Protein AF-0000000080184236 (afdb_homodimer)

Nearest PDB structures (foldseek):
  4at2-assembly1_A-2  TM=9.924E-01  e=3.699E-86  Rhodococcus jostii RHA1
  1y0p-assembly1_A  TM=7.467E-01  e=6.776E-34  Shewanella frigidimarina
  1qo8-assembly1_D  TM=7.408E-01  e=2.282E-33  Shewanella frigidimarina
  1d4c-assembly3_C  TM=7.592E-01  e=6.029E-33  Shewanella oneidensis
  8am6-assembly1_AAA  TM=7.251E-01  e=6.871E-31  Alicycliphilus denitrificans K601

Structure (mmCIF, N/CA/C/O backbone):
data_AF-0000000080184236-model_v1
#
loop_
_entity.id
_entity.type
_entity.pdbx_description
1 polymer 'Putative fumarate reductase/succinate dehydrogenase'
#
loop_
_atom_site.group_PDB
_atom_site.id
_atom_site.type_symbol
_atom_site.label_atom_id
_atom_site.label_alt_id
_atom_site.label_comp_id
_atom_site.label_asym_id
_atom_site.label_entity_id
_atom_site.label_seq_id
_atom_site.pdbx_PDB_ins_code
_atom_site.Cartn_x
_atom_site.Cartn_y
_atom_site.Cartn_z
_atom_site.occupancy
_atom_site.B_iso_or_equiv
_atom_site.auth_seq_id
_atom_site.auth_comp_id
_atom_site.auth_asym_id
_atom_site.auth_atom_id
_atom_site.pdbx_PDB_model_num
ATOM 1 N N . MET A 1 1 ? 6.582 15.344 -16.594 1 33.5 1 MET A N 1
ATOM 2 C CA . MET A 1 1 ? 7.977 15.719 -16.812 1 33.5 1 MET A CA 1
ATOM 3 C C . MET A 1 1 ? 8.914 14.602 -16.375 1 33.5 1 MET A C 1
ATOM 5 O O . MET A 1 1 ? 8.672 13.945 -15.352 1 33.5 1 MET A O 1
ATOM 9 N N . THR A 1 2 ? 9.664 14.07 -17.219 1 42.62 2 THR A N 1
ATOM 10 C CA . THR A 1 2 ? 10.656 13.031 -16.938 1 42.62 2 THR A CA 1
ATOM 11 C C . THR A 1 2 ? 11.594 13.477 -15.82 1 42.62 2 THR A C 1
ATOM 13 O O . THR A 1 2 ? 12.242 14.516 -15.922 1 42.62 2 THR A O 1
ATOM 16 N N . PRO A 1 3 ? 11.359 12.977 -14.625 1 51.56 3 PRO A N 1
ATOM 17 C CA . PRO A 1 3 ? 12.266 13.406 -13.562 1 51.56 3 PRO A CA 1
ATOM 18 C C . PRO A 1 3 ? 13.719 13.492 -14.016 1 51.56 3 PRO A C 1
ATOM 20 O O . PRO A 1 3 ? 14.117 12.805 -14.961 1 51.56 3 PRO A O 1
ATOM 23 N N . ASP A 1 4 ? 14.336 14.594 -13.648 1 56.53 4 ASP A N 1
ATOM 24 C CA . ASP A 1 4 ? 15.766 14.805 -13.844 1 56.53 4 ASP A CA 1
ATOM 25 C C . ASP A 1 4 ? 16.562 13.555 -13.469 1 56.53 4 ASP A C 1
ATOM 27 O O . ASP A 1 4 ? 16.406 13.016 -12.375 1 56.53 4 ASP A O 1
ATOM 31 N N . THR A 1 5 ? 17.156 12.875 -14.453 1 63.91 5 THR A N 1
ATOM 32 C CA . THR A 1 5 ? 17.922 11.633 -14.359 1 63.91 5 THR A CA 1
ATOM 33 C C . THR A 1 5 ? 19.219 11.844 -13.594 1 63.91 5 THR A C 1
ATOM 35 O O . THR A 1 5 ? 19.891 10.883 -13.227 1 63.91 5 THR A O 1
ATOM 38 N N . ASP A 1 6 ? 19.422 13.078 -13.086 1 83.06 6 ASP A N 1
ATOM 39 C CA . ASP A 1 6 ? 20.703 13.328 -12.422 1 83.06 6 ASP A CA 1
ATOM 40 C C . ASP A 1 6 ? 20.547 13.305 -10.906 1 83.06 6 ASP A C 1
ATOM 42 O O . ASP A 1 6 ? 20.406 14.359 -10.281 1 83.06 6 ASP A O 1
ATOM 46 N N . VAL A 1 7 ? 20.531 12.172 -10.227 1 94.44 7 VAL A N 1
ATOM 47 C CA . VAL A 1 7 ? 20.328 12.086 -8.789 1 94.44 7 VAL A CA 1
ATOM 48 C C . VAL A 1 7 ? 21.562 11.484 -8.125 1 94.44 7 VAL A C 1
ATOM 50 O O . VAL A 1 7 ? 21.672 11.461 -6.898 1 94.44 7 VAL A O 1
ATOM 53 N N . ARG A 1 8 ? 22.578 11.055 -8.898 1 95.25 8 ARG A N 1
ATOM 54 C CA . ARG A 1 8 ? 23.766 10.414 -8.328 1 95.25 8 ARG A CA 1
ATOM 55 C C . ARG A 1 8 ? 24.578 11.406 -7.52 1 95.25 8 ARG A C 1
ATOM 57 O O . ARG A 1 8 ? 24.766 12.555 -7.938 1 95.25 8 ARG A O 1
ATOM 64 N N . PRO A 1 9 ? 25.062 10.984 -6.371 1 96.75 9 PRO A N 1
ATOM 65 C CA . PRO A 1 9 ? 25.859 11.898 -5.559 1 96.75 9 PRO A CA 1
ATOM 66 C C . PRO A 1 9 ? 27.156 12.328 -6.258 1 96.75 9 PRO A C 1
ATOM 68 O O . PRO A 1 9 ? 27.719 11.57 -7.043 1 96.75 9 PRO A O 1
ATOM 71 N N . VAL A 1 10 ? 27.578 13.5 -5.984 1 96.81 10 VAL A N 1
ATOM 72 C CA . VAL A 1 10 ? 28.812 14.07 -6.516 1 96.81 10 VAL A CA 1
ATOM 73 C C . VAL A 1 10 ? 29.891 14.055 -5.441 1 96.81 10 VAL A C 1
ATOM 75 O O . VAL A 1 10 ? 29.656 14.492 -4.309 1 96.81 10 VAL A O 1
ATOM 78 N N . PRO A 1 11 ? 31.109 13.562 -5.801 1 96.81 11 PRO A N 1
ATOM 79 C CA . PRO A 1 11 ? 32.188 13.602 -4.805 1 96.81 11 PRO A CA 1
ATOM 80 C C . PRO A 1 11 ? 32.625 15.023 -4.477 1 96.81 11 PRO A C 1
ATOM 82 O O . PRO A 1 11 ? 32.875 15.82 -5.387 1 96.81 11 PRO A O 1
ATOM 85 N N . ALA A 1 12 ? 32.75 15.297 -3.23 1 98 12 ALA A N 1
ATOM 86 C CA . ALA A 1 12 ? 33.188 16.609 -2.797 1 98 12 ALA A CA 1
ATOM 87 C C . ALA A 1 12 ? 34.531 16.969 -3.416 1 98 12 ALA A C 1
ATOM 89 O O . ALA A 1 12 ? 34.812 18.125 -3.725 1 98 12 ALA A O 1
ATOM 90 N N . SER A 1 13 ? 35.375 16.031 -3.633 1 96.94 13 SER A N 1
ATOM 91 C CA . SER A 1 13 ? 36.719 16.203 -4.164 1 96.94 13 SER A CA 1
ATOM 92 C C . SER A 1 13 ? 36.688 16.703 -5.609 1 96.94 13 SER A C 1
ATOM 94 O O . SER A 1 13 ? 37.688 17.25 -6.109 1 96.94 13 SER A O 1
ATOM 96 N N . SER A 1 14 ? 35.531 16.469 -6.242 1 96.38 14 SER A N 1
ATOM 97 C CA . SER A 1 14 ? 35.438 16.891 -7.641 1 96.38 14 SER A CA 1
ATOM 98 C C . SER A 1 14 ? 35.031 18.344 -7.754 1 96.38 14 SER A C 1
ATOM 100 O O . SER A 1 14 ? 35.031 18.922 -8.844 1 96.38 14 SER A O 1
ATOM 102 N N . ILE A 1 15 ? 34.656 18.938 -6.66 1 97.06 15 ILE A N 1
ATOM 103 C CA . ILE A 1 15 ? 34.219 20.328 -6.652 1 97.06 15 ILE A CA 1
ATOM 104 C C . ILE A 1 15 ? 35.406 21.266 -6.449 1 97.06 15 ILE A C 1
ATOM 106 O O . ILE A 1 15 ? 36.031 21.266 -5.379 1 97.06 15 ILE A O 1
ATOM 110 N N . THR A 1 16 ? 35.656 22.062 -7.469 1 95.38 16 THR A N 1
ATOM 111 C CA . THR A 1 16 ? 36.844 22.906 -7.438 1 95.38 16 THR A CA 1
ATOM 112 C C . THR A 1 16 ? 36.531 24.25 -6.789 1 95.38 16 THR A C 1
ATOM 114 O O . THR A 1 16 ? 37.406 24.906 -6.23 1 95.38 16 THR A O 1
ATOM 117 N N . SER A 1 17 ? 35.312 24.719 -7 1 96.5 17 SER A N 1
ATOM 118 C CA . SER A 1 17 ? 34.875 25.969 -6.406 1 96.5 17 SER A CA 1
ATOM 119 C C . SER A 1 17 ? 33.375 25.922 -6.059 1 96.5 17 SER A C 1
ATOM 121 O O . SER A 1 17 ? 32.562 25.438 -6.844 1 96.5 17 SER A O 1
ATOM 123 N N . TRP A 1 18 ? 33.125 26.484 -4.898 1 98 18 TRP A N 1
ATOM 124 C CA . TRP A 1 18 ? 31.75 26.547 -4.453 1 98 18 TRP A CA 1
ATOM 125 C C . TRP A 1 18 ? 31.109 27.875 -4.844 1 98 18 TRP A C 1
ATOM 127 O O . TRP A 1 18 ? 31.75 28.938 -4.711 1 98 18 TRP A O 1
ATOM 137 N N . ASP A 1 19 ? 29.922 27.828 -5.348 1 98.12 19 ASP A N 1
ATOM 138 C CA . ASP A 1 19 ? 29.219 29.047 -5.762 1 98.12 19 ASP A CA 1
ATOM 139 C C . ASP A 1 19 ? 28.625 29.766 -4.559 1 98.12 19 ASP A C 1
ATOM 141 O O . ASP A 1 19 ? 28.422 30.984 -4.598 1 98.12 19 ASP A O 1
ATOM 145 N N . ASP A 1 20 ? 28.219 29.047 -3.529 1 98.19 20 ASP A N 1
ATOM 146 C CA . ASP A 1 20 ? 27.719 29.578 -2.268 1 98.19 20 ASP A CA 1
ATOM 147 C C . ASP A 1 20 ? 28 28.609 -1.117 1 98.19 20 ASP A C 1
ATOM 149 O O . ASP A 1 20 ? 28.391 27.469 -1.343 1 98.19 20 ASP A O 1
ATOM 153 N N . GLU A 1 21 ? 27.891 29.109 0.098 1 98.38 21 GLU A N 1
ATOM 154 C CA . GLU A 1 21 ? 28.094 28.266 1.267 1 98.38 21 GLU A CA 1
ATOM 155 C C . GLU A 1 21 ? 27.281 28.75 2.459 1 98.38 21 GLU A C 1
ATOM 157 O O . GLU A 1 21 ? 26.938 29.938 2.537 1 98.38 21 GLU A O 1
ATOM 162 N N . ALA A 1 22 ? 26.938 27.875 3.314 1 98.88 22 ALA A N 1
ATOM 163 C CA . ALA A 1 22 ? 26.281 28.125 4.594 1 98.88 22 ALA A CA 1
ATOM 164 C C . ALA A 1 22 ? 26.547 26.984 5.578 1 98.88 22 ALA A C 1
ATOM 166 O O . ALA A 1 22 ? 27.141 25.969 5.207 1 98.88 22 ALA A O 1
ATOM 167 N N . ASP A 1 23 ? 26.297 27.234 6.887 1 98.88 23 ASP A N 1
ATOM 168 C CA . ASP A 1 23 ? 26.344 26.125 7.836 1 98.88 23 ASP A CA 1
ATOM 169 C C . ASP A 1 23 ? 25.281 25.078 7.523 1 98.88 23 ASP A C 1
ATOM 171 O O . ASP A 1 23 ? 25.578 23.891 7.375 1 98.88 23 ASP A O 1
ATOM 175 N N . VAL A 1 24 ? 24.062 25.531 7.391 1 98.94 24 VAL A N 1
ATOM 176 C CA . VAL A 1 24 ? 22.922 24.672 7.086 1 98.94 24 VAL A CA 1
ATOM 177 C C . VAL A 1 24 ? 22.297 25.094 5.75 1 98.94 24 VAL A C 1
ATOM 179 O O . VAL A 1 24 ? 21.953 26.25 5.559 1 98.94 24 VAL A O 1
ATOM 182 N N . VAL A 1 25 ? 22.188 24.219 4.812 1 98.94 25 VAL A N 1
ATOM 183 C CA . VAL A 1 25 ? 21.5 24.422 3.541 1 98.94 25 VAL A CA 1
ATOM 184 C C . VAL A 1 25 ? 20.188 23.656 3.525 1 98.94 25 VAL A C 1
ATOM 186 O O . VAL A 1 25 ? 20.156 22.453 3.779 1 98.94 25 VAL A O 1
ATOM 189 N N . ILE A 1 26 ? 19.094 24.312 3.291 1 98.94 26 ILE A N 1
ATOM 190 C CA . ILE A 1 26 ? 17.75 23.734 3.305 1 98.94 26 ILE A CA 1
ATOM 191 C C . ILE A 1 26 ? 17.172 23.75 1.895 1 98.94 26 ILE A C 1
ATOM 193 O O . ILE A 1 26 ? 17.109 24.797 1.252 1 98.94 26 ILE A O 1
ATOM 197 N N . ALA A 1 27 ? 16.797 22.609 1.37 1 98.69 27 ALA A N 1
ATOM 198 C CA . ALA A 1 27 ? 16.094 22.531 0.092 1 98.69 27 ALA A CA 1
ATOM 199 C C . ALA A 1 27 ? 14.586 22.562 0.297 1 98.69 27 ALA A C 1
ATOM 201 O O . ALA A 1 27 ? 14.016 21.625 0.852 1 98.69 27 ALA A O 1
ATOM 202 N N . GLY A 1 28 ? 13.922 23.594 -0.163 1 98.25 28 GLY A N 1
ATOM 203 C CA . GLY A 1 28 ? 12.484 23.766 -0.016 1 98.25 28 GLY A CA 1
ATOM 204 C C . GLY A 1 28 ? 12.109 24.781 1.05 1 98.25 28 GLY A C 1
ATOM 205 O O . GLY A 1 28 ? 12.648 24.75 2.158 1 98.25 28 GLY A O 1
ATOM 206 N N . TYR A 1 29 ? 11.266 25.625 0.667 1 98.44 29 TYR A N 1
ATOM 207 C CA . TYR A 1 29 ? 10.867 26.688 1.589 1 98.44 29 TYR A CA 1
ATOM 208 C C . TYR A 1 29 ? 9.375 26.609 1.897 1 98.44 29 TYR A C 1
ATOM 210 O O . TYR A 1 29 ? 8.695 27.641 1.929 1 98.44 29 TYR A O 1
ATOM 218 N N . GLY A 1 30 ? 8.812 25.328 1.989 1 97.44 30 GLY A N 1
ATOM 219 C CA . GLY A 1 30 ? 7.516 25.094 2.609 1 97.44 30 GLY A CA 1
ATOM 220 C C . GLY A 1 30 ? 7.562 25.141 4.125 1 97.44 30 GLY A C 1
ATOM 221 O O . GLY A 1 30 ? 8.484 25.719 4.703 1 97.44 30 GLY A O 1
ATOM 222 N N . VAL A 1 31 ? 6.578 24.547 4.727 1 98.31 31 VAL A N 1
ATOM 223 C CA . VAL A 1 31 ? 6.418 24.719 6.168 1 98.31 31 VAL A CA 1
ATOM 224 C C . VAL A 1 31 ? 7.578 24.031 6.895 1 98.31 31 VAL A C 1
ATOM 226 O O . VAL A 1 31 ? 8.07 24.547 7.898 1 98.31 31 VAL A O 1
ATOM 229 N N . ALA A 1 32 ? 7.992 22.844 6.453 1 98.75 32 ALA A N 1
ATOM 230 C CA . ALA A 1 32 ? 9.109 22.125 7.074 1 98.75 32 ALA A CA 1
ATOM 231 C C . ALA A 1 32 ? 10.406 22.922 6.926 1 98.75 32 ALA A C 1
ATOM 233 O O . ALA A 1 32 ? 11.172 23.047 7.883 1 98.75 32 ALA A O 1
ATOM 234 N N . GLY A 1 33 ? 10.68 23.422 5.723 1 98.88 33 GLY A N 1
ATOM 235 C CA . GLY A 1 33 ? 11.875 24.203 5.48 1 98.88 33 GLY A CA 1
ATOM 236 C C . GLY A 1 33 ? 11.906 25.5 6.277 1 98.88 33 GLY A C 1
ATOM 237 O O . GLY A 1 33 ? 12.953 25.891 6.801 1 98.88 33 GLY A O 1
ATOM 238 N N . ALA A 1 34 ? 10.781 26.172 6.34 1 98.88 34 ALA A N 1
ATOM 239 C CA . ALA A 1 34 ? 10.695 27.406 7.105 1 98.88 34 ALA A CA 1
ATOM 240 C C . ALA A 1 34 ? 10.961 27.156 8.586 1 98.88 34 ALA A C 1
ATOM 242 O O . ALA A 1 34 ? 11.695 27.906 9.227 1 98.88 34 ALA A O 1
ATOM 243 N N . ALA A 1 35 ? 10.352 26.141 9.117 1 98.94 35 ALA A N 1
ATOM 244 C CA . ALA A 1 35 ? 10.578 25.797 10.516 1 98.94 35 ALA A CA 1
ATOM 245 C C . ALA A 1 35 ? 12.039 25.438 10.773 1 98.94 35 ALA A C 1
ATOM 247 O O . ALA A 1 35 ? 12.617 25.828 11.789 1 98.94 35 ALA A O 1
ATOM 248 N N . ALA A 1 36 ? 12.625 24.672 9.875 1 98.94 36 ALA A N 1
ATOM 249 C CA . ALA A 1 36 ? 14.039 24.328 9.984 1 98.94 36 ALA A CA 1
ATOM 250 C C . ALA A 1 36 ? 14.906 25.578 9.953 1 98.94 36 ALA A C 1
ATOM 252 O O . ALA A 1 36 ? 15.859 25.703 10.734 1 98.94 36 ALA A O 1
ATOM 253 N N . ALA A 1 37 ? 14.586 26.5 9.055 1 98.94 37 ALA A N 1
ATOM 254 C CA . ALA A 1 37 ? 15.344 27.734 8.914 1 98.94 37 ALA A CA 1
ATOM 255 C C . ALA A 1 37 ? 15.281 28.562 10.195 1 98.94 37 ALA A C 1
ATOM 257 O O . ALA A 1 37 ? 16.297 29.078 10.656 1 98.94 37 ALA A O 1
ATOM 258 N N . VAL A 1 38 ? 14.102 28.703 10.766 1 98.94 38 VAL A N 1
ATOM 259 C CA . VAL A 1 38 ? 13.938 29.453 12.008 1 98.94 38 VAL A CA 1
ATOM 260 C C . VAL A 1 38 ? 14.859 28.875 13.086 1 98.94 38 VAL A C 1
ATOM 262 O O . VAL A 1 38 ? 15.656 29.594 13.68 1 98.94 38 VAL A O 1
ATOM 265 N N . GLU A 1 39 ? 14.758 27.547 13.32 1 98.88 39 GLU A N 1
ATOM 266 C CA . GLU A 1 39 ? 15.469 26.922 14.43 1 98.88 39 GLU A CA 1
ATOM 267 C C . GLU A 1 39 ? 16.969 26.922 14.203 1 98.88 39 GLU A C 1
ATOM 269 O O . GLU A 1 39 ? 17.75 27.141 15.133 1 98.88 39 GLU A O 1
ATOM 274 N N . ALA A 1 40 ? 17.406 26.641 13 1 98.88 40 ALA A N 1
ATOM 275 C CA . ALA A 1 40 ? 18.828 26.656 12.695 1 98.88 40 ALA A CA 1
ATOM 276 C C . ALA A 1 40 ? 19.406 28.047 12.867 1 98.88 40 ALA A C 1
ATOM 278 O O . ALA A 1 40 ? 20.484 28.219 13.461 1 98.88 40 ALA A O 1
ATOM 279 N N . ALA A 1 41 ? 18.719 29.062 12.336 1 98.81 41 ALA A N 1
ATOM 280 C CA . ALA A 1 41 ? 19.188 30.438 12.445 1 98.81 41 ALA A CA 1
ATOM 281 C C . ALA A 1 41 ? 19.219 30.891 13.898 1 98.81 41 ALA A C 1
ATOM 283 O O . ALA A 1 41 ? 20.188 31.547 14.328 1 98.81 41 ALA A O 1
ATOM 284 N N . ARG A 1 42 ? 18.203 30.609 14.648 1 98.31 42 ARG A N 1
ATOM 285 C CA . ARG A 1 42 ? 18.156 30.969 16.062 1 98.31 42 ARG A CA 1
ATOM 286 C C . ARG A 1 42 ? 19.281 30.297 16.844 1 98.31 42 ARG A C 1
ATOM 288 O O . ARG A 1 42 ? 19.719 30.828 17.859 1 98.31 42 ARG A O 1
ATOM 295 N N . ALA A 1 43 ? 19.688 29.203 16.359 1 98 43 ALA A N 1
ATOM 296 C CA . ALA A 1 43 ? 20.797 28.484 16.984 1 98 43 ALA A CA 1
ATOM 297 C C . ALA A 1 43 ? 22.141 29.109 16.594 1 98 43 ALA A C 1
ATOM 299 O O . ALA A 1 43 ? 23.203 28.672 17.047 1 98 43 ALA A O 1
ATOM 300 N N . GLY A 1 44 ? 22.141 30.109 15.75 1 98 44 GLY A N 1
ATOM 301 C CA . GLY A 1 44 ? 23.344 30.844 15.406 1 98 44 GLY A CA 1
ATOM 302 C C . GLY A 1 44 ? 23.984 30.375 14.109 1 98 44 GLY A C 1
ATOM 303 O O . GLY A 1 44 ? 25.062 30.859 13.734 1 98 44 GLY A O 1
ATOM 304 N N . ALA A 1 45 ? 23.344 29.469 13.422 1 98.81 45 ALA A N 1
ATOM 305 C CA . ALA A 1 45 ? 23.922 28.938 12.188 1 98.81 45 ALA A CA 1
ATOM 306 C C . ALA A 1 45 ? 23.688 29.906 11.023 1 98.81 45 ALA A C 1
ATOM 308 O O . ALA A 1 45 ? 22.656 30.594 10.977 1 98.81 45 ALA A O 1
ATOM 309 N N . ASP A 1 46 ? 24.641 30 10.133 1 98.81 46 ASP A N 1
ATOM 310 C CA . ASP A 1 46 ? 24.422 30.578 8.812 1 98.81 46 ASP A CA 1
ATOM 311 C C . ASP A 1 46 ? 23.516 29.688 7.957 1 98.81 46 ASP A C 1
ATOM 313 O O . ASP A 1 46 ? 23.906 28.578 7.605 1 98.81 46 ASP A O 1
ATOM 317 N N . VAL A 1 47 ? 22.312 30.219 7.629 1 98.94 47 VAL A N 1
ATOM 318 C CA . VAL A 1 47 ? 21.312 29.375 6.988 1 98.94 47 VAL A CA 1
ATOM 319 C C . VAL A 1 47 ? 21.031 29.875 5.578 1 98.94 47 VAL A C 1
ATOM 321 O O . VAL A 1 47 ? 20.812 31.078 5.371 1 98.94 47 VAL A O 1
ATOM 324 N N . LEU A 1 48 ? 21.031 28.984 4.586 1 98.94 48 LEU A N 1
ATOM 325 C CA . LEU A 1 48 ? 20.641 29.266 3.211 1 98.94 48 LEU A CA 1
ATOM 326 C C . LEU A 1 48 ? 19.516 28.328 2.756 1 98.94 48 LEU A C 1
ATOM 328 O O . LEU A 1 48 ? 19.688 27.109 2.773 1 98.94 48 LEU A O 1
ATOM 332 N N . VAL A 1 49 ? 18.391 28.891 2.381 1 98.88 49 VAL A N 1
ATOM 333 C CA . VAL A 1 49 ? 17.266 28.125 1.848 1 98.88 49 VAL A CA 1
ATOM 334 C C . VAL A 1 49 ? 17.266 28.203 0.323 1 98.88 49 VAL A C 1
ATOM 336 O O . VAL A 1 49 ? 17.391 29.281 -0.25 1 98.88 49 VAL A O 1
ATOM 339 N N . LEU A 1 50 ? 17.234 27.062 -0.297 1 98.5 50 LEU A N 1
ATOM 340 C CA . LEU A 1 50 ? 17.062 26.953 -1.741 1 98.5 50 LEU A CA 1
ATOM 341 C C . LEU A 1 50 ? 15.609 26.625 -2.09 1 98.5 50 LEU A C 1
ATOM 343 O O . LEU A 1 50 ? 15.062 25.625 -1.604 1 98.5 50 LEU A O 1
ATOM 347 N N . GLU A 1 51 ? 14.992 27.438 -2.873 1 98.06 51 GLU A N 1
ATOM 348 C CA . GLU A 1 51 ? 13.602 27.234 -3.264 1 98.06 51 GLU A CA 1
ATOM 349 C C . GLU A 1 51 ? 13.453 27.203 -4.781 1 98.06 51 GLU A C 1
ATOM 351 O O . GLU A 1 51 ? 13.969 28.078 -5.484 1 98.06 51 GLU A O 1
ATOM 356 N N . ARG A 1 52 ? 12.742 26.172 -5.215 1 95.06 52 ARG A N 1
ATOM 357 C CA . ARG A 1 52 ? 12.594 25.906 -6.641 1 95.06 52 ARG A CA 1
ATOM 358 C C . ARG A 1 52 ? 11.727 26.969 -7.309 1 95.06 52 ARG A C 1
ATOM 360 O O . ARG A 1 52 ? 11.945 27.312 -8.469 1 95.06 52 ARG A O 1
ATOM 367 N N . THR A 1 53 ? 10.781 27.469 -6.621 1 95.06 53 THR A N 1
ATOM 368 C CA . THR A 1 53 ? 9.852 28.438 -7.188 1 95.06 53 THR A CA 1
ATOM 369 C C . THR A 1 53 ? 10.328 29.859 -6.918 1 95.06 53 THR A C 1
ATOM 371 O O . THR A 1 53 ? 11.367 30.062 -6.293 1 95.06 53 THR A O 1
ATOM 374 N N . GLY A 1 54 ? 9.57 30.812 -7.387 1 95.5 54 GLY A N 1
ATOM 375 C CA . GLY A 1 54 ? 9.945 32.219 -7.309 1 95.5 54 GLY A CA 1
ATOM 376 C C . GLY A 1 54 ? 9.664 32.844 -5.953 1 95.5 54 GLY A C 1
ATOM 377 O O . GLY A 1 54 ? 10.062 33.969 -5.691 1 95.5 54 GLY A O 1
ATOM 378 N N . SER A 1 55 ? 9.023 32.188 -5.137 1 95.56 55 SER A N 1
ATOM 379 C CA . SER A 1 55 ? 8.688 32.656 -3.805 1 95.56 55 SER A CA 1
ATOM 380 C C . SER A 1 55 ? 8.531 31.516 -2.814 1 95.56 55 SER A C 1
ATOM 382 O O . SER A 1 55 ? 8.445 30.359 -3.213 1 95.56 55 SER A O 1
ATOM 384 N N . TRP A 1 56 ? 8.562 31.922 -1.535 1 94.81 56 TRP A N 1
ATOM 385 C CA . TRP A 1 56 ? 8.391 30.938 -0.475 1 94.81 56 TRP A CA 1
ATOM 386 C C . TRP A 1 56 ? 6.957 30.422 -0.444 1 94.81 56 TRP A C 1
ATOM 388 O O . TRP A 1 56 ? 6.074 30.984 -1.104 1 94.81 56 TRP A O 1
ATOM 398 N N . GLY A 1 57 ? 6.715 29.312 0.358 1 92.44 57 GLY A N 1
ATOM 399 C CA . GLY A 1 57 ? 5.375 28.906 0.752 1 92.44 57 GLY A CA 1
ATOM 400 C C . GLY A 1 57 ? 5.008 27.516 0.289 1 92.44 57 GLY A C 1
ATOM 401 O O . GLY A 1 57 ? 4.387 26.75 1.033 1 92.44 57 GLY A O 1
ATOM 402 N N . GLY A 1 58 ? 5.285 27.188 -1.047 1 90.12 58 GLY A N 1
ATOM 403 C CA . GLY A 1 58 ? 4.941 25.875 -1.581 1 90.12 58 GLY A CA 1
ATOM 404 C C . GLY A 1 58 ? 3.486 25.516 -1.366 1 90.12 58 GLY A C 1
ATOM 405 O O . GLY A 1 58 ? 2.611 26.375 -1.389 1 90.12 58 GLY A O 1
ATOM 406 N N . ALA A 1 59 ? 3.188 24.203 -1.224 1 90.25 59 ALA A N 1
ATOM 407 C CA . ALA A 1 59 ? 1.835 23.703 -1 1 90.25 59 ALA A CA 1
ATOM 408 C C . ALA A 1 59 ? 1.273 24.203 0.325 1 90.25 59 ALA A C 1
ATOM 410 O O . ALA A 1 59 ? 0.067 24.438 0.449 1 90.25 59 ALA A O 1
ATOM 411 N N . ALA A 1 60 ? 2.146 24.453 1.267 1 93.5 60 ALA A N 1
ATOM 412 C CA . ALA A 1 60 ? 1.728 24.875 2.6 1 93.5 60 ALA A CA 1
ATOM 413 C C . ALA A 1 60 ? 0.991 26.203 2.541 1 93.5 60 ALA A C 1
ATOM 415 O O . ALA A 1 60 ? -0.057 26.375 3.172 1 93.5 60 ALA A O 1
ATOM 416 N N . SER A 1 61 ? 1.49 27.156 1.76 1 92.19 61 SER A N 1
ATOM 417 C CA . SER A 1 61 ? 0.888 28.484 1.68 1 92.19 61 SER A CA 1
ATOM 418 C C . SER A 1 61 ? -0.465 28.438 0.978 1 92.19 61 SER A C 1
ATOM 420 O O . SER A 1 61 ? -1.289 29.344 1.142 1 92.19 61 SER A O 1
ATOM 422 N N . MET A 1 62 ? -0.673 27.359 0.229 1 88.19 62 MET A N 1
ATOM 423 C CA . MET A 1 62 ? -1.902 27.234 -0.549 1 88.19 62 MET A CA 1
ATOM 424 C C . MET A 1 62 ? -2.928 26.391 0.19 1 88.19 62 MET A C 1
ATOM 426 O O . MET A 1 62 ? -4.105 26.359 -0.179 1 88.19 62 MET A O 1
ATOM 430 N N . ALA A 1 63 ? -2.504 25.797 1.232 1 88.88 63 ALA A N 1
ATOM 431 C CA . ALA A 1 63 ? -3.373 24.875 1.966 1 88.88 63 ALA A CA 1
ATOM 432 C C . ALA A 1 63 ? -4.395 25.641 2.803 1 88.88 63 ALA A C 1
ATOM 434 O O . ALA A 1 63 ? -4.305 26.875 2.939 1 88.88 63 ALA A O 1
ATOM 435 N N . GLY A 1 64 ? -5.355 24.875 3.311 1 86.88 64 GLY A N 1
ATOM 436 C CA . GLY A 1 64 ? -6.371 25.453 4.18 1 86.88 64 GLY A CA 1
ATOM 437 C C . GLY A 1 64 ? -5.828 25.891 5.523 1 86.88 64 GLY A C 1
ATOM 438 O O . GLY A 1 64 ? -6.504 26.594 6.273 1 86.88 64 GLY A O 1
ATOM 439 N N . GLY A 1 65 ? -4.645 25.516 5.84 1 90.31 65 GLY A N 1
ATOM 440 C CA . GLY A 1 65 ? -3.939 26.062 6.988 1 90.31 65 GLY A CA 1
ATOM 441 C C . GLY A 1 65 ? -4.152 25.25 8.258 1 90.31 65 GLY A C 1
ATOM 442 O O . GLY A 1 65 ? -3.699 25.656 9.328 1 90.31 65 GLY A O 1
ATOM 443 N N . PHE A 1 66 ? -4.816 24.109 8.141 1 94.38 66 PHE A N 1
ATOM 444 C CA . PHE A 1 66 ? -4.965 23.266 9.312 1 94.38 66 PHE A CA 1
ATOM 445 C C . PHE A 1 66 ? -3.605 22.797 9.82 1 94.38 66 PHE A C 1
ATOM 447 O O . PHE A 1 66 ? -2.785 22.297 9.047 1 94.38 66 PHE A O 1
ATOM 454 N N . ILE A 1 67 ? -3.326 23.062 11.031 1 98 67 ILE A N 1
ATOM 455 C CA . ILE A 1 67 ? -2.186 22.469 11.719 1 98 67 ILE A CA 1
ATOM 456 C C . ILE A 1 67 ? -2.676 21.609 12.875 1 98 67 ILE A C 1
ATOM 458 O O . ILE A 1 67 ? -3.336 22.094 13.797 1 98 67 ILE A O 1
ATOM 462 N N . TYR A 1 68 ? -2.4 20.359 12.82 1 98.5 68 TYR A N 1
ATOM 463 C CA . TYR A 1 68 ? -2.928 19.438 13.82 1 98.5 68 TYR A CA 1
ATOM 464 C C . TYR A 1 68 ? -2.123 19.516 15.109 1 98.5 68 TYR A C 1
ATOM 466 O O . TYR A 1 68 ? -0.955 19.109 15.148 1 98.5 68 TYR A O 1
ATOM 474 N N . LEU A 1 69 ? -2.66 19.984 16.156 1 98.75 69 LEU A N 1
ATOM 475 C CA . LEU A 1 69 ? -2.08 20.125 17.5 1 98.75 69 LEU A CA 1
ATOM 476 C C . LEU A 1 69 ? -3.078 19.719 18.562 1 98.75 69 LEU A C 1
ATOM 478 O O . LEU A 1 69 ? -4.281 19.641 18.312 1 98.75 69 LEU A O 1
ATOM 482 N N . GLY A 1 70 ? -2.568 19.469 19.719 1 98.5 70 GLY A N 1
ATOM 483 C CA . GLY A 1 70 ? -3.424 19.062 20.828 1 98.5 70 GLY A CA 1
ATOM 484 C C . GLY A 1 70 ? -2.668 18.859 22.125 1 98.5 70 GLY A C 1
ATOM 485 O O . GLY A 1 70 ? -1.668 19.547 22.375 1 98.5 70 GLY A O 1
ATOM 486 N N . GLY A 1 71 ? -3.283 18.016 23 1 98.44 71 GLY A N 1
ATOM 487 C CA . GLY A 1 71 ? -2.672 17.766 24.297 1 98.44 71 GLY A CA 1
ATOM 488 C C . GLY A 1 71 ? -2.963 18.859 25.312 1 98.44 71 GLY A C 1
ATOM 489 O O . GLY A 1 71 ? -2.332 18.906 26.375 1 98.44 71 GLY A O 1
ATOM 490 N N . GLY A 1 72 ? -3.883 19.719 25 1 98.62 72 GLY A N 1
ATOM 491 C CA . GLY A 1 72 ? -4.262 20.781 25.906 1 98.62 72 GLY A CA 1
ATOM 492 C C . GLY A 1 72 ? -3.637 22.125 25.562 1 98.62 72 GLY A C 1
ATOM 493 O O . GLY A 1 72 ? -3.076 22.797 26.438 1 98.62 72 GLY A O 1
ATOM 494 N N . THR A 1 73 ? -3.674 22.531 24.328 1 98.75 73 THR A N 1
ATOM 495 C CA . THR A 1 73 ? -3.125 23.828 23.922 1 98.75 73 THR A CA 1
ATOM 496 C C . THR A 1 73 ? -3.93 24.969 24.516 1 98.75 73 THR A C 1
ATOM 498 O O . THR A 1 73 ? -5.094 24.797 24.891 1 98.75 73 THR A O 1
ATOM 501 N N . PRO A 1 74 ? -3.367 26.172 24.594 1 98.5 74 PRO A N 1
ATOM 502 C CA . PRO A 1 74 ? -4.109 27.344 25.062 1 98.5 74 PRO A CA 1
ATOM 503 C C . PRO A 1 74 ? -5.367 27.609 24.234 1 98.5 74 PRO A C 1
ATOM 505 O O . PRO A 1 74 ? -6.391 28.031 24.781 1 98.5 74 PRO A O 1
ATOM 508 N N . LEU A 1 75 ? -5.273 27.391 22.938 1 98.75 75 LEU A N 1
ATOM 509 C CA . LEU A 1 75 ? -6.434 27.609 22.078 1 98.75 75 LEU A CA 1
ATOM 510 C C . LEU A 1 75 ? -7.555 26.625 22.422 1 98.75 75 LEU A C 1
ATOM 512 O O . LEU A 1 75 ? -8.727 27.016 22.484 1 98.75 75 LEU A O 1
ATOM 516 N N . GLN A 1 76 ? -7.207 25.312 22.641 1 98.75 76 GLN A N 1
ATOM 517 C CA . GLN A 1 76 ? -8.211 24.328 23.062 1 98.75 76 GLN A CA 1
ATOM 518 C C . GLN A 1 76 ? -8.883 24.766 24.359 1 98.75 76 GLN A C 1
ATOM 520 O O . GLN A 1 76 ? -10.109 24.75 24.453 1 98.75 76 GLN A O 1
ATOM 525 N N . LYS A 1 77 ? -8.047 25.188 25.312 1 98.56 77 LYS A N 1
ATOM 526 C CA . LYS A 1 77 ? -8.562 25.625 26.609 1 98.56 77 LYS A CA 1
ATOM 527 C C . LYS A 1 77 ? -9.461 26.859 26.469 1 98.56 77 LYS A C 1
ATOM 529 O O . LYS A 1 77 ? -10.539 26.922 27.062 1 98.56 77 LYS A O 1
ATOM 534 N N . ALA A 1 78 ? -9.023 27.797 25.672 1 98.56 78 ALA A N 1
ATOM 535 C CA . ALA A 1 78 ? -9.781 29.031 25.453 1 98.56 78 ALA A CA 1
ATOM 536 C C . ALA A 1 78 ? -11.133 28.734 24.828 1 98.56 78 ALA A C 1
ATOM 538 O O . ALA A 1 78 ? -12.109 29.453 25.062 1 98.56 78 ALA A O 1
ATOM 539 N N . CYS A 1 79 ? -11.18 27.703 24 1 98.44 79 CYS A N 1
ATOM 540 C CA . CYS A 1 79 ? -12.414 27.328 23.328 1 98.44 79 CYS A CA 1
ATOM 541 C C . CYS A 1 79 ? -13.234 26.375 24.172 1 98.44 79 CYS A C 1
ATOM 543 O O . CYS A 1 79 ? -14.297 25.922 23.75 1 98.44 79 CYS A O 1
ATOM 545 N N . GLY A 1 80 ? -12.719 25.984 25.359 1 98.19 80 GLY A N 1
ATOM 546 C CA . GLY A 1 80 ? -13.484 25.219 26.312 1 98.19 80 GLY A CA 1
ATOM 547 C C . GLY A 1 80 ? -13.297 23.719 26.156 1 98.19 80 GLY A C 1
ATOM 548 O O . GLY A 1 80 ? -14.125 22.922 26.625 1 98.19 80 GLY A O 1
ATOM 549 N N . PHE A 1 81 ? -12.227 23.281 25.547 1 98.31 81 PHE A N 1
ATOM 550 C CA . PHE A 1 81 ? -12.023 21.844 25.312 1 98.31 81 PHE A CA 1
ATOM 551 C C . PHE A 1 81 ? -10.82 21.344 26.094 1 98.31 81 PHE A C 1
ATOM 553 O O . PHE A 1 81 ? -9.68 21.734 25.812 1 98.31 81 PHE A O 1
ATOM 560 N N . PRO A 1 82 ? -11.094 20.5 27.109 1 97.56 82 PRO A N 1
ATOM 561 C CA . PRO A 1 82 ? -9.953 19.828 27.719 1 97.56 82 PRO A CA 1
ATOM 562 C C . PRO A 1 82 ? -9.305 18.797 26.797 1 97.56 82 PRO A C 1
ATOM 564 O O . PRO A 1 82 ? -9.984 18.219 25.953 1 97.56 82 PRO A O 1
ATOM 567 N N . ASP A 1 83 ? -8.102 18.594 26.875 1 98.5 83 ASP A N 1
ATOM 568 C CA . ASP A 1 83 ? -7.328 17.578 26.156 1 98.5 83 ASP A CA 1
ATOM 569 C C . ASP A 1 83 ? -6.051 17.219 26.906 1 98.5 83 ASP A C 1
ATOM 571 O O . ASP A 1 83 ? -5.691 17.875 27.891 1 98.5 83 ASP A O 1
ATOM 575 N N . SER A 1 84 ? -5.496 16.062 26.656 1 98.75 84 SER A N 1
ATOM 576 C CA . SER A 1 84 ? -4.246 15.625 27.266 1 98.75 84 SER A CA 1
ATOM 577 C C . SER A 1 84 ? -3.365 14.898 26.25 1 98.75 84 SER A C 1
ATOM 579 O O . SER A 1 84 ? -3.842 14.484 25.188 1 98.75 84 SER A O 1
ATOM 581 N N . VAL A 1 85 ? -2.086 14.852 26.609 1 98.75 85 VAL A N 1
ATOM 582 C CA . VAL A 1 85 ? -1.128 14.148 25.766 1 98.75 85 VAL A CA 1
ATOM 583 C C . VAL A 1 85 ? -1.571 12.695 25.594 1 98.75 85 VAL A C 1
ATOM 585 O O . VAL A 1 85 ? -1.556 12.164 24.469 1 98.75 85 VAL A O 1
ATOM 588 N N . GLU A 1 86 ? -2.018 12.062 26.688 1 98.81 86 GLU A N 1
ATOM 589 C CA . GLU A 1 86 ? -2.441 10.664 26.641 1 98.81 86 GLU A CA 1
ATOM 590 C C . GLU A 1 86 ? -3.639 10.477 25.719 1 98.81 86 GLU A C 1
ATOM 592 O O . GLU A 1 86 ? -3.705 9.492 24.969 1 98.81 86 GLU A O 1
ATOM 597 N N . ASN A 1 87 ? -4.59 11.375 25.844 1 98.75 87 ASN A N 1
ATOM 598 C CA . ASN A 1 87 ? -5.777 11.328 25 1 98.75 87 ASN A CA 1
ATOM 599 C C . ASN A 1 87 ? -5.422 11.469 23.516 1 98.75 87 ASN A C 1
ATOM 601 O O . ASN A 1 87 ? -5.953 10.742 22.672 1 98.75 87 ASN A O 1
ATOM 605 N N . MET A 1 88 ? -4.551 12.422 23.203 1 98.75 88 MET A N 1
ATOM 606 C CA . MET A 1 88 ? -4.086 12.648 21.844 1 98.75 88 MET A CA 1
ATOM 607 C C . MET A 1 88 ? -3.352 11.422 21.312 1 98.75 88 MET A C 1
ATOM 609 O O . MET A 1 88 ? -3.559 11.016 20.156 1 98.75 88 MET A O 1
ATOM 613 N N . VAL A 1 89 ? -2.502 10.766 22.109 1 98.81 89 VAL A N 1
ATOM 614 C CA . VAL A 1 89 ? -1.766 9.562 21.734 1 98.81 89 VAL A CA 1
ATOM 615 C C . VAL A 1 89 ? -2.744 8.438 21.422 1 98.81 89 VAL A C 1
ATOM 617 O O . VAL A 1 89 ? -2.594 7.738 20.422 1 98.81 89 VAL A O 1
ATOM 620 N N . ALA A 1 90 ? -3.738 8.25 22.266 1 98.62 90 ALA A N 1
ATOM 621 C CA . ALA A 1 90 ? -4.727 7.195 22.062 1 98.62 90 ALA A CA 1
ATOM 622 C C . ALA A 1 90 ? -5.438 7.355 20.719 1 98.62 90 ALA A C 1
ATOM 624 O O . ALA A 1 90 ? -5.605 6.379 19.984 1 98.62 90 ALA A O 1
ATOM 625 N N . PHE A 1 91 ? -5.844 8.562 20.438 1 98.5 91 PHE A N 1
ATOM 626 C CA . PHE A 1 91 ? -6.531 8.836 19.172 1 98.5 91 PHE A CA 1
ATOM 627 C C . PHE A 1 91 ? -5.613 8.586 17.984 1 98.5 91 PHE A C 1
ATOM 629 O O . PHE A 1 91 ? -5.973 7.863 17.062 1 98.5 91 PHE A O 1
ATOM 636 N N . LEU A 1 92 ? -4.395 9.211 18 1 98.56 92 LEU A N 1
ATOM 637 C CA . LEU A 1 92 ? -3.518 9.203 16.828 1 98.56 92 LEU A CA 1
ATOM 638 C C . LEU A 1 92 ? -3.012 7.793 16.531 1 98.56 92 LEU A C 1
ATOM 640 O O . LEU A 1 92 ? -2.816 7.422 15.375 1 98.56 92 LEU A O 1
ATOM 644 N N . ASN A 1 93 ? -2.793 6.988 17.562 1 98 93 ASN A N 1
ATOM 645 C CA . ASN A 1 93 ? -2.305 5.633 17.344 1 98 93 ASN A CA 1
ATOM 646 C C . ASN A 1 93 ? -3.305 4.797 16.547 1 98 93 ASN A C 1
ATOM 648 O O . ASN A 1 93 ? -2.916 3.885 15.812 1 98 93 ASN A O 1
ATOM 652 N N . ILE A 1 94 ? -4.582 5.133 16.625 1 96.44 94 ILE A N 1
ATOM 653 C CA . ILE A 1 94 ? -5.578 4.391 15.859 1 96.44 94 ILE A CA 1
ATOM 654 C C . ILE A 1 94 ? -5.859 5.105 14.547 1 96.44 94 ILE A C 1
ATOM 656 O O . ILE A 1 94 ? -5.988 4.465 13.5 1 96.44 94 ILE A O 1
ATOM 660 N N . ALA A 1 95 ? -5.895 6.406 14.547 1 97.19 95 ALA A N 1
ATOM 661 C CA . ALA A 1 95 ? -6.309 7.207 13.398 1 97.19 95 ALA A CA 1
ATOM 662 C C . ALA A 1 95 ? -5.258 7.164 12.289 1 97.19 95 ALA A C 1
ATOM 664 O O . ALA A 1 95 ? -5.586 7.297 11.109 1 97.19 95 ALA A O 1
ATOM 665 N N . MET A 1 96 ? -3.951 6.945 12.633 1 97.69 96 MET A N 1
ATOM 666 C CA . MET A 1 96 ? -2.883 7.031 11.641 1 97.69 96 MET A CA 1
ATOM 667 C C . MET A 1 96 ? -2.723 5.711 10.891 1 97.69 96 MET A C 1
ATOM 669 O O . MET A 1 96 ? -2.086 5.66 9.844 1 97.69 96 MET A O 1
ATOM 673 N N . GLY A 1 97 ? -3.371 4.668 11.352 1 93.94 97 GLY A N 1
ATOM 674 C CA . GLY A 1 97 ? -3.479 3.428 10.602 1 93.94 97 GLY A CA 1
ATOM 675 C C . GLY A 1 97 ? -2.383 2.432 10.93 1 93.94 97 GLY A C 1
ATOM 676 O O . GLY A 1 97 ? -1.515 2.707 11.758 1 93.94 97 GLY A O 1
ATOM 677 N N . PRO A 1 98 ? -2.408 1.273 10.312 1 93.38 98 PRO A N 1
ATOM 678 C CA . PRO A 1 98 ? -1.438 0.207 10.57 1 93.38 98 PRO A CA 1
ATOM 679 C C . PRO A 1 98 ? -0.011 0.604 10.195 1 93.38 98 PRO A C 1
ATOM 681 O O . PRO A 1 98 ? 0.211 1.185 9.125 1 93.38 98 PRO A O 1
ATOM 684 N N . GLY A 1 99 ? 0.892 0.269 11.125 1 93.5 99 GLY A N 1
ATOM 685 C CA . GLY A 1 99 ? 2.297 0.54 10.859 1 93.5 99 GLY A CA 1
ATOM 686 C C . GLY A 1 99 ? 2.74 1.909 11.344 1 93.5 99 GLY A C 1
ATOM 687 O O . GLY A 1 99 ? 3.922 2.246 11.266 1 93.5 99 GLY A O 1
ATOM 688 N N . ALA A 1 100 ? 1.766 2.709 11.805 1 96.88 100 ALA A N 1
ATOM 689 C CA . ALA A 1 100 ? 2.152 4.016 12.336 1 96.88 100 ALA A CA 1
ATOM 690 C C . ALA A 1 100 ? 3.193 3.873 13.445 1 96.88 100 ALA A C 1
ATOM 692 O O . ALA A 1 100 ? 3.143 2.928 14.234 1 96.88 100 ALA A O 1
ATOM 693 N N . ASP A 1 101 ? 4.164 4.762 13.445 1 97.31 101 ASP A N 1
ATOM 694 C CA . ASP A 1 101 ? 5.266 4.746 14.406 1 97.31 101 ASP A CA 1
ATOM 695 C C . ASP A 1 101 ? 4.816 5.262 15.766 1 97.31 101 ASP A C 1
ATOM 697 O O . ASP A 1 101 ? 4.762 6.473 15.992 1 97.31 101 ASP A O 1
ATOM 701 N N . GLU A 1 102 ? 4.617 4.395 16.703 1 97.69 102 GLU A N 1
ATOM 702 C CA . GLU A 1 102 ? 4.102 4.762 18.016 1 97.69 102 GLU A CA 1
ATOM 703 C C . GLU A 1 102 ? 5.062 5.695 18.75 1 97.69 102 GLU A C 1
ATOM 705 O O . GLU A 1 102 ? 4.633 6.566 19.5 1 97.69 102 GLU A O 1
ATOM 710 N N . ASN A 1 103 ? 6.348 5.488 18.516 1 98.19 103 ASN A N 1
ATOM 711 C CA . ASN A 1 103 ? 7.328 6.363 19.156 1 98.19 103 ASN A CA 1
ATOM 712 C C . ASN A 1 103 ? 7.246 7.785 18.609 1 98.19 103 ASN A C 1
ATOM 714 O O . ASN A 1 103 ? 7.348 8.758 19.359 1 98.19 103 ASN A O 1
ATOM 718 N N . ARG A 1 104 ? 7.121 7.906 17.359 1 98.56 104 ARG A N 1
ATOM 719 C CA . ARG A 1 104 ? 6.988 9.219 16.734 1 98.56 104 ARG A CA 1
ATOM 720 C C . ARG A 1 104 ? 5.695 9.906 17.172 1 98.56 104 ARG A C 1
ATOM 722 O O . ARG A 1 104 ? 5.684 11.109 17.438 1 98.56 104 ARG A O 1
ATOM 729 N N . ILE A 1 105 ? 4.574 9.148 17.219 1 98.69 105 ILE A N 1
ATOM 730 C CA . ILE A 1 105 ? 3.293 9.688 17.656 1 98.69 105 ILE A CA 1
ATOM 731 C C . ILE A 1 105 ? 3.406 10.18 19.109 1 98.69 105 ILE A C 1
ATOM 733 O O . ILE A 1 105 ? 2.979 11.289 19.422 1 98.69 105 ILE A O 1
ATOM 737 N N . ALA A 1 106 ? 4.016 9.359 19.922 1 98.81 106 ALA A N 1
ATOM 738 C CA . ALA A 1 106 ? 4.191 9.75 21.328 1 98.81 106 ALA A CA 1
ATOM 739 C C . ALA A 1 106 ? 5.023 11.023 21.438 1 98.81 106 ALA A C 1
ATOM 741 O O . ALA A 1 106 ? 4.691 11.922 22.219 1 98.81 106 ALA A O 1
ATOM 742 N N . ASP A 1 107 ? 6.07 11.055 20.719 1 98.88 107 ASP A N 1
ATOM 743 C CA . ASP A 1 107 ? 6.965 12.203 20.734 1 98.88 107 ASP A CA 1
ATOM 744 C C . ASP A 1 107 ? 6.234 13.469 20.281 1 98.88 107 ASP A C 1
ATOM 746 O O . ASP A 1 107 ? 6.324 14.508 20.938 1 98.88 107 ASP A O 1
ATOM 750 N N . TYR A 1 108 ? 5.531 13.414 19.188 1 98.88 108 TYR A N 1
ATOM 751 C CA . TYR A 1 108 ? 4.777 14.531 18.641 1 98.88 108 TYR A CA 1
ATOM 752 C C . TYR A 1 108 ? 3.74 15.031 19.641 1 98.88 108 TYR A C 1
ATOM 754 O O . TYR A 1 108 ? 3.598 16.234 19.859 1 98.88 108 TYR A O 1
ATOM 762 N N . CYS A 1 109 ? 3.014 14.07 20.203 1 98.88 109 CYS A N 1
ATOM 763 C CA . CYS A 1 109 ? 1.962 14.414 21.141 1 98.88 109 CYS A CA 1
ATOM 764 C C . CYS A 1 109 ? 2.543 15.078 22.391 1 98.88 109 CYS A C 1
ATOM 766 O O . CYS A 1 109 ? 2.008 16.078 22.875 1 98.88 109 CYS A O 1
ATOM 768 N N . ALA A 1 110 ? 3.623 14.562 22.875 1 98.81 110 ALA A N 1
ATOM 769 C CA . ALA A 1 110 ? 4.266 15.109 24.062 1 98.81 110 ALA A CA 1
ATOM 770 C C . ALA A 1 110 ? 4.758 16.531 23.812 1 98.81 110 ALA A C 1
ATOM 772 O O . ALA A 1 110 ? 4.785 17.359 24.719 1 98.81 110 ALA A O 1
ATOM 773 N N . GLY A 1 111 ? 5.141 16.812 22.609 1 98.75 111 GLY A N 1
ATOM 774 C CA . GLY A 1 111 ? 5.707 18.109 22.266 1 98.75 111 GLY A CA 1
ATOM 775 C C . GLY A 1 111 ? 4.691 19.062 21.672 1 98.75 111 GLY A C 1
ATOM 776 O O . GLY A 1 111 ? 5.02 20.219 21.359 1 98.75 111 GLY A O 1
ATOM 777 N N . SER A 1 112 ? 3.475 18.703 21.531 1 98.75 112 SER A N 1
ATOM 778 C CA . SER A 1 112 ? 2.482 19.422 20.75 1 98.75 112 SER A CA 1
ATOM 779 C C . SER A 1 112 ? 2.166 20.781 21.359 1 98.75 112 SER A C 1
ATOM 781 O O . SER A 1 112 ? 2.098 21.781 20.656 1 98.75 112 SER A O 1
ATOM 783 N N . VAL A 1 113 ? 1.971 20.875 22.656 1 98.81 113 VAL A N 1
ATOM 784 C CA . VAL A 1 113 ? 1.639 22.141 23.312 1 98.81 113 VAL A CA 1
ATOM 785 C C . VAL A 1 113 ? 2.797 23.125 23.172 1 98.81 113 VAL A C 1
ATOM 787 O O . VAL A 1 113 ? 2.592 24.297 22.812 1 98.81 113 VAL A O 1
ATOM 790 N N . ALA A 1 114 ? 3.996 22.656 23.406 1 98.81 114 ALA A N 1
ATOM 791 C CA . ALA A 1 114 ? 5.172 23.516 23.25 1 98.81 114 ALA A CA 1
ATOM 792 C C . ALA A 1 114 ? 5.32 23.969 21.797 1 98.81 114 ALA A C 1
ATOM 794 O O . ALA A 1 114 ? 5.77 25.094 21.547 1 98.81 114 ALA A O 1
ATOM 795 N N . HIS A 1 115 ? 4.973 23.109 20.891 1 98.88 115 HIS A N 1
ATOM 796 C CA . HIS A 1 115 ? 5.035 23.484 19.484 1 98.88 115 HIS A CA 1
ATOM 797 C C . HIS A 1 115 ? 4.016 24.562 19.156 1 98.88 115 HIS A C 1
ATOM 799 O O . HIS A 1 115 ? 4.305 25.469 18.375 1 98.88 115 HIS A O 1
ATOM 805 N N . PHE A 1 116 ? 2.836 24.438 19.703 1 98.81 116 PHE A N 1
ATOM 806 C CA . PHE A 1 116 ? 1.846 25.5 19.578 1 98.81 116 PHE A CA 1
ATOM 807 C C . PHE A 1 116 ? 2.416 26.828 20.047 1 98.81 116 PHE A C 1
ATOM 809 O O . PHE A 1 116 ? 2.311 27.844 19.359 1 98.81 116 PHE A O 1
ATOM 816 N N . ASP A 1 117 ? 3.021 26.828 21.203 1 98.75 117 ASP A N 1
ATOM 817 C CA . ASP A 1 117 ? 3.604 28.047 21.766 1 98.75 117 ASP A CA 1
ATOM 818 C C . ASP A 1 117 ? 4.699 28.594 20.859 1 98.75 117 ASP A C 1
ATOM 820 O O . ASP A 1 117 ? 4.836 29.812 20.734 1 98.75 117 ASP A O 1
ATOM 824 N N . TRP A 1 118 ? 5.445 27.719 20.312 1 98.88 118 TRP A N 1
ATOM 825 C CA . TRP A 1 118 ? 6.504 28.109 19.391 1 98.88 118 TRP A CA 1
ATOM 826 C C . TRP A 1 118 ? 5.922 28.844 18.188 1 98.88 118 TRP A C 1
ATOM 828 O O . TRP A 1 118 ? 6.453 29.859 17.75 1 98.88 118 TRP A O 1
ATOM 838 N N . LEU A 1 119 ? 4.863 28.328 17.609 1 98.81 119 LEU A N 1
ATOM 839 C CA . LEU A 1 119 ? 4.199 28.969 16.469 1 98.81 119 LEU A CA 1
ATOM 840 C C . LEU A 1 119 ? 3.711 30.359 16.844 1 98.81 119 LEU A C 1
ATOM 842 O O . LEU A 1 119 ? 3.928 31.312 16.094 1 98.81 119 LEU A O 1
ATOM 846 N N . VAL A 1 120 ? 3.084 30.438 17.984 1 98.56 120 VAL A N 1
ATOM 847 C CA . VAL A 1 120 ? 2.611 31.719 18.469 1 98.56 120 VAL A CA 1
ATOM 848 C C . VAL A 1 120 ? 3.795 32.688 18.656 1 98.56 120 VAL A C 1
ATOM 850 O O . VAL A 1 120 ? 3.719 33.844 18.281 1 98.56 120 VAL A O 1
ATOM 853 N N . GLY A 1 121 ? 4.812 32.156 19.172 1 98.56 121 GLY A N 1
ATOM 854 C CA . GLY A 1 121 ? 6.027 32.938 19.359 1 98.56 121 GLY A CA 1
ATOM 855 C C . GLY A 1 121 ? 6.625 33.406 18.047 1 98.56 121 GLY A C 1
ATOM 856 O O . GLY A 1 121 ? 7.297 34.469 18.031 1 98.56 121 GLY A O 1
ATOM 857 N N . CYS A 1 122 ? 6.406 32.719 17 1 98.62 122 CYS A N 1
ATOM 858 C CA . CYS A 1 122 ? 6.871 33.125 15.68 1 98.62 122 CYS A CA 1
ATOM 859 C C . CYS A 1 122 ? 5.898 34.125 15.039 1 98.62 122 CYS A C 1
ATOM 861 O O . CYS A 1 122 ? 6.145 34.625 13.938 1 98.62 122 CYS A O 1
ATOM 863 N N . GLY A 1 123 ? 4.789 34.375 15.664 1 97.81 123 GLY A N 1
ATOM 864 C CA . GLY A 1 123 ? 3.859 35.375 15.188 1 97.81 123 GLY A CA 1
ATOM 865 C C . GLY A 1 123 ? 2.627 34.781 14.523 1 97.81 123 GLY A C 1
ATOM 866 O O . GLY A 1 123 ? 1.835 35.531 13.922 1 97.81 123 GLY A O 1
ATOM 867 N N . VAL A 1 124 ? 2.41 33.5 14.609 1 97 124 VAL A N 1
ATOM 868 C CA . VAL A 1 124 ? 1.234 32.906 13.992 1 97 124 VAL A CA 1
ATOM 869 C C . VAL A 1 124 ? -0.009 33.219 14.82 1 97 124 VAL A C 1
ATOM 871 O O . VAL A 1 124 ? -0.069 32.906 16.016 1 97 124 VAL A O 1
ATOM 874 N N . PRO A 1 125 ? -0.989 33.75 14.211 1 93.12 125 PRO A N 1
ATOM 875 C CA . PRO A 1 125 ? -2.182 34.156 14.953 1 93.12 125 PRO A CA 1
ATOM 876 C C . PRO A 1 125 ? -3.25 33.094 15.016 1 93.12 125 PRO A C 1
ATOM 878 O O . PRO A 1 125 ? -3.514 32.406 14.016 1 93.12 125 PRO A O 1
ATOM 881 N N . PHE A 1 126 ? -3.836 32.906 16.219 1 96.62 126 PHE A N 1
ATOM 882 C CA . PHE A 1 126 ? -4.977 32.031 16.359 1 96.62 126 PHE A CA 1
ATOM 883 C C . PHE A 1 126 ? -6.133 32.719 17.062 1 96.62 126 PHE A C 1
ATOM 885 O O . PHE A 1 126 ? -5.953 33.312 18.125 1 96.62 126 PHE A O 1
ATOM 892 N N . LYS A 1 127 ? -7.289 32.719 16.422 1 96.5 127 LYS A N 1
ATOM 893 C CA . LYS A 1 127 ? -8.492 33.25 17.047 1 96.5 127 LYS A CA 1
ATOM 894 C C . LYS A 1 127 ? -9.164 32.188 17.922 1 96.5 127 LYS A C 1
ATOM 896 O O . LYS A 1 127 ? -9.469 31.094 17.469 1 96.5 127 LYS A O 1
ATOM 901 N N . ALA A 1 128 ? -9.422 32.531 19.203 1 97.88 128 ALA A N 1
ATOM 902 C CA . ALA A 1 128 ? -10.008 31.578 20.156 1 97.88 128 ALA A CA 1
ATOM 903 C C . ALA A 1 128 ? -11.5 31.406 19.891 1 97.88 128 ALA A C 1
ATOM 905 O O . ALA A 1 128 ? -12.328 31.828 20.719 1 97.88 128 ALA A O 1
ATOM 906 N N . GLU A 1 129 ? -11.828 30.766 18.859 1 97.56 129 GLU A N 1
ATOM 907 C CA . GLU A 1 129 ? -13.203 30.484 18.469 1 97.56 129 GLU A CA 1
ATOM 908 C C . GLU A 1 129 ? -13.305 29.094 17.828 1 97.56 129 GLU A C 1
ATOM 910 O O . GLU A 1 129 ? -12.461 28.719 17.016 1 97.56 129 GLU A O 1
ATOM 915 N N . PHE A 1 130 ? -14.305 28.359 18.266 1 97.38 130 PHE A N 1
ATOM 916 C CA . PHE A 1 130 ? -14.523 27 17.781 1 97.38 130 PHE A CA 1
ATOM 917 C C . PHE A 1 130 ? -15.531 26.984 16.641 1 97.38 130 PHE A C 1
ATOM 919 O O . PHE A 1 130 ? -16.578 27.625 16.719 1 97.38 130 PHE A O 1
ATOM 926 N N . PHE A 1 131 ? -15.219 26.359 15.523 1 95.19 131 PHE A N 1
ATOM 927 C CA . PHE A 1 131 ? -16.141 26.094 14.438 1 95.19 131 PHE A CA 1
ATOM 928 C C . PHE A 1 131 ? -16.766 24.703 14.578 1 95.19 131 PHE A C 1
ATOM 930 O O . PHE A 1 131 ? -16.094 23.688 14.383 1 95.19 131 PHE A O 1
ATOM 937 N N . ALA A 1 132 ? -18.047 24.609 14.781 1 93.38 132 ALA A N 1
ATOM 938 C CA . ALA A 1 132 ? -18.672 23.375 15.211 1 93.38 132 ALA A CA 1
ATOM 939 C C . ALA A 1 132 ? -19.422 22.703 14.047 1 93.38 132 ALA A C 1
ATOM 941 O O . ALA A 1 132 ? -19.906 21.578 14.172 1 93.38 132 ALA A O 1
ATOM 942 N N . GLU A 1 133 ? -19.453 23.312 12.859 1 92.12 133 GLU A N 1
ATOM 943 C CA . GLU A 1 133 ? -20.25 22.797 11.742 1 92.12 133 GLU A CA 1
ATOM 944 C C . GLU A 1 133 ? -19.438 21.812 10.906 1 92.12 133 GLU A C 1
ATOM 946 O O . GLU A 1 133 ? -18.203 21.891 10.852 1 92.12 133 GLU A O 1
ATOM 951 N N . PRO A 1 134 ? -20.25 20.859 10.281 1 92.38 134 PRO A N 1
ATOM 952 C CA . PRO A 1 134 ? -19.547 20.016 9.305 1 92.38 134 PRO A CA 1
ATOM 953 C C . PRO A 1 134 ? -18.922 20.828 8.18 1 92.38 134 PRO A C 1
ATOM 955 O O . PRO A 1 134 ? -19.547 21.734 7.637 1 92.38 134 PRO A O 1
ATOM 958 N N . GLY A 1 135 ? -17.719 20.578 7.863 1 89.62 135 GLY A N 1
ATOM 959 C CA . GLY A 1 135 ? -17.031 21.281 6.785 1 89.62 135 GLY A CA 1
ATOM 960 C C . GLY A 1 135 ? -15.594 20.859 6.621 1 89.62 135 GLY A C 1
ATOM 961 O O . GLY A 1 135 ? -15.023 20.203 7.504 1 89.62 135 GLY A O 1
ATOM 962 N N . TRP A 1 136 ? -15.039 21.188 5.477 1 88.31 136 TRP A N 1
ATOM 963 C CA . TRP A 1 136 ? -13.625 20.922 5.219 1 88.31 136 TRP A CA 1
ATOM 964 C C . TRP A 1 136 ? -12.75 21.922 5.969 1 88.31 136 TRP A C 1
ATOM 966 O O . TRP A 1 136 ? -11.633 21.594 6.367 1 88.31 136 TRP A O 1
ATOM 976 N N . GLU A 1 137 ? -13.227 23.125 6.055 1 87.81 137 GLU A N 1
ATOM 977 C CA . GLU A 1 137 ? -12.547 24.219 6.73 1 87.81 137 GLU A CA 1
ATOM 978 C C . GLU A 1 137 ? -13.547 25.156 7.41 1 87.81 137 GLU A C 1
ATOM 980 O O . GLU A 1 137 ? -14.727 25.172 7.047 1 87.81 137 GLU A O 1
ATOM 985 N N . PRO A 1 138 ? -13.016 25.844 8.367 1 89.38 138 PRO A N 1
ATOM 986 C CA . PRO A 1 138 ? -13.906 26.844 8.953 1 89.38 138 PRO A CA 1
ATOM 987 C C . PRO A 1 138 ? -14.352 27.906 7.949 1 89.38 138 PRO A C 1
ATOM 989 O O . PRO A 1 138 ? -13.562 28.328 7.102 1 89.38 138 PRO A O 1
ATOM 992 N N . MET A 1 139 ? -15.539 28.422 8.039 1 85.06 139 MET A N 1
ATOM 993 C CA . MET A 1 139 ? -16.094 29.422 7.129 1 85.06 139 MET A CA 1
ATOM 994 C C . MET A 1 139 ? -15.516 30.797 7.418 1 85.06 139 MET A C 1
ATOM 996 O O . MET A 1 139 ? -15.375 31.625 6.512 1 85.06 139 MET A O 1
ATOM 1000 N N . GLY A 1 140 ? -15.344 30.984 8.641 1 86.56 140 GLY A N 1
ATOM 1001 C CA . GLY A 1 140 ? -14.734 32.25 9.039 1 86.56 140 GLY A CA 1
ATOM 1002 C C . GLY A 1 140 ? -13.297 32.094 9.477 1 86.56 140 GLY A C 1
ATOM 1003 O O . GLY A 1 140 ? -12.531 31.344 8.883 1 86.56 140 GLY A O 1
ATOM 1004 N N . ASP A 1 141 ? -12.852 32.875 10.383 1 90.44 141 ASP A N 1
ATOM 1005 C CA . ASP A 1 141 ? -11.469 32.875 10.852 1 90.44 141 ASP A CA 1
ATOM 1006 C C . ASP A 1 141 ? -11.352 32.156 12.188 1 90.44 141 ASP A C 1
ATOM 1008 O O . ASP A 1 141 ? -10.484 32.469 13 1 90.44 141 ASP A O 1
ATOM 1012 N N . GLN A 1 142 ? -12.391 31.266 12.43 1 93.94 142 GLN A N 1
ATOM 1013 C CA . GLN A 1 142 ? -12.328 30.453 13.641 1 93.94 142 GLN A CA 1
ATOM 1014 C C . GLN A 1 142 ? -11.016 29.688 13.719 1 93.94 142 GLN A C 1
ATOM 1016 O O . GLN A 1 142 ? -10.531 29.172 12.711 1 93.94 142 GLN A O 1
ATOM 1021 N N . GLY A 1 143 ? -10.523 29.578 14.93 1 96.94 143 GLY A N 1
ATOM 1022 C CA . GLY A 1 143 ? -9.172 29.062 15.078 1 96.94 143 GLY A CA 1
ATOM 1023 C C . GLY A 1 143 ? -9.125 27.578 15.391 1 96.94 143 GLY A C 1
ATOM 1024 O O . GLY A 1 143 ? -8.055 26.969 15.383 1 96.94 143 GLY A O 1
ATOM 1025 N N . LEU A 1 144 ? -10.305 26.969 15.688 1 97.94 144 LEU A N 1
ATOM 1026 C CA . LEU A 1 144 ? -10.305 25.578 16.125 1 97.94 144 LEU A CA 1
ATOM 1027 C C . LEU A 1 144 ? -11.469 24.812 15.492 1 97.94 144 LEU A C 1
ATOM 1029 O O . LEU A 1 144 ? -12.57 25.344 15.375 1 97.94 144 LEU A O 1
ATOM 1033 N N . MET A 1 145 ? -11.203 23.594 15.062 1 97.12 145 MET A N 1
ATOM 1034 C CA . MET A 1 145 ? -12.219 22.734 14.461 1 97.12 145 MET A CA 1
ATOM 1035 C C . MET A 1 145 ? -11.844 21.266 14.633 1 97.12 145 MET A C 1
ATOM 1037 O O . MET A 1 145 ? -10.664 20.938 14.797 1 97.12 145 MET A O 1
ATOM 1041 N N . TYR A 1 146 ? -12.836 20.375 14.672 1 97 146 TYR A N 1
ATOM 1042 C CA . TYR A 1 146 ? -12.539 18.953 14.492 1 97 146 TYR A CA 1
ATOM 1043 C C . TYR A 1 146 ? -11.992 18.688 13.102 1 97 146 TYR A C 1
ATOM 1045 O O . TYR A 1 146 ? -12.539 19.156 12.109 1 97 146 TYR A O 1
ATOM 1053 N N . SER A 1 147 ? -10.844 17.953 12.977 1 93.44 147 SER A N 1
ATOM 1054 C CA . SER A 1 147 ? -10.211 17.812 11.664 1 93.44 147 SER A CA 1
ATOM 1055 C C . SER A 1 147 ? -9.75 16.375 11.422 1 93.44 147 SER A C 1
ATOM 1057 O O . SER A 1 147 ? -9.094 16.094 10.422 1 93.44 147 SER A O 1
ATOM 1059 N N . GLY A 1 148 ? -10 15.375 12.18 1 92.81 148 GLY A N 1
ATOM 1060 C CA . GLY A 1 148 ? -9.57 13.992 12.031 1 92.81 148 GLY A CA 1
ATOM 1061 C C . GLY A 1 148 ? -10.656 12.992 12.367 1 92.81 148 GLY A C 1
ATOM 1062 O O . GLY A 1 148 ? -10.422 11.781 12.359 1 92.81 148 GLY A O 1
ATOM 1063 N N . GLY A 1 149 ? -11.781 13.516 12.648 1 95.44 149 GLY A N 1
ATOM 1064 C CA . GLY A 1 149 ? -12.883 12.648 13.016 1 95.44 149 GLY A CA 1
ATOM 1065 C C . GLY A 1 149 ? -12.844 12.211 14.469 1 95.44 149 GLY A C 1
ATOM 1066 O O . GLY A 1 149 ? -13.32 11.125 14.812 1 95.44 149 GLY A O 1
ATOM 1067 N N . GLU A 1 150 ? -12.273 13.062 15.367 1 97.38 150 GLU A N 1
ATOM 1068 C CA . GLU A 1 150 ? -12.117 12.742 16.781 1 97.38 150 GLU A CA 1
ATOM 1069 C C . GLU A 1 150 ? -13.469 12.477 17.438 1 97.38 150 GLU A C 1
ATOM 1071 O O . GLU A 1 150 ? -13.555 11.773 18.453 1 97.38 150 GLU A O 1
ATOM 1076 N N . ASN A 1 151 ? -14.523 13.039 16.906 1 97.12 151 ASN A N 1
ATOM 1077 C CA . ASN A 1 151 ? -15.836 12.969 17.531 1 97.12 151 ASN A CA 1
ATOM 1078 C C . ASN A 1 151 ? -16.734 11.93 16.875 1 97.12 151 ASN A C 1
ATOM 1080 O O . ASN A 1 151 ? -17.938 11.906 17.094 1 97.12 151 ASN A O 1
ATOM 1084 N N . SER A 1 152 ? -16.203 11.141 16.016 1 97.25 152 SER A N 1
ATOM 1085 C CA . SER A 1 152 ? -17 10.141 15.312 1 97.25 152 SER A CA 1
ATOM 1086 C C . SER A 1 152 ? -16.578 8.727 15.703 1 97.25 152 SER A C 1
ATOM 1088 O O . SER A 1 152 ? -15.461 8.523 16.188 1 97.25 152 SER A O 1
ATOM 1090 N N . TYR A 1 153 ? -17.453 7.801 15.453 1 96.69 153 TYR A N 1
ATOM 1091 C CA . TYR A 1 153 ? -17.141 6.391 15.688 1 96.69 153 TYR A CA 1
ATOM 1092 C C . TYR A 1 153 ? -16.078 5.895 14.719 1 96.69 153 TYR A C 1
ATOM 1094 O O . TYR A 1 153 ? -16.078 6.281 13.547 1 96.69 153 TYR A O 1
ATOM 1102 N N . PRO A 1 154 ? -15.227 4.996 15.18 1 96.06 154 PRO A N 1
ATOM 1103 C CA . PRO A 1 154 ? -15.148 4.473 16.547 1 96.06 154 PRO A CA 1
ATOM 1104 C C . PRO A 1 154 ? -14.242 5.309 17.438 1 96.06 154 PRO A C 1
ATOM 1106 O O . PRO A 1 154 ? -14.008 4.945 18.594 1 96.06 154 PRO A O 1
ATOM 1109 N N . PHE A 1 155 ? -13.68 6.375 16.953 1 97.5 155 PHE A N 1
ATOM 1110 C CA . PHE A 1 155 ? -12.633 7.125 17.625 1 97.5 155 PHE A CA 1
ATOM 1111 C C . PHE A 1 155 ? -13.148 7.734 18.922 1 97.5 155 PHE A C 1
ATOM 1113 O O . PHE A 1 155 ? -12.43 7.793 19.922 1 97.5 155 PHE A O 1
ATOM 1120 N N . ASN A 1 156 ? -14.398 8.148 18.906 1 97.56 156 ASN A N 1
ATOM 1121 C CA . ASN A 1 156 ? -15.016 8.773 20.062 1 97.56 156 ASN A CA 1
ATOM 1122 C C . ASN A 1 156 ? -15.234 7.773 21.203 1 97.56 156 ASN A C 1
ATOM 1124 O O . ASN A 1 156 ? -15.625 8.156 22.297 1 97.56 156 ASN A O 1
ATOM 1128 N N . THR A 1 157 ? -15 6.465 20.922 1 97.5 157 THR A N 1
ATOM 1129 C CA . THR A 1 157 ? -15.078 5.449 21.969 1 97.5 157 THR A CA 1
ATOM 1130 C C . THR A 1 157 ? -13.688 5.098 22.484 1 97.5 157 THR A C 1
ATOM 1132 O O . THR A 1 157 ? -13.547 4.445 23.516 1 97.5 157 THR A O 1
ATOM 1135 N N . ILE A 1 158 ? -12.688 5.57 21.844 1 97.56 158 ILE A N 1
ATOM 1136 C CA . ILE A 1 158 ? -11.305 5.227 22.156 1 97.56 158 ILE A CA 1
ATOM 1137 C C . ILE A 1 158 ? -10.648 6.379 22.906 1 97.56 158 ILE A C 1
ATOM 1139 O O . ILE A 1 158 ? -9.906 6.156 23.875 1 97.56 158 ILE A O 1
ATOM 1143 N N . ALA A 1 159 ? -10.828 7.57 22.469 1 98.19 159 ALA A N 1
ATOM 1144 C CA . ALA A 1 159 ? -10.344 8.805 23.078 1 98.19 159 ALA A CA 1
ATOM 1145 C C . ALA A 1 159 ? -11.484 9.805 23.266 1 98.19 159 ALA A C 1
ATOM 1147 O O . ALA A 1 159 ? -12.438 9.828 22.484 1 98.19 159 ALA A O 1
ATOM 1148 N N . THR A 1 160 ? -11.375 10.594 24.359 1 98.12 160 THR A N 1
ATOM 1149 C CA . THR A 1 160 ? -12.359 11.648 24.547 1 98.12 160 THR A CA 1
ATOM 1150 C C . THR A 1 160 ? -12.305 12.656 23.406 1 98.12 160 THR A C 1
ATOM 1152 O O . THR A 1 160 ? -11.234 13.18 23.078 1 98.12 160 THR A O 1
ATOM 1155 N N . PRO A 1 161 ? -13.453 12.875 22.766 1 98 161 PRO A N 1
ATOM 1156 C CA . PRO A 1 161 ? -13.438 13.805 21.641 1 98 161 PRO A CA 1
ATOM 1157 C C . PRO A 1 161 ? -12.852 15.164 22 1 98 161 PRO A C 1
ATOM 1159 O O . PRO A 1 161 ? -13.273 15.781 22.984 1 98 161 PRO A O 1
ATOM 1162 N N . ALA A 1 162 ? -11.922 15.625 21.281 1 98.44 162 ALA A N 1
ATOM 1163 C CA . ALA A 1 162 ? -11.289 16.938 21.359 1 98.44 162 ALA A CA 1
ATOM 1164 C C . ALA A 1 162 ? -10.891 17.438 19.969 1 98.44 162 ALA A C 1
ATOM 1166 O O . ALA A 1 162 ? -10.281 16.719 19.188 1 98.44 162 ALA A O 1
ATOM 1167 N N . PRO A 1 163 ? -11.414 18.703 19.641 1 98.38 163 PRO A N 1
ATOM 1168 C CA . PRO A 1 163 ? -10.945 19.25 18.359 1 98.38 163 PRO A CA 1
ATOM 1169 C C . PRO A 1 163 ? -9.453 19.562 18.359 1 98.38 163 PRO A C 1
ATOM 1171 O O . PRO A 1 163 ? -8.93 20.109 19.328 1 98.38 163 PRO A O 1
ATOM 1174 N N . ARG A 1 164 ? -8.805 19.234 17.266 1 98.69 164 ARG A N 1
ATOM 1175 C CA . ARG A 1 164 ? -7.348 19.359 17.25 1 98.69 164 ARG A CA 1
ATOM 1176 C C . ARG A 1 164 ? -6.871 20.031 15.961 1 98.69 164 ARG A C 1
ATOM 1178 O O . ARG A 1 164 ? -5.676 20.047 15.672 1 98.69 164 ARG A O 1
ATOM 1185 N N . GLY A 1 165 ? -7.824 20.469 15.086 1 98.19 165 GLY A N 1
ATOM 1186 C CA . GLY A 1 165 ? -7.484 21.266 13.922 1 98.19 165 GLY A CA 1
ATOM 1187 C C . GLY A 1 165 ? -7.312 22.75 14.234 1 98.19 165 GLY A C 1
ATOM 1188 O O . GLY A 1 165 ? -8.289 23.484 14.289 1 98.19 165 GLY A O 1
ATOM 1189 N N . HIS A 1 166 ? -6.086 23.219 14.422 1 98.44 166 HIS A N 1
ATOM 1190 C CA . HIS A 1 166 ? -5.785 24.625 14.648 1 98.44 166 HIS A CA 1
ATOM 1191 C C . HIS A 1 166 ? -5.617 25.359 13.32 1 98.44 166 HIS A C 1
ATOM 1193 O O . HIS A 1 166 ? -4.953 24.859 12.406 1 98.44 166 HIS A O 1
ATOM 1199 N N . VAL A 1 167 ? -6.266 26.453 13.188 1 96.56 167 VAL A N 1
ATOM 1200 C CA . VAL A 1 167 ? -6.23 27.219 11.945 1 96.56 167 VAL A CA 1
ATOM 1201 C C . VAL A 1 167 ? -5.797 28.641 12.234 1 96.56 167 VAL A C 1
ATOM 1203 O O . VAL A 1 167 ? -6.426 29.344 13.039 1 96.56 167 VAL A O 1
ATOM 1206 N N . PRO A 1 168 ? -4.707 29.094 11.602 1 95.88 168 PRO A N 1
ATOM 1207 C CA . PRO A 1 168 ? -4.316 30.484 11.773 1 95.88 168 PRO A CA 1
ATOM 1208 C C . PRO A 1 168 ? -5.43 31.469 11.398 1 95.88 168 PRO A C 1
ATOM 1210 O O . PRO A 1 168 ? -6.164 31.219 10.43 1 95.88 168 PRO A O 1
ATOM 1213 N N . GLN A 1 169 ? -5.48 32.5 12.188 1 93.12 169 GLN A N 1
ATOM 1214 C CA . GLN A 1 169 ? -6.496 33.531 11.945 1 93.12 169 GLN A CA 1
ATOM 1215 C C . GLN A 1 169 ? -6.281 34.188 10.594 1 93.12 169 GLN A C 1
ATOM 1217 O O . GLN A 1 169 ? -5.184 34.688 10.297 1 93.12 169 GLN A O 1
ATOM 1222 N N . MET A 1 170 ? -7.312 34.094 9.82 1 84.81 170 MET A N 1
ATOM 1223 C CA . MET A 1 170 ? -7.25 34.719 8.508 1 84.81 170 MET A CA 1
ATOM 1224 C C . MET A 1 170 ? -7.586 36.188 8.602 1 84.81 170 MET A C 1
ATOM 1226 O O . MET A 1 170 ? -8.375 36.625 9.453 1 84.81 170 MET A O 1
ATOM 1230 N N . SER A 1 171 ? -6.773 37.031 8.094 1 74.69 171 SER A N 1
ATOM 1231 C CA . SER A 1 171 ? -7.102 38.438 7.957 1 74.69 171 SER A CA 1
ATOM 1232 C C . SER A 1 171 ? -7.469 38.781 6.516 1 74.69 171 SER A C 1
ATOM 1234 O O . SER A 1 171 ? -6.793 38.375 5.578 1 74.69 171 SER A O 1
ATOM 1236 N N . ASN A 1 172 ? -8.508 39.406 6.375 1 67.56 172 ASN A N 1
ATOM 1237 C CA . ASN A 1 172 ? -8.961 39.781 5.043 1 67.56 172 ASN A CA 1
ATOM 1238 C C . ASN A 1 172 ? -8.945 38.594 4.082 1 67.56 172 ASN A C 1
ATOM 1240 O O . ASN A 1 172 ? -8.344 38.656 3.014 1 67.56 172 ASN A O 1
ATOM 1244 N N . LYS A 1 173 ? -9.539 37.406 4.461 1 60.91 173 LYS A N 1
ATOM 1245 C CA . LYS A 1 173 ? -9.547 36.094 3.779 1 60.91 173 LYS A CA 1
ATOM 1246 C C . LYS A 1 173 ? -9.906 36.25 2.305 1 60.91 173 LYS A C 1
ATOM 1248 O O . LYS A 1 173 ? -10.93 36.875 1.973 1 60.91 173 LYS A O 1
ATOM 1253 N N . LYS A 1 174 ? -9.047 36.25 1.399 1 56.09 174 LYS A N 1
ATOM 1254 C CA . LYS A 1 174 ? -9.312 36 -0.011 1 56.09 174 LYS A CA 1
ATOM 1255 C C . LYS A 1 174 ? -8.875 34.594 -0.404 1 56.09 174 LYS A C 1
ATOM 1257 O O . LYS A 1 174 ? -7.703 34.219 -0.245 1 56.09 174 LYS A O 1
ATOM 1262 N N . GLN A 1 175 ? -9.961 33.75 -0.535 1 47.22 175 GLN A N 1
ATOM 1263 C CA . GLN A 1 175 ? -9.648 32.375 -0.918 1 47.22 175 GLN A CA 1
ATOM 1264 C C . GLN A 1 175 ? -8.516 32.312 -1.933 1 47.22 175 GLN A C 1
ATOM 1266 O O . GLN A 1 175 ? -8.492 33.094 -2.887 1 47.22 175 GLN A O 1
ATOM 1271 N N . GLY A 1 176 ? -7.465 31.609 -1.815 1 49.34 176 GLY A N 1
ATOM 1272 C CA . GLY A 1 176 ? -6.332 31.422 -2.707 1 49.34 176 GLY A CA 1
ATOM 1273 C C . GLY A 1 176 ? -5.23 32.438 -2.49 1 49.34 176 GLY A C 1
ATOM 1274 O O . GLY A 1 176 ? -4.09 32.219 -2.906 1 49.34 176 GLY A O 1
ATOM 1275 N N . GLU A 1 177 ? -5.516 33.656 -2.033 1 55.16 177 GLU A N 1
ATOM 1276 C CA . GLU A 1 177 ? -4.531 34.719 -1.871 1 55.16 177 GLU A CA 1
ATOM 1277 C C . GLU A 1 177 ? -4.164 34.938 -0.403 1 55.16 177 GLU A C 1
ATOM 1279 O O . GLU A 1 177 ? -3.002 35.188 -0.078 1 55.16 177 GLU A O 1
ATOM 1284 N N . ALA A 1 178 ? -5.086 34.719 0.376 1 63.88 178 ALA A N 1
ATOM 1285 C CA . ALA 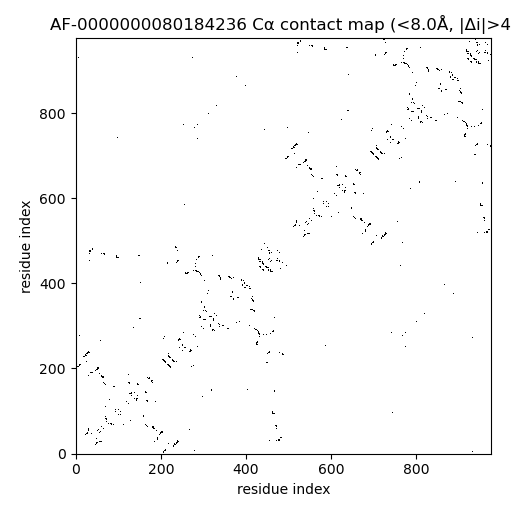A 1 178 ? -4.906 34.906 1.814 1 63.88 178 ALA A CA 1
ATOM 1286 C C . ALA A 1 178 ? -5.559 33.781 2.596 1 63.88 178 ALA A C 1
ATOM 1288 O O . ALA A 1 178 ? -6.465 34 3.398 1 63.88 178 ALA A O 1
ATOM 1289 N N . SER A 1 179 ? -4.965 32.625 2.227 1 79.88 179 SER A N 1
ATOM 1290 C CA . SER A 1 179 ? -5.48 31.438 2.895 1 79.88 179 SER A CA 1
ATOM 1291 C C . SER A 1 179 ? -4.836 31.25 4.266 1 79.88 179 SER A C 1
ATOM 1293 O O . SER A 1 179 ? -3.902 31.969 4.621 1 79.88 179 SER A O 1
ATOM 1295 N N . ALA A 1 180 ? -5.457 30.469 5.023 1 87.5 180 ALA A N 1
ATOM 1296 C CA . ALA A 1 180 ? -4.91 30.203 6.352 1 87.5 180 ALA A CA 1
ATOM 1297 C C . ALA A 1 180 ? -3.5 29.625 6.262 1 87.5 180 ALA A C 1
ATOM 1299 O O . ALA A 1 180 ? -2.66 29.875 7.129 1 87.5 180 ALA A O 1
ATOM 1300 N N . GLY A 1 181 ? -3.238 28.906 5.195 1 91.69 181 GLY A N 1
ATOM 1301 C CA . GLY A 1 181 ? -1.884 28.438 4.969 1 91.69 181 GLY A CA 1
ATOM 1302 C C . GLY A 1 181 ? -0.878 29.562 4.797 1 91.69 181 GLY A C 1
ATOM 1303 O O . GLY A 1 181 ? 0.244 29.469 5.301 1 91.69 181 GLY A O 1
ATOM 1304 N N . TYR A 1 182 ? -1.316 30.562 4.082 1 92.44 182 TYR A N 1
ATOM 1305 C CA . TYR A 1 182 ? -0.47 31.734 3.91 1 92.44 182 TYR A CA 1
ATOM 1306 C C . TYR A 1 182 ? -0.21 32.406 5.246 1 92.44 182 TYR A C 1
ATOM 1308 O O . TYR A 1 182 ? 0.907 32.875 5.516 1 92.44 182 TYR A O 1
ATOM 1316 N N . MET A 1 183 ? -1.215 32.469 6.078 1 93.31 183 MET A N 1
ATOM 1317 C CA . MET A 1 183 ? -1.106 33.125 7.375 1 93.31 183 MET A CA 1
ATOM 1318 C C . MET A 1 183 ? -0.223 32.344 8.32 1 93.31 183 MET A C 1
ATOM 1320 O O . MET A 1 183 ? 0.261 32.875 9.328 1 93.31 183 MET A O 1
ATOM 1324 N N . LEU A 1 184 ? -0.064 31.109 8.07 1 95.25 184 LEU A N 1
ATOM 1325 C CA . LEU A 1 184 ? 0.894 30.281 8.789 1 95.25 184 LEU A CA 1
ATOM 1326 C C . LEU A 1 184 ? 2.314 30.531 8.297 1 95.25 184 LEU A C 1
ATOM 1328 O O . LEU A 1 184 ? 3.225 30.75 9.102 1 95.25 184 LEU A O 1
ATOM 1332 N N . MET A 1 185 ? 2.482 30.609 6.996 1 96.44 185 MET A N 1
ATOM 1333 C CA . MET A 1 185 ? 3.801 30.641 6.371 1 96.44 185 MET A CA 1
ATOM 1334 C C . MET A 1 185 ? 4.441 32.031 6.527 1 96.44 185 MET A C 1
ATOM 1336 O O . MET A 1 185 ? 5.645 32.125 6.777 1 96.44 185 MET A O 1
ATOM 1340 N N . LYS A 1 186 ? 3.652 33.031 6.418 1 95.31 186 LYS A N 1
ATOM 1341 C CA . LYS A 1 186 ? 4.18 34.406 6.398 1 95.31 186 LYS A CA 1
ATOM 1342 C C . LYS A 1 186 ? 4.957 34.688 7.676 1 95.31 186 LYS A C 1
ATOM 1344 O O . LYS A 1 186 ? 6.121 35.094 7.617 1 95.31 186 LYS A O 1
ATOM 1349 N N . PRO A 1 187 ? 4.379 34.531 8.836 1 97.06 187 PRO A N 1
ATOM 1350 C CA . PRO A 1 187 ? 5.148 34.812 10.047 1 97.06 187 PRO A CA 1
ATOM 1351 C C . PRO A 1 187 ? 6.367 33.906 10.203 1 97.06 187 PRO A C 1
ATOM 1353 O O . PRO A 1 187 ? 7.387 34.344 10.758 1 97.06 187 PRO A O 1
ATOM 1356 N N . LEU A 1 188 ? 6.305 32.625 9.797 1 98.31 188 LEU A N 1
ATOM 1357 C CA . LEU A 1 188 ? 7.438 31.719 9.906 1 98.31 188 LEU A CA 1
ATOM 1358 C C . LEU A 1 188 ? 8.609 32.219 9.055 1 98.31 188 LEU A C 1
ATOM 1360 O O . LEU A 1 188 ? 9.75 32.219 9.516 1 98.31 188 LEU A O 1
ATOM 1364 N N . VAL A 1 189 ? 8.32 32.594 7.797 1 98.38 189 VAL A N 1
ATOM 1365 C CA . VAL A 1 189 ? 9.359 33.062 6.891 1 98.38 189 VAL A CA 1
ATOM 1366 C C . VAL A 1 189 ? 9.93 34.375 7.41 1 98.38 189 VAL A C 1
ATOM 1368 O O . VAL A 1 189 ? 11.141 34.594 7.371 1 98.38 189 VAL A O 1
ATOM 1371 N N . LYS A 1 190 ? 9.016 35.25 7.883 1 98.38 190 LYS A N 1
ATOM 1372 C CA . LYS A 1 190 ? 9.461 36.531 8.469 1 98.38 190 LYS A CA 1
ATOM 1373 C C . LYS A 1 190 ? 10.398 36.281 9.648 1 98.38 190 LYS A C 1
ATOM 1375 O O . LYS A 1 190 ? 11.414 36.969 9.797 1 98.38 190 LYS A O 1
ATOM 1380 N N . THR A 1 191 ? 10.062 35.375 10.477 1 98.81 191 THR A N 1
ATOM 1381 C CA . THR A 1 191 ? 10.875 35.031 11.641 1 98.81 191 THR A CA 1
ATOM 1382 C C . THR A 1 191 ? 12.234 34.5 11.211 1 98.81 191 THR A C 1
ATOM 1384 O O . THR A 1 191 ? 13.266 34.875 11.773 1 98.81 191 THR A O 1
ATOM 1387 N N . ALA A 1 192 ? 12.25 33.594 10.25 1 98.81 192 ALA A N 1
ATOM 1388 C CA . ALA A 1 192 ? 13.5 33.031 9.734 1 98.81 192 ALA A CA 1
ATOM 1389 C C . ALA A 1 192 ? 14.391 34.156 9.164 1 98.81 192 ALA A C 1
ATOM 1391 O O . ALA A 1 192 ? 15.594 34.188 9.445 1 98.81 192 ALA A O 1
ATOM 1392 N N . THR A 1 193 ? 13.758 35 8.391 1 98.5 193 THR A N 1
ATOM 1393 C CA . THR A 1 193 ? 14.477 36.125 7.773 1 98.5 193 THR A CA 1
ATOM 1394 C C . THR A 1 193 ? 15.055 37.031 8.836 1 98.5 193 THR A C 1
ATOM 1396 O O . THR A 1 193 ? 16.219 37.438 8.75 1 98.5 193 THR A O 1
ATOM 1399 N N . ALA A 1 194 ? 14.234 37.344 9.773 1 98.56 194 ALA A N 1
ATOM 1400 C CA . ALA A 1 194 ? 14.664 38.219 10.859 1 98.56 194 ALA A CA 1
ATOM 1401 C C . ALA A 1 194 ? 15.812 37.594 11.648 1 98.56 194 ALA A C 1
ATOM 1403 O O . ALA A 1 194 ? 16.672 38.312 12.164 1 98.56 194 ALA A O 1
ATOM 1404 N N . ALA A 1 195 ? 15.82 36.312 11.703 1 98.62 195 ALA A N 1
ATOM 1405 C CA . ALA A 1 195 ? 16.859 35.594 12.438 1 98.62 195 ALA A CA 1
ATOM 1406 C C . ALA A 1 195 ? 18.125 35.469 11.602 1 98.62 195 ALA A C 1
ATOM 1408 O O . ALA A 1 195 ? 19.156 35 12.094 1 98.62 195 ALA A O 1
ATOM 1409 N N . GLY A 1 196 ? 18.047 35.844 10.258 1 98.38 196 GLY A N 1
ATOM 1410 C CA . GLY A 1 196 ? 19.266 35.906 9.461 1 98.38 196 GLY A CA 1
ATOM 1411 C C . GLY A 1 196 ? 19.312 34.906 8.328 1 98.38 196 GLY A C 1
ATOM 1412 O O . GLY A 1 196 ? 20.281 34.844 7.574 1 98.38 196 GLY A O 1
ATOM 1413 N N . ALA A 1 197 ? 18.312 34.125 8.188 1 98.75 197 ALA A N 1
ATOM 1414 C CA . ALA A 1 197 ? 18.297 33.125 7.105 1 98.75 197 ALA A CA 1
ATOM 1415 C C . ALA A 1 197 ? 18.203 33.812 5.742 1 98.75 197 ALA A C 1
ATOM 1417 O O . ALA A 1 197 ? 17.469 34.781 5.574 1 98.75 197 ALA A O 1
ATOM 1418 N N . ARG A 1 198 ? 18.969 33.312 4.758 1 98.5 198 ARG A N 1
ATOM 1419 C CA . ARG A 1 198 ? 18.906 33.75 3.369 1 98.5 198 ARG A CA 1
ATOM 1420 C C . ARG A 1 198 ? 18.141 32.75 2.508 1 98.5 198 ARG A C 1
ATOM 1422 O O . ARG A 1 198 ? 18.016 31.578 2.869 1 98.5 198 ARG A O 1
ATOM 1429 N N . ALA A 1 199 ? 17.656 33.312 1.41 1 98.5 199 ALA A N 1
ATOM 1430 C CA . ALA A 1 199 ? 16.953 32.406 0.482 1 98.5 199 ALA A CA 1
ATOM 1431 C C . ALA A 1 199 ? 17.375 32.688 -0.958 1 98.5 199 ALA A C 1
ATOM 1433 O O . ALA A 1 199 ? 17.578 33.844 -1.346 1 98.5 199 ALA A O 1
ATOM 1434 N N . LEU A 1 200 ? 17.625 31.672 -1.662 1 98 200 LEU A N 1
ATOM 1435 C CA . LEU A 1 200 ? 17.781 31.719 -3.111 1 98 200 LEU A CA 1
ATOM 1436 C C . LEU A 1 200 ? 16.594 31.078 -3.811 1 98 200 LEU A C 1
ATOM 1438 O O . LEU A 1 200 ? 16.25 29.922 -3.537 1 98 200 LEU A O 1
ATOM 1442 N N . TYR A 1 201 ? 15.922 31.781 -4.641 1 97.69 201 TYR A N 1
ATOM 1443 C CA . TYR A 1 201 ? 14.734 31.312 -5.352 1 97.69 201 TYR A CA 1
ATOM 1444 C C . TYR A 1 201 ? 15.086 30.859 -6.762 1 97.69 201 TYR A C 1
ATOM 1446 O O . TYR A 1 201 ? 16.203 31.078 -7.23 1 97.69 201 TYR A O 1
ATOM 1454 N N . ASP A 1 202 ? 14.172 30.109 -7.398 1 97.19 202 ASP A N 1
ATOM 1455 C CA . ASP A 1 202 ? 14.328 29.562 -8.742 1 97.19 202 ASP A CA 1
ATOM 1456 C C . ASP A 1 202 ? 15.531 28.641 -8.828 1 97.19 202 ASP A C 1
ATOM 1458 O O . ASP A 1 202 ? 16.25 28.625 -9.828 1 97.19 202 ASP A O 1
ATOM 1462 N N . VAL A 1 203 ? 15.781 27.953 -7.75 1 96.5 203 VAL A N 1
ATOM 1463 C CA . VAL A 1 203 ? 16.906 27.016 -7.66 1 96.5 203 VAL A CA 1
ATOM 1464 C C . VAL A 1 203 ? 16.375 25.594 -7.473 1 96.5 203 VAL A C 1
ATOM 1466 O O . VAL A 1 203 ? 15.695 25.312 -6.488 1 96.5 203 VAL A O 1
ATOM 1469 N N . ARG A 1 204 ? 16.688 24.734 -8.344 1 94.88 204 ARG A N 1
ATOM 1470 C CA . ARG A 1 204 ? 16.234 23.359 -8.281 1 94.88 204 ARG A CA 1
ATOM 1471 C C . ARG A 1 204 ? 17.359 22.438 -7.801 1 94.88 204 ARG A C 1
ATOM 1473 O O . ARG A 1 204 ? 18.406 22.328 -8.453 1 94.88 204 ARG A O 1
ATOM 1480 N N . ALA A 1 205 ? 17.188 21.812 -6.625 1 95.94 205 ALA A N 1
ATOM 1481 C CA . ALA A 1 205 ? 18.156 20.812 -6.133 1 95.94 205 ALA A CA 1
ATOM 1482 C C . ALA A 1 205 ? 18.203 19.594 -7.043 1 95.94 205 ALA A C 1
ATOM 1484 O O . ALA A 1 205 ? 17.156 19.109 -7.488 1 95.94 205 ALA A O 1
ATOM 1485 N N . GLN A 1 206 ? 19.406 19.062 -7.297 1 95.62 206 GLN A N 1
ATOM 1486 C CA . GLN A 1 206 ? 19.547 17.984 -8.258 1 95.62 206 GLN A CA 1
ATOM 1487 C C . GLN A 1 206 ? 20.203 16.766 -7.625 1 95.62 206 GLN A C 1
ATOM 1489 O O . GLN A 1 206 ? 19.781 15.625 -7.852 1 95.62 206 GLN A O 1
ATOM 1494 N N . SER A 1 207 ? 21.328 16.953 -6.938 1 97.19 207 SER A N 1
ATOM 1495 C CA . SER A 1 207 ? 22.047 15.852 -6.316 1 97.19 207 SER A CA 1
ATOM 1496 C C . SER A 1 207 ? 22.766 16.312 -5.047 1 97.19 207 SER A C 1
ATOM 1498 O O . SER A 1 207 ? 22.859 17.5 -4.773 1 97.19 207 SER A O 1
ATOM 1500 N N . LEU A 1 208 ? 23.188 15.367 -4.305 1 98.75 208 LEU A N 1
ATOM 1501 C CA . LEU A 1 208 ? 23.906 15.656 -3.068 1 98.75 208 LEU A CA 1
ATOM 1502 C C . LEU A 1 208 ? 25.406 15.562 -3.281 1 98.75 208 LEU A C 1
ATOM 1504 O O . LEU A 1 208 ? 25.875 14.766 -4.102 1 98.75 208 LEU A O 1
ATOM 1508 N N . VAL A 1 209 ? 26.141 16.375 -2.645 1 98.62 209 VAL A N 1
ATOM 1509 C CA . VAL A 1 209 ? 27.594 16.328 -2.637 1 98.62 209 VAL A CA 1
ATOM 1510 C C . VAL A 1 209 ? 28.094 15.586 -1.395 1 98.62 209 VAL A C 1
ATOM 1512 O O . VAL A 1 209 ? 27.672 15.898 -0.275 1 98.62 209 VAL A O 1
ATOM 1515 N N . VAL A 1 210 ? 28.953 14.609 -1.578 1 98.44 210 VAL A N 1
ATOM 1516 C CA . VAL A 1 210 ? 29.312 13.734 -0.468 1 98.44 210 VAL A CA 1
ATOM 1517 C C . VAL A 1 210 ? 30.828 13.609 -0.362 1 98.44 210 VAL A C 1
ATOM 1519 O O . VAL A 1 210 ? 31.531 13.609 -1.376 1 98.44 210 VAL A O 1
ATOM 1522 N N . GLU A 1 211 ? 31.312 13.477 0.873 1 97.88 211 GLU A N 1
ATOM 1523 C CA . GLU A 1 211 ? 32.719 13.164 1.139 1 97.88 211 GLU A CA 1
ATOM 1524 C C . GLU A 1 211 ? 32.969 11.672 0.99 1 97.88 211 GLU A C 1
ATOM 1526 O O . GLU A 1 211 ? 32.031 10.883 0.844 1 97.88 211 GLU A O 1
ATOM 1531 N N . SER A 1 212 ? 34.25 11.32 1.043 1 93.38 212 SER A N 1
ATOM 1532 C CA . SER A 1 212 ? 34.656 9.93 0.834 1 93.38 212 SER A CA 1
ATOM 1533 C C . SER A 1 212 ? 34.125 9.031 1.946 1 93.38 212 SER A C 1
ATOM 1535 O O . SER A 1 212 ? 33.938 7.828 1.741 1 93.38 212 SER A O 1
ATOM 1537 N N . ASP A 1 213 ? 33.844 9.586 3.082 1 92.62 213 ASP A N 1
ATOM 1538 C CA . ASP A 1 213 ? 33.344 8.781 4.203 1 92.62 213 ASP A CA 1
ATOM 1539 C C . ASP A 1 213 ? 31.828 8.719 4.223 1 92.62 213 ASP A C 1
ATOM 1541 O O . ASP A 1 213 ? 31.234 8.156 5.145 1 92.62 213 ASP A O 1
ATOM 1545 N N . GLY A 1 214 ? 31.203 9.367 3.264 1 94.69 214 GLY A N 1
ATOM 1546 C CA . GLY A 1 214 ? 29.766 9.258 3.121 1 94.69 214 GLY A CA 1
ATOM 1547 C C . GLY A 1 214 ? 29.016 10.445 3.688 1 94.69 214 GLY A C 1
ATOM 1548 O O . GLY A 1 214 ? 27.797 10.547 3.551 1 94.69 214 GLY A O 1
ATOM 1549 N N . ARG A 1 215 ? 29.75 11.391 4.27 1 98.19 215 ARG A N 1
ATOM 1550 C CA . ARG A 1 215 ? 29.078 12.562 4.84 1 98.19 215 ARG A CA 1
ATOM 1551 C C . ARG A 1 215 ? 28.578 13.5 3.742 1 98.19 215 ARG A C 1
ATOM 1553 O O . ARG A 1 215 ? 29.312 13.805 2.801 1 98.19 215 ARG A O 1
ATOM 1560 N N . VAL A 1 216 ? 27.375 13.914 3.828 1 98.88 216 VAL A N 1
ATOM 1561 C CA . VAL A 1 216 ? 26.797 14.898 2.918 1 98.88 216 VAL A CA 1
ATOM 1562 C C . VAL A 1 216 ? 27.312 16.297 3.283 1 98.88 216 VAL A C 1
ATOM 1564 O O . VAL A 1 216 ? 27.188 16.719 4.43 1 98.88 216 VAL A O 1
ATOM 1567 N N . VAL A 1 217 ? 27.859 17.047 2.232 1 98.81 217 VAL A N 1
ATOM 1568 C CA . VAL A 1 217 ? 28.484 18.328 2.553 1 98.81 217 VAL A CA 1
ATOM 1569 C C . VAL A 1 217 ? 27.969 19.406 1.613 1 98.81 217 VAL A C 1
ATOM 1571 O O . VAL A 1 217 ? 28.516 20.516 1.571 1 98.81 217 VAL A O 1
ATOM 1574 N N . GLY A 1 218 ? 26.984 19.109 0.84 1 98.75 218 GLY A N 1
ATOM 1575 C CA . GLY A 1 218 ? 26.438 20.141 -0.019 1 98.75 218 GLY A CA 1
ATOM 1576 C C . GLY A 1 218 ? 25.422 19.609 -1.014 1 98.75 218 GLY A C 1
ATOM 1577 O O . GLY A 1 218 ? 25 18.453 -0.931 1 98.75 218 GLY A O 1
ATOM 1578 N N . ILE A 1 219 ? 24.953 20.531 -1.872 1 98.5 219 ILE A N 1
ATOM 1579 C CA . ILE A 1 219 ? 23.953 20.234 -2.898 1 98.5 219 ILE A CA 1
ATOM 1580 C C . ILE A 1 219 ? 24.438 20.781 -4.242 1 98.5 219 ILE A C 1
ATOM 1582 O O . ILE A 1 219 ? 24.984 21.891 -4.312 1 98.5 219 ILE A O 1
ATOM 1586 N N . ARG A 1 220 ? 24.328 19.984 -5.234 1 97.75 220 ARG A N 1
ATOM 1587 C CA . ARG A 1 220 ? 24.359 20.484 -6.602 1 97.75 220 ARG A CA 1
ATOM 1588 C C . ARG A 1 220 ? 22.969 20.891 -7.07 1 97.75 220 ARG A C 1
ATOM 1590 O O . ARG A 1 220 ? 22.016 20.109 -6.93 1 97.75 220 ARG A O 1
ATOM 1597 N N . ALA A 1 221 ? 22.812 22.062 -7.578 1 96.81 221 ALA A N 1
ATOM 1598 C CA . ALA A 1 221 ? 21.531 22.609 -8.008 1 96.81 221 ALA A CA 1
ATOM 1599 C C . ALA A 1 221 ? 21.641 23.281 -9.367 1 96.81 221 ALA A C 1
ATOM 1601 O O . ALA A 1 221 ? 22.734 23.359 -9.938 1 96.81 221 ALA A O 1
ATOM 1602 N N . ARG A 1 222 ? 20.5 23.578 -9.906 1 95.44 222 ARG A N 1
ATOM 1603 C CA . ARG A 1 222 ? 20.438 24.297 -11.172 1 95.44 222 ARG A CA 1
ATOM 1604 C C . ARG A 1 222 ? 19.562 25.547 -11.047 1 95.44 222 ARG A C 1
ATOM 1606 O O . ARG A 1 222 ? 18.484 25.5 -10.453 1 95.44 222 ARG A O 1
ATOM 1613 N N . ARG A 1 223 ? 20.016 26.625 -11.516 1 94.81 223 ARG A N 1
ATOM 1614 C CA . ARG A 1 223 ? 19.281 27.875 -11.594 1 94.81 223 ARG A CA 1
ATOM 1615 C C . ARG A 1 223 ? 19.359 28.484 -12.992 1 94.81 223 ARG A C 1
ATOM 1617 O O . ARG A 1 223 ? 20.453 28.844 -13.453 1 94.81 223 ARG A O 1
ATOM 1624 N N . TYR A 1 224 ? 18.328 28.688 -13.688 1 91.69 224 TYR A N 1
ATOM 1625 C CA . TYR A 1 224 ? 18.25 29.234 -15.031 1 91.69 224 TYR A CA 1
ATOM 1626 C C . TYR A 1 224 ? 19.25 28.562 -15.953 1 91.69 224 TYR A C 1
ATOM 1628 O O . TYR A 1 224 ? 20.016 29.234 -16.656 1 91.69 224 TYR A O 1
ATOM 1636 N N . GLY A 1 225 ? 19.406 27.266 -15.906 1 87.94 225 GLY A N 1
ATOM 1637 C CA . GLY A 1 225 ? 20.25 26.516 -16.812 1 87.94 225 GLY A CA 1
ATOM 1638 C C . GLY A 1 225 ? 21.688 26.406 -16.328 1 87.94 225 GLY A C 1
ATOM 1639 O O . GLY A 1 225 ? 22.484 25.656 -16.891 1 87.94 225 GLY A O 1
ATOM 1640 N N . THR A 1 226 ? 22.016 27.141 -15.32 1 94 226 THR A N 1
ATOM 1641 C CA . THR A 1 226 ? 23.375 27.125 -14.781 1 94 226 THR A CA 1
ATOM 1642 C C . THR A 1 226 ? 23.453 26.203 -13.57 1 94 226 THR A C 1
ATOM 1644 O O . THR A 1 226 ? 22.609 26.266 -12.68 1 94 226 THR A O 1
ATOM 1647 N N . GLU A 1 227 ? 24.484 25.406 -13.539 1 94.62 227 GLU A N 1
ATOM 1648 C CA . GLU A 1 227 ? 24.719 24.516 -12.406 1 94.62 227 GLU A CA 1
ATOM 1649 C C . GLU A 1 227 ? 25.375 25.266 -11.242 1 94.62 227 GLU A C 1
ATOM 1651 O O . GLU A 1 227 ? 26.281 26.078 -11.445 1 94.62 227 GLU A O 1
ATOM 1656 N N . LEU A 1 228 ? 24.828 25.031 -10.078 1 96.62 228 LEU A N 1
ATOM 1657 C CA . LEU A 1 228 ? 25.359 25.594 -8.844 1 96.62 228 LEU A CA 1
ATOM 1658 C C . LEU A 1 228 ? 25.797 24.5 -7.879 1 96.62 228 LEU A C 1
ATOM 1660 O O . LEU A 1 228 ? 25.125 23.469 -7.758 1 96.62 228 LEU A O 1
ATOM 1664 N N . THR A 1 229 ? 26.938 24.703 -7.285 1 98.19 229 THR A N 1
ATOM 1665 C CA . THR A 1 229 ? 27.359 23.875 -6.164 1 98.19 229 THR A CA 1
ATOM 1666 C C . THR A 1 229 ? 27.375 24.672 -4.867 1 98.19 229 THR A C 1
ATOM 1668 O O . THR A 1 229 ? 28.047 25.703 -4.773 1 98.19 229 THR A O 1
ATOM 1671 N N . ILE A 1 230 ? 26.562 24.25 -3.934 1 98.75 230 ILE A N 1
ATOM 1672 C CA . ILE A 1 230 ? 26.406 24.953 -2.668 1 98.75 230 ILE A CA 1
ATOM 1673 C C . ILE A 1 230 ? 26.922 24.094 -1.522 1 98.75 230 ILE A C 1
ATOM 1675 O O . ILE A 1 230 ? 26.469 22.969 -1.323 1 98.75 230 ILE A O 1
ATOM 1679 N N . ARG A 1 231 ? 27.859 24.641 -0.73 1 98.75 231 ARG A N 1
ATOM 1680 C CA . ARG A 1 231 ? 28.453 23.906 0.375 1 98.75 231 ARG A CA 1
ATOM 1681 C C . ARG A 1 231 ? 27.625 24.047 1.646 1 98.75 231 ARG A C 1
ATOM 1683 O O . ARG A 1 231 ? 27.125 25.125 1.95 1 98.75 231 ARG A O 1
ATOM 1690 N N . ALA A 1 232 ? 27.359 22.984 2.338 1 98.88 232 ALA A N 1
ATOM 1691 C CA . ALA A 1 232 ? 26.766 22.938 3.67 1 98.88 232 ALA A CA 1
ATOM 1692 C C . ALA A 1 232 ? 27.781 22.484 4.711 1 98.88 232 ALA A C 1
ATOM 1694 O O . ALA A 1 232 ? 28.109 21.297 4.781 1 98.88 232 ALA A O 1
ATOM 1695 N N . ARG A 1 233 ? 28.188 23.344 5.605 1 98.5 233 ARG A N 1
ATOM 1696 C CA . ARG A 1 233 ? 29.281 23.031 6.527 1 98.5 233 ARG A CA 1
ATOM 1697 C C . ARG A 1 233 ? 28.812 22.109 7.641 1 98.5 233 ARG A C 1
ATOM 1699 O O . ARG A 1 233 ? 29.547 21.234 8.086 1 98.5 233 ARG A O 1
ATOM 1706 N N . SER A 1 234 ? 27.547 22.312 8.062 1 98.5 234 SER A N 1
ATOM 1707 C CA . SER A 1 234 ? 27.031 21.516 9.18 1 98.5 234 SER A CA 1
ATOM 1708 C C . SER A 1 234 ? 26.047 20.453 8.703 1 98.5 234 SER A C 1
ATOM 1710 O O . SER A 1 234 ? 26.062 19.328 9.203 1 98.5 234 SER A O 1
ATOM 1712 N N . GLY A 1 235 ? 25.203 20.797 7.746 1 98.56 235 GLY A N 1
ATOM 1713 C CA . GLY A 1 235 ? 24.266 19.781 7.297 1 98.56 235 GLY A CA 1
ATOM 1714 C C . GLY A 1 235 ? 23.328 20.266 6.211 1 98.56 235 GLY A C 1
ATOM 1715 O O . GLY A 1 235 ? 23.234 21.469 5.961 1 98.56 235 GLY A O 1
ATOM 1716 N N . VAL A 1 236 ? 22.703 19.344 5.508 1 98.94 236 VAL A N 1
ATOM 1717 C CA . VAL A 1 236 ? 21.672 19.578 4.496 1 98.94 236 VAL A CA 1
ATOM 1718 C C . VAL A 1 236 ? 20.328 19.109 5.016 1 98.94 236 VAL A C 1
ATOM 1720 O O . VAL A 1 236 ? 20.219 18.031 5.602 1 98.94 236 VAL A O 1
ATOM 1723 N N . VAL A 1 237 ? 19.25 19.891 4.902 1 98.94 237 VAL A N 1
ATOM 1724 C CA . VAL A 1 237 ? 17.875 19.516 5.234 1 98.94 237 VAL A CA 1
ATOM 1725 C C . VAL A 1 237 ? 17.047 19.406 3.961 1 98.94 237 VAL A C 1
ATOM 1727 O O . VAL A 1 237 ? 16.906 20.391 3.219 1 98.94 237 VAL A O 1
ATOM 1730 N N . LEU A 1 238 ? 16.5 18.25 3.688 1 98.88 238 LEU A N 1
ATOM 1731 C CA . LEU A 1 238 ? 15.602 18.031 2.564 1 98.88 238 LEU A CA 1
ATOM 1732 C C . LEU A 1 238 ? 14.148 18.266 2.979 1 98.88 238 LEU A C 1
ATOM 1734 O O . LEU A 1 238 ? 13.617 17.547 3.82 1 98.88 238 LEU A O 1
ATOM 1738 N N . ALA A 1 239 ? 13.492 19.234 2.457 1 98.56 239 ALA A N 1
ATOM 1739 C CA . ALA A 1 239 ? 12.125 19.641 2.771 1 98.56 239 ALA A CA 1
ATOM 1740 C C . ALA A 1 239 ? 11.367 20.031 1.508 1 98.56 239 ALA A C 1
ATOM 1742 O O . ALA A 1 239 ? 10.734 21.094 1.467 1 98.56 239 ALA A O 1
ATOM 1743 N N . THR A 1 240 ? 11.367 19.203 0.462 1 96.88 240 THR A N 1
ATOM 1744 C CA . THR A 1 240 ? 10.938 19.594 -0.872 1 96.88 240 THR A CA 1
ATOM 1745 C C . THR A 1 240 ? 9.539 19.062 -1.171 1 96.88 240 THR A C 1
ATOM 1747 O O . THR A 1 240 ? 9.055 19.156 -2.301 1 96.88 240 THR A O 1
ATOM 1750 N N . GLY A 1 241 ? 8.883 18.484 -0.234 1 95.94 241 GLY A N 1
ATOM 1751 C CA . GLY A 1 241 ? 7.523 18.016 -0.458 1 95.94 241 GLY A CA 1
ATOM 1752 C C . GLY A 1 241 ? 7.465 16.562 -0.916 1 95.94 241 GLY A C 1
ATOM 1753 O O . GLY A 1 241 ? 8.477 15.859 -0.887 1 95.94 241 GLY A O 1
ATOM 1754 N N . SER A 1 242 ? 6.266 16.141 -1.337 1 96.31 242 SER A N 1
ATOM 1755 C CA . SER A 1 242 ? 5.984 14.734 -1.625 1 96.31 242 SER A CA 1
ATOM 1756 C C . SER A 1 242 ? 6.363 14.375 -3.059 1 96.31 242 SER A C 1
ATOM 1758 O O . SER A 1 242 ? 7.242 15.008 -3.648 1 96.31 242 SER A O 1
ATOM 1760 N N . PHE A 1 243 ? 5.801 13.219 -3.615 1 97.38 243 PHE A N 1
ATOM 1761 C CA . PHE A 1 243 ? 6.094 12.805 -4.98 1 97.38 243 PHE A CA 1
ATOM 1762 C C . PHE A 1 243 ? 4.812 12.664 -5.793 1 97.38 243 PHE A C 1
ATOM 1764 O O . PHE A 1 243 ? 4.781 11.945 -6.797 1 97.38 243 PHE A O 1
ATOM 1771 N N . ALA A 1 244 ? 3.76 13.344 -5.391 1 96.44 244 ALA A N 1
ATOM 1772 C CA . ALA A 1 244 ? 2.416 13.188 -5.945 1 96.44 244 ALA A CA 1
ATOM 1773 C C . ALA A 1 244 ? 2.395 13.531 -7.434 1 96.44 244 ALA A C 1
ATOM 1775 O O . ALA A 1 244 ? 1.519 13.07 -8.172 1 96.44 244 ALA A O 1
ATOM 1776 N N . TYR A 1 245 ? 3.361 14.367 -7.887 1 96.12 245 TYR A N 1
ATOM 1777 C CA . TYR A 1 245 ? 3.361 14.758 -9.289 1 96.12 245 TYR A CA 1
ATOM 1778 C C . TYR A 1 245 ? 4.48 14.062 -10.055 1 96.12 245 TYR A C 1
ATOM 1780 O O . TYR A 1 245 ? 4.852 14.492 -11.148 1 96.12 245 TYR A O 1
ATOM 1788 N N . ASN A 1 246 ? 5.117 13.117 -9.461 1 95.81 246 ASN A N 1
ATOM 1789 C CA . ASN A 1 246 ? 6.027 12.203 -10.148 1 95.81 246 ASN A CA 1
ATOM 1790 C C . ASN A 1 246 ? 5.305 10.938 -10.609 1 95.81 246 ASN A C 1
ATOM 1792 O O . ASN A 1 246 ? 5.211 9.961 -9.867 1 95.81 246 ASN A O 1
ATOM 1796 N N . ASP A 1 247 ? 4.875 10.898 -11.844 1 95.38 247 ASP A N 1
ATOM 1797 C CA . ASP A 1 247 ? 4.012 9.844 -12.359 1 95.38 247 ASP A CA 1
ATOM 1798 C C . ASP A 1 247 ? 4.656 8.477 -12.195 1 95.38 247 ASP A C 1
ATOM 1800 O O . ASP A 1 247 ? 3.986 7.504 -11.844 1 95.38 247 ASP A O 1
ATOM 1804 N N . SER A 1 248 ? 5.938 8.398 -12.461 1 95.31 248 SER A N 1
ATOM 1805 C CA . SER A 1 248 ? 6.633 7.117 -12.375 1 95.31 248 SER A CA 1
ATOM 1806 C C . SER A 1 248 ? 6.668 6.602 -10.938 1 95.31 248 SER A C 1
ATOM 1808 O O . SER A 1 248 ? 6.414 5.422 -10.688 1 95.31 248 SER A O 1
ATOM 1810 N N . MET A 1 249 ? 7.008 7.496 -9.961 1 96.88 249 MET A N 1
ATOM 1811 C CA . MET A 1 249 ? 7.008 7.098 -8.555 1 96.88 249 MET A CA 1
ATOM 1812 C C . MET A 1 249 ? 5.598 6.723 -8.094 1 96.88 249 MET A C 1
ATOM 1814 O O . MET A 1 249 ? 5.418 5.75 -7.367 1 96.88 249 MET A O 1
ATOM 1818 N N . VAL A 1 250 ? 4.582 7.523 -8.547 1 97.31 250 VAL A N 1
ATOM 1819 C CA . VAL A 1 250 ? 3.201 7.254 -8.164 1 97.31 250 VAL A CA 1
ATOM 1820 C C . VAL A 1 250 ? 2.773 5.883 -8.688 1 97.31 250 VAL A C 1
ATOM 1822 O O . VAL A 1 250 ? 2.152 5.102 -7.965 1 97.31 250 VAL A O 1
ATOM 1825 N N . ALA A 1 251 ? 3.115 5.535 -9.875 1 96.06 251 ALA A N 1
ATOM 1826 C CA . ALA A 1 251 ? 2.764 4.246 -10.461 1 96.06 251 ALA A CA 1
ATOM 1827 C C . ALA A 1 251 ? 3.365 3.096 -9.656 1 96.06 251 ALA A C 1
ATOM 1829 O O . ALA A 1 251 ? 2.738 2.045 -9.5 1 96.06 251 ALA A O 1
ATOM 1830 N N . ARG A 1 252 ? 4.535 3.271 -9.102 1 96.38 252 ARG A N 1
ATOM 1831 C CA . ARG A 1 252 ? 5.25 2.197 -8.422 1 96.38 252 ARG A CA 1
ATOM 1832 C C . ARG A 1 252 ? 4.824 2.096 -6.961 1 96.38 252 ARG A C 1
ATOM 1834 O O . ARG A 1 252 ? 4.789 1.002 -6.395 1 96.38 252 ARG A O 1
ATOM 1841 N N . PHE A 1 253 ? 4.52 3.248 -6.336 1 97.81 253 PHE A N 1
ATOM 1842 C CA . PHE A 1 253 ? 4.383 3.229 -4.883 1 97.81 253 PHE A CA 1
ATOM 1843 C C . PHE A 1 253 ? 2.939 3.502 -4.473 1 97.81 253 PHE A C 1
ATOM 1845 O O . PHE A 1 253 ? 2.496 3.055 -3.414 1 97.81 253 PHE A O 1
ATOM 1852 N N . ALA A 1 254 ? 2.184 4.266 -5.246 1 97.19 254 ALA A N 1
ATOM 1853 C CA . ALA A 1 254 ? 0.828 4.676 -4.887 1 97.19 254 ALA A CA 1
ATOM 1854 C C . ALA A 1 254 ? -0.066 4.754 -6.121 1 97.19 254 ALA A C 1
ATOM 1856 O O . ALA A 1 254 ? -0.723 5.773 -6.352 1 97.19 254 ALA A O 1
ATOM 1857 N N . PRO A 1 255 ? -0.219 3.697 -6.812 1 96.44 255 PRO A N 1
ATOM 1858 C CA . PRO A 1 255 ? -0.854 3.754 -8.133 1 96.44 255 PRO A CA 1
ATOM 1859 C C . PRO A 1 255 ? -2.334 4.117 -8.062 1 96.44 255 PRO A C 1
ATOM 1861 O O . PRO A 1 255 ? -2.92 4.543 -9.055 1 96.44 255 PRO A O 1
ATOM 1864 N N . ARG A 1 256 ? -3.029 4.012 -7.008 1 94.38 256 ARG A N 1
ATOM 1865 C CA . ARG A 1 256 ? -4.469 4.23 -6.914 1 94.38 256 ARG A CA 1
ATOM 1866 C C . ARG A 1 256 ? -4.801 5.715 -6.992 1 94.38 256 ARG A C 1
ATOM 1868 O O . ARG A 1 256 ? -5.957 6.09 -7.211 1 94.38 256 ARG A O 1
ATOM 1875 N N . ILE A 1 257 ? -3.822 6.566 -6.766 1 96.25 257 ILE A N 1
ATOM 1876 C CA . ILE A 1 257 ? -4.098 7.988 -6.922 1 96.25 257 ILE A CA 1
ATOM 1877 C C . ILE A 1 257 ? -3.488 8.492 -8.234 1 96.25 257 ILE A C 1
ATOM 1879 O O . ILE A 1 257 ? -3.408 9.695 -8.461 1 96.25 257 ILE A O 1
ATOM 1883 N N . ALA A 1 258 ? -2.992 7.57 -9.086 1 93.94 258 ALA A N 1
ATOM 1884 C CA . ALA A 1 258 ? -2.43 7.973 -10.375 1 93.94 258 ALA A CA 1
ATOM 1885 C C . ALA A 1 258 ? -3.43 8.797 -11.18 1 93.94 258 ALA A C 1
ATOM 1887 O O . ALA A 1 258 ? -4.586 8.406 -11.336 1 93.94 258 ALA A O 1
ATOM 1888 N N . GLY A 1 259 ? -3.012 9.945 -11.594 1 90.88 259 GLY A N 1
ATOM 1889 C CA . GLY A 1 259 ? -3.842 10.805 -12.422 1 90.88 259 GLY A CA 1
ATOM 1890 C C . GLY A 1 259 ? -4.824 11.633 -11.625 1 90.88 259 GLY A C 1
ATOM 1891 O O . GLY A 1 259 ? -5.672 12.328 -12.195 1 90.88 259 GLY A O 1
ATOM 1892 N N . ARG A 1 260 ? -4.73 11.562 -10.297 1 92.12 260 ARG A N 1
ATOM 1893 C CA . ARG A 1 260 ? -5.688 12.312 -9.484 1 92.12 260 ARG A CA 1
ATOM 1894 C C . ARG A 1 260 ? -4.992 12.992 -8.312 1 92.12 260 ARG A C 1
ATOM 1896 O O . ARG A 1 260 ? -5.383 12.805 -7.156 1 92.12 260 ARG A O 1
ATOM 1903 N N . PRO A 1 261 ? -3.938 13.75 -8.656 1 84.25 261 PRO A N 1
ATOM 1904 C CA . PRO A 1 261 ? -3.338 14.508 -7.551 1 84.25 261 PRO A CA 1
ATOM 1905 C C . PRO A 1 261 ? -4.273 15.57 -6.988 1 84.25 261 PRO A C 1
ATOM 1907 O O . PRO A 1 261 ? -5.02 16.203 -7.742 1 84.25 261 PRO A O 1
ATOM 1910 N N . ALA A 1 262 ? -4.324 15.656 -5.727 1 85.38 262 ALA A N 1
ATOM 1911 C CA . ALA A 1 262 ? -5.09 16.688 -5.027 1 85.38 262 ALA A CA 1
ATOM 1912 C C . ALA A 1 262 ? -4.289 17.281 -3.869 1 85.38 262 ALA A C 1
ATOM 1914 O O . ALA A 1 262 ? -3.426 16.609 -3.299 1 85.38 262 ALA A O 1
ATOM 1915 N N . ALA A 1 263 ? -4.52 18.562 -3.537 1 75.62 263 ALA A N 1
ATOM 1916 C CA . ALA A 1 263 ? -3.883 19.281 -2.434 1 75.62 263 ALA A CA 1
ATOM 1917 C C . ALA A 1 263 ? -2.363 19.172 -2.521 1 75.62 263 ALA A C 1
ATOM 1919 O O . ALA A 1 263 ? -1.687 19 -1.508 1 75.62 263 ALA A O 1
ATOM 1920 N N . SER A 1 264 ? -1.836 19.078 -3.674 1 78.88 264 SER A N 1
ATOM 1921 C CA . SER A 1 264 ? -0.415 19.062 -4.004 1 78.88 264 SER A CA 1
ATOM 1922 C C . SER A 1 264 ? -0.094 20.031 -5.137 1 78.88 264 SER A C 1
ATOM 1924 O O . SER A 1 264 ? -0.999 20.594 -5.746 1 78.88 264 SER A O 1
ATOM 1926 N N . ILE A 1 265 ? 1.118 20.344 -5.129 1 84.94 265 ILE A N 1
ATOM 1927 C CA . ILE A 1 265 ? 1.552 21.234 -6.199 1 84.94 265 ILE A CA 1
ATOM 1928 C C . ILE A 1 265 ? 2.523 20.5 -7.121 1 84.94 265 ILE A C 1
ATOM 1930 O O . ILE A 1 265 ? 3.062 19.453 -6.758 1 84.94 265 ILE A O 1
ATOM 1934 N N . GLU A 1 266 ? 2.762 21.047 -8.305 1 85.75 266 GLU A N 1
ATOM 1935 C CA . GLU A 1 266 ? 3.553 20.391 -9.344 1 85.75 266 GLU A CA 1
ATOM 1936 C C . GLU A 1 266 ? 4.996 20.188 -8.891 1 85.75 266 GLU A C 1
ATOM 1938 O O . GLU A 1 266 ? 5.695 19.312 -9.406 1 85.75 266 GLU A O 1
ATOM 1943 N N . GLN A 1 267 ? 5.395 20.922 -7.883 1 90.38 267 GLN A N 1
ATOM 1944 C CA . GLN A 1 267 ? 6.766 20.844 -7.387 1 90.38 267 GLN A CA 1
ATOM 1945 C C . GLN A 1 267 ? 6.973 19.625 -6.512 1 90.38 267 GLN A C 1
ATOM 1947 O O . GLN A 1 267 ? 8.109 19.281 -6.18 1 90.38 267 GLN A O 1
ATOM 1952 N N . HIS A 1 268 ? 5.914 18.938 -6.188 1 94.12 268 HIS A N 1
ATOM 1953 C CA . HIS A 1 268 ? 6.031 17.672 -5.473 1 94.12 268 HIS A CA 1
ATOM 1954 C C . HIS A 1 268 ? 6.48 16.547 -6.402 1 94.12 268 HIS A C 1
ATOM 1956 O O . HIS A 1 268 ? 5.703 15.648 -6.711 1 94.12 268 HIS A O 1
ATOM 1962 N N . ASP A 1 269 ? 7.746 16.531 -6.719 1 95.31 269 ASP A N 1
ATOM 1963 C CA . ASP A 1 269 ? 8.242 15.672 -7.789 1 95.31 269 ASP A CA 1
ATOM 1964 C C . ASP A 1 269 ? 9.07 14.516 -7.227 1 95.31 269 ASP A C 1
ATOM 1966 O O . ASP A 1 269 ? 9.609 13.703 -7.984 1 95.31 269 ASP A O 1
ATOM 1970 N N . GLY A 1 270 ? 9.266 14.422 -5.918 1 96.56 270 GLY A N 1
ATOM 1971 C CA . GLY A 1 270 ? 9.938 13.297 -5.285 1 96.56 270 GLY A CA 1
ATOM 1972 C C . GLY A 1 270 ? 11.445 13.367 -5.398 1 96.56 270 GLY A C 1
ATOM 1973 O O . GLY A 1 270 ? 12.148 12.422 -5.027 1 96.56 270 GLY A O 1
ATOM 1974 N N . GLN A 1 271 ? 12.039 14.5 -5.836 1 96.19 271 GLN A N 1
ATOM 1975 C CA . GLN A 1 271 ? 13.461 14.602 -6.125 1 96.19 271 GLN A CA 1
ATOM 1976 C C . GLN A 1 271 ? 14.297 14.406 -4.863 1 96.19 271 GLN A C 1
ATOM 1978 O O . GLN A 1 271 ? 15.32 13.719 -4.891 1 96.19 271 GLN A O 1
ATOM 1983 N N . ALA A 1 272 ? 13.867 15.008 -3.754 1 96.62 272 ALA A N 1
ATOM 1984 C CA . ALA A 1 272 ? 14.609 14.867 -2.5 1 96.62 272 ALA A CA 1
ATOM 1985 C C . ALA A 1 272 ? 14.695 13.414 -2.066 1 96.62 272 ALA A C 1
ATOM 1987 O O . ALA A 1 272 ? 15.727 12.969 -1.553 1 96.62 272 ALA A O 1
ATOM 1988 N N . ILE A 1 273 ? 13.617 12.695 -2.232 1 98.5 273 ILE A N 1
ATOM 1989 C CA . ILE A 1 273 ? 13.578 11.289 -1.861 1 98.5 273 ILE A CA 1
ATOM 1990 C C . ILE A 1 273 ? 14.562 10.5 -2.715 1 98.5 273 ILE A C 1
ATOM 1992 O O . ILE A 1 273 ? 15.375 9.734 -2.189 1 98.5 273 ILE A O 1
ATOM 1996 N N . ARG A 1 274 ? 14.547 10.734 -3.992 1 98.19 274 ARG A N 1
ATOM 1997 C CA . ARG A 1 274 ? 15.414 10.023 -4.922 1 98.19 274 ARG A CA 1
ATOM 1998 C C . ARG A 1 274 ? 16.875 10.344 -4.656 1 98.19 274 ARG A C 1
ATOM 2000 O O . ARG A 1 274 ? 17.734 9.453 -4.691 1 98.19 274 ARG A O 1
ATOM 2007 N N . MET A 1 275 ? 17.219 11.609 -4.391 1 98.12 275 MET A N 1
ATOM 2008 C CA . MET A 1 275 ? 18.578 12.008 -4.078 1 98.12 275 MET A CA 1
ATOM 2009 C C . MET A 1 275 ? 19.109 11.242 -2.869 1 98.12 275 MET A C 1
ATOM 2011 O O . MET A 1 275 ? 20.234 10.758 -2.881 1 98.12 275 MET A O 1
ATOM 2015 N N . ALA A 1 276 ? 18.266 11.148 -1.852 1 98.81 276 ALA A N 1
ATOM 2016 C CA . ALA A 1 276 ? 18.688 10.445 -0.639 1 98.81 276 ALA A CA 1
ATOM 2017 C C . ALA A 1 276 ? 18.781 8.945 -0.882 1 98.81 276 ALA A C 1
ATOM 2019 O O . ALA A 1 276 ? 19.688 8.281 -0.364 1 98.81 276 ALA A O 1
ATOM 2020 N N . GLN A 1 277 ? 17.891 8.367 -1.648 1 98.62 277 GLN A N 1
ATOM 2021 C CA . GLN A 1 277 ? 17.938 6.949 -1.997 1 98.62 277 GLN A CA 1
ATOM 2022 C C . GLN A 1 277 ? 19.25 6.605 -2.707 1 98.62 277 GLN A C 1
ATOM 2024 O O . GLN A 1 277 ? 19.781 5.508 -2.533 1 98.62 277 GLN A O 1
ATOM 2029 N N . ALA A 1 278 ? 19.688 7.527 -3.545 1 98.12 278 ALA A N 1
ATOM 2030 C CA . ALA A 1 278 ? 20.938 7.305 -4.258 1 98.12 278 ALA A CA 1
ATOM 2031 C C . ALA A 1 278 ? 22.094 7.074 -3.285 1 98.12 278 ALA A C 1
ATOM 2033 O O . ALA A 1 278 ? 23.125 6.5 -3.652 1 98.12 278 ALA A O 1
ATOM 2034 N N . LEU A 1 279 ? 21.938 7.5 -2.031 1 97.94 279 LEU A N 1
ATOM 2035 C CA . LEU A 1 279 ? 22.938 7.297 -0.988 1 97.94 279 LEU A CA 1
ATOM 2036 C C . LEU A 1 279 ? 22.578 6.105 -0.108 1 97.94 279 LEU A C 1
ATOM 2038 O O . LEU A 1 279 ? 23.203 5.871 0.923 1 97.94 279 LEU A O 1
ATOM 2042 N N . GLY A 1 280 ? 21.516 5.371 -0.457 1 98 280 GLY A N 1
ATOM 2043 C CA . GLY A 1 280 ? 21.094 4.195 0.29 1 98 280 GLY A CA 1
ATOM 2044 C C . GLY A 1 280 ? 20.078 4.508 1.368 1 98 280 GLY A C 1
ATOM 2045 O O . GLY A 1 280 ? 19.859 3.703 2.279 1 98 280 GLY A O 1
ATOM 2046 N N . ALA A 1 281 ? 19.453 5.668 1.304 1 98.69 281 ALA A N 1
ATOM 2047 C CA . ALA A 1 281 ? 18.453 6.027 2.299 1 98.69 281 ALA A CA 1
ATOM 2048 C C . ALA A 1 281 ? 17.281 5.051 2.268 1 98.69 281 ALA A C 1
ATOM 2050 O O . ALA A 1 281 ? 16.844 4.617 1.195 1 98.69 281 ALA A O 1
ATOM 2051 N N . ASP A 1 282 ? 16.734 4.754 3.445 1 98.38 282 ASP A N 1
ATOM 2052 C CA . ASP A 1 282 ? 15.57 3.891 3.584 1 98.38 282 ASP A CA 1
ATOM 2053 C C . ASP A 1 282 ? 14.281 4.691 3.463 1 98.38 282 ASP A C 1
ATOM 2055 O O . ASP A 1 282 ? 14.297 5.922 3.543 1 98.38 282 ASP A O 1
ATOM 2059 N N . LEU A 1 283 ? 13.195 4 3.158 1 98.69 283 LEU A N 1
ATOM 2060 C CA . LEU A 1 283 ? 11.875 4.574 2.947 1 98.69 283 LEU A CA 1
ATOM 2061 C C . LEU A 1 283 ? 10.852 3.955 3.896 1 98.69 283 LEU A C 1
ATOM 2063 O O . LEU A 1 283 ? 11.094 2.887 4.465 1 98.69 283 LEU A O 1
ATOM 2067 N N . ALA A 1 284 ? 9.742 4.602 4.094 1 98.44 284 ALA A N 1
ATOM 2068 C CA . ALA A 1 284 ? 8.617 4.039 4.84 1 98.44 284 ALA A CA 1
ATOM 2069 C C . ALA A 1 284 ? 7.285 4.535 4.285 1 98.44 284 ALA A C 1
ATOM 2071 O O . ALA A 1 284 ? 7.18 5.68 3.842 1 98.44 284 ALA A O 1
ATOM 2072 N N . HIS A 1 285 ? 6.27 3.625 4.238 1 98.12 285 HIS A N 1
ATOM 2073 C CA . HIS A 1 285 ? 4.859 3.885 3.982 1 98.12 285 HIS A CA 1
ATOM 2074 C C . HIS A 1 285 ? 4.66 4.594 2.645 1 98.12 285 HIS A C 1
ATOM 2076 O O . HIS A 1 285 ? 3.865 5.527 2.545 1 98.12 285 HIS A O 1
ATOM 2082 N N . MET A 1 286 ? 5.359 4.141 1.634 1 98.19 286 MET A N 1
ATOM 2083 C CA . MET A 1 286 ? 5.371 4.785 0.324 1 98.19 286 MET A CA 1
ATOM 2084 C C . MET A 1 286 ? 4.016 4.656 -0.36 1 98.19 286 MET A C 1
ATOM 2086 O O . MET A 1 286 ? 3.707 5.41 -1.285 1 98.19 286 MET A O 1
ATOM 2090 N N . ASP A 1 287 ? 3.16 3.789 0.149 1 97.12 287 ASP A N 1
ATOM 2091 C CA . ASP A 1 287 ? 1.841 3.574 -0.438 1 97.12 287 ASP A CA 1
ATOM 2092 C C . ASP A 1 287 ? 0.793 4.465 0.226 1 97.12 287 ASP A C 1
ATOM 2094 O O . ASP A 1 287 ? -0.325 4.598 -0.276 1 97.12 287 ASP A O 1
ATOM 2098 N N . ALA A 1 288 ? 1.085 5.055 1.317 1 97.25 288 ALA A N 1
ATOM 2099 C CA . ALA A 1 288 ? 0.121 5.824 2.098 1 97.25 288 ALA A CA 1
ATOM 2100 C C . ALA A 1 288 ? -0.245 7.125 1.388 1 97.25 288 ALA A C 1
ATOM 2102 O O . ALA A 1 288 ? 0.625 7.809 0.842 1 97.25 288 ALA A O 1
ATOM 2103 N N . THR A 1 289 ? -1.553 7.441 1.349 1 97.06 289 THR A N 1
ATOM 2104 C CA . THR A 1 289 ? -2.037 8.672 0.731 1 97.06 289 THR A CA 1
ATOM 2105 C C . THR A 1 289 ? -3.189 9.266 1.54 1 97.06 289 THR A C 1
ATOM 2107 O O . THR A 1 289 ? -3.92 8.539 2.215 1 97.06 289 THR A O 1
ATOM 2110 N N . GLU A 1 290 ? -3.26 10.547 1.609 1 96.5 290 GLU A N 1
ATOM 2111 C CA . GLU A 1 290 ? -4.496 11.242 1.952 1 96.5 290 GLU A CA 1
ATOM 2112 C C . GLU A 1 290 ? -5.398 11.398 0.73 1 96.5 290 GLU A C 1
ATOM 2114 O O . GLU A 1 290 ? -4.926 11.711 -0.363 1 96.5 290 GLU A O 1
ATOM 2119 N N . VAL A 1 291 ? -6.707 11.086 0.904 1 96.81 291 VAL A N 1
ATOM 2120 C CA . VAL A 1 291 ? -7.648 11.133 -0.21 1 96.81 291 VAL A CA 1
ATOM 2121 C C . VAL A 1 291 ? -8.844 12 0.166 1 96.81 291 VAL A C 1
ATOM 2123 O O . VAL A 1 291 ? -9.461 11.805 1.217 1 96.81 291 VAL A O 1
ATOM 2126 N N . ALA A 1 292 ? -9.102 12.953 -0.628 1 95.25 292 ALA A N 1
ATOM 2127 C CA . ALA A 1 292 ? -10.312 13.75 -0.494 1 95.25 292 ALA A CA 1
ATOM 2128 C C . ALA A 1 292 ? -11.445 13.18 -1.35 1 95.25 292 ALA A C 1
ATOM 2130 O O . ALA A 1 292 ? -11.195 12.594 -2.404 1 95.25 292 ALA A O 1
ATOM 2131 N N . ILE A 1 293 ? -12.633 13.266 -0.864 1 96.12 293 ILE A N 1
ATOM 2132 C CA . ILE A 1 293 ? -13.844 13.07 -1.662 1 96.12 293 ILE A CA 1
ATOM 2133 C C . ILE A 1 293 ? -14.492 14.43 -1.945 1 96.12 293 ILE A C 1
ATOM 2135 O O . ILE A 1 293 ? -14.656 15.242 -1.038 1 96.12 293 ILE A O 1
ATOM 2139 N N . PHE A 1 294 ? -14.836 14.742 -3.148 1 94.94 294 PHE A N 1
ATOM 2140 C CA . PHE A 1 294 ? -15.234 16.078 -3.561 1 94.94 294 PHE A CA 1
ATOM 2141 C C . PHE A 1 294 ? -16.734 16.266 -3.408 1 94.94 294 PHE A C 1
ATOM 2143 O O . PHE A 1 294 ? -17.469 16.234 -4.395 1 94.94 294 PHE A O 1
ATOM 2150 N N . ILE A 1 295 ? -17.109 16.594 -2.264 1 96.19 295 ILE A N 1
ATOM 2151 C CA . ILE A 1 295 ? -18.484 16.906 -1.883 1 96.19 295 ILE A CA 1
ATOM 2152 C C . ILE A 1 295 ? -18.484 17.656 -0.553 1 96.19 295 ILE A C 1
ATOM 2154 O O . ILE A 1 295 ? -17.578 17.516 0.255 1 96.19 295 ILE A O 1
ATOM 2158 N N . ASP A 1 296 ? -19.453 18.453 -0.386 1 95.94 296 ASP A N 1
ATOM 2159 C CA . ASP A 1 296 ? -19.547 19.25 0.84 1 95.94 296 ASP A CA 1
ATOM 2160 C C . ASP A 1 296 ? -19.984 18.375 2.018 1 95.94 296 ASP A C 1
ATOM 2162 O O . ASP A 1 296 ? -21 17.672 1.932 1 95.94 296 ASP A O 1
ATOM 2166 N N . PRO A 1 297 ? -19.281 18.453 3.168 1 95.69 297 PRO A N 1
ATOM 2167 C CA . PRO A 1 297 ? -19.656 17.672 4.344 1 95.69 297 PRO A CA 1
ATOM 2168 C C . PRO A 1 297 ? -21.078 17.938 4.809 1 95.69 297 PRO A C 1
ATOM 2170 O O . PRO A 1 297 ? -21.703 17.078 5.438 1 95.69 297 PRO A O 1
ATOM 2173 N N . GLN A 1 298 ? -21.656 19.125 4.504 1 96.5 298 GLN A N 1
ATOM 2174 C CA . GLN A 1 298 ? -23.031 19.438 4.863 1 96.5 298 GLN A CA 1
ATOM 2175 C C . GLN A 1 298 ? -24.016 18.5 4.16 1 96.5 298 GLN A C 1
ATOM 2177 O O . GLN A 1 298 ? -25.062 18.172 4.699 1 96.5 298 GLN A O 1
ATOM 2182 N N . GLN A 1 299 ? -23.641 18.078 2.986 1 97.62 299 GLN A N 1
ATOM 2183 C CA . GLN A 1 299 ? -24.469 17.094 2.301 1 97.62 299 GLN A CA 1
ATOM 2184 C C . GLN A 1 299 ? -24.203 15.695 2.828 1 97.62 299 GLN A C 1
ATOM 2186 O O . GLN A 1 299 ? -25.125 14.906 3.027 1 97.62 299 GLN A O 1
ATOM 2191 N N . LEU A 1 300 ? -22.969 15.367 3.08 1 97.81 300 LEU A N 1
ATOM 2192 C CA . LEU A 1 300 ? -22.578 14.031 3.533 1 97.81 300 LEU A CA 1
ATOM 2193 C C . LEU A 1 300 ? -23.328 13.656 4.809 1 97.81 300 LEU A C 1
ATOM 2195 O O . LEU A 1 300 ? -23.938 12.594 4.879 1 97.81 300 LEU A O 1
ATOM 2199 N N . VAL A 1 301 ? -23.312 14.539 5.809 1 97.81 301 VAL A N 1
ATOM 2200 C CA . VAL A 1 301 ? -23.828 14.188 7.133 1 97.81 301 VAL A CA 1
ATOM 2201 C C . VAL A 1 301 ? -25.344 14.039 7.074 1 97.81 301 VAL A C 1
ATOM 2203 O O . VAL A 1 301 ? -25.938 13.391 7.941 1 97.81 301 VAL A O 1
ATOM 2206 N N . ARG A 1 302 ? -26 14.578 6.023 1 98.12 302 ARG A N 1
ATOM 2207 C CA . ARG A 1 302 ? -27.453 14.625 5.984 1 98.12 302 ARG A CA 1
ATOM 2208 C C . ARG A 1 302 ? -28.016 13.492 5.133 1 98.12 302 ARG A C 1
ATOM 2210 O O . ARG A 1 302 ? -29.234 13.32 5.043 1 98.12 302 ARG A O 1
ATOM 2217 N N . GLY A 1 303 ? -27.141 12.766 4.453 1 98.62 303 GLY A N 1
ATOM 2218 C CA . GLY A 1 303 ? -27.5 11.594 3.676 1 98.62 303 GLY A CA 1
ATOM 2219 C C . GLY A 1 303 ? -26.797 10.328 4.125 1 98.62 303 GLY A C 1
ATOM 2220 O O . GLY A 1 303 ? -26.266 10.266 5.242 1 98.62 303 GLY A O 1
ATOM 2221 N N . ILE A 1 304 ? -26.922 9.273 3.297 1 98.88 304 ILE A N 1
ATOM 2222 C CA . ILE A 1 304 ? -26.125 8.062 3.516 1 98.88 304 ILE A CA 1
ATOM 2223 C C . ILE A 1 304 ? -25.344 7.723 2.25 1 98.88 304 ILE A C 1
ATOM 2225 O O . ILE A 1 304 ? -25.828 7.945 1.136 1 98.88 304 ILE A O 1
ATOM 2229 N N . LEU A 1 305 ? -24.109 7.254 2.408 1 98.88 305 LEU A N 1
ATOM 2230 C CA . LEU A 1 305 ? -23.266 6.824 1.303 1 98.88 305 LEU A CA 1
ATOM 2231 C C . LEU A 1 305 ? -23.438 5.336 1.028 1 98.88 305 LEU A C 1
ATOM 2233 O O . LEU A 1 305 ? -23.406 4.52 1.953 1 98.88 305 LEU A O 1
ATOM 2237 N N . VAL A 1 306 ? -23.641 4.992 -0.212 1 98.88 306 VAL A N 1
ATOM 2238 C CA . VAL A 1 306 ? -23.688 3.584 -0.6 1 98.88 306 VAL A CA 1
ATOM 2239 C C . VAL A 1 306 ? -22.688 3.318 -1.723 1 98.88 306 VAL A C 1
ATOM 2241 O O . VAL A 1 306 ? -22.344 4.227 -2.482 1 98.88 306 VAL A O 1
ATOM 2244 N N . ASN A 1 307 ? -22.172 2.096 -1.767 1 98.5 307 ASN A N 1
ATOM 2245 C CA . ASN A 1 307 ? -21.234 1.678 -2.807 1 98.5 307 ASN A CA 1
ATOM 2246 C C . ASN A 1 307 ? -21.969 1.155 -4.039 1 98.5 307 ASN A C 1
ATOM 2248 O O . ASN A 1 307 ? -23.188 1.306 -4.156 1 98.5 307 ASN A O 1
ATOM 2252 N N . GLY A 1 308 ? -21.219 0.612 -4.977 1 97.75 308 GLY A N 1
ATOM 2253 C CA . GLY A 1 308 ? -21.766 0.113 -6.227 1 97.75 308 GLY A CA 1
ATOM 2254 C C . GLY A 1 308 ? -22.75 -1.027 -6.035 1 97.75 308 GLY A C 1
ATOM 2255 O O . GLY A 1 308 ? -23.516 -1.359 -6.945 1 97.75 308 GLY A O 1
ATOM 2256 N N . SER A 1 309 ? -22.797 -1.591 -4.848 1 97.19 309 SER A N 1
ATOM 2257 C CA . SER A 1 309 ? -23.703 -2.689 -4.523 1 97.19 309 SER A CA 1
ATOM 2258 C C . SER A 1 309 ? -24.906 -2.197 -3.725 1 97.19 309 SER A C 1
ATOM 2260 O O . SER A 1 309 ? -25.688 -3 -3.215 1 97.19 309 SER A O 1
ATOM 2262 N N . GLY A 1 310 ? -24.969 -0.937 -3.557 1 98.25 310 GLY A N 1
ATOM 2263 C CA . GLY A 1 310 ? -26.078 -0.364 -2.809 1 98.25 310 GLY A CA 1
ATOM 2264 C C . GLY A 1 310 ? -25.953 -0.548 -1.309 1 98.25 310 GLY A C 1
ATOM 2265 O O . GLY A 1 310 ? -26.938 -0.48 -0.58 1 98.25 310 GLY A O 1
ATOM 2266 N N . GLN A 1 311 ? -24.781 -0.812 -0.836 1 98.44 311 GLN A N 1
ATOM 2267 C CA . GLN A 1 311 ? -24.516 -1.083 0.573 1 98.44 311 GLN A CA 1
ATOM 2268 C C . GLN A 1 311 ? -23.797 0.093 1.235 1 98.44 311 GLN A C 1
ATOM 2270 O O . GLN A 1 311 ? -22.922 0.714 0.631 1 98.44 311 GLN A O 1
ATOM 2275 N N . ARG A 1 312 ? -24.219 0.467 2.492 1 98.56 312 ARG A N 1
ATOM 2276 C CA . ARG A 1 312 ? -23.5 1.476 3.258 1 98.56 312 ARG A CA 1
ATOM 2277 C C . ARG A 1 312 ? -22.141 0.946 3.711 1 98.56 312 ARG A C 1
ATOM 2279 O O . ARG A 1 312 ? -22.016 -0.23 4.055 1 98.56 312 ARG A O 1
ATOM 2286 N N . TYR A 1 313 ? -21.125 1.757 3.75 1 98.06 313 TYR A N 1
ATOM 2287 C CA . TYR A 1 313 ? -19.781 1.245 4.027 1 98.06 313 TYR A CA 1
ATOM 2288 C C . TYR A 1 313 ? -19.031 2.158 4.992 1 98.06 313 TYR A C 1
ATOM 2290 O O . TYR A 1 313 ? -18 1.782 5.535 1 98.06 313 TYR A O 1
ATOM 2298 N N . VAL A 1 314 ? -19.5 3.354 5.27 1 98 314 VAL A N 1
ATOM 2299 C CA . VAL A 1 314 ? -18.844 4.309 6.152 1 98 314 VAL A CA 1
ATOM 2300 C C . VAL A 1 314 ? -19.875 5.266 6.742 1 98 314 VAL A C 1
ATOM 2302 O O . VAL A 1 314 ? -20.875 5.594 6.09 1 98 314 VAL A O 1
ATOM 2305 N N . ALA A 1 315 ? -19.641 5.605 7.969 1 97.88 315 ALA A N 1
ATOM 2306 C CA . ALA A 1 315 ? -20.484 6.637 8.562 1 97.88 315 ALA A CA 1
ATOM 2307 C C . ALA A 1 315 ? -20.219 8 7.934 1 97.88 315 ALA A C 1
ATOM 2309 O O . ALA A 1 315 ? -19.062 8.438 7.852 1 97.88 315 ALA A O 1
ATOM 2310 N N . GLU A 1 316 ? -21.234 8.695 7.609 1 98.31 316 GLU A N 1
ATOM 2311 C CA . GLU A 1 316 ? -21.125 9.906 6.801 1 98.31 316 GLU A CA 1
ATOM 2312 C C . GLU A 1 316 ? -20.688 11.102 7.648 1 98.31 316 GLU A C 1
ATOM 2314 O O . GLU A 1 316 ? -20.312 12.141 7.109 1 98.31 316 GLU A O 1
ATOM 2319 N N . ASP A 1 317 ? -20.734 10.938 8.945 1 97.62 317 ASP A N 1
ATOM 2320 C CA . ASP A 1 317 ? -20.344 12.031 9.828 1 97.62 317 ASP A CA 1
ATOM 2321 C C . ASP A 1 317 ? -18.875 11.883 10.258 1 97.62 317 ASP A C 1
ATOM 2323 O O . ASP A 1 317 ? -18.406 12.602 11.141 1 97.62 317 ASP A O 1
ATOM 2327 N N . THR A 1 318 ? -18.188 10.906 9.672 1 97.06 318 THR A N 1
ATOM 2328 C CA . THR A 1 318 ? -16.781 10.758 9.984 1 97.06 318 THR A CA 1
ATOM 2329 C C . THR A 1 318 ? -15.938 11.75 9.188 1 97.06 318 THR A C 1
ATOM 2331 O O . THR A 1 318 ? -16.484 12.594 8.461 1 97.06 318 THR A O 1
ATOM 2334 N N . TYR A 1 319 ? -14.578 11.742 9.453 1 96.06 319 TYR A N 1
ATOM 2335 C CA . TYR A 1 319 ? -13.625 12.602 8.758 1 96.06 319 TYR A CA 1
ATOM 2336 C C . TYR A 1 319 ? -13.703 12.398 7.25 1 96.06 319 TYR A C 1
ATOM 2338 O O . TYR A 1 319 ? -13.578 11.273 6.762 1 96.06 319 TYR A O 1
ATOM 2346 N N . PRO A 1 320 ? -13.922 13.484 6.453 1 95.06 320 PRO A N 1
ATOM 2347 C CA . PRO A 1 320 ? -14.117 13.312 5.012 1 95.06 320 PRO A CA 1
ATOM 2348 C C . PRO A 1 320 ? -12.922 12.648 4.328 1 95.06 320 PRO A C 1
ATOM 2350 O O . PRO A 1 320 ? -13.094 11.93 3.346 1 95.06 320 PRO A O 1
ATOM 2353 N N . GLY A 1 321 ? -11.703 12.977 4.816 1 95.44 321 GLY A N 1
ATOM 2354 C CA . GLY A 1 321 ? -10.547 12.281 4.273 1 95.44 321 GLY A CA 1
ATOM 2355 C C . GLY A 1 321 ? -10.648 10.773 4.387 1 95.44 321 GLY A C 1
ATOM 2356 O O . GLY A 1 321 ? -10.203 10.047 3.494 1 95.44 321 GLY A O 1
ATOM 2357 N N . ARG A 1 322 ? -11.211 10.258 5.492 1 96.81 322 ARG A N 1
ATOM 2358 C CA . ARG A 1 322 ? -11.422 8.82 5.684 1 96.81 322 ARG A CA 1
ATOM 2359 C C . ARG A 1 322 ? -12.453 8.289 4.691 1 96.81 322 ARG A C 1
ATOM 2361 O O . ARG A 1 322 ? -12.273 7.199 4.137 1 96.81 322 ARG A O 1
ATOM 2368 N N . ILE A 1 323 ? -13.539 9.07 4.473 1 97.94 323 ILE A N 1
ATOM 2369 C CA . ILE A 1 323 ? -14.531 8.688 3.479 1 97.94 323 ILE A CA 1
ATOM 2370 C C . ILE A 1 323 ? -13.875 8.555 2.107 1 97.94 323 ILE A C 1
ATOM 2372 O O . ILE A 1 323 ? -14.109 7.578 1.393 1 97.94 323 ILE A O 1
ATOM 2376 N N . GLY A 1 324 ? -13.062 9.586 1.8 1 97.5 324 GLY A N 1
ATOM 2377 C CA . GLY A 1 324 ? -12.352 9.539 0.528 1 97.5 324 GLY A CA 1
ATOM 2378 C C . GLY A 1 324 ? -11.469 8.32 0.385 1 97.5 324 GLY A C 1
ATOM 2379 O O . GLY A 1 324 ? -11.492 7.645 -0.647 1 97.5 324 GLY A O 1
ATOM 2380 N N . GLN A 1 325 ? -10.672 7.98 1.367 1 96.94 325 GLN A N 1
ATOM 2381 C CA . GLN A 1 325 ? -9.773 6.836 1.344 1 96.94 325 GLN A CA 1
ATOM 2382 C C . GLN A 1 325 ? -10.547 5.527 1.196 1 96.94 325 GLN A C 1
ATOM 2384 O O . GLN A 1 325 ? -10.203 4.684 0.366 1 96.94 325 GLN A O 1
ATOM 2389 N N . LEU A 1 326 ? -11.578 5.34 2 1 97.56 326 LEU A N 1
ATOM 2390 C CA . LEU A 1 326 ? -12.367 4.109 1.939 1 97.56 326 LEU A CA 1
ATOM 2391 C C . LEU A 1 326 ? -13.047 3.965 0.583 1 97.56 326 LEU A C 1
ATOM 2393 O O . LEU A 1 326 ? -13.141 2.859 0.046 1 97.56 326 LEU A O 1
ATOM 2397 N N . THR A 1 327 ? -13.539 5.094 0.05 1 98.31 327 THR A N 1
ATOM 2398 C CA . THR A 1 327 ? -14.18 5.062 -1.261 1 98.31 327 THR A CA 1
ATOM 2399 C C . THR A 1 327 ? -13.188 4.629 -2.336 1 98.31 327 THR A C 1
ATOM 2401 O O . THR A 1 327 ? -13.461 3.703 -3.104 1 98.31 327 THR A O 1
ATOM 2404 N N . LEU A 1 328 ? -12.055 5.262 -2.301 1 97.06 328 LEU A N 1
ATOM 2405 C CA . LEU A 1 328 ? -11.062 5.008 -3.342 1 97.06 328 LEU A CA 1
ATOM 2406 C C . LEU A 1 328 ? -10.477 3.609 -3.203 1 97.06 328 LEU A C 1
ATOM 2408 O O . LEU A 1 328 ? -10.336 2.887 -4.191 1 97.06 328 LEU A O 1
ATOM 2412 N N . TYR A 1 329 ? -10.211 3.184 -2.033 1 94.75 329 TYR A N 1
ATOM 2413 C CA . TYR A 1 329 ? -9.422 1.973 -1.833 1 94.75 329 TYR A CA 1
ATOM 2414 C C . TYR A 1 329 ? -10.328 0.754 -1.676 1 94.75 329 TYR A C 1
ATOM 2416 O O . TYR A 1 329 ? -9.938 -0.363 -2.025 1 94.75 329 TYR A O 1
ATOM 2424 N N . HIS A 1 330 ? -11.5 0.95 -1.16 1 96.19 330 HIS A N 1
ATOM 2425 C CA . HIS A 1 330 ? -12.258 -0.231 -0.767 1 96.19 330 HIS A CA 1
ATOM 2426 C C . HIS A 1 330 ? -13.555 -0.345 -1.566 1 96.19 330 HIS A C 1
ATOM 2428 O O . HIS A 1 330 ? -14.242 -1.365 -1.496 1 96.19 330 HIS A O 1
ATOM 2434 N N . GLN A 1 331 ? -13.891 0.724 -2.326 1 97.44 331 GLN A N 1
ATOM 2435 C CA . GLN A 1 331 ? -15.164 0.698 -3.039 1 97.44 331 GLN A CA 1
ATOM 2436 C C . GLN A 1 331 ? -14.969 0.957 -4.531 1 97.44 331 GLN A C 1
ATOM 2438 O O . GLN A 1 331 ? -15.844 1.532 -5.188 1 97.44 331 GLN A O 1
ATOM 2443 N N . ASP A 1 332 ? -13.742 0.708 -5.027 1 95.19 332 ASP A N 1
ATOM 2444 C CA . ASP A 1 332 ? -13.43 0.859 -6.445 1 95.19 332 ASP A CA 1
ATOM 2445 C C . ASP A 1 332 ? -13.727 2.275 -6.926 1 95.19 332 ASP A C 1
ATOM 2447 O O . ASP A 1 332 ? -14.18 2.471 -8.055 1 95.19 332 ASP A O 1
ATOM 2451 N N . ASN A 1 333 ? -13.648 3.25 -6.016 1 97.56 333 ASN A N 1
ATOM 2452 C CA . ASN A 1 333 ? -13.891 4.66 -6.297 1 97.56 333 ASN A CA 1
ATOM 2453 C C . ASN A 1 333 ? -15.336 4.906 -6.73 1 97.56 333 ASN A C 1
ATOM 2455 O O . ASN A 1 333 ? -15.594 5.77 -7.574 1 97.56 333 ASN A O 1
ATOM 2459 N N . VAL A 1 334 ? -16.266 4.074 -6.25 1 98.38 334 VAL A N 1
ATOM 2460 C CA . VAL A 1 334 ? -17.688 4.199 -6.512 1 98.38 334 VAL A CA 1
ATOM 2461 C C . VAL A 1 334 ? -18.422 4.535 -5.219 1 98.38 334 VAL A C 1
ATOM 2463 O O . VAL A 1 334 ? -18.359 3.779 -4.246 1 98.38 334 VAL A O 1
ATOM 2466 N N . ALA A 1 335 ? -19.062 5.641 -5.215 1 98.62 335 ALA A N 1
ATOM 2467 C CA . ALA A 1 335 ? -19.922 6.051 -4.109 1 98.62 335 ALA A CA 1
ATOM 2468 C C . ALA A 1 335 ? -21.109 6.883 -4.609 1 98.62 335 ALA A C 1
ATOM 2470 O O . ALA A 1 335 ? -20.984 7.598 -5.605 1 98.62 335 ALA A O 1
ATOM 2471 N N . TYR A 1 336 ? -22.203 6.777 -3.99 1 98.88 336 TYR A N 1
ATOM 2472 C CA . TYR A 1 336 ? -23.406 7.598 -4.18 1 98.88 336 TYR A CA 1
ATOM 2473 C C . TYR A 1 336 ? -23.906 8.141 -2.85 1 98.88 336 TYR A C 1
ATOM 2475 O O . TYR A 1 336 ? -23.953 7.418 -1.854 1 98.88 336 TYR A O 1
ATOM 2483 N N . LEU A 1 337 ? -24.188 9.359 -2.807 1 98.88 337 LEU A N 1
ATOM 2484 C CA . LEU A 1 337 ? -24.875 9.922 -1.646 1 98.88 337 LEU A CA 1
ATOM 2485 C C . LEU A 1 337 ? -26.375 9.922 -1.858 1 98.88 337 LEU A C 1
ATOM 2487 O O . LEU A 1 337 ? -26.875 10.586 -2.771 1 98.88 337 LEU A O 1
ATOM 2491 N N . ILE A 1 338 ? -27.078 9.156 -1.081 1 98.94 338 ILE A N 1
ATOM 2492 C CA . ILE A 1 338 ? -28.547 9.125 -1.086 1 98.94 338 ILE A CA 1
ATOM 2493 C C . ILE A 1 338 ? -29.078 10.172 -0.106 1 98.94 338 ILE A C 1
ATOM 2495 O O . ILE A 1 338 ? -28.75 10.133 1.084 1 98.94 338 ILE A O 1
ATOM 2499 N N . ILE A 1 339 ? -29.859 11.062 -0.564 1 98.81 339 ILE A N 1
ATOM 2500 C CA . ILE A 1 339 ? -30.328 12.188 0.248 1 98.81 339 ILE A CA 1
ATOM 2501 C C . ILE A 1 339 ? -31.703 12.641 -0.235 1 98.81 339 ILE A C 1
ATOM 2503 O O . ILE A 1 339 ? -31.953 12.68 -1.44 1 98.81 339 ILE A O 1
ATOM 2507 N N . ASP A 1 340 ? -32.625 12.906 0.661 1 98.62 340 ASP A N 1
ATOM 2508 C CA . ASP A 1 340 ? -33.938 13.375 0.24 1 98.62 340 ASP A CA 1
ATOM 2509 C C . ASP A 1 340 ? -33.969 14.883 0.034 1 98.62 340 ASP A C 1
ATOM 2511 O O . ASP A 1 340 ? -32.969 15.57 0.349 1 98.62 340 ASP A O 1
ATOM 2515 N N . SER A 1 341 ? -35.031 15.328 -0.488 1 97.81 341 SER A N 1
ATOM 2516 C CA . SER A 1 341 ? -35.156 16.719 -0.898 1 97.81 341 SER A CA 1
ATOM 2517 C C . SER A 1 341 ? -35.031 17.672 0.297 1 97.81 341 SER A C 1
ATOM 2519 O O . SER A 1 341 ? -34.344 18.688 0.215 1 97.81 341 SER A O 1
ATOM 2521 N N . ASP A 1 342 ? -35.625 17.375 1.409 1 97.75 342 ASP A N 1
ATOM 2522 C CA . ASP A 1 342 ? -35.594 18.25 2.586 1 97.75 342 ASP A CA 1
ATOM 2523 C C . ASP A 1 342 ? -34.156 18.359 3.121 1 97.75 342 ASP A C 1
ATOM 2525 O O . ASP A 1 342 ? -33.688 19.469 3.41 1 97.75 342 ASP A O 1
ATOM 2529 N N . ALA A 1 343 ? -33.531 17.234 3.289 1 97.75 343 ALA A N 1
ATOM 2530 C CA . ALA A 1 343 ? -32.156 17.219 3.785 1 97.75 343 ALA A CA 1
ATOM 2531 C C . ALA A 1 343 ? -31.234 17.969 2.84 1 97.75 343 ALA A C 1
ATOM 2533 O O . ALA A 1 343 ? -30.344 18.688 3.285 1 97.75 343 ALA A O 1
ATOM 2534 N N . ASN A 1 344 ? -31.391 17.734 1.579 1 97.31 344 ASN A N 1
ATOM 2535 C CA . ASN A 1 344 ? -30.578 18.453 0.598 1 97.31 344 ASN A CA 1
ATOM 2536 C C . ASN A 1 344 ? -30.797 19.953 0.669 1 97.31 344 ASN A C 1
ATOM 2538 O O . ASN A 1 344 ? -29.844 20.734 0.568 1 97.31 344 ASN A O 1
ATOM 2542 N N . ASP A 1 345 ? -32.031 20.375 0.796 1 96.19 345 ASP A N 1
ATOM 2543 C CA . ASP A 1 345 ? -32.344 21.781 0.925 1 96.19 345 ASP A CA 1
ATOM 2544 C C . ASP A 1 345 ? -31.672 22.391 2.162 1 96.19 345 ASP A C 1
ATOM 2546 O O . ASP A 1 345 ? -31.188 23.516 2.125 1 96.19 345 ASP A O 1
ATOM 2550 N N . GLU A 1 346 ? -31.688 21.609 3.225 1 96.19 346 GLU A N 1
ATOM 2551 C CA . GLU A 1 346 ? -31 22.062 4.438 1 96.19 346 GLU A CA 1
ATOM 2552 C C . GLU A 1 346 ? -29.516 22.234 4.199 1 96.19 346 GLU A C 1
ATOM 2554 O O . GLU A 1 346 ? -28.922 23.203 4.672 1 96.19 346 GLU A O 1
ATOM 2559 N N . ALA A 1 347 ? -28.938 21.281 3.527 1 95.56 347 ALA A N 1
ATOM 2560 C CA . ALA A 1 347 ? -27.516 21.391 3.203 1 95.56 347 ALA A CA 1
ATOM 2561 C C . ALA A 1 347 ? -27.234 22.625 2.34 1 95.56 347 ALA A C 1
ATOM 2563 O O . ALA A 1 347 ? -26.297 23.375 2.602 1 95.56 347 ALA A O 1
ATOM 2564 N N . MET A 1 348 ? -28.078 22.828 1.373 1 92.69 348 MET A N 1
ATOM 2565 C CA . MET A 1 348 ? -27.922 23.953 0.447 1 92.69 348 MET A CA 1
ATOM 2566 C C . MET A 1 348 ? -28.062 25.281 1.171 1 92.69 348 MET A C 1
ATOM 2568 O O . MET A 1 348 ? -27.469 26.281 0.766 1 92.69 348 MET A O 1
ATOM 2572 N N . ALA A 1 349 ? -28.766 25.25 2.225 1 92.5 349 ALA A N 1
ATOM 2573 C CA . ALA A 1 349 ? -29.031 26.484 2.98 1 92.5 349 ALA A CA 1
ATOM 2574 C C . ALA A 1 349 ? -27.984 26.688 4.062 1 92.5 349 ALA A C 1
ATOM 2576 O O . ALA A 1 349 ? -27.922 27.766 4.684 1 92.5 349 ALA A O 1
ATOM 2577 N N . SER A 1 350 ? -27.203 25.719 4.27 1 88.88 350 SER A N 1
ATOM 2578 C CA . SER A 1 350 ? -26.203 25.781 5.328 1 88.88 350 SER A CA 1
ATOM 2579 C C . SER A 1 350 ? -25.141 26.844 5.023 1 88.88 350 SER A C 1
ATOM 2581 O O . SER A 1 350 ? -25.078 27.359 3.906 1 88.88 350 SER A O 1
ATOM 2583 N N . TRP A 1 351 ? -24.328 27.172 6.117 1 83.44 351 TRP A N 1
ATOM 2584 C CA . TRP A 1 351 ? -23.203 28.078 5.965 1 83.44 351 TRP A CA 1
ATOM 2585 C C . TRP A 1 351 ? -21.984 27.344 5.43 1 83.44 351 TRP A C 1
ATOM 2587 O O . TRP A 1 351 ? -21.172 26.812 6.203 1 83.44 351 TRP A O 1
ATOM 2597 N N . SER A 1 352 ? -21.922 27.031 4.223 1 80.62 352 SER A N 1
ATOM 2598 C CA . SER A 1 352 ? -20.797 26.344 3.582 1 80.62 352 SER A CA 1
ATOM 2599 C C . SER A 1 352 ? -20.438 27 2.25 1 80.62 352 SER A C 1
ATOM 2601 O O . SER A 1 352 ? -21.266 27.688 1.647 1 80.62 352 SER A O 1
ATOM 2603 N N . PRO A 1 353 ? -19.062 26.797 1.942 1 73.62 353 PRO A N 1
ATOM 2604 C CA . PRO A 1 353 ? -18.75 27.25 0.581 1 73.62 353 PRO A CA 1
ATOM 2605 C C . PRO A 1 353 ? -19.547 26.484 -0.481 1 73.62 353 PRO A C 1
ATOM 2607 O O . PRO A 1 353 ? -19.578 25.25 -0.464 1 73.62 353 PRO A O 1
ATOM 2610 N N . LYS A 1 354 ? -20.281 27.125 -1.211 1 75.31 354 LYS A N 1
ATOM 2611 C CA . LYS A 1 354 ? -21.281 26.516 -2.094 1 75.31 354 LYS A CA 1
ATOM 2612 C C . LYS A 1 354 ? -20.609 25.75 -3.227 1 75.31 354 LYS A C 1
ATOM 2614 O O . LYS A 1 354 ? -21.234 24.875 -3.842 1 75.31 354 LYS A O 1
ATOM 2619 N N . PHE A 1 355 ? -19.312 25.859 -3.324 1 76.75 355 PHE A N 1
ATOM 2620 C CA . PHE A 1 355 ? -18.688 25.312 -4.531 1 76.75 355 PHE A CA 1
ATOM 2621 C C . PHE A 1 355 ? -18.547 23.797 -4.449 1 76.75 355 PHE A C 1
ATOM 2623 O O . PHE A 1 355 ? -18.375 23.141 -5.469 1 76.75 355 PHE A O 1
ATOM 2630 N N . MET A 1 356 ? -18.719 23.25 -3.342 1 84.94 356 MET A N 1
ATOM 2631 C CA . MET A 1 356 ? -18.547 21.812 -3.234 1 84.94 356 MET A CA 1
ATOM 2632 C C . MET A 1 356 ? -19.906 21.109 -3.139 1 84.94 356 MET A C 1
ATOM 2634 O O . MET A 1 356 ? -19.969 19.891 -3.047 1 84.94 356 MET A O 1
ATOM 2638 N N . LEU A 1 357 ? -20.938 21.906 -3.096 1 90.19 357 LEU A N 1
ATOM 2639 C CA . LEU A 1 357 ? -22.266 21.328 -3.102 1 90.19 357 LEU A CA 1
ATOM 2640 C C . LEU A 1 357 ? -22.625 20.812 -4.488 1 90.19 357 LEU A C 1
ATOM 2642 O O . LEU A 1 357 ? -22.281 21.422 -5.496 1 90.19 357 LEU A O 1
ATOM 2646 N N . ARG A 1 358 ? -23.312 19.703 -4.484 1 93.62 358 ARG A N 1
ATOM 2647 C CA . ARG A 1 358 ? -23.594 19.031 -5.746 1 93.62 358 ARG A CA 1
ATOM 2648 C C . ARG A 1 358 ? -25.078 18.75 -5.895 1 93.62 358 ARG A C 1
ATOM 2650 O O . ARG A 1 358 ? -25.781 18.531 -4.902 1 93.62 358 ARG A O 1
ATOM 2657 N N . GLU A 1 359 ? -25.422 18.75 -7.141 1 94.25 359 GLU A N 1
ATOM 2658 C CA . GLU A 1 359 ? -26.812 18.391 -7.441 1 94.25 359 GLU A CA 1
ATOM 2659 C C . GLU A 1 359 ? -26.969 16.875 -7.598 1 94.25 359 GLU A C 1
ATOM 2661 O O . GLU A 1 359 ? -26.031 16.188 -8 1 94.25 359 GLU A O 1
ATOM 2666 N N . ALA A 1 360 ? -28.156 16.453 -7.262 1 96.88 360 ALA A N 1
ATOM 2667 C CA . ALA A 1 360 ? -28.469 15.039 -7.453 1 96.88 360 ALA A CA 1
ATOM 2668 C C . ALA A 1 360 ? -28.453 14.672 -8.938 1 96.88 360 ALA A C 1
ATOM 2670 O O . ALA A 1 360 ? -28.984 15.414 -9.766 1 96.88 360 ALA A O 1
ATOM 2671 N N . SER A 1 361 ? -27.859 13.602 -9.297 1 98 361 SER A N 1
ATOM 2672 C CA . SER A 1 361 ? -27.828 13.094 -10.664 1 98 361 SER A CA 1
ATOM 2673 C C . SER A 1 361 ? -29.125 12.359 -11 1 98 361 SER A C 1
ATOM 2675 O O . SER A 1 361 ? -29.547 12.328 -12.164 1 98 361 SER A O 1
ATOM 2677 N N . TRP A 1 362 ? -29.734 11.688 -10.008 1 98.56 362 TRP A N 1
ATOM 2678 C CA . TRP A 1 362 ? -31.031 11 -10.117 1 98.56 362 TRP A CA 1
ATOM 2679 C C . TRP A 1 362 ? -31.984 11.469 -9.031 1 98.56 362 TRP A C 1
ATOM 2681 O O . TRP A 1 362 ? -31.578 11.734 -7.898 1 98.56 362 TRP A O 1
ATOM 2691 N N . VAL A 1 363 ? -33.188 11.609 -9.367 1 98.38 363 VAL A N 1
ATOM 2692 C CA . VAL A 1 363 ? -34.25 11.906 -8.422 1 98.38 363 VAL A CA 1
ATOM 2693 C C . VAL A 1 363 ? -35.469 11.008 -8.711 1 98.38 363 VAL A C 1
ATOM 2695 O O . VAL A 1 363 ? -35.812 10.773 -9.875 1 98.38 363 VAL A O 1
ATOM 2698 N N . ALA A 1 364 ? -36 10.508 -7.727 1 98.69 364 ALA A N 1
ATOM 2699 C CA . ALA A 1 364 ? -37.188 9.656 -7.863 1 98.69 364 ALA A CA 1
ATOM 2700 C C . ALA A 1 364 ? -38.156 9.867 -6.703 1 98.69 364 ALA A C 1
ATOM 2702 O O . ALA A 1 364 ? -37.812 10.477 -5.691 1 98.69 364 ALA A O 1
ATOM 2703 N N . ASP A 1 365 ? -39.406 9.352 -6.855 1 98.12 365 ASP A N 1
ATOM 2704 C CA . ASP A 1 365 ? -40.438 9.508 -5.832 1 98.12 365 ASP A CA 1
ATOM 2705 C C . ASP A 1 365 ? -40.344 8.422 -4.77 1 98.12 365 ASP A C 1
ATOM 2707 O O . ASP A 1 365 ? -40.906 8.539 -3.688 1 98.12 365 ASP A O 1
ATOM 2711 N N . ASN A 1 366 ? -39.625 7.375 -5.137 1 97.94 366 ASN A N 1
ATOM 2712 C CA . ASN A 1 366 ? -39.406 6.309 -4.168 1 97.94 366 ASN A CA 1
ATOM 2713 C C . ASN A 1 366 ? -38.062 5.605 -4.406 1 97.94 366 ASN A C 1
ATOM 2715 O O . ASN A 1 366 ? -37.469 5.766 -5.465 1 97.94 366 ASN A O 1
ATOM 2719 N N . ILE A 1 367 ? -37.656 4.812 -3.422 1 98.62 367 ILE A N 1
ATOM 2720 C CA . ILE A 1 367 ? -36.344 4.195 -3.41 1 98.62 367 ILE A CA 1
ATOM 2721 C C . ILE A 1 367 ? -36.25 3.162 -4.531 1 98.62 367 ILE A C 1
ATOM 2723 O O . ILE A 1 367 ? -35.188 3.014 -5.156 1 98.62 367 ILE A O 1
ATOM 2727 N N . ALA A 1 368 ? -37.312 2.416 -4.793 1 98.44 368 ALA A N 1
ATOM 2728 C CA . ALA A 1 368 ? -37.312 1.386 -5.828 1 98.44 368 ALA A CA 1
ATOM 2729 C C . ALA A 1 368 ? -37.031 1.986 -7.199 1 98.44 368 ALA A C 1
ATOM 2731 O O . ALA A 1 368 ? -36.219 1.432 -7.973 1 98.44 368 ALA A O 1
ATOM 2732 N N . ASP A 1 369 ? -37.688 3.104 -7.5 1 98.69 369 ASP A N 1
ATOM 2733 C CA . ASP A 1 369 ? -37.469 3.783 -8.773 1 98.69 369 ASP A CA 1
ATOM 2734 C C . ASP A 1 369 ? -36.062 4.34 -8.867 1 98.69 369 ASP A C 1
ATOM 2736 O O . ASP A 1 369 ? -35.438 4.293 -9.93 1 98.69 369 ASP A O 1
ATOM 2740 N N . LEU A 1 370 ? -35.531 4.914 -7.766 1 98.81 370 LEU A N 1
ATOM 2741 C CA . LEU A 1 370 ? -34.188 5.418 -7.738 1 98.81 370 LEU A CA 1
ATOM 2742 C C . LEU A 1 370 ? -33.188 4.289 -7.988 1 98.81 370 LEU A C 1
ATOM 2744 O O . LEU A 1 370 ? -32.25 4.445 -8.781 1 98.81 370 LEU A O 1
ATOM 2748 N N . GLU A 1 371 ? -33.375 3.191 -7.301 1 98.69 371 GLU A N 1
ATOM 2749 C CA . GLU A 1 371 ? -32.562 1.996 -7.445 1 98.69 371 GLU A CA 1
ATOM 2750 C C . GLU A 1 371 ? -32.469 1.556 -8.906 1 98.69 371 GLU A C 1
ATOM 2752 O O . GLU A 1 371 ? -31.375 1.28 -9.414 1 98.69 371 GLU A O 1
ATOM 2757 N N . ARG A 1 372 ? -33.594 1.479 -9.586 1 98.25 372 ARG A N 1
ATOM 2758 C CA . ARG A 1 372 ? -33.656 1.079 -10.984 1 98.25 372 ARG A CA 1
ATOM 2759 C C . ARG A 1 372 ? -32.938 2.082 -11.875 1 98.25 372 ARG A C 1
ATOM 2761 O O . ARG A 1 372 ? -32.188 1.692 -12.781 1 98.25 372 ARG A O 1
ATOM 2768 N N . ALA A 1 373 ? -33.219 3.352 -11.602 1 98.44 373 ALA A N 1
ATOM 2769 C CA . ALA A 1 373 ? -32.594 4.406 -12.406 1 98.44 373 ALA A CA 1
ATOM 2770 C C . ALA A 1 373 ? -31.078 4.367 -12.281 1 98.44 373 ALA A C 1
ATOM 2772 O O . ALA A 1 373 ? -30.359 4.656 -13.242 1 98.44 373 ALA A O 1
ATOM 2773 N N . MET A 1 374 ? -30.547 3.984 -11.141 1 98.38 374 MET A N 1
ATOM 2774 C CA . MET A 1 374 ? -29.125 3.969 -10.852 1 98.38 374 MET A CA 1
ATOM 2775 C C . MET A 1 374 ? -28.484 2.68 -11.352 1 98.38 374 MET A C 1
ATOM 2777 O O . MET A 1 374 ? -27.25 2.578 -11.43 1 98.38 374 MET A O 1
ATOM 2781 N N . GLY A 1 37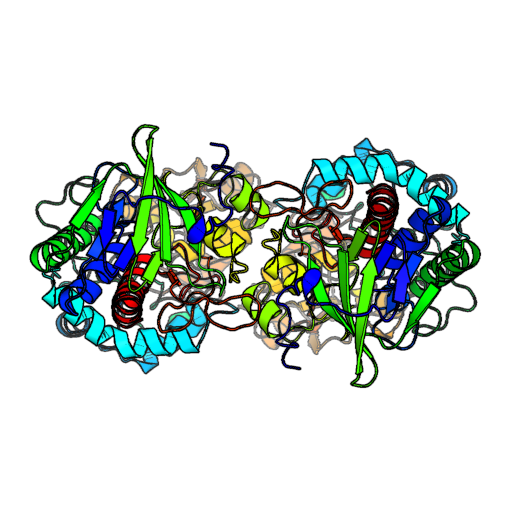5 ? -29.281 1.744 -11.633 1 97.75 375 GLY A N 1
ATOM 2782 C CA . GLY A 1 375 ? -28.781 0.469 -12.109 1 97.75 375 GLY A CA 1
ATOM 2783 C C . GLY A 1 375 ? -28.156 -0.368 -11.008 1 97.75 375 GLY A C 1
ATOM 2784 O O . GLY A 1 375 ? -27.203 -1.124 -11.25 1 97.75 375 GLY A O 1
ATOM 2785 N N . LEU A 1 376 ? -28.562 -0.235 -9.758 1 98.06 376 LEU A N 1
ATOM 2786 C CA . LEU A 1 376 ? -28.078 -1.028 -8.633 1 98.06 376 LEU A CA 1
ATOM 2787 C C . LEU A 1 376 ? -28.734 -2.4 -8.609 1 98.06 376 LEU A C 1
ATOM 2789 O O . LEU A 1 376 ? -29.797 -2.598 -9.211 1 98.06 376 LEU A O 1
ATOM 2793 N N . PRO A 1 377 ? -28.109 -3.359 -7.965 1 96.5 377 PRO A N 1
ATOM 2794 C CA . PRO A 1 377 ? -28.766 -4.664 -7.824 1 96.5 377 PRO A CA 1
ATOM 2795 C C . PRO A 1 377 ? -30.156 -4.562 -7.219 1 96.5 377 PRO A C 1
ATOM 2797 O O . PRO A 1 377 ? -30.375 -3.809 -6.266 1 96.5 377 PRO A O 1
ATOM 2800 N N . PRO A 1 378 ? -31.094 -5.312 -7.789 1 96.12 378 PRO A N 1
ATOM 2801 C CA . PRO A 1 378 ? -32.469 -5.195 -7.324 1 96.12 378 PRO A CA 1
ATOM 2802 C C . PRO A 1 378 ? -32.625 -5.473 -5.828 1 96.12 378 PRO A C 1
ATOM 2804 O O . PRO A 1 378 ? -32.156 -6.492 -5.336 1 96.12 378 PRO A O 1
ATOM 2807 N N . GLY A 1 379 ? -33.25 -4.516 -5.141 1 96.44 379 GLY A N 1
ATOM 2808 C CA . GLY A 1 379 ? -33.594 -4.664 -3.73 1 96.44 379 GLY A CA 1
ATOM 2809 C C . GLY A 1 379 ? -32.469 -4.199 -2.811 1 96.44 379 GLY A C 1
ATOM 2810 O O . GLY A 1 379 ? -32.688 -4.051 -1.604 1 96.44 379 GLY A O 1
ATOM 2811 N N . SER A 1 380 ? -31.281 -4.004 -3.34 1 97.12 380 SER A N 1
ATOM 2812 C CA . SER A 1 380 ? -30.141 -3.68 -2.502 1 97.12 380 SER A CA 1
ATOM 2813 C C . SER A 1 380 ? -30.312 -2.324 -1.824 1 97.12 380 SER A C 1
ATOM 2815 O O . SER A 1 380 ? -30.281 -2.229 -0.596 1 97.12 380 SER A O 1
ATOM 2817 N N . LEU A 1 381 ? -30.531 -1.308 -2.598 1 98.56 381 LEU A N 1
ATOM 2818 C CA . LEU A 1 381 ? -30.719 0.027 -2.037 1 98.56 381 LEU A CA 1
ATOM 2819 C C . LEU A 1 381 ? -31.953 0.085 -1.154 1 98.56 381 LEU A C 1
ATOM 2821 O O . LEU A 1 381 ? -31.953 0.753 -0.117 1 98.56 381 LEU A O 1
ATOM 2825 N N . GLN A 1 382 ? -33.062 -0.578 -1.598 1 98 382 GLN A N 1
ATOM 2826 C CA . GLN A 1 382 ? -34.312 -0.613 -0.82 1 98 382 GLN A CA 1
ATOM 2827 C C . GLN A 1 382 ? -34.062 -1.157 0.583 1 98 382 GLN A C 1
ATOM 2829 O O . GLN A 1 382 ? -34.5 -0.569 1.571 1 98 382 GLN A O 1
ATOM 2834 N N . SER A 1 383 ? -33.344 -2.244 0.646 1 96.94 383 SER A N 1
ATOM 2835 C CA . SER A 1 383 ? -33.031 -2.85 1.936 1 96.94 383 SER A CA 1
ATOM 2836 C C . SER A 1 383 ? -32.156 -1.928 2.785 1 96.94 383 SER A C 1
ATOM 2838 O O . SER A 1 383 ? -32.375 -1.801 3.992 1 96.94 383 SER A O 1
ATOM 2840 N N . THR A 1 384 ? -31.156 -1.344 2.184 1 98.31 384 THR A N 1
ATOM 2841 C CA . THR A 1 384 ? -30.234 -0.444 2.873 1 98.31 384 THR A CA 1
ATOM 2842 C C . THR A 1 384 ? -31 0.739 3.477 1 98.31 384 THR A C 1
ATOM 2844 O O . THR A 1 384 ? -30.844 1.045 4.66 1 98.31 384 THR A O 1
ATOM 2847 N N . VAL A 1 385 ? -31.828 1.394 2.701 1 98.62 385 VAL A N 1
ATOM 2848 C CA . VAL A 1 385 ? -32.531 2.586 3.152 1 98.62 385 VAL A CA 1
ATOM 2849 C C . VAL A 1 385 ? -33.562 2.205 4.207 1 98.62 385 VAL A C 1
ATOM 2851 O O . VAL A 1 385 ? -33.75 2.93 5.188 1 98.62 385 VAL A O 1
ATOM 2854 N N . THR A 1 386 ? -34.25 1.077 3.994 1 97.88 386 THR A N 1
ATOM 2855 C CA . THR A 1 386 ? -35.219 0.617 4.992 1 97.88 386 THR A CA 1
ATOM 2856 C C . THR A 1 386 ? -34.531 0.429 6.348 1 97.88 386 THR A C 1
ATOM 2858 O O . THR A 1 386 ? -35.031 0.919 7.363 1 97.88 386 THR A O 1
ATOM 2861 N N . ALA A 1 387 ? -33.438 -0.271 6.344 1 97.44 387 ALA A N 1
ATOM 2862 C CA . ALA A 1 387 ? -32.688 -0.519 7.586 1 97.44 387 ALA A CA 1
ATOM 2863 C C . ALA A 1 387 ? -32.25 0.79 8.234 1 97.44 387 ALA A C 1
ATOM 2865 O O . ALA A 1 387 ? -32.375 0.961 9.445 1 97.44 387 ALA A O 1
ATOM 2866 N N . PHE A 1 388 ? -31.734 1.693 7.414 1 98.44 388 PHE A N 1
ATOM 2867 C CA . PHE A 1 388 ? -31.297 2.982 7.934 1 98.44 388 PHE A CA 1
ATOM 2868 C C . PHE A 1 388 ? -32.469 3.748 8.547 1 98.44 388 PHE A C 1
ATOM 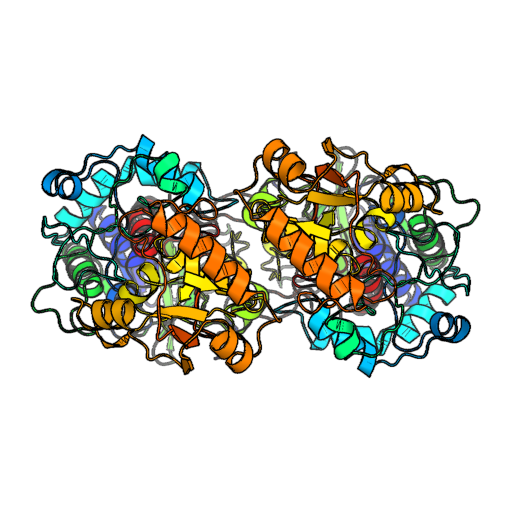2870 O O . PHE A 1 388 ? -32.344 4.281 9.648 1 98.44 388 PHE A O 1
ATOM 2877 N N . ASN A 1 389 ? -33.562 3.797 7.793 1 98.56 389 ASN A N 1
ATOM 2878 C CA . ASN A 1 389 ? -34.719 4.531 8.25 1 98.56 389 ASN A CA 1
ATOM 2879 C C . ASN A 1 389 ? -35.281 3.955 9.555 1 98.56 389 ASN A C 1
ATOM 2881 O O . ASN A 1 389 ? -35.688 4.703 10.445 1 98.56 389 ASN A O 1
ATOM 2885 N N . ASP A 1 390 ? -35.281 2.658 9.648 1 97.5 390 ASP A N 1
ATOM 2886 C CA . ASP A 1 390 ? -35.75 2.018 10.875 1 97.5 390 ASP A CA 1
ATOM 2887 C C . ASP A 1 390 ? -34.906 2.438 12.07 1 97.5 390 ASP A C 1
ATOM 2889 O O . ASP A 1 390 ? -35.438 2.756 13.141 1 97.5 390 ASP A O 1
ATOM 2893 N N . GLY A 1 391 ? -33.594 2.412 11.914 1 97.56 391 GLY A N 1
ATOM 2894 C CA . GLY A 1 391 ? -32.688 2.865 12.961 1 97.56 391 GLY A CA 1
ATOM 2895 C C . GLY A 1 391 ? -32.844 4.344 13.266 1 97.56 391 GLY A C 1
ATOM 2896 O O . GLY A 1 391 ? -32.938 4.738 14.43 1 97.56 391 GLY A O 1
ATOM 2897 N N . ALA A 1 392 ? -32.875 5.121 12.18 1 98.31 392 ALA A N 1
ATOM 2898 C CA . ALA A 1 392 ? -32.969 6.574 12.328 1 98.31 392 ALA A CA 1
ATOM 2899 C C . ALA A 1 392 ? -34.219 6.973 13.078 1 98.31 392 ALA A C 1
ATOM 2901 O O . ALA A 1 392 ? -34.219 7.914 13.875 1 98.31 392 ALA A O 1
ATOM 2902 N N . ALA A 1 393 ? -35.312 6.309 12.805 1 97.75 393 ALA A N 1
ATOM 2903 C CA . ALA A 1 393 ? -36.562 6.578 13.5 1 97.75 393 ALA A CA 1
ATOM 2904 C C . ALA A 1 393 ? -36.406 6.367 15.008 1 97.75 393 ALA A C 1
ATOM 2906 O O . ALA A 1 393 ? -37.094 7.016 15.797 1 97.75 393 ALA A O 1
ATOM 2907 N N . ARG A 1 394 ? -35.5 5.539 15.414 1 97.06 394 ARG A N 1
ATOM 2908 C CA . ARG A 1 394 ? -35.25 5.254 16.812 1 97.06 394 ARG A CA 1
ATOM 2909 C C . ARG A 1 394 ? -34.062 6.055 17.328 1 97.06 394 ARG A C 1
ATOM 2911 O O . ARG A 1 394 ? -33.594 5.852 18.469 1 97.06 394 ARG A O 1
ATOM 2918 N N . GLY A 1 395 ? -33.5 6.84 16.516 1 97.19 395 GLY A N 1
ATOM 2919 C CA . GLY A 1 395 ? -32.375 7.676 16.891 1 97.19 395 GLY A CA 1
ATOM 2920 C C . GLY A 1 395 ? -31.078 6.918 16.969 1 97.19 395 GLY A C 1
ATOM 2921 O O . GLY A 1 395 ? -30.156 7.32 17.688 1 97.19 395 GLY A O 1
ATOM 2922 N N . GLU A 1 396 ? -31.031 5.797 16.297 1 97.44 396 GLU A N 1
ATOM 2923 C CA . GLU A 1 396 ? -29.812 4.992 16.328 1 97.44 396 GLU A CA 1
ATOM 2924 C C . GLU A 1 396 ? -29.391 4.574 14.922 1 97.44 396 GLU A C 1
ATOM 2926 O O . GLU A 1 396 ? -30.188 4.605 13.992 1 97.44 396 GLU A O 1
ATOM 2931 N N . ASP A 1 397 ? -28.172 4.348 14.766 1 98.19 397 ASP A N 1
ATOM 2932 C CA . ASP A 1 397 ? -27.594 3.717 13.586 1 98.19 397 ASP A CA 1
ATOM 2933 C C . ASP A 1 397 ? -26.812 2.463 13.961 1 98.19 397 ASP A C 1
ATOM 2935 O O . ASP A 1 397 ? -25.578 2.508 14.094 1 98.19 397 ASP A O 1
ATOM 2939 N N . PRO A 1 398 ? -27.516 1.342 14.086 1 97.06 398 PRO A N 1
ATOM 2940 C CA . PRO A 1 398 ? -26.859 0.129 14.586 1 97.06 398 PRO A CA 1
ATOM 2941 C C . PRO A 1 398 ? -25.734 -0.366 13.672 1 97.06 398 PRO A C 1
ATOM 2943 O O . PRO A 1 398 ? -24.859 -1.109 14.117 1 97.06 398 PRO A O 1
ATOM 2946 N N . LEU A 1 399 ? -25.781 0.01 12.445 1 97.56 399 LEU A N 1
ATOM 2947 C CA . LEU A 1 399 ? -24.844 -0.522 11.469 1 97.56 399 LEU A CA 1
ATOM 2948 C C . LEU A 1 399 ? -23.5 0.207 11.562 1 97.56 399 LEU A C 1
ATOM 2950 O O . LEU A 1 399 ? -22.453 -0.428 11.625 1 97.56 399 LEU A O 1
ATOM 2954 N N . LEU A 1 400 ? -23.5 1.595 11.516 1 98.06 400 LEU A N 1
ATOM 2955 C CA . LEU A 1 400 ? -22.25 2.326 11.352 1 98.06 400 LEU A CA 1
ATOM 2956 C C . LEU A 1 400 ? -22.094 3.383 12.445 1 98.06 400 LEU A C 1
ATOM 2958 O O . LEU A 1 400 ? -21.094 4.102 12.477 1 98.06 400 LEU A O 1
ATOM 2962 N N . HIS A 1 401 ? -23.062 3.521 13.273 1 98 401 HIS A N 1
ATOM 2963 C CA . HIS A 1 401 ? -22.984 4.324 14.492 1 98 401 HIS A CA 1
ATOM 2964 C C . HIS A 1 401 ? -22.859 5.809 14.164 1 98 401 HIS A C 1
ATOM 2966 O O . HIS A 1 401 ? -22.109 6.531 14.828 1 98 401 HIS A O 1
ATOM 2972 N N . LYS A 1 402 ? -23.531 6.242 13.094 1 98.06 402 LYS A N 1
ATOM 2973 C CA . LYS A 1 402 ? -23.672 7.672 12.828 1 98.06 402 LYS A CA 1
ATOM 2974 C C . LYS A 1 402 ? -24.25 8.398 14.039 1 98.06 402 LYS A C 1
ATOM 2976 O O . LYS A 1 402 ? -25.125 7.871 14.727 1 98.06 402 LYS A O 1
ATOM 2981 N N . LYS A 1 403 ? -23.797 9.602 14.297 1 97.12 403 LYS A N 1
ATOM 2982 C CA . LYS A 1 403 ? -24.234 10.359 15.469 1 97.12 403 LYS A CA 1
ATOM 2983 C C . LYS A 1 403 ? -25.734 10.672 15.383 1 97.12 403 LYS A C 1
ATOM 2985 O O . LYS A 1 403 ? -26.25 10.992 14.312 1 97.12 403 LYS A O 1
ATOM 2990 N N . PRO A 1 404 ? -26.375 10.727 16.547 1 97.06 404 PRO A N 1
ATOM 2991 C CA . PRO A 1 404 ? -27.828 10.906 16.594 1 97.06 404 PRO A CA 1
ATOM 2992 C C . PRO A 1 404 ? -28.281 12.234 15.984 1 97.06 404 PRO A C 1
ATOM 2994 O O . PRO A 1 404 ? -29.344 12.305 15.359 1 97.06 404 PRO A O 1
ATOM 2997 N N . GLU A 1 405 ? -27.484 13.273 16.078 1 95.81 405 GLU A N 1
ATOM 2998 C CA . GLU A 1 405 ? -27.891 14.594 15.602 1 95.81 405 GLU A CA 1
ATOM 2999 C C . GLU A 1 405 ? -28.031 14.625 14.086 1 95.81 405 GLU A C 1
ATOM 3001 O O . GLU A 1 405 ? -28.672 15.523 13.539 1 95.81 405 GLU A O 1
ATOM 3006 N N . TRP A 1 406 ? -27.531 13.57 13.414 1 97.31 406 TRP A N 1
ATOM 3007 C CA . TRP A 1 406 ? -27.594 13.562 11.961 1 97.31 406 TRP A CA 1
ATOM 3008 C C . TRP A 1 406 ? -28.516 12.453 11.461 1 97.31 406 TRP A C 1
ATOM 3010 O O . TRP A 1 406 ? -28.547 12.164 10.258 1 97.31 406 TRP A O 1
ATOM 3020 N N . LEU A 1 407 ? -29.156 11.781 12.406 1 98.06 407 LEU A N 1
ATOM 3021 C CA . LEU A 1 407 ? -30.016 10.664 12.039 1 98.06 407 LEU A CA 1
ATOM 3022 C C . LEU A 1 407 ? -31.438 11.148 11.766 1 98.06 407 LEU A C 1
ATOM 3024 O O . LEU A 1 407 ? -32.125 11.586 12.688 1 98.06 407 LEU A O 1
ATOM 3028 N N . LYS A 1 408 ? -31.812 11.18 10.5 1 97.44 408 LYS A N 1
ATOM 3029 C CA . LYS A 1 408 ? -33.156 11.438 10.008 1 97.44 408 LYS A CA 1
ATOM 3030 C C . LYS A 1 408 ? -33.531 10.453 8.906 1 97.44 408 LYS A C 1
ATOM 3032 O O . LYS A 1 408 ? -32.781 10.203 7.984 1 97.44 408 LYS A O 1
ATOM 3037 N N . PRO A 1 409 ? -34.75 9.883 9.078 1 98.44 409 PRO A N 1
ATOM 3038 C CA . PRO A 1 409 ? -35.156 8.977 8 1 98.44 409 PRO A CA 1
ATOM 3039 C C . PRO A 1 409 ? -35.156 9.656 6.633 1 98.44 409 PRO A C 1
ATOM 3041 O O . PRO A 1 409 ? -35.531 10.82 6.512 1 98.44 409 PRO A O 1
ATOM 3044 N N . ILE A 1 410 ? -34.719 8.945 5.668 1 98.69 410 ILE A N 1
ATOM 3045 C CA . ILE A 1 410 ? -34.719 9.414 4.285 1 98.69 410 ILE A CA 1
ATOM 3046 C C . ILE A 1 410 ? -36.125 9.344 3.721 1 98.69 410 ILE A C 1
ATOM 3048 O O . ILE A 1 410 ? -36.75 8.273 3.682 1 98.69 410 ILE A O 1
ATOM 3052 N N . GLY A 1 411 ? -36.594 10.461 3.303 1 98 411 GLY A N 1
ATOM 3053 C CA . GLY A 1 411 ? -37.938 10.547 2.773 1 98 411 GLY A CA 1
ATOM 3054 C C . GLY A 1 411 ? -37.969 10.633 1.259 1 98 411 GLY A C 1
ATOM 3055 O O . GLY A 1 411 ? -37.094 10.117 0.577 1 98 411 GLY A O 1
ATOM 3056 N N . SER A 1 412 ? -39.094 11.219 0.742 1 97.19 412 SER A N 1
ATOM 3057 C CA . SER A 1 412 ? -39.312 11.414 -0.685 1 97.19 412 SER A CA 1
ATOM 3058 C C . SER A 1 412 ? -39.625 12.875 -1.001 1 97.19 412 SER A C 1
ATOM 3060 O O . SER A 1 412 ? -40.188 13.594 -0.17 1 97.19 412 SER A O 1
ATOM 3062 N N . PRO A 1 413 ? -39.406 13.391 -2.172 1 98.12 413 PRO A N 1
ATOM 3063 C CA . PRO A 1 413 ? -38.625 12.695 -3.184 1 98.12 413 PRO A CA 1
ATOM 3064 C C . PRO A 1 413 ? -37.188 12.43 -2.723 1 98.12 413 PRO A C 1
ATOM 3066 O O . PRO A 1 413 ? -36.688 13.125 -1.837 1 98.12 413 PRO A O 1
ATOM 3069 N N . VAL A 1 414 ? -36.594 11.391 -3.248 1 98.69 414 VAL A N 1
ATOM 3070 C CA . VAL A 1 414 ? -35.25 10.961 -2.883 1 98.69 414 VAL A CA 1
ATOM 3071 C C . VAL A 1 414 ? -34.312 11.102 -4.086 1 98.69 414 VAL A C 1
ATOM 3073 O O . VAL A 1 414 ? -34.719 10.844 -5.223 1 98.69 414 VAL A O 1
ATOM 3076 N N . GLY A 1 415 ? -33.125 11.617 -3.84 1 98.62 415 GLY A N 1
ATOM 3077 C CA . GLY A 1 415 ? -32.094 11.773 -4.875 1 98.62 415 GLY A CA 1
ATOM 3078 C C . GLY A 1 415 ? -30.812 11.031 -4.562 1 98.62 415 GLY A C 1
ATOM 3079 O O . GLY A 1 415 ? -30.609 10.578 -3.436 1 98.62 415 GLY A O 1
ATOM 3080 N N . ALA A 1 416 ? -30.031 10.812 -5.629 1 98.81 416 ALA A N 1
ATOM 3081 C CA . ALA A 1 416 ? -28.688 10.281 -5.516 1 98.81 416 ALA A CA 1
ATOM 3082 C C . ALA A 1 416 ? -27.672 11.227 -6.156 1 98.81 416 ALA A C 1
ATOM 3084 O O . ALA A 1 416 ? -27.859 11.664 -7.293 1 98.81 416 ALA A O 1
ATOM 3085 N N . ILE A 1 417 ? -26.688 11.641 -5.395 1 98.62 417 ILE A N 1
ATOM 3086 C CA . ILE A 1 417 ? -25.547 12.391 -5.922 1 98.62 417 ILE A CA 1
ATOM 3087 C C . ILE A 1 417 ? -24.453 11.422 -6.367 1 98.62 417 ILE A C 1
ATOM 3089 O O . ILE A 1 417 ? -24 10.594 -5.578 1 98.62 417 ILE A O 1
ATOM 3093 N N . ASP A 1 418 ? -24.109 11.5 -7.68 1 98.62 418 ASP A N 1
ATOM 3094 C CA . ASP A 1 418 ? -23.094 10.633 -8.281 1 98.62 418 ASP A CA 1
ATOM 3095 C C . ASP A 1 418 ? -21.688 11.062 -7.855 1 98.62 418 ASP A C 1
ATOM 3097 O O . ASP A 1 418 ? -21.234 12.148 -8.219 1 98.62 418 ASP A O 1
ATOM 3101 N N . LEU A 1 419 ? -21.031 10.266 -7.055 1 98.31 419 LEU A N 1
ATOM 3102 C CA . LEU A 1 419 ? -19.688 10.578 -6.586 1 98.31 419 LEU A CA 1
ATOM 3103 C C . LEU A 1 419 ? -18.672 9.617 -7.184 1 98.31 419 LEU A C 1
ATOM 3105 O O . LEU A 1 419 ? -17.547 9.492 -6.672 1 98.31 419 LEU A O 1
ATOM 3109 N N . ARG A 1 420 ? -19.094 8.828 -8.289 1 98.12 420 ARG A N 1
ATOM 3110 C CA . ARG A 1 420 ? -18.141 7.969 -8.977 1 98.12 420 ARG A CA 1
ATOM 3111 C C . ARG A 1 420 ? -16.953 8.781 -9.508 1 98.12 420 ARG A C 1
ATOM 3113 O O . ARG A 1 420 ? -17.141 9.859 -10.078 1 98.12 420 ARG A O 1
ATOM 3120 N N . GLU A 1 421 ? -15.711 8.328 -9.188 1 96.75 421 GLU A N 1
ATOM 3121 C CA . GLU A 1 421 ? -14.461 8.906 -9.68 1 96.75 421 GLU A CA 1
ATOM 3122 C C . GLU A 1 421 ? -14.25 10.312 -9.141 1 96.75 421 GLU A C 1
ATOM 3124 O O . GLU A 1 421 ? -13.586 11.133 -9.781 1 96.75 421 GLU A O 1
ATOM 3129 N N . ASN A 1 422 ? -14.805 10.641 -7.988 1 96.81 422 ASN A N 1
ATOM 3130 C CA . ASN A 1 422 ? -14.703 11.984 -7.426 1 96.81 422 ASN A CA 1
ATOM 3131 C C . ASN A 1 422 ? -13.805 12.016 -6.195 1 96.81 422 ASN A C 1
ATOM 3133 O O . ASN A 1 422 ? -14.164 12.578 -5.164 1 96.81 422 ASN A O 1
ATOM 3137 N N . THR A 1 423 ? -12.68 11.305 -6.285 1 96.94 423 THR A N 1
ATOM 3138 C CA . THR A 1 423 ? -11.664 11.32 -5.242 1 96.94 423 THR A CA 1
ATOM 3139 C C . THR A 1 423 ? -10.312 11.766 -5.812 1 96.94 423 THR A C 1
ATOM 3141 O O . THR A 1 423 ? -10.102 11.711 -7.023 1 96.94 423 THR A O 1
ATOM 3144 N N . GLY A 1 424 ? -9.469 12.32 -5.055 1 95.44 424 GLY A N 1
ATOM 3145 C CA . GLY A 1 424 ? -8.094 12.688 -5.348 1 95.44 424 GLY A CA 1
ATOM 3146 C C . GLY A 1 424 ? -7.227 12.781 -4.105 1 95.44 424 GLY A C 1
ATOM 3147 O O . GLY A 1 424 ? -7.738 12.9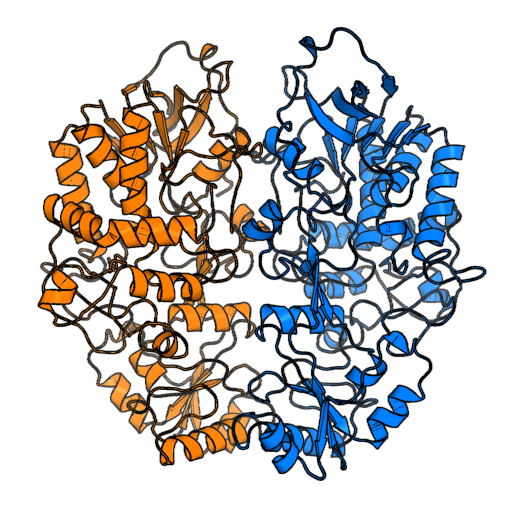14 -2.994 1 95.44 424 GLY A O 1
ATOM 3148 N N . GLY A 1 425 ? -5.941 12.641 -4.34 1 95.25 425 GLY A N 1
ATOM 3149 C CA . GLY A 1 425 ? -5.152 12.586 -3.117 1 95.25 425 GLY A CA 1
ATOM 3150 C C . GLY A 1 425 ? -3.699 12.969 -3.33 1 95.25 425 GLY A C 1
ATOM 3151 O O . GLY A 1 425 ? -3.316 13.398 -4.418 1 95.25 425 GLY A O 1
ATOM 3152 N N . PHE A 1 426 ? -2.889 12.953 -2.23 1 96.25 426 PHE A N 1
ATOM 3153 C CA . PHE A 1 426 ? -1.447 13.172 -2.242 1 96.25 426 PHE A CA 1
ATOM 3154 C C . PHE A 1 426 ? -0.736 12.117 -1.396 1 96.25 426 PHE A C 1
ATOM 3156 O O . PHE A 1 426 ? -1.36 11.461 -0.559 1 96.25 426 PHE A O 1
ATOM 3163 N N . THR A 1 427 ? 0.536 11.945 -1.617 1 97.44 427 THR A N 1
ATOM 3164 C CA . THR A 1 427 ? 1.29 10.867 -0.982 1 97.44 427 THR A CA 1
ATOM 3165 C C . THR A 1 427 ? 1.79 11.297 0.394 1 97.44 427 THR A C 1
ATOM 3167 O O . THR A 1 427 ? 2.082 12.477 0.614 1 97.44 427 THR A O 1
ATOM 3170 N N . LEU A 1 428 ? 1.907 10.359 1.307 1 97.44 428 LEU A N 1
ATOM 3171 C CA . LEU A 1 428 ? 2.258 10.633 2.697 1 97.44 428 LEU A CA 1
ATOM 3172 C C . LEU A 1 428 ? 3.598 9.992 3.051 1 97.44 428 LEU A C 1
ATOM 3174 O O . LEU A 1 428 ? 4.211 10.352 4.062 1 97.44 428 LEU A O 1
ATOM 3178 N N . GLY A 1 429 ? 4.035 8.992 2.299 1 97.62 429 GLY A N 1
ATOM 3179 C CA . GLY A 1 429 ? 5.273 8.281 2.58 1 97.62 429 GLY A CA 1
ATOM 3180 C C . GLY A 1 429 ? 6.508 9.008 2.076 1 97.62 429 GLY A C 1
ATOM 3181 O O . GLY A 1 429 ? 6.398 9.984 1.335 1 97.62 429 GLY A O 1
ATOM 3182 N N . GLY A 1 430 ? 7.68 8.539 2.439 1 98.5 430 GLY A N 1
ATOM 3183 C CA . GLY A 1 430 ? 8.953 9.125 2.057 1 98.5 430 GLY A CA 1
ATOM 3184 C C . GLY A 1 430 ? 10.125 8.555 2.83 1 98.5 430 GLY A C 1
ATOM 3185 O O . GLY A 1 430 ? 10.141 7.371 3.168 1 98.5 430 GLY A O 1
ATOM 3186 N N . LEU A 1 431 ? 11.141 9.414 3.057 1 98.94 431 LEU A N 1
ATOM 3187 C CA . LEU A 1 431 ? 12.375 9.023 3.73 1 98.94 431 LEU A CA 1
ATOM 3188 C C . LEU A 1 431 ? 12.102 8.609 5.172 1 98.94 431 LEU A C 1
ATOM 3190 O O . LEU A 1 431 ? 11.305 9.25 5.863 1 98.94 431 LEU A O 1
ATOM 3194 N N . ASN A 1 432 ? 12.656 7.484 5.57 1 98.75 432 ASN A N 1
ATOM 3195 C CA . ASN A 1 432 ? 12.68 7.078 6.973 1 98.75 432 ASN A CA 1
ATOM 3196 C C . ASN A 1 432 ? 13.672 7.906 7.781 1 98.75 432 ASN A C 1
ATOM 3198 O O . ASN A 1 432 ? 14.836 8.016 7.41 1 98.75 432 ASN A O 1
ATOM 3202 N N . THR A 1 433 ? 13.227 8.547 8.883 1 98.81 433 THR A N 1
ATOM 3203 C CA . THR A 1 433 ? 14.086 9.43 9.664 1 98.81 433 THR A CA 1
ATOM 3204 C C . THR A 1 433 ? 13.984 9.094 11.156 1 98.81 433 THR A C 1
ATOM 3206 O O . THR A 1 433 ? 12.992 8.508 11.594 1 98.81 433 THR A O 1
ATOM 3209 N N . THR A 1 434 ? 15 9.398 11.922 1 98.69 434 THR A N 1
ATOM 3210 C CA . THR A 1 434 ? 14.898 9.375 13.375 1 98.69 434 THR A CA 1
ATOM 3211 C C . THR A 1 434 ? 14 10.508 13.875 1 98.69 434 THR A C 1
ATOM 3213 O O . THR A 1 434 ? 13.57 11.352 13.094 1 98.69 434 THR A O 1
ATOM 3216 N N . LEU A 1 435 ? 13.758 10.539 15.203 1 98.69 435 LEU A N 1
ATOM 3217 C CA . LEU A 1 435 ? 12.969 11.609 15.812 1 98.69 435 LEU A CA 1
ATOM 3218 C C . LEU A 1 435 ? 13.719 12.938 15.75 1 98.69 435 LEU A C 1
ATOM 3220 O O . LEU A 1 435 ? 13.125 14 15.93 1 98.69 435 LEU A O 1
ATOM 3224 N N . ASP A 1 436 ? 15.008 12.93 15.523 1 98.69 436 ASP A N 1
ATOM 3225 C CA . ASP A 1 436 ? 15.82 14.133 15.375 1 98.69 436 ASP A CA 1
ATOM 3226 C C . ASP A 1 436 ? 15.992 14.5 13.898 1 98.69 436 ASP A C 1
ATOM 3228 O O . ASP A 1 436 ? 16.906 15.258 13.547 1 98.69 436 ASP A O 1
ATOM 3232 N N . ALA A 1 437 ? 15.242 13.828 13.023 1 98.81 437 ALA A N 1
ATOM 3233 C CA . ALA A 1 437 ? 15.078 14.164 11.609 1 98.81 437 ALA A CA 1
ATOM 3234 C C . ALA A 1 437 ? 16.297 13.727 10.805 1 98.81 437 ALA A C 1
ATOM 3236 O O . ALA A 1 437 ? 16.547 14.242 9.711 1 98.81 437 ALA A O 1
ATOM 3237 N N . GLU A 1 438 ? 17.156 12.852 11.391 1 98.88 438 GLU A N 1
ATOM 3238 C CA . GLU A 1 438 ? 18.266 12.273 10.625 1 98.88 438 GLU A CA 1
ATOM 3239 C C . GLU A 1 438 ? 17.75 11.242 9.617 1 98.88 438 GLU A C 1
ATOM 3241 O O . GLU A 1 438 ? 16.969 10.359 9.969 1 98.88 438 GLU A O 1
ATOM 3246 N N . VAL A 1 439 ? 18.172 11.398 8.352 1 98.94 439 VAL A N 1
ATOM 3247 C CA . VAL A 1 439 ? 17.781 10.422 7.34 1 98.94 439 VAL A CA 1
ATOM 3248 C C . VAL A 1 439 ? 18.5 9.102 7.602 1 98.94 439 VAL A C 1
ATOM 3250 O O . VAL A 1 439 ? 19.719 9.07 7.762 1 98.94 439 VAL A O 1
ATOM 3253 N N . LEU A 1 440 ? 17.766 8.023 7.617 1 98.62 440 LEU A N 1
ATOM 3254 C CA . LEU A 1 440 ? 18.328 6.715 7.926 1 98.62 440 LEU A CA 1
ATOM 3255 C C . LEU A 1 440 ? 18.734 5.98 6.648 1 98.62 440 LEU A C 1
ATOM 3257 O O . LEU A 1 440 ? 17.969 5.961 5.676 1 98.62 440 LEU A O 1
ATOM 3261 N N . HIS A 1 441 ? 19.953 5.434 6.672 1 98.12 441 HIS A N 1
ATOM 3262 C CA . HIS A 1 441 ? 20.406 4.465 5.68 1 98.12 441 HIS A CA 1
ATOM 3263 C C . HIS A 1 441 ? 19.719 3.115 5.879 1 98.12 441 HIS A C 1
ATOM 3265 O O . HIS A 1 441 ? 19.234 2.816 6.973 1 98.12 441 HIS A O 1
ATOM 3271 N N . VAL A 1 442 ? 19.672 2.25 4.883 1 97.44 442 VAL A N 1
ATOM 3272 C CA . VAL A 1 442 ? 19.047 0.934 4.949 1 97.44 442 VAL A CA 1
ATOM 3273 C C . VAL A 1 442 ? 19.766 0.068 5.977 1 97.44 442 VAL A C 1
ATOM 3275 O O . VAL A 1 442 ? 19.219 -0.936 6.445 1 97.44 442 VAL A O 1
ATOM 3278 N N . SER A 1 443 ? 20.984 0.36 6.359 1 95.88 443 SER A N 1
ATOM 3279 C CA . SER A 1 443 ? 21.703 -0.339 7.414 1 95.88 443 SER A CA 1
ATOM 3280 C C . SER A 1 443 ? 21.094 -0.064 8.781 1 95.88 443 SER A C 1
ATOM 3282 O O . SER A 1 443 ? 21.391 -0.764 9.758 1 95.88 443 SER A O 1
ATOM 3284 N N . GLY A 1 444 ? 20.281 1.015 8.891 1 95.69 444 GLY A N 1
ATOM 3285 C CA . GLY A 1 444 ? 19.703 1.429 10.156 1 95.69 444 GLY A CA 1
ATOM 3286 C C . GLY A 1 444 ? 20.438 2.6 10.789 1 95.69 444 GLY A C 1
ATOM 3287 O O . GLY A 1 444 ? 19.953 3.188 11.758 1 95.69 444 GLY A O 1
ATOM 3288 N N . GLU A 1 445 ? 21.547 3.006 10.227 1 96.88 445 GLU A N 1
ATOM 3289 C CA . GLU A 1 445 ? 22.328 4.125 10.75 1 96.88 445 GLU A CA 1
ATOM 3290 C C . GLU A 1 445 ? 21.984 5.422 10.023 1 96.88 445 GLU A C 1
ATOM 3292 O O . GLU A 1 445 ? 21.656 5.406 8.836 1 96.88 445 GLU A O 1
ATOM 3297 N N . PRO A 1 446 ? 22.109 6.559 10.703 1 98.12 446 PRO A N 1
ATOM 3298 C CA . PRO A 1 446 ? 21.906 7.84 10.016 1 98.12 446 PRO A CA 1
ATOM 3299 C C . PRO A 1 446 ? 22.938 8.094 8.922 1 98.12 446 PRO A C 1
ATOM 3301 O O . PRO A 1 446 ? 24.094 7.691 9.055 1 98.12 446 PRO A O 1
ATOM 3304 N N . ILE A 1 447 ? 22.547 8.695 7.828 1 98.56 447 ILE A N 1
ATOM 3305 C CA . ILE A 1 447 ? 23.484 9.242 6.852 1 98.56 447 ILE A CA 1
ATOM 3306 C C . ILE A 1 447 ? 24.062 10.562 7.371 1 98.56 447 ILE A C 1
ATOM 3308 O O . ILE A 1 447 ? 23.328 11.539 7.543 1 98.56 447 ILE A O 1
ATOM 3312 N N . PRO A 1 448 ? 25.359 10.633 7.648 1 98.5 448 PRO A N 1
ATOM 3313 C CA . PRO A 1 448 ? 25.922 11.82 8.297 1 98.5 448 PRO A CA 1
ATOM 3314 C C . PRO A 1 448 ? 25.719 13.094 7.473 1 98.5 448 PRO A C 1
ATOM 3316 O O . PRO A 1 448 ? 25.969 13.102 6.266 1 98.5 448 PRO A O 1
ATOM 3319 N N . GLY A 1 449 ? 25.203 14.141 8.125 1 98.81 449 GLY A N 1
ATOM 3320 C CA . GLY A 1 449 ? 25.047 15.445 7.504 1 98.81 449 GLY A CA 1
ATOM 3321 C C . GLY A 1 449 ? 23.75 15.594 6.738 1 98.81 449 GLY A C 1
ATOM 3322 O O . GLY A 1 449 ? 23.5 16.625 6.113 1 98.81 449 GLY A O 1
ATOM 3323 N N . LEU A 1 450 ? 22.906 14.562 6.746 1 98.94 450 LEU A N 1
ATOM 3324 C CA . LEU A 1 450 ? 21.688 14.609 5.957 1 98.94 450 LEU A CA 1
ATOM 3325 C C . LEU A 1 450 ? 20.453 14.531 6.863 1 98.94 450 LEU A C 1
ATOM 3327 O O . LEU A 1 450 ? 20.297 13.57 7.625 1 98.94 450 LEU A O 1
ATOM 3331 N N . PHE A 1 451 ? 19.594 15.492 6.77 1 98.94 451 PHE A N 1
ATOM 3332 C CA . PHE A 1 451 ? 18.359 15.609 7.527 1 98.94 451 PHE A CA 1
ATOM 3333 C C . PHE A 1 451 ? 17.172 15.836 6.594 1 98.94 451 PHE A C 1
ATOM 3335 O O . PHE A 1 451 ? 17.359 16.203 5.434 1 98.94 451 PHE A O 1
ATOM 3342 N N . ALA A 1 452 ? 15.984 15.531 7.078 1 98.94 452 ALA A N 1
ATOM 3343 C CA . ALA A 1 452 ? 14.797 15.742 6.25 1 98.94 452 ALA A CA 1
ATOM 3344 C C . ALA A 1 452 ? 13.547 15.922 7.117 1 98.94 452 ALA A C 1
ATOM 3346 O O . ALA A 1 452 ? 13.508 15.461 8.258 1 98.94 452 ALA A O 1
ATOM 3347 N N . ALA A 1 453 ? 12.547 16.562 6.562 1 98.81 453 ALA A N 1
ATOM 3348 C CA . ALA A 1 453 ? 11.266 16.781 7.223 1 98.81 453 ALA A CA 1
ATOM 3349 C C . ALA A 1 453 ? 10.172 17.094 6.207 1 98.81 453 ALA A C 1
ATOM 3351 O O . ALA A 1 453 ? 10.453 17.344 5.035 1 98.81 453 ALA A O 1
ATOM 3352 N N . GLY A 1 454 ? 8.93 17.062 6.66 1 98.06 454 GLY A N 1
ATOM 3353 C CA . GLY A 1 454 ? 7.785 17.312 5.797 1 98.06 454 GLY A CA 1
ATOM 3354 C C . GLY A 1 454 ? 7.441 16.141 4.898 1 98.06 454 GLY A C 1
ATOM 3355 O O . GLY A 1 454 ? 7.75 15 5.227 1 98.06 454 GLY A O 1
ATOM 3356 N N . ARG A 1 455 ? 6.816 16.422 3.773 1 97.19 455 ARG A N 1
ATOM 3357 C CA . ARG A 1 455 ? 6.242 15.375 2.934 1 97.19 455 ARG A CA 1
ATOM 3358 C C . ARG A 1 455 ? 7.32 14.672 2.115 1 97.19 455 ARG A C 1
ATOM 3360 O O . ARG A 1 455 ? 7.039 13.695 1.417 1 97.19 455 ARG A O 1
ATOM 3367 N N . SER A 1 456 ? 8.586 15.078 2.322 1 97.81 456 SER A N 1
ATOM 3368 C CA . SER A 1 456 ? 9.68 14.273 1.792 1 97.81 456 SER A CA 1
ATOM 3369 C C . SER A 1 456 ? 9.945 13.047 2.66 1 97.81 456 SER A C 1
ATOM 3371 O O . SER A 1 456 ? 10.68 12.141 2.26 1 97.81 456 SER A O 1
ATOM 3373 N N . THR A 1 457 ? 9.359 13.07 3.822 1 98.62 457 THR A N 1
ATOM 3374 C CA . THR A 1 457 ? 9.586 12.008 4.801 1 98.62 457 THR A CA 1
ATOM 3375 C C . THR A 1 457 ? 8.281 11.297 5.141 1 98.62 457 THR A C 1
ATOM 3377 O O . THR A 1 457 ? 7.199 11.812 4.859 1 98.62 457 THR A O 1
ATOM 3380 N N . ALA A 1 458 ? 8.461 10.086 5.652 1 98.19 458 ALA A N 1
ATOM 3381 C CA . ALA A 1 458 ? 7.34 9.438 6.328 1 98.19 458 ALA A CA 1
ATOM 3382 C C . ALA A 1 458 ? 7.109 10.047 7.711 1 98.19 458 ALA A C 1
ATOM 3384 O O . ALA A 1 458 ? 8.047 10.156 8.508 1 98.19 458 ALA A O 1
ATOM 3385 N N . GLY A 1 459 ? 5.969 10.531 7.988 1 97.5 459 GLY A N 1
ATOM 3386 C CA . GLY A 1 459 ? 5.641 11.18 9.242 1 97.5 459 GLY A CA 1
ATOM 3387 C C . GLY A 1 459 ? 4.715 10.359 10.117 1 97.5 459 GLY A C 1
ATOM 3388 O O . GLY A 1 459 ? 4.914 9.156 10.281 1 97.5 459 GLY A O 1
ATOM 3389 N N . LEU A 1 460 ? 3.768 11.047 10.719 1 98.19 460 LEU A N 1
ATOM 3390 C CA . LEU A 1 460 ? 2.848 10.414 11.656 1 98.19 460 LEU A CA 1
ATOM 3391 C C . LEU A 1 460 ? 1.907 9.453 10.938 1 98.19 460 LEU A C 1
ATOM 3393 O O . LEU A 1 460 ? 1.531 8.414 11.484 1 98.19 460 LEU A O 1
ATOM 3397 N N . ALA A 1 461 ? 1.474 9.867 9.758 1 97.44 461 ALA A N 1
ATOM 3398 C CA . ALA A 1 461 ? 0.441 9.125 9.031 1 97.44 461 ALA A CA 1
ATOM 3399 C C . ALA A 1 461 ? 1.039 7.934 8.289 1 97.44 461 ALA A C 1
ATOM 3401 O O . ALA A 1 461 ? 1.982 8.094 7.512 1 97.44 461 ALA A O 1
ATOM 3402 N N . ALA A 1 462 ? 0.525 6.746 8.516 1 96.38 462 ALA A N 1
ATOM 3403 C CA . ALA A 1 462 ? 0.989 5.535 7.848 1 96.38 462 ALA A CA 1
ATOM 3404 C C . ALA A 1 462 ? -0.076 4.992 6.898 1 96.38 462 ALA A C 1
ATOM 3406 O O . ALA A 1 462 ? 0.213 4.145 6.051 1 96.38 462 ALA A O 1
ATOM 3407 N N . TRP A 1 463 ? -1.265 5.328 7 1 93.19 463 TRP A N 1
ATOM 3408 C CA . TRP A 1 463 ? -2.422 5.047 6.156 1 93.19 463 TRP A CA 1
ATOM 3409 C C . TRP A 1 463 ? -3.518 6.086 6.371 1 93.19 463 TRP A C 1
ATOM 3411 O O . TRP A 1 463 ? -3.752 6.938 5.512 1 93.19 463 TRP A O 1
ATOM 3421 N N . GLY A 1 464 ? -4.008 6.137 7.648 1 93.81 464 GLY A N 1
ATOM 3422 C CA . GLY A 1 464 ? -4.973 7.164 8.008 1 93.81 464 GLY A CA 1
ATOM 3423 C C . GLY A 1 464 ? -4.375 8.555 8.039 1 93.81 464 GLY A C 1
ATOM 3424 O O . GLY A 1 464 ? -3.156 8.719 7.965 1 93.81 464 GLY A O 1
ATOM 3425 N N . TYR A 1 465 ? -5.227 9.5 8.156 1 95.5 465 TYR A N 1
ATOM 3426 C CA . TYR A 1 465 ? -4.801 10.891 8.102 1 95.5 465 TYR A CA 1
ATOM 3427 C C . TYR A 1 465 ? -5.797 11.797 8.82 1 95.5 465 TYR A C 1
ATOM 3429 O O . TYR A 1 465 ? -6.992 11.484 8.875 1 95.5 465 TYR A O 1
ATOM 3437 N N . ALA A 1 466 ? -5.348 12.82 9.43 1 96.44 466 ALA A N 1
ATOM 3438 C CA . ALA A 1 466 ? -6.125 13.945 9.945 1 96.44 466 ALA A CA 1
ATOM 3439 C C . ALA A 1 466 ? -5.668 15.258 9.312 1 96.44 466 ALA A C 1
ATOM 3441 O O . ALA A 1 466 ? -4.469 15.484 9.148 1 96.44 466 ALA A O 1
ATOM 3442 N N . SER A 1 467 ? -6.656 16.047 8.922 1 95.69 467 SER A N 1
ATOM 3443 C CA . SER A 1 467 ? -6.277 17.328 8.336 1 95.69 467 SER A CA 1
ATOM 3444 C C . SER A 1 467 ? -5.359 18.109 9.266 1 95.69 467 SER A C 1
ATOM 3446 O O . SER A 1 467 ? -5.617 18.203 10.469 1 95.69 467 SER A O 1
ATOM 3448 N N . GLY A 1 468 ? -4.254 18.609 8.672 1 96.69 468 GLY A N 1
ATOM 3449 C CA . GLY A 1 468 ? -3.314 19.406 9.438 1 96.69 468 GLY A CA 1
ATOM 3450 C C . GLY A 1 468 ? -2.082 18.641 9.867 1 96.69 468 GLY A C 1
ATOM 3451 O O . GLY A 1 468 ? -1.09 19.234 10.297 1 96.69 468 GLY A O 1
ATOM 3452 N N . VAL A 1 469 ? -2.16 17.328 9.742 1 97 469 VAL A N 1
ATOM 3453 C CA . VAL A 1 469 ? -1.029 16.5 10.164 1 97 469 VAL A CA 1
ATOM 3454 C C . VAL A 1 469 ? 0.198 16.844 9.32 1 97 469 VAL A C 1
ATOM 3456 O O . VAL A 1 469 ? 1.317 16.906 9.836 1 97 469 VAL A O 1
ATOM 3459 N N . SER A 1 470 ? 0.042 17.094 8.031 1 96.38 470 SER A N 1
ATOM 3460 C CA . SER A 1 470 ? 1.181 17.422 7.184 1 96.38 470 SER A CA 1
ATOM 3461 C C . SER A 1 470 ? 1.858 18.719 7.652 1 96.38 470 SER A C 1
ATOM 3463 O O . SER A 1 470 ? 3.084 18.766 7.77 1 96.38 470 SER A O 1
ATOM 3465 N N . LEU A 1 471 ? 1.047 19.75 7.891 1 97.75 471 LEU A N 1
ATOM 3466 C CA . LEU A 1 471 ? 1.619 20.984 8.391 1 97.75 471 LEU A CA 1
ATOM 3467 C C . LEU A 1 471 ? 2.162 20.812 9.797 1 97.75 471 LEU A C 1
ATOM 3469 O O . LEU A 1 471 ? 3.213 21.359 10.141 1 97.75 471 LEU A O 1
ATOM 3473 N N . GLY A 1 472 ? 1.388 20.031 10.617 1 98.31 472 GLY A N 1
ATOM 3474 C CA . GLY A 1 472 ? 1.814 19.797 11.992 1 98.31 472 GLY A CA 1
ATOM 3475 C C . GLY A 1 472 ? 3.127 19.047 12.086 1 98.31 472 GLY A C 1
ATOM 3476 O O . GLY A 1 472 ? 4.117 19.578 12.602 1 98.31 472 GLY A O 1
ATOM 3477 N N . ASP A 1 473 ? 3.135 17.859 11.57 1 97.06 473 ASP A N 1
ATOM 3478 C CA . ASP A 1 473 ? 4.344 17.047 11.664 1 97.06 473 ASP A CA 1
ATOM 3479 C C . ASP A 1 473 ? 5.484 17.656 10.859 1 97.06 473 ASP A C 1
ATOM 3481 O O . ASP A 1 473 ? 6.645 17.594 11.266 1 97.06 473 ASP A O 1
ATOM 3485 N N . GLY A 1 474 ? 5.184 18.328 9.719 1 98.19 474 GLY A N 1
ATOM 3486 C CA . GLY A 1 474 ? 6.203 19 8.922 1 98.19 474 GLY A CA 1
ATOM 3487 C C . GLY A 1 474 ? 6.914 20.109 9.664 1 98.19 474 GLY A C 1
ATOM 3488 O O . GLY A 1 474 ? 8.141 20.188 9.656 1 98.19 474 GLY A O 1
ATOM 3489 N N . SER A 1 475 ? 6.172 21 10.305 1 98.75 475 SER A N 1
ATOM 3490 C CA . SER A 1 475 ? 6.781 22.094 11.062 1 98.75 475 SER A CA 1
ATOM 3491 C C . SER A 1 475 ? 7.473 21.578 12.312 1 98.75 475 SER A C 1
ATOM 3493 O O . SER A 1 475 ? 8.578 22.016 12.648 1 98.75 475 SER A O 1
ATOM 3495 N N . PHE A 1 476 ? 6.859 20.625 13.008 1 98.94 476 PHE A N 1
ATOM 3496 C CA . PHE A 1 476 ? 7.395 20.062 14.242 1 98.94 476 PHE A CA 1
ATOM 3497 C C . PHE A 1 476 ? 8.758 19.422 14 1 98.94 476 PHE A C 1
ATOM 3499 O O . PHE A 1 476 ? 9.734 19.75 14.68 1 98.94 476 PHE A O 1
ATOM 3506 N N . TYR A 1 477 ? 8.852 18.578 13.07 1 98.88 477 TYR A N 1
ATOM 3507 C CA . TYR A 1 477 ? 10.109 17.891 12.805 1 98.88 477 TYR A CA 1
ATOM 3508 C C . TYR A 1 477 ? 11.023 18.766 11.945 1 98.88 477 TYR A C 1
ATOM 3510 O O . TYR A 1 477 ? 12.234 18.547 11.898 1 98.88 477 TYR A O 1
ATOM 3518 N N . GLY A 1 478 ? 10.422 19.719 11.18 1 98.94 478 GLY A N 1
ATOM 3519 C CA . GLY A 1 478 ? 11.266 20.75 10.586 1 98.94 478 GLY A CA 1
ATOM 3520 C C . GLY A 1 478 ? 12.133 21.469 11.602 1 98.94 478 GLY A C 1
ATOM 3521 O O . GLY A 1 478 ? 13.32 21.672 11.375 1 98.94 478 GLY A O 1
ATOM 3522 N N . ARG A 1 479 ? 11.547 21.844 12.742 1 98.94 479 ARG A N 1
ATOM 3523 C CA . ARG A 1 479 ? 12.305 22.438 13.836 1 98.94 479 ARG A CA 1
ATOM 3524 C C . ARG A 1 479 ? 13.469 21.547 14.25 1 98.94 479 ARG A C 1
ATOM 3526 O O . ARG A 1 479 ? 14.594 22.031 14.414 1 98.94 479 ARG A O 1
ATOM 3533 N N . ARG A 1 480 ? 13.188 20.281 14.398 1 98.69 480 ARG A N 1
ATOM 3534 C CA . ARG A 1 480 ? 14.211 19.328 14.828 1 98.69 480 ARG A CA 1
ATOM 3535 C C . ARG A 1 480 ? 15.305 19.203 13.781 1 98.69 480 ARG A C 1
ATOM 3537 O O . ARG A 1 480 ? 16.484 19.094 14.117 1 98.69 480 ARG A O 1
ATOM 3544 N N . ALA A 1 481 ? 14.883 19.109 12.547 1 98.94 481 ALA A N 1
ATOM 3545 C CA . ALA A 1 481 ? 15.852 19.031 11.461 1 98.94 481 ALA A CA 1
ATOM 3546 C C . ALA A 1 481 ? 16.812 20.219 11.5 1 98.94 481 ALA A C 1
ATOM 3548 O O . ALA A 1 481 ? 18.031 20.047 11.367 1 98.94 481 ALA A O 1
ATOM 3549 N N . GLY A 1 482 ? 16.234 21.422 11.68 1 98.88 482 GLY A N 1
ATOM 3550 C CA . GLY A 1 482 ? 17.078 22.609 11.773 1 98.88 482 GLY A CA 1
ATOM 3551 C C . GLY A 1 482 ? 18.047 22.578 12.93 1 98.88 482 GLY A C 1
ATOM 3552 O O . GLY A 1 482 ? 19.234 22.859 12.758 1 98.88 482 GLY A O 1
ATOM 3553 N N . ARG A 1 483 ? 17.562 22.188 14.086 1 98.69 483 ARG A N 1
ATOM 3554 C CA . ARG A 1 483 ? 18.406 22.109 15.273 1 98.69 483 ARG A CA 1
ATOM 3555 C C . ARG A 1 483 ? 19.516 21.078 15.109 1 98.69 483 ARG A C 1
ATOM 3557 O O . ARG A 1 483 ? 20.672 21.328 15.43 1 98.69 483 ARG A O 1
ATOM 3564 N N . SER A 1 484 ? 19.094 19.922 14.641 1 98.81 484 SER A N 1
ATOM 3565 C CA . SER A 1 484 ? 20.047 18.844 14.477 1 98.81 484 SER A CA 1
ATOM 3566 C C . SER A 1 484 ? 21.125 19.188 13.445 1 98.81 484 SER A C 1
ATOM 3568 O O . SER A 1 484 ? 22.297 18.922 13.648 1 98.81 484 SER A O 1
ATOM 3570 N N . ALA A 1 485 ? 20.688 19.75 12.336 1 98.81 485 ALA A N 1
ATOM 3571 C CA . ALA A 1 485 ? 21.625 20.125 11.289 1 98.81 485 ALA A CA 1
ATOM 3572 C C . ALA A 1 485 ? 22.609 21.188 11.789 1 98.81 485 ALA A C 1
ATOM 3574 O O . ALA A 1 485 ? 23.797 21.125 11.461 1 98.81 485 ALA A O 1
ATOM 3575 N N . ALA A 1 486 ? 22.141 22.109 12.578 1 98.5 486 ALA A N 1
ATOM 3576 C CA . ALA A 1 486 ? 22.984 23.188 13.094 1 98.5 486 ALA A CA 1
ATOM 3577 C C . ALA A 1 486 ? 24.047 22.641 14.039 1 98.5 486 ALA A C 1
ATOM 3579 O O . ALA A 1 486 ? 25.125 23.234 14.18 1 98.5 486 ALA A O 1
ATOM 3580 N N . LYS A 1 487 ? 23.844 21.5 14.688 1 96.31 487 LYS A N 1
ATOM 3581 C CA . LYS A 1 487 ? 24.75 20.938 15.672 1 96.31 487 LYS A CA 1
ATOM 3582 C C . LYS A 1 487 ? 25.641 19.875 15.047 1 96.31 487 LYS A C 1
ATOM 3584 O O . LYS A 1 487 ? 26.531 19.344 15.711 1 96.31 487 LYS A O 1
ATOM 3589 N N . SER A 1 488 ? 25.422 19.594 13.891 1 92.69 488 SER A N 1
ATOM 3590 C CA . SER A 1 488 ? 26.078 18.453 13.242 1 92.69 488 SER A CA 1
ATOM 3591 C C . SER A 1 488 ? 27.5 18.812 12.789 1 92.69 488 SER A C 1
ATOM 3593 O O . SER A 1 488 ? 27.75 19.953 12.414 1 92.69 488 SER A O 1
ATOM 3595 N N . MET B 1 1 ? 14.766 -11.742 14.398 1 33.66 1 MET B N 1
ATOM 3596 C CA . MET B 1 1 ? 16.219 -11.57 14.344 1 33.66 1 MET B CA 1
ATOM 3597 C C . MET B 1 1 ? 16.578 -10.219 13.742 1 33.66 1 MET B C 1
ATOM 3599 O O . MET B 1 1 ? 15.945 -9.758 12.797 1 33.66 1 MET B O 1
ATOM 3603 N N . THR B 1 2 ? 17.219 -9.414 14.445 1 42.91 2 THR B N 1
ATOM 3604 C CA . THR B 1 2 ? 17.703 -8.117 13.992 1 42.91 2 THR B CA 1
ATOM 3605 C C . THR B 1 2 ? 18.5 -8.258 12.703 1 42.91 2 THR B C 1
ATOM 3607 O O . THR B 1 2 ? 19.5 -8.992 12.656 1 42.91 2 THR B O 1
ATOM 3610 N N . PRO B 1 3 ? 17.891 -7.949 11.602 1 52 3 PRO B N 1
ATOM 3611 C CA . PRO B 1 3 ? 18.656 -8.086 10.359 1 52 3 PRO B CA 1
ATOM 3612 C C . PRO B 1 3 ? 20.109 -7.633 10.508 1 52 3 PRO B C 1
ATOM 3614 O O . PRO B 1 3 ? 20.406 -6.801 11.367 1 52 3 PRO B O 1
ATOM 3617 N N . ASP B 1 4 ? 20.969 -8.469 10.008 1 56.72 4 ASP B N 1
ATOM 3618 C CA . ASP B 1 4 ? 22.391 -8.148 9.898 1 56.72 4 ASP B CA 1
ATOM 3619 C C . ASP B 1 4 ? 22.609 -6.723 9.391 1 56.72 4 ASP B C 1
ATOM 3621 O O . ASP B 1 4 ? 22.016 -6.324 8.383 1 56.72 4 ASP B O 1
ATOM 3625 N N . THR B 1 5 ? 23.125 -5.855 10.234 1 64 5 THR B N 1
ATOM 3626 C CA . THR B 1 5 ? 23.344 -4.43 10.023 1 64 5 THR B CA 1
ATOM 3627 C C . THR B 1 5 ? 24.438 -4.207 8.984 1 64 5 THR B C 1
ATOM 3629 O O . THR B 1 5 ? 24.641 -3.084 8.508 1 64 5 THR B O 1
ATOM 3632 N N . ASP B 1 6 ? 24.984 -5.305 8.422 1 83.31 6 ASP B N 1
ATOM 3633 C CA . ASP B 1 6 ? 26.078 -5.066 7.5 1 83.31 6 ASP B CA 1
ATOM 3634 C C . ASP B 1 6 ? 25.625 -5.176 6.047 1 83.31 6 ASP B C 1
ATOM 3636 O O . ASP B 1 6 ? 25.703 -6.25 5.449 1 83.31 6 ASP B O 1
ATOM 3640 N N . VAL B 1 7 ? 25.109 -4.156 5.395 1 94.5 7 VAL B N 1
ATOM 3641 C CA . VAL B 1 7 ? 24.594 -4.195 4.027 1 94.5 7 VAL B CA 1
ATOM 3642 C C . VAL B 1 7 ? 25.391 -3.227 3.152 1 94.5 7 VAL B C 1
ATOM 3644 O O . VAL B 1 7 ? 25.219 -3.199 1.932 1 94.5 7 VAL B O 1
ATOM 3647 N N . ARG B 1 8 ? 26.328 -2.451 3.732 1 95.25 8 ARG B N 1
ATOM 3648 C CA . ARG B 1 8 ? 27.062 -1.466 2.949 1 95.25 8 ARG B CA 1
ATOM 3649 C C . ARG B 1 8 ? 28 -2.146 1.955 1 95.25 8 ARG B C 1
ATOM 3651 O O . ARG B 1 8 ? 28.641 -3.146 2.283 1 95.25 8 ARG B O 1
ATOM 3658 N N . PRO B 1 9 ? 28.062 -1.624 0.752 1 96.75 9 PRO B N 1
ATOM 3659 C CA . PRO B 1 9 ? 28.938 -2.234 -0.243 1 96.75 9 PRO B CA 1
ATOM 3660 C C . PRO B 1 9 ? 30.406 -2.18 0.164 1 96.75 9 PRO B C 1
ATOM 3662 O O . PRO B 1 9 ? 30.828 -1.24 0.843 1 96.75 9 PRO B O 1
ATOM 3665 N N . VAL B 1 10 ? 31.156 -3.139 -0.237 1 96.81 10 VAL B N 1
ATOM 3666 C CA . VAL B 1 10 ? 32.594 -3.24 0.014 1 96.81 10 VAL B CA 1
ATOM 3667 C C . VAL B 1 10 ? 33.344 -2.896 -1.257 1 96.81 10 VAL B C 1
ATOM 3669 O O . VAL B 1 10 ? 33.062 -3.424 -2.332 1 96.81 10 VAL B O 1
ATOM 3672 N N . PRO B 1 11 ? 34.375 -2.008 -1.132 1 96.81 11 PRO B N 1
ATOM 3673 C CA . PRO B 1 11 ? 35.188 -1.716 -2.324 1 96.81 11 PRO B CA 1
ATOM 3674 C C . PRO B 1 11 ? 36 -2.91 -2.787 1 96.81 11 PRO B C 1
ATOM 3676 O O . PRO B 1 11 ? 36.688 -3.543 -1.976 1 96.81 11 PRO B O 1
ATOM 3679 N N . ALA B 1 12 ? 35.938 -3.186 -4.039 1 98.06 12 ALA B N 1
ATOM 3680 C CA . ALA B 1 12 ? 36.719 -4.285 -4.602 1 98.06 12 ALA B CA 1
ATOM 3681 C C . ALA B 1 12 ? 38.219 -4.129 -4.281 1 98.06 12 ALA B C 1
ATOM 3683 O O . ALA B 1 12 ? 38.906 -5.117 -4.074 1 98.06 12 ALA B O 1
ATOM 3684 N N . SER B 1 13 ? 38.719 -2.949 -4.203 1 96.94 13 SER B N 1
ATOM 3685 C CA . SER B 1 13 ? 40.125 -2.645 -3.959 1 96.94 13 SER B CA 1
ATOM 3686 C C . SER B 1 13 ? 40.531 -3.07 -2.557 1 96.94 13 SER B C 1
ATOM 3688 O O . SER B 1 13 ? 41.719 -3.225 -2.283 1 96.94 13 SER B O 1
ATOM 3690 N N . SER B 1 14 ? 39.531 -3.227 -1.693 1 96.38 14 SER B N 1
ATOM 3691 C CA . SER B 1 14 ? 39.844 -3.6 -0.318 1 96.38 14 SER B CA 1
ATOM 3692 C C . SER B 1 14 ? 40 -5.113 -0.177 1 96.38 14 SER B C 1
ATOM 3694 O O . SER B 1 14 ? 40.406 -5.605 0.867 1 96.38 14 SER B O 1
ATOM 3696 N N . ILE B 1 15 ? 39.656 -5.828 -1.2 1 97.12 15 ILE B N 1
ATOM 3697 C CA . ILE B 1 15 ? 39.719 -7.285 -1.164 1 97.12 15 ILE B CA 1
ATOM 3698 C C . ILE B 1 15 ? 41.094 -7.758 -1.64 1 97.12 15 ILE B C 1
ATOM 3700 O O . ILE B 1 15 ? 41.438 -7.598 -2.812 1 97.12 15 ILE B O 1
ATOM 3704 N N . THR B 1 16 ? 41.781 -8.383 -0.72 1 95.44 16 THR B N 1
ATOM 3705 C CA . THR B 1 16 ? 43.156 -8.781 -1.021 1 95.44 16 THR B CA 1
ATOM 3706 C C . THR B 1 16 ? 43.188 -10.18 -1.638 1 95.44 16 THR B C 1
ATOM 3708 O O . THR B 1 16 ? 44.125 -10.508 -2.387 1 95.44 16 THR B O 1
ATOM 3711 N N . SER B 1 17 ? 42.281 -11.016 -1.211 1 96.5 17 SER B N 1
ATOM 3712 C CA . SER B 1 17 ? 42.188 -12.367 -1.746 1 96.5 17 SER B CA 1
ATOM 3713 C C . SER B 1 17 ? 40.75 -12.844 -1.785 1 96.5 17 SER B C 1
ATOM 3715 O O . SER B 1 17 ? 40 -12.633 -0.832 1 96.5 17 SER B O 1
ATOM 3717 N N . TRP B 1 18 ? 40.469 -13.492 -2.889 1 98 18 TRP B N 1
ATOM 3718 C CA . TRP B 1 18 ? 39.125 -14.039 -3.047 1 98 18 TRP B CA 1
ATOM 3719 C C . TRP B 1 18 ? 39.062 -15.492 -2.586 1 98 18 TRP B C 1
ATOM 3721 O O . TRP B 1 18 ? 40 -16.281 -2.873 1 98 18 TRP B O 1
ATOM 3731 N N . ASP B 1 19 ? 38.062 -15.844 -1.849 1 98.12 19 ASP B N 1
ATOM 3732 C CA . ASP B 1 19 ? 37.906 -17.203 -1.342 1 98.12 19 ASP B CA 1
ATOM 3733 C C . ASP B 1 19 ? 37.344 -18.125 -2.424 1 98.12 19 ASP B C 1
ATOM 3735 O O . ASP B 1 19 ? 37.594 -19.344 -2.391 1 98.12 19 ASP B O 1
ATOM 3739 N N . ASP B 1 20 ? 36.531 -17.625 -3.326 1 98.19 20 ASP B N 1
ATOM 3740 C CA . ASP B 1 20 ? 36 -18.328 -4.477 1 98.19 20 ASP B CA 1
ATOM 3741 C C . ASP B 1 20 ? 35.688 -17.375 -5.625 1 98.19 20 ASP B C 1
ATOM 3743 O O . ASP B 1 20 ? 35.719 -16.156 -5.445 1 98.19 20 ASP B O 1
ATOM 3747 N N . GLU B 1 21 ? 35.531 -17.938 -6.812 1 98.38 21 GLU B N 1
ATOM 3748 C CA . GLU B 1 21 ? 35.188 -17.109 -7.969 1 98.38 21 GLU B CA 1
ATOM 3749 C C . GLU B 1 21 ? 34.375 -17.891 -8.984 1 98.38 21 GLU B C 1
ATOM 3751 O O . GLU B 1 21 ? 34.438 -19.109 -9.031 1 98.38 21 GLU B O 1
ATOM 3756 N N . ALA B 1 22 ? 33.594 -17.219 -9.719 1 98.88 22 ALA B N 1
ATOM 3757 C CA . ALA B 1 22 ? 32.812 -17.719 -10.844 1 98.88 22 ALA B CA 1
ATOM 3758 C C . ALA B 1 22 ? 32.469 -16.594 -11.82 1 98.88 22 ALA B C 1
ATOM 3760 O O . ALA B 1 22 ? 32.719 -15.414 -11.539 1 98.88 22 ALA B O 1
ATOM 3761 N N . ASP B 1 23 ? 32.031 -16.953 -13.062 1 98.88 23 ASP B N 1
ATOM 3762 C CA . ASP B 1 23 ? 31.516 -15.922 -13.961 1 98.88 23 ASP B CA 1
ATOM 3763 C C . ASP B 1 23 ? 30.234 -15.297 -13.398 1 98.88 23 ASP B C 1
ATOM 3765 O O . ASP B 1 23 ? 30.141 -14.078 -13.273 1 98.88 23 ASP B O 1
ATOM 3769 N N . VAL B 1 24 ? 29.312 -16.141 -13.039 1 98.94 24 VAL B N 1
ATOM 3770 C CA . VAL B 1 24 ? 28.031 -15.711 -12.477 1 98.94 24 VAL B CA 1
ATOM 3771 C C . VAL B 1 24 ? 27.875 -16.266 -11.062 1 98.94 24 VAL B C 1
ATOM 3773 O O . VAL B 1 24 ? 28 -17.469 -10.844 1 98.94 24 VAL B O 1
ATOM 3776 N N . VAL B 1 25 ? 27.672 -15.438 -10.086 1 98.94 25 VAL B N 1
ATOM 3777 C CA . VAL B 1 25 ? 27.375 -15.82 -8.711 1 98.94 25 VAL B CA 1
ATOM 3778 C C . VAL B 1 25 ? 25.891 -15.547 -8.398 1 98.94 25 VAL B C 1
ATOM 3780 O O . VAL B 1 25 ? 25.406 -14.43 -8.602 1 98.94 25 VAL B O 1
ATOM 3783 N N . ILE B 1 26 ? 25.172 -16.531 -7.973 1 98.94 26 ILE B N 1
ATOM 3784 C CA . ILE B 1 26 ? 23.734 -16.453 -7.695 1 98.94 26 ILE B CA 1
ATOM 3785 C C . ILE B 1 26 ? 23.5 -16.609 -6.195 1 98.94 26 ILE B C 1
ATOM 3787 O O . ILE B 1 26 ? 23.938 -17.594 -5.598 1 98.94 26 ILE B O 1
ATOM 3791 N N . ALA B 1 27 ? 22.875 -15.656 -5.57 1 98.69 27 ALA B N 1
ATOM 3792 C CA . ALA B 1 27 ? 22.469 -15.773 -4.172 1 98.69 27 ALA B CA 1
ATOM 3793 C C . ALA B 1 27 ? 21.047 -16.328 -4.062 1 98.69 27 ALA B C 1
ATOM 3795 O O . ALA B 1 27 ? 20.094 -15.648 -4.449 1 98.69 27 ALA B O 1
ATOM 3796 N N . GLY B 1 28 ? 20.875 -17.5 -3.508 1 98.25 28 GLY B N 1
ATOM 3797 C CA . GLY B 1 28 ? 19.594 -18.156 -3.365 1 98.25 28 GLY B CA 1
ATOM 3798 C C . GLY B 1 28 ? 19.375 -19.281 -4.367 1 98.25 28 GLY B C 1
ATOM 3799 O O . GLY B 1 28 ? 19.641 -19.109 -5.562 1 98.25 28 GLY B O 1
ATOM 3800 N N . TYR B 1 29 ? 18.953 -20.344 -3.859 1 98.44 29 TYR B N 1
ATOM 3801 C CA . TYR B 1 29 ? 18.766 -21.516 -4.719 1 98.44 29 TYR B CA 1
ATOM 3802 C C . TYR B 1 29 ? 17.312 -21.969 -4.719 1 98.44 29 TYR B C 1
ATOM 3804 O O . TYR B 1 29 ? 17.031 -23.156 -4.652 1 98.44 29 TYR B O 1
ATOM 3812 N N . GLY B 1 30 ? 16.344 -20.953 -4.637 1 97.44 30 GLY B N 1
ATOM 3813 C CA . GLY B 1 30 ? 14.945 -21.203 -4.973 1 97.44 30 GLY B CA 1
ATOM 3814 C C . GLY B 1 30 ? 14.695 -21.281 -6.469 1 97.44 30 GLY B C 1
ATOM 3815 O O . GLY B 1 30 ? 15.625 -21.531 -7.242 1 97.44 30 GLY B O 1
ATOM 3816 N N . VAL B 1 31 ? 13.477 -21.094 -6.84 1 98.31 31 VAL B N 1
ATOM 3817 C CA . VAL B 1 31 ? 13.094 -21.344 -8.219 1 98.31 31 VAL B CA 1
ATOM 3818 C C . VAL B 1 31 ? 13.781 -20.344 -9.141 1 98.31 31 VAL B C 1
ATOM 3820 O O . VAL B 1 31 ? 14.211 -20.688 -10.242 1 98.31 31 VAL B O 1
ATOM 3823 N N . ALA B 1 32 ? 13.836 -19.062 -8.75 1 98.75 32 ALA B N 1
ATOM 3824 C CA . ALA B 1 32 ? 14.492 -18.031 -9.562 1 98.75 32 ALA B CA 1
ATOM 3825 C C . ALA B 1 32 ? 15.984 -18.312 -9.711 1 98.75 32 ALA B C 1
ATOM 3827 O O . ALA B 1 32 ? 16.531 -18.219 -10.805 1 98.75 32 ALA B O 1
ATOM 3828 N N . GLY B 1 33 ? 16.641 -18.656 -8.602 1 98.88 33 GLY B N 1
ATOM 3829 C CA . GLY B 1 33 ? 18.062 -18.984 -8.641 1 98.88 33 GLY B CA 1
ATOM 3830 C C . GLY B 1 33 ? 18.375 -20.203 -9.469 1 98.88 33 GLY B C 1
ATOM 3831 O O . GLY B 1 33 ? 19.359 -20.234 -10.211 1 98.88 33 GLY B O 1
ATOM 3832 N N . ALA B 1 34 ? 17.547 -21.219 -9.32 1 98.88 34 ALA B N 1
ATOM 3833 C CA . ALA B 1 34 ? 17.75 -22.453 -10.102 1 98.88 34 ALA B CA 1
ATOM 3834 C C . ALA B 1 34 ? 17.609 -22.172 -11.594 1 98.88 34 ALA B C 1
ATOM 3836 O O . ALA B 1 34 ? 18.406 -22.656 -12.398 1 98.88 34 ALA B O 1
ATOM 3837 N N . ALA B 1 35 ? 16.594 -21.438 -11.953 1 98.94 35 ALA B N 1
ATOM 3838 C CA . ALA B 1 35 ? 16.391 -21.094 -13.359 1 98.94 35 ALA B CA 1
ATOM 3839 C C . ALA B 1 35 ? 17.562 -20.266 -13.891 1 98.94 35 ALA B C 1
ATOM 3841 O O . ALA B 1 35 ? 18.016 -20.484 -15.016 1 98.94 35 ALA B O 1
ATOM 3842 N N . ALA B 1 36 ? 18.016 -19.312 -13.109 1 98.94 36 ALA B N 1
ATOM 3843 C CA . ALA B 1 36 ? 19.172 -18.516 -13.492 1 98.94 36 ALA B CA 1
ATOM 3844 C C . ALA B 1 36 ? 20.406 -19.391 -13.688 1 98.94 36 ALA B C 1
ATOM 3846 O O . ALA B 1 36 ? 21.156 -19.203 -14.648 1 98.94 36 ALA B O 1
ATOM 3847 N N . ALA B 1 37 ? 20.609 -20.328 -12.773 1 98.94 37 ALA B N 1
ATOM 3848 C CA . ALA B 1 37 ? 21.75 -21.219 -12.836 1 98.94 37 ALA B CA 1
ATOM 3849 C C . ALA B 1 37 ? 21.719 -22.062 -14.109 1 98.94 37 ALA B C 1
ATOM 3851 O O . ALA B 1 37 ? 22.734 -22.219 -14.789 1 98.94 37 ALA B O 1
ATOM 3852 N N . VAL B 1 38 ? 20.578 -22.625 -14.422 1 98.94 38 VAL B N 1
ATOM 3853 C CA . VAL B 1 38 ? 20.422 -23.422 -15.633 1 98.94 38 VAL B CA 1
ATOM 3854 C C . VAL B 1 38 ? 20.844 -22.609 -16.844 1 98.94 38 VAL B C 1
ATOM 3856 O O . VAL B 1 38 ? 21.703 -23.047 -17.625 1 98.94 38 VAL B O 1
ATOM 3859 N N . GLU B 1 39 ? 20.25 -21.422 -17.016 1 98.88 39 GLU B N 1
ATOM 3860 C CA . GLU B 1 39 ? 20.469 -20.625 -18.219 1 98.88 39 GLU B CA 1
ATOM 3861 C C . GLU B 1 39 ? 21.891 -20.109 -18.312 1 98.88 39 GLU B C 1
ATOM 3863 O O . GLU B 1 39 ? 22.484 -20.078 -19.391 1 98.88 39 GLU B O 1
ATOM 3868 N N . ALA B 1 40 ? 22.438 -19.641 -17.203 1 98.88 40 ALA B N 1
ATOM 3869 C CA . ALA B 1 40 ? 23.812 -19.156 -17.203 1 98.88 40 ALA B CA 1
ATOM 3870 C C . ALA B 1 40 ? 24.797 -20.281 -17.531 1 98.88 40 ALA B C 1
ATOM 3872 O O . ALA B 1 40 ? 25.703 -20.094 -18.344 1 98.88 40 ALA B O 1
ATOM 3873 N N . ALA B 1 41 ? 24.609 -21.453 -16.906 1 98.81 41 ALA B N 1
ATOM 3874 C CA . ALA B 1 41 ? 25.484 -22.594 -17.156 1 98.81 41 ALA B CA 1
ATOM 3875 C C . ALA B 1 41 ? 25.391 -23.062 -18.609 1 98.81 41 ALA B C 1
ATOM 3877 O O . ALA B 1 41 ? 26.406 -23.344 -19.25 1 98.81 41 ALA B O 1
ATOM 3878 N N . ARG B 1 42 ? 24.188 -23.156 -19.125 1 98.31 42 ARG B N 1
ATOM 3879 C CA . ARG B 1 42 ? 23.984 -23.578 -20.5 1 98.31 42 ARG B CA 1
ATOM 3880 C C . ARG B 1 42 ? 24.625 -22.594 -21.484 1 98.31 42 ARG B C 1
ATOM 3882 O O . ARG B 1 42 ? 25 -22.969 -22.594 1 98.31 42 ARG B O 1
ATOM 3889 N N . ALA B 1 43 ? 24.734 -21.391 -21.047 1 98 43 ALA B N 1
ATOM 3890 C CA . ALA B 1 43 ? 25.375 -20.375 -21.875 1 98 43 ALA B CA 1
ATOM 3891 C C . ALA B 1 43 ? 26.891 -20.484 -21.781 1 98 43 ALA B C 1
ATOM 3893 O O . ALA B 1 43 ? 27.625 -19.719 -22.422 1 98 43 ALA B O 1
ATOM 3894 N N . GLY B 1 44 ? 27.406 -21.375 -20.984 1 98 44 GLY B N 1
ATOM 3895 C CA . GLY B 1 44 ? 28.844 -21.656 -20.922 1 98 44 GLY B CA 1
ATOM 3896 C C . GLY B 1 44 ? 29.531 -20.953 -19.766 1 98 44 GLY B C 1
ATOM 3897 O O . GLY B 1 44 ? 30.75 -21.031 -19.641 1 98 44 GLY B O 1
ATOM 3898 N N . ALA B 1 45 ? 28.766 -20.281 -18.938 1 98.81 45 ALA B N 1
ATOM 3899 C CA . ALA B 1 45 ? 29.359 -19.547 -17.828 1 98.81 45 ALA B CA 1
ATOM 3900 C C . ALA B 1 45 ? 29.719 -20.5 -16.672 1 98.81 45 ALA B C 1
ATOM 3902 O O . ALA B 1 45 ? 29.016 -21.484 -16.453 1 98.81 45 ALA B O 1
ATOM 3903 N N . ASP B 1 46 ? 30.797 -20.219 -16 1 98.81 46 ASP B N 1
ATOM 3904 C CA . ASP B 1 46 ? 31.062 -20.812 -14.688 1 98.81 46 ASP B CA 1
ATOM 3905 C C . ASP B 1 46 ? 30.125 -20.25 -13.633 1 98.81 46 ASP B C 1
ATOM 3907 O O . ASP B 1 46 ? 30.156 -19.047 -13.32 1 98.81 46 ASP B O 1
ATOM 3911 N N . VAL B 1 47 ? 29.25 -21.141 -13.094 1 98.94 47 VAL B N 1
ATOM 3912 C CA . VAL B 1 47 ? 28.188 -20.656 -12.227 1 98.94 47 VAL B CA 1
ATOM 3913 C C . VAL B 1 47 ? 28.391 -21.188 -10.812 1 98.94 47 VAL B C 1
ATOM 3915 O O . VAL B 1 47 ? 28.641 -22.375 -10.609 1 98.94 47 VAL B O 1
ATOM 3918 N N . LEU B 1 48 ? 28.281 -20.297 -9.797 1 98.94 48 LEU B N 1
ATOM 3919 C CA . LEU B 1 48 ? 28.297 -20.656 -8.383 1 98.94 48 LEU B CA 1
ATOM 3920 C C . LEU B 1 48 ? 27.047 -20.141 -7.68 1 98.94 48 LEU B C 1
ATOM 3922 O O . LEU B 1 48 ? 26.781 -18.938 -7.691 1 98.94 48 LEU B O 1
ATOM 3926 N N . VAL B 1 49 ? 26.281 -21.047 -7.105 1 98.88 49 VAL B N 1
ATOM 3927 C CA . VAL B 1 49 ? 25.094 -20.672 -6.332 1 98.88 49 VAL B CA 1
ATOM 3928 C C . VAL B 1 49 ? 25.422 -20.703 -4.84 1 98.88 49 VAL B C 1
ATOM 3930 O O . VAL B 1 49 ? 26.016 -21.656 -4.344 1 98.88 49 VAL B O 1
ATOM 3933 N N . LEU B 1 50 ? 25.125 -19.625 -4.184 1 98.5 50 LEU B N 1
ATOM 3934 C CA . LEU B 1 50 ? 25.219 -19.531 -2.73 1 98.5 50 LEU B CA 1
ATOM 3935 C C . LEU B 1 50 ? 23.844 -19.703 -2.082 1 98.5 50 LEU B C 1
ATOM 3937 O O . LEU B 1 50 ? 22.906 -18.984 -2.418 1 98.5 50 LEU B O 1
ATOM 3941 N N . GLU B 1 51 ? 23.719 -20.641 -1.212 1 98.06 51 GLU B N 1
ATOM 3942 C CA . GLU B 1 51 ? 22.453 -20.906 -0.538 1 98.06 51 GLU B CA 1
ATOM 3943 C C . GLU B 1 51 ? 22.609 -20.875 0.979 1 98.06 51 GLU B C 1
ATOM 3945 O O . GLU B 1 51 ? 23.531 -21.484 1.526 1 98.06 51 GLU B O 1
ATOM 3950 N N . ARG B 1 52 ? 21.703 -20.141 1.585 1 95.12 52 ARG B N 1
ATOM 3951 C CA . ARG B 1 52 ? 21.766 -19.891 3.021 1 95.12 52 ARG B CA 1
ATOM 3952 C C . ARG B 1 52 ? 21.469 -21.172 3.809 1 95.12 52 ARG B C 1
ATOM 3954 O O . ARG B 1 52 ? 22.031 -21.375 4.887 1 95.12 52 ARG B O 1
ATOM 3961 N N . THR B 1 53 ? 20.625 -21.984 3.314 1 95.06 53 THR B N 1
ATOM 3962 C CA . THR B 1 53 ? 20.234 -23.188 4.023 1 95.06 53 THR B CA 1
ATOM 3963 C C . THR B 1 53 ? 21.094 -24.375 3.609 1 95.06 53 THR B C 1
ATOM 3965 O O . THR B 1 53 ? 22 -24.219 2.781 1 95.06 53 THR B O 1
ATOM 3968 N N . GLY B 1 54 ? 20.828 -25.516 4.184 1 95.44 54 GLY B N 1
ATOM 3969 C CA . GLY B 1 54 ? 21.641 -26.703 3.975 1 95.44 54 GLY B CA 1
ATOM 3970 C C . GLY B 1 54 ? 21.312 -27.422 2.686 1 95.44 54 GLY B C 1
ATOM 3971 O O . GLY B 1 54 ? 22 -28.375 2.311 1 95.44 54 GLY B O 1
ATOM 3972 N N . SER B 1 55 ? 20.328 -27.047 2.037 1 95.5 55 SER B N 1
ATOM 3973 C CA . SER B 1 55 ? 19.922 -27.672 0.786 1 95.5 55 SER B CA 1
ATOM 3974 C C . SER B 1 55 ? 19.188 -26.672 -0.112 1 95.5 55 SER B C 1
ATOM 3976 O O . SER B 1 55 ? 18.797 -25.594 0.336 1 95.5 55 SER B O 1
ATOM 3978 N N . TRP B 1 56 ? 19.094 -27.109 -1.384 1 94.69 56 TRP B N 1
ATOM 3979 C CA . TRP B 1 56 ? 18.375 -26.281 -2.35 1 94.69 56 TRP B CA 1
ATOM 3980 C C . TRP B 1 56 ? 16.891 -26.281 -2.068 1 94.69 56 TRP B C 1
ATOM 3982 O O . TRP B 1 56 ? 16.406 -27.078 -1.259 1 94.69 56 TRP B O 1
ATOM 3992 N N . GLY B 1 57 ? 16.125 -25.344 -2.768 1 92.44 57 GLY B N 1
ATOM 3993 C CA . GLY B 1 57 ? 14.68 -25.438 -2.865 1 92.44 57 GLY B CA 1
ATOM 3994 C C . GLY B 1 57 ? 13.961 -24.234 -2.287 1 92.44 57 GLY B C 1
ATOM 3995 O O . GLY B 1 57 ? 12.969 -23.766 -2.854 1 92.44 57 GLY B O 1
ATOM 3996 N N . GLY B 1 58 ? 14.375 -23.781 -1.03 1 90 58 GLY B N 1
ATOM 3997 C CA . GLY B 1 58 ? 13.727 -22.641 -0.393 1 90 58 GLY B CA 1
ATOM 3998 C C . GLY B 1 58 ? 12.219 -22.797 -0.284 1 90 58 GLY B C 1
ATOM 3999 O O . GLY B 1 58 ? 11.719 -23.922 -0.104 1 90 58 GLY B O 1
ATOM 4000 N N . ALA B 1 59 ? 11.469 -21.703 -0.311 1 90.25 59 ALA B N 1
ATOM 4001 C CA . ALA B 1 59 ? 10.016 -21.688 -0.231 1 90.25 59 ALA B CA 1
ATOM 4002 C C . ALA B 1 59 ? 9.398 -22.406 -1.43 1 90.25 59 ALA B C 1
ATOM 4004 O O . ALA B 1 59 ? 8.344 -23.031 -1.312 1 90.25 59 ALA B O 1
ATOM 4005 N N . ALA B 1 60 ? 10.078 -22.359 -2.543 1 93.38 60 ALA B N 1
ATOM 4006 C CA . ALA B 1 60 ? 9.57 -22.953 -3.777 1 93.38 60 ALA B CA 1
ATOM 4007 C C . ALA B 1 60 ? 9.359 -24.469 -3.617 1 93.38 60 ALA B C 1
ATOM 4009 O O . ALA B 1 60 ? 8.328 -25 -4.023 1 93.38 60 ALA B O 1
ATOM 4010 N N . SER B 1 61 ? 10.305 -25.141 -2.986 1 92.12 61 SER B N 1
ATOM 4011 C CA . SER B 1 61 ? 10.219 -26.594 -2.836 1 92.12 61 SER B CA 1
ATOM 4012 C C . SER B 1 61 ? 9.109 -26.984 -1.87 1 92.12 61 SER B C 1
ATOM 4014 O O . SER B 1 61 ? 8.625 -28.125 -1.897 1 92.12 61 SER B O 1
ATOM 4016 N N . MET B 1 62 ? 8.703 -26.031 -1.058 1 88.06 62 MET B N 1
ATOM 4017 C CA . MET B 1 62 ? 7.695 -26.312 -0.039 1 88.06 62 MET B CA 1
ATOM 4018 C C . MET B 1 62 ? 6.309 -25.891 -0.521 1 88.06 62 MET B C 1
ATOM 4020 O O . MET B 1 62 ? 5.301 -26.25 0.088 1 88.06 62 MET B O 1
ATOM 4024 N N . ALA B 1 63 ? 6.281 -25.234 -1.607 1 88.81 63 ALA B N 1
ATOM 4025 C CA . ALA B 1 63 ? 5.02 -24.688 -2.109 1 88.81 63 ALA B CA 1
ATOM 4026 C C . ALA B 1 63 ? 4.18 -25.797 -2.76 1 88.81 63 ALA B C 1
ATOM 4028 O O . ALA B 1 63 ? 4.66 -26.906 -2.975 1 88.81 63 ALA B O 1
ATOM 4029 N N . GLY B 1 64 ? 2.924 -25.422 -3.025 1 86.69 64 GLY B N 1
ATOM 4030 C CA . GLY B 1 64 ? 2.014 -26.344 -3.691 1 86.69 64 GLY B CA 1
ATOM 4031 C C . GLY B 1 64 ? 2.396 -26.609 -5.133 1 86.69 64 GLY B C 1
ATOM 4032 O O . GLY B 1 64 ? 1.857 -27.531 -5.758 1 86.69 64 GLY B O 1
ATOM 4033 N N . GLY B 1 65 ? 3.293 -25.859 -5.668 1 90.19 65 GLY B N 1
ATOM 4034 C CA . GLY B 1 65 ? 3.896 -26.172 -6.953 1 90.19 65 GLY B CA 1
ATOM 4035 C C . GLY B 1 65 ? 3.17 -25.531 -8.125 1 90.19 65 GLY B C 1
ATOM 4036 O O . GLY B 1 65 ? 3.502 -25.797 -9.281 1 90.19 65 GLY B O 1
ATOM 4037 N N . PHE B 1 66 ? 2.188 -24.688 -7.832 1 94.19 66 PHE B N 1
ATOM 4038 C CA . PHE B 1 66 ? 1.524 -23.984 -8.922 1 94.19 66 PHE B CA 1
ATOM 4039 C C . PHE B 1 66 ? 2.51 -23.094 -9.68 1 94.19 66 PHE B C 1
ATOM 4041 O O . PHE B 1 66 ? 3.25 -22.328 -9.07 1 94.19 66 PHE B O 1
ATOM 4048 N N . ILE B 1 67 ? 2.605 -23.297 -10.93 1 97.94 67 ILE B N 1
ATOM 4049 C CA . ILE B 1 67 ? 3.307 -22.375 -11.82 1 97.94 67 ILE B CA 1
ATOM 4050 C C . ILE B 1 67 ? 2.324 -21.766 -12.812 1 97.94 67 ILE B C 1
ATOM 4052 O O . ILE B 1 67 ? 1.695 -22.484 -13.594 1 97.94 67 ILE B O 1
ATOM 4056 N N . TYR B 1 68 ? 2.162 -20.516 -12.773 1 98.44 68 TYR B N 1
ATOM 4057 C CA . TYR B 1 68 ? 1.16 -19.859 -13.609 1 98.44 68 TYR B CA 1
ATOM 4058 C C . TYR B 1 68 ? 1.662 -19.703 -15.039 1 98.44 68 TYR B C 1
ATOM 4060 O O . TYR B 1 68 ? 2.592 -18.922 -15.297 1 98.44 68 TYR B O 1
ATOM 4068 N N . LEU B 1 69 ? 1.111 -20.359 -15.969 1 98.75 69 LEU B N 1
ATOM 4069 C CA . LEU B 1 69 ? 1.422 -20.344 -17.391 1 98.75 69 LEU B CA 1
ATOM 4070 C C . LEU B 1 69 ? 0.145 -20.344 -18.234 1 98.75 69 LEU B C 1
ATOM 4072 O O . LEU B 1 69 ? -0.933 -20.672 -17.719 1 98.75 69 LEU B O 1
ATOM 4076 N N . GLY B 1 70 ? 0.29 -19.969 -19.453 1 98.5 70 GLY B N 1
ATOM 4077 C CA . GLY B 1 70 ? -0.86 -19.922 -20.344 1 98.5 70 GLY B CA 1
ATOM 4078 C C . GLY B 1 70 ? -0.5 -19.516 -21.766 1 98.5 70 GLY B C 1
ATOM 4079 O O . GLY B 1 70 ? 0.598 -19.812 -22.234 1 98.5 70 GLY B O 1
ATOM 4080 N N . GLY B 1 71 ? -1.529 -18.969 -22.453 1 98.44 71 GLY B N 1
ATOM 4081 C CA . GLY B 1 71 ? -1.323 -18.562 -23.844 1 98.44 71 GLY B CA 1
ATOM 4082 C C . GLY B 1 71 ? -1.424 -19.719 -24.828 1 98.44 71 GLY B C 1
ATOM 4083 O O . GLY B 1 71 ? -1.043 -19.594 -25.984 1 98.44 71 GLY B O 1
ATOM 4084 N N . GLY B 1 72 ? -1.899 -20.844 -24.344 1 98.62 72 GLY B N 1
ATOM 4085 C CA . GLY B 1 72 ? -2.072 -22 -25.219 1 98.62 72 GLY B CA 1
ATOM 4086 C C . GLY B 1 72 ? -0.971 -23.031 -25.047 1 98.62 72 GLY B C 1
ATOM 4087 O O . GLY B 1 72 ? -0.4 -23.5 -26.047 1 98.62 72 GLY B O 1
ATOM 4088 N N . THR B 1 73 ? -0.615 -23.406 -23.859 1 98.75 73 THR B N 1
ATOM 4089 C CA . THR B 1 73 ? 0.411 -24.406 -23.609 1 98.75 73 THR B CA 1
ATOM 4090 C C . THR B 1 73 ? -0.06 -25.781 -24.094 1 98.75 73 THR B C 1
ATOM 4092 O O . THR B 1 73 ? -1.263 -26.031 -24.188 1 98.75 73 THR B O 1
ATOM 4095 N N . PRO B 1 74 ? 0.853 -26.719 -24.312 1 98.5 74 PRO B N 1
ATOM 4096 C CA . PRO B 1 74 ? 0.475 -28.078 -24.672 1 98.5 74 PRO B CA 1
ATOM 4097 C C . PRO B 1 74 ? -0.411 -28.734 -23.625 1 98.5 74 PRO B C 1
ATOM 4099 O O . PRO B 1 74 ? -1.318 -29.5 -23.953 1 98.5 74 PRO B O 1
ATOM 4102 N N . LEU B 1 75 ? -0.146 -28.453 -22.359 1 98.69 75 LEU B N 1
ATOM 4103 C CA . LEU B 1 75 ? -0.957 -29.016 -21.281 1 98.69 75 LEU B CA 1
ATOM 4104 C C . LEU B 1 75 ? -2.391 -28.5 -21.359 1 98.69 75 LEU B C 1
ATOM 4106 O O . LEU B 1 75 ? -3.34 -29.266 -21.188 1 98.69 75 LEU B O 1
ATOM 4110 N N . GLN B 1 76 ? -2.57 -27.156 -21.578 1 98.75 76 GLN B N 1
ATOM 4111 C CA . GLN B 1 76 ? -3.908 -26.594 -21.75 1 98.75 76 GLN B CA 1
ATOM 4112 C C . GLN B 1 76 ? -4.645 -27.281 -22.906 1 98.75 76 GLN B C 1
ATOM 4114 O O . GLN B 1 76 ? -5.797 -27.688 -22.75 1 98.75 76 GLN B O 1
ATOM 4119 N N . LYS B 1 77 ? -3.93 -27.422 -24.031 1 98.56 77 LYS B N 1
ATOM 4120 C CA . LYS B 1 77 ? -4.516 -28.062 -25.203 1 98.56 77 LYS B CA 1
ATOM 4121 C C . LYS B 1 77 ? -4.887 -29.516 -24.922 1 98.56 77 LYS B C 1
ATOM 4123 O O . LYS B 1 77 ? -5.973 -29.969 -25.297 1 98.56 77 LYS B O 1
ATOM 4128 N N . ALA B 1 78 ? -3.998 -30.219 -24.281 1 98.56 78 ALA B N 1
ATOM 4129 C CA . ALA B 1 78 ? -4.223 -31.625 -23.953 1 98.56 78 ALA B CA 1
ATOM 4130 C C . ALA B 1 78 ? -5.438 -31.781 -23.047 1 98.56 78 ALA B C 1
ATOM 4132 O O . ALA B 1 78 ? -6.137 -32.812 -23.109 1 98.56 78 ALA B O 1
ATOM 4133 N N . CYS B 1 79 ? -5.672 -30.812 -22.203 1 98.44 79 CYS B N 1
ATOM 4134 C CA . CYS B 1 79 ? -6.793 -30.859 -21.281 1 98.44 79 CYS B CA 1
ATOM 4135 C C . CYS B 1 79 ? -8.047 -30.266 -21.906 1 98.44 79 CYS B C 1
ATOM 4137 O O . CYS B 1 79 ? -9.094 -30.188 -21.266 1 98.44 79 CYS B O 1
ATOM 4139 N N . GLY B 1 80 ? -7.941 -29.766 -23.156 1 98.19 80 GLY B N 1
ATOM 4140 C CA . GLY B 1 80 ? -9.109 -29.328 -23.906 1 98.19 80 GLY B CA 1
ATOM 4141 C C . GLY B 1 80 ? -9.414 -27.859 -23.734 1 98.19 80 GLY B C 1
ATOM 4142 O O . GLY B 1 80 ? -10.547 -27.422 -23.984 1 98.19 80 GLY B O 1
ATOM 4143 N N . PHE B 1 81 ? -8.469 -27.062 -23.328 1 98.31 81 PHE B N 1
ATOM 4144 C CA . PHE B 1 81 ? -8.719 -25.641 -23.078 1 98.31 81 PHE B CA 1
ATOM 4145 C C . PHE B 1 81 ? -7.949 -24.781 -24.078 1 98.31 81 PHE B C 1
ATOM 4147 O O . PHE B 1 81 ? -6.715 -24.75 -24.047 1 98.31 81 PHE B O 1
ATOM 4154 N N . PRO B 1 82 ? -8.695 -24.125 -24.984 1 97.56 82 PRO B N 1
ATOM 4155 C CA . PRO B 1 82 ? -8 -23.109 -25.797 1 97.56 82 PRO B CA 1
ATOM 4156 C C . PRO B 1 82 ? -7.57 -21.891 -24.969 1 97.56 82 PRO B C 1
ATOM 4158 O O . PRO B 1 82 ? -8.219 -21.547 -23.984 1 97.56 82 PRO B O 1
ATOM 4161 N N . ASP B 1 83 ? -6.547 -21.297 -25.297 1 98.5 83 ASP B N 1
ATOM 4162 C CA . ASP B 1 83 ? -6.031 -20.062 -24.703 1 98.5 83 ASP B CA 1
ATOM 4163 C C . ASP B 1 83 ? -5.141 -19.312 -25.688 1 98.5 83 ASP B C 1
ATOM 4165 O O . ASP B 1 83 ? -4.781 -19.844 -26.734 1 98.5 83 ASP B O 1
ATOM 4169 N N . SER B 1 84 ? -4.984 -18.031 -25.516 1 98.75 84 SER B N 1
ATOM 4170 C CA . SER B 1 84 ? -4.113 -17.203 -26.344 1 98.75 84 SER B CA 1
ATOM 4171 C C . SER B 1 84 ? -3.342 -16.203 -25.5 1 98.75 84 SER B C 1
ATOM 4173 O O . SER B 1 84 ? -3.705 -15.93 -24.344 1 98.75 84 SER B O 1
ATOM 4175 N N . VAL B 1 85 ? -2.256 -15.727 -26.109 1 98.75 85 VAL B N 1
ATOM 4176 C CA . VAL B 1 85 ? -1.447 -14.703 -25.453 1 98.75 85 VAL B CA 1
ATOM 4177 C C . VAL B 1 85 ? -2.312 -13.492 -25.125 1 98.75 85 VAL B C 1
ATOM 4179 O O . VAL B 1 85 ? -2.254 -12.953 -24.016 1 98.75 85 VAL B O 1
ATOM 4182 N N . GLU B 1 86 ? -3.162 -13.078 -26.078 1 98.81 86 GLU B N 1
ATOM 4183 C CA . GLU B 1 86 ? -4.02 -11.906 -25.906 1 98.81 86 GLU B CA 1
ATOM 4184 C C . GLU B 1 86 ? -4.992 -12.109 -24.75 1 98.81 86 GLU B C 1
ATOM 4186 O O . GLU B 1 86 ? -5.242 -11.18 -23.984 1 98.81 86 GLU B O 1
ATOM 4191 N N . ASN B 1 87 ? -5.582 -13.289 -24.719 1 98.81 87 ASN B N 1
ATOM 4192 C CA . ASN B 1 87 ? -6.52 -13.617 -23.641 1 98.81 87 ASN B CA 1
ATOM 4193 C C . ASN B 1 87 ? -5.844 -13.578 -22.281 1 98.81 87 ASN B C 1
ATOM 4195 O O . ASN B 1 87 ? -6.406 -13.055 -21.312 1 98.81 87 ASN B O 1
ATOM 4199 N N . MET B 1 88 ? -4.652 -14.156 -22.188 1 98.75 88 MET B N 1
ATOM 4200 C CA . MET B 1 88 ? -3.873 -14.164 -20.953 1 98.75 88 MET B CA 1
ATOM 4201 C C . MET B 1 88 ? -3.508 -12.742 -20.531 1 98.75 88 MET B C 1
ATOM 4203 O O . MET B 1 88 ? -3.604 -12.398 -19.359 1 98.75 88 MET B O 1
ATOM 4207 N N . VAL B 1 89 ? -3.119 -11.867 -21.484 1 98.81 89 VAL B N 1
ATOM 4208 C CA . VAL B 1 89 ? -2.779 -10.469 -21.219 1 98.81 89 VAL B CA 1
ATOM 4209 C C . VAL B 1 89 ? -3.998 -9.734 -20.656 1 98.81 89 VAL B C 1
ATOM 4211 O O . VAL B 1 89 ? -3.893 -9 -19.688 1 98.81 89 VAL B O 1
ATOM 4214 N N . ALA B 1 90 ? -5.141 -9.938 -21.266 1 98.62 90 ALA B N 1
ATOM 4215 C CA . ALA B 1 90 ? -6.371 -9.281 -20.828 1 98.62 90 ALA B CA 1
ATOM 4216 C C . ALA B 1 90 ? -6.695 -9.625 -19.391 1 98.62 90 ALA B C 1
ATOM 4218 O O . ALA B 1 90 ? -7.035 -8.742 -18.594 1 98.62 90 ALA B O 1
ATOM 4219 N N . PHE B 1 91 ? -6.586 -10.883 -19.062 1 98.5 91 PHE B N 1
ATOM 4220 C CA . PHE B 1 91 ? -6.871 -11.328 -17.703 1 98.5 91 PHE B CA 1
ATOM 4221 C C . PHE B 1 91 ? -5.871 -10.742 -16.719 1 98.5 91 PHE B C 1
ATOM 4223 O O . PHE B 1 91 ? -6.258 -10.148 -15.711 1 98.5 91 PHE B O 1
ATOM 4230 N N . LEU B 1 92 ? -4.547 -10.906 -17 1 98.56 92 LEU B N 1
ATOM 4231 C CA . LEU B 1 92 ? -3.506 -10.562 -16.031 1 98.56 92 LEU B CA 1
ATOM 4232 C C . LEU B 1 92 ? -3.465 -9.055 -15.805 1 98.56 92 LEU B C 1
ATOM 4234 O O . LEU B 1 92 ? -3.172 -8.602 -14.695 1 98.56 92 LEU B O 1
ATOM 4238 N N . ASN B 1 93 ? -3.756 -8.258 -16.812 1 98 93 ASN B N 1
ATOM 4239 C CA . ASN B 1 93 ? -3.727 -6.805 -16.641 1 98 93 ASN B CA 1
ATOM 4240 C C . ASN B 1 93 ? -4.766 -6.336 -15.633 1 98 93 ASN B C 1
ATOM 4242 O O . ASN B 1 93 ? -4.574 -5.316 -14.969 1 98 93 ASN B O 1
ATOM 4246 N N . ILE B 1 94 ? -5.84 -7.098 -15.469 1 96.56 94 ILE B N 1
ATOM 4247 C CA . ILE B 1 94 ? -6.852 -6.715 -14.484 1 96.56 94 ILE B CA 1
ATOM 4248 C C . ILE B 1 94 ? -6.594 -7.438 -13.164 1 96.56 94 ILE B C 1
ATOM 4250 O O . ILE B 1 94 ? -6.719 -6.844 -12.094 1 96.56 94 ILE B O 1
ATOM 4254 N N . ALA B 1 95 ? -6.168 -8.664 -13.211 1 97.19 95 ALA B N 1
ATOM 4255 C CA . ALA B 1 95 ? -6.035 -9.523 -12.031 1 97.19 95 ALA B CA 1
ATOM 4256 C C . ALA B 1 95 ? -4.859 -9.078 -11.164 1 97.19 95 ALA B C 1
ATOM 4258 O O . ALA B 1 95 ? -4.875 -9.266 -9.945 1 97.19 95 ALA B O 1
ATOM 4259 N N . MET B 1 96 ? -3.811 -8.438 -11.758 1 97.75 96 MET B N 1
ATOM 4260 C CA . MET B 1 96 ? -2.596 -8.117 -11.016 1 97.75 96 MET B CA 1
ATOM 4261 C C . MET B 1 96 ? -2.744 -6.793 -10.266 1 97.75 96 MET B C 1
ATOM 4263 O O . MET B 1 96 ? -1.959 -6.492 -9.367 1 97.75 96 MET B O 1
ATOM 4267 N N . GLY B 1 97 ? -3.795 -6.043 -10.539 1 94 97 GLY B N 1
ATOM 4268 C CA . GLY B 1 97 ? -4.156 -4.891 -9.734 1 94 97 GLY B CA 1
ATOM 4269 C C . GLY B 1 97 ? -3.562 -3.594 -10.242 1 94 97 GLY B C 1
ATOM 4270 O O . GLY B 1 97 ? -2.836 -3.588 -11.242 1 94 97 GLY B O 1
ATOM 4271 N N . PRO B 1 98 ? -3.859 -2.49 -9.594 1 93.31 98 PRO B N 1
ATOM 4272 C CA . PRO B 1 98 ? -3.385 -1.169 -10.008 1 93.31 98 PRO B CA 1
ATOM 4273 C C . PRO B 1 98 ? -1.864 -1.039 -9.938 1 93.31 98 PRO B C 1
ATOM 4275 O O . PRO B 1 98 ? -1.249 -1.459 -8.961 1 93.31 98 PRO B O 1
ATOM 4278 N N . GLY B 1 99 ? -1.335 -0.469 -11.016 1 93.31 99 GLY B N 1
ATOM 4279 C CA . GLY B 1 99 ? 0.1 -0.237 -11.055 1 93.31 99 GLY B CA 1
ATOM 4280 C C . GLY B 1 99 ? 0.876 -1.39 -11.664 1 93.31 99 GLY B C 1
ATOM 4281 O O . GLY B 1 99 ? 2.092 -1.298 -11.844 1 93.31 99 GLY B O 1
ATOM 4282 N N . ALA B 1 100 ? 0.161 -2.496 -11.938 1 96.94 100 ALA B N 1
ATOM 4283 C CA . ALA B 1 100 ? 0.855 -3.607 -12.578 1 96.94 100 ALA B CA 1
ATOM 4284 C C . ALA B 1 100 ? 1.52 -3.162 -13.883 1 96.94 100 ALA B C 1
ATOM 4286 O O . ALA B 1 100 ? 0.972 -2.332 -14.609 1 96.94 100 ALA B O 1
ATOM 4287 N N . ASP B 1 101 ? 2.717 -3.656 -14.125 1 97.38 101 ASP B N 1
ATOM 4288 C CA . ASP B 1 101 ? 3.516 -3.287 -15.289 1 97.38 101 ASP B CA 1
ATOM 4289 C C . ASP B 1 101 ? 3 -3.977 -16.547 1 97.38 101 ASP B C 1
ATOM 4291 O O . ASP B 1 101 ? 3.326 -5.137 -16.812 1 97.38 101 ASP B O 1
ATOM 4295 N N . GLU B 1 102 ? 2.322 -3.264 -17.391 1 97.75 102 GLU B N 1
ATOM 4296 C CA . GLU B 1 102 ? 1.706 -3.834 -18.594 1 97.75 102 GLU B CA 1
ATOM 4297 C C . GLU B 1 102 ? 2.76 -4.406 -19.531 1 97.75 102 GLU B C 1
ATOM 4299 O O . GLU B 1 102 ? 2.508 -5.395 -20.219 1 97.75 102 GLU B O 1
ATOM 4304 N N . ASN B 1 103 ? 3.916 -3.758 -19.562 1 98.19 103 ASN B N 1
ATOM 4305 C CA . ASN B 1 103 ? 4.98 -4.266 -20.422 1 98.19 103 ASN B CA 1
ATOM 4306 C C . ASN B 1 103 ? 5.508 -5.609 -19.922 1 98.19 103 ASN B C 1
ATOM 4308 O O . ASN B 1 103 ? 5.777 -6.508 -20.719 1 98.19 103 ASN B O 1
ATOM 4312 N N . ARG B 1 104 ? 5.703 -5.723 -18.688 1 98.56 104 ARG B N 1
ATOM 4313 C CA . ARG B 1 104 ? 6.16 -6.977 -18.094 1 98.56 104 ARG B CA 1
ATOM 4314 C C . ARG B 1 104 ? 5.121 -8.078 -18.281 1 98.56 104 ARG B C 1
ATOM 4316 O O . ARG B 1 104 ? 5.469 -9.219 -18.594 1 98.56 104 ARG B O 1
ATOM 4323 N N . ILE B 1 105 ? 3.82 -7.758 -18.062 1 98.69 105 ILE B N 1
ATOM 4324 C CA . ILE B 1 105 ? 2.74 -8.719 -18.25 1 98.69 105 ILE B CA 1
ATOM 4325 C C . ILE B 1 105 ? 2.717 -9.195 -19.703 1 98.69 105 ILE B C 1
ATOM 4327 O O . ILE B 1 105 ? 2.641 -10.398 -19.969 1 98.69 105 ILE B O 1
ATOM 4331 N N . ALA B 1 106 ? 2.82 -8.242 -20.609 1 98.81 106 ALA B N 1
ATOM 4332 C CA . ALA B 1 106 ? 2.83 -8.602 -22.016 1 98.81 106 ALA B CA 1
ATOM 4333 C C . ALA B 1 106 ? 4.008 -9.516 -22.344 1 98.81 106 ALA B C 1
ATOM 4335 O O . ALA B 1 106 ? 3.85 -10.5 -23.078 1 98.81 106 ALA B O 1
ATOM 4336 N N . ASP B 1 107 ? 5.125 -9.156 -21.875 1 98.88 107 ASP B N 1
ATOM 4337 C CA . ASP B 1 107 ? 6.34 -9.93 -22.109 1 98.88 107 ASP B CA 1
ATOM 4338 C C . ASP B 1 107 ? 6.195 -11.352 -21.562 1 98.88 107 ASP B C 1
ATOM 4340 O O . ASP B 1 107 ? 6.5 -12.32 -22.266 1 98.88 107 ASP B O 1
ATOM 4344 N N . TYR B 1 108 ? 5.762 -11.5 -20.359 1 98.88 108 TYR B N 1
ATOM 4345 C CA . TYR B 1 108 ? 5.566 -12.797 -19.703 1 98.88 108 TYR B CA 1
ATOM 4346 C C . TYR B 1 108 ? 4.578 -13.648 -20.484 1 98.88 108 TYR B C 1
ATOM 4348 O O . TYR B 1 108 ? 4.82 -14.836 -20.719 1 98.88 108 TYR B O 1
ATOM 4356 N N . CYS B 1 109 ? 3.469 -13.016 -20.844 1 98.88 109 CYS B N 1
ATOM 4357 C CA . CYS B 1 109 ? 2.428 -13.734 -21.578 1 98.88 109 CYS B CA 1
ATOM 4358 C C . CYS B 1 109 ? 2.936 -14.203 -22.922 1 98.88 109 CYS B C 1
ATOM 4360 O O . CYS B 1 109 ? 2.688 -15.344 -23.328 1 98.88 109 CYS B O 1
ATOM 4362 N N . ALA B 1 110 ? 3.65 -13.367 -23.609 1 98.81 110 ALA B N 1
ATOM 4363 C CA . ALA B 1 110 ? 4.184 -13.703 -24.922 1 98.81 110 ALA B CA 1
ATOM 4364 C C . ALA B 1 110 ? 5.176 -14.859 -24.828 1 98.81 110 ALA B C 1
ATOM 4366 O O . ALA B 1 110 ? 5.297 -15.664 -25.766 1 98.81 110 ALA B O 1
ATOM 4367 N N . GLY B 1 111 ? 5.867 -14.953 -23.734 1 98.75 111 GLY B N 1
ATOM 4368 C CA . GLY B 1 111 ? 6.898 -15.969 -23.578 1 98.75 111 GLY B CA 1
ATOM 4369 C C . GLY B 1 111 ? 6.422 -17.188 -22.812 1 98.75 111 GLY B C 1
ATOM 4370 O O . GLY B 1 111 ? 7.18 -18.141 -22.609 1 98.75 111 GLY B O 1
ATOM 4371 N N . SER B 1 112 ? 5.211 -17.25 -22.422 1 98.75 112 SER B N 1
ATOM 4372 C CA . SER B 1 112 ? 4.711 -18.234 -21.469 1 98.75 112 SER B CA 1
ATOM 4373 C C . SER B 1 112 ? 4.762 -19.656 -22.062 1 98.75 112 SER B C 1
ATOM 4375 O O . SER B 1 112 ?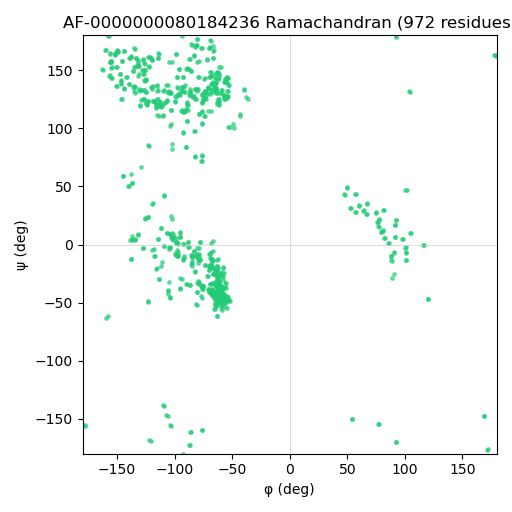 5.188 -20.594 -21.391 1 98.75 112 SER B O 1
ATOM 4377 N N . VAL B 1 113 ? 4.348 -19.859 -23.297 1 98.81 113 VAL B N 1
ATOM 4378 C CA . VAL B 1 113 ? 4.336 -21.172 -23.906 1 98.81 113 VAL B CA 1
ATOM 4379 C C . VAL B 1 113 ? 5.766 -21.688 -24.047 1 98.81 113 VAL B C 1
ATOM 4381 O O . VAL B 1 113 ? 6.047 -22.844 -23.703 1 98.81 113 VAL B O 1
ATOM 4384 N N . ALA B 1 114 ? 6.66 -20.859 -24.516 1 98.81 114 ALA B N 1
ATOM 4385 C CA . ALA B 1 114 ? 8.062 -21.25 -24.625 1 98.81 114 ALA B CA 1
ATOM 4386 C C . ALA B 1 114 ? 8.656 -21.578 -23.266 1 98.81 114 ALA B C 1
ATOM 4388 O O . ALA B 1 114 ? 9.5 -22.469 -23.141 1 98.81 114 ALA B O 1
ATOM 4389 N N . HIS B 1 115 ? 8.219 -20.859 -22.266 1 98.88 115 HIS B N 1
ATOM 4390 C CA . HIS B 1 115 ? 8.695 -21.141 -20.922 1 98.88 115 HIS B CA 1
ATOM 4391 C C . HIS B 1 115 ? 8.195 -22.484 -20.422 1 98.88 115 HIS B C 1
ATOM 4393 O O . HIS B 1 115 ? 8.93 -23.219 -19.75 1 98.88 115 HIS B O 1
ATOM 4399 N N . PHE B 1 116 ? 6.957 -22.797 -20.719 1 98.81 116 PHE B N 1
ATOM 4400 C CA . PHE B 1 116 ? 6.441 -24.125 -20.422 1 98.81 116 PHE B CA 1
ATOM 4401 C C . PHE B 1 116 ? 7.32 -25.203 -21.062 1 98.81 116 PHE B C 1
ATOM 4403 O O . PHE B 1 116 ? 7.711 -26.172 -20.391 1 98.81 116 PHE B O 1
ATOM 4410 N N . ASP B 1 117 ? 7.637 -25.031 -22.312 1 98.75 117 ASP B N 1
ATOM 4411 C CA . ASP B 1 117 ? 8.469 -25.984 -23.031 1 98.75 117 ASP B CA 1
ATOM 4412 C C . ASP B 1 117 ? 9.852 -26.109 -22.391 1 98.75 117 ASP B C 1
ATOM 4414 O O . ASP B 1 117 ? 10.422 -27.203 -22.328 1 98.75 117 ASP B O 1
ATOM 4418 N N . TRP B 1 118 ? 10.344 -25 -21.969 1 98.81 118 TRP B N 1
ATOM 4419 C CA . TRP B 1 118 ? 11.641 -24.984 -21.297 1 98.81 118 TRP B CA 1
ATOM 4420 C C . TRP B 1 118 ? 11.602 -25.828 -20.016 1 98.81 118 TRP B C 1
ATOM 4422 O O . TRP B 1 118 ? 12.523 -26.594 -19.75 1 98.81 118 TRP B O 1
ATOM 4432 N N . LEU B 1 119 ? 10.578 -25.688 -19.219 1 98.81 119 LEU B N 1
ATOM 4433 C CA . LEU B 1 119 ? 10.414 -26.469 -18 1 98.81 119 LEU B CA 1
ATOM 4434 C C . LEU B 1 119 ? 10.375 -27.953 -18.312 1 98.81 119 LEU B C 1
ATOM 4436 O O . LEU B 1 119 ? 11.055 -28.75 -17.656 1 98.81 119 LEU B O 1
ATOM 4440 N N . VAL B 1 120 ? 9.578 -28.281 -19.312 1 98.56 120 VAL B N 1
ATOM 4441 C CA . VAL B 1 120 ? 9.492 -29.672 -19.734 1 98.56 120 VAL B CA 1
ATOM 4442 C C . VAL B 1 120 ? 10.867 -30.172 -20.188 1 98.56 120 VAL B C 1
ATOM 4444 O O . VAL B 1 120 ? 11.266 -31.281 -19.859 1 98.56 120 VAL B O 1
ATOM 4447 N N . GLY B 1 121 ? 11.516 -29.344 -20.891 1 98.56 121 GLY B N 1
ATOM 4448 C CA . GLY B 1 121 ? 12.852 -29.672 -21.344 1 98.56 121 GLY B CA 1
ATOM 4449 C C . GLY B 1 121 ? 13.836 -29.891 -20.219 1 98.56 121 GLY B C 1
ATOM 4450 O O . GLY B 1 121 ? 14.812 -30.625 -20.359 1 98.56 121 GLY B O 1
ATOM 4451 N N . CYS B 1 122 ? 13.625 -29.266 -19.109 1 98.62 122 CYS B N 1
ATOM 4452 C CA . CYS B 1 122 ? 14.461 -29.438 -17.938 1 98.62 122 CYS B CA 1
ATOM 4453 C C . CYS B 1 122 ? 14.031 -30.672 -17.141 1 98.62 122 CYS B C 1
ATOM 4455 O O . CYS B 1 122 ? 14.664 -31.031 -16.141 1 98.62 122 CYS B O 1
ATOM 4457 N N . GLY B 1 123 ? 12.961 -31.312 -17.531 1 97.75 123 GLY B N 1
ATOM 4458 C CA . GLY B 1 123 ? 12.555 -32.562 -16.922 1 97.75 123 GLY B CA 1
ATOM 4459 C C . GLY B 1 123 ? 11.359 -32.406 -16 1 97.75 123 GLY B C 1
ATOM 4460 O O . GLY B 1 123 ? 11 -33.344 -15.281 1 97.75 123 GLY B O 1
ATOM 4461 N N . VAL B 1 124 ? 10.695 -31.281 -15.984 1 96.88 124 VAL B N 1
ATOM 4462 C CA . VAL B 1 124 ? 9.539 -31.078 -15.125 1 96.88 124 VAL B CA 1
ATOM 4463 C C . VAL B 1 124 ? 8.344 -31.844 -15.688 1 96.88 124 VAL B C 1
ATOM 4465 O O . VAL B 1 124 ? 7.938 -31.609 -16.828 1 96.88 124 VAL B O 1
ATOM 4468 N N . PRO B 1 125 ? 7.746 -32.656 -14.922 1 92.94 125 PRO B N 1
ATOM 4469 C CA . PRO B 1 125 ? 6.641 -33.469 -15.414 1 92.94 125 PRO B CA 1
ATOM 4470 C C . PRO B 1 125 ? 5.277 -32.812 -15.227 1 92.94 125 PRO B C 1
ATOM 4472 O O . PRO B 1 125 ? 5.016 -32.219 -14.172 1 92.94 125 PRO B O 1
ATOM 4475 N N . PHE B 1 126 ? 4.438 -32.906 -16.266 1 96.56 126 PHE B N 1
ATOM 4476 C CA . PHE B 1 126 ? 3.055 -32.438 -16.141 1 96.56 126 PHE B CA 1
ATOM 4477 C C . PHE B 1 126 ? 2.09 -33.531 -16.625 1 96.56 126 PHE B C 1
ATOM 4479 O O . PHE B 1 126 ? 2.24 -34.062 -17.719 1 96.56 126 PHE B O 1
ATOM 4486 N N . LYS B 1 127 ? 1.159 -33.906 -15.75 1 96.38 127 LYS B N 1
ATOM 4487 C CA . LYS B 1 127 ? 0.112 -34.844 -16.156 1 96.38 127 LYS B CA 1
ATOM 4488 C C . LYS B 1 127 ? -1.042 -34.094 -16.844 1 96.38 127 LYS B C 1
ATOM 4490 O O . LYS B 1 127 ? -1.608 -33.156 -16.281 1 96.38 127 LYS B O 1
ATOM 4495 N N . ALA B 1 128 ? -1.424 -34.562 -18.047 1 97.81 128 ALA B N 1
ATOM 4496 C CA . ALA B 1 128 ? -2.479 -33.906 -18.812 1 97.81 128 ALA B CA 1
ATOM 4497 C C . ALA B 1 128 ? -3.857 -34.25 -18.266 1 97.81 128 ALA B C 1
ATOM 4499 O O . ALA B 1 128 ? -4.637 -34.938 -18.906 1 97.81 128 ALA B O 1
ATOM 4500 N N . GLU B 1 129 ? -4.168 -33.719 -17.156 1 97.5 129 GLU B N 1
ATOM 4501 C CA . GLU B 1 129 ? -5.449 -33.906 -16.484 1 97.5 129 GLU B CA 1
ATOM 4502 C C . GLU B 1 129 ? -5.883 -32.594 -15.781 1 97.5 129 GLU B C 1
ATOM 4504 O O . GLU B 1 129 ? -5.07 -31.938 -15.148 1 97.5 129 GLU B O 1
ATOM 4509 N N . PHE B 1 130 ? -7.141 -32.281 -15.969 1 97.31 130 PHE B N 1
ATOM 4510 C CA . PHE B 1 130 ? -7.711 -31.047 -15.406 1 97.31 130 PHE B CA 1
ATOM 4511 C C . PHE B 1 130 ? -8.398 -31.344 -14.078 1 97.31 130 PHE B C 1
ATOM 4513 O O . PHE B 1 130 ? -9.164 -32.312 -13.969 1 97.31 130 PHE B O 1
ATOM 4520 N N . PHE B 1 131 ? -8.102 -30.609 -13.023 1 95.06 131 PHE B N 1
ATOM 4521 C CA . PHE B 1 131 ? -8.82 -30.641 -11.758 1 95.06 131 PHE B CA 1
ATOM 4522 C C . PHE B 1 131 ? -9.891 -29.562 -11.719 1 95.06 131 PHE B C 1
ATOM 4524 O O . PHE B 1 131 ? -9.578 -28.375 -11.625 1 95.06 131 PHE B O 1
ATOM 4531 N N . ALA B 1 132 ? -11.133 -29.906 -11.664 1 93.25 132 ALA B N 1
ATOM 4532 C CA . ALA B 1 132 ? -12.234 -28.984 -11.906 1 93.25 132 ALA B CA 1
ATOM 4533 C C . ALA B 1 132 ? -12.898 -28.578 -10.594 1 93.25 132 ALA B C 1
ATOM 4535 O O . ALA B 1 132 ? -13.758 -27.688 -10.578 1 93.25 132 ALA B O 1
ATOM 4536 N N . GLU B 1 133 ? -12.477 -29.094 -9.445 1 92.12 133 GLU B N 1
ATOM 4537 C CA . GLU B 1 133 ? -13.148 -28.844 -8.18 1 92.12 133 GLU B CA 1
ATOM 4538 C C . GLU B 1 133 ? -12.57 -27.609 -7.48 1 92.12 133 GLU B C 1
ATOM 4540 O O . GLU B 1 133 ? -11.406 -27.266 -7.684 1 92.12 133 GLU B O 1
ATOM 4545 N N . PRO B 1 134 ? -13.516 -26.969 -6.668 1 92.38 134 PRO B N 1
ATOM 4546 C CA . PRO B 1 134 ? -12.953 -25.922 -5.824 1 92.38 134 PRO B CA 1
ATOM 4547 C C . PRO B 1 134 ? -11.859 -26.422 -4.887 1 92.38 134 PRO B C 1
ATOM 4549 O O . PRO B 1 134 ? -12.023 -27.484 -4.258 1 92.38 134 PRO B O 1
ATOM 4552 N N . GLY B 1 135 ? -10.781 -25.766 -4.812 1 89.44 135 GLY B N 1
ATOM 4553 C CA . GLY B 1 135 ? -9.695 -26.156 -3.93 1 89.44 135 GLY B CA 1
ATOM 4554 C C . GLY B 1 135 ? -8.484 -25.25 -4.043 1 89.44 135 GLY B C 1
ATOM 4555 O O . GLY B 1 135 ? -8.367 -24.469 -4.992 1 89.44 135 GLY B O 1
ATOM 4556 N N . TRP B 1 136 ? -7.637 -25.344 -3.047 1 88.25 136 TRP B N 1
ATOM 4557 C CA . TRP B 1 136 ? -6.375 -24.609 -3.07 1 88.25 136 TRP B CA 1
ATOM 4558 C C . TRP B 1 136 ? -5.375 -25.266 -4.016 1 88.25 136 TRP B C 1
ATOM 4560 O O . TRP B 1 136 ? -4.543 -24.594 -4.621 1 88.25 136 TRP B O 1
ATOM 4570 N N . GLU B 1 137 ? -5.418 -26.562 -4.047 1 87.62 137 GLU B N 1
ATOM 4571 C CA . GLU B 1 137 ? -4.555 -27.375 -4.887 1 87.62 137 GLU B CA 1
ATOM 4572 C C . GLU B 1 137 ? -5.289 -28.625 -5.387 1 87.62 137 GLU B C 1
ATOM 4574 O O . GLU B 1 137 ? -6.289 -29.031 -4.793 1 87.62 137 GLU B O 1
ATOM 4579 N N . PRO B 1 138 ? -4.758 -29.125 -6.465 1 89.25 138 PRO B N 1
ATOM 4580 C CA . PRO B 1 138 ? -5.363 -30.391 -6.895 1 89.25 138 PRO B CA 1
ATOM 4581 C C . PRO B 1 138 ? -5.215 -31.5 -5.859 1 89.25 138 PRO B C 1
ATOM 4583 O O . PRO B 1 138 ? -4.18 -31.594 -5.195 1 89.25 138 PRO B O 1
ATOM 4586 N N . MET B 1 139 ? -6.145 -32.375 -5.738 1 84.44 139 MET B N 1
ATOM 4587 C CA . MET B 1 139 ? -6.137 -33.469 -4.77 1 84.44 139 MET B CA 1
ATOM 4588 C C . MET B 1 139 ? -5.199 -34.594 -5.215 1 84.44 139 MET B C 1
ATOM 4590 O O . MET B 1 139 ? -4.629 -35.312 -4.379 1 84.44 139 MET B O 1
ATOM 4594 N N . GLY B 1 140 ? -5.207 -34.75 -6.453 1 86 140 GLY B N 1
ATOM 4595 C CA . GLY B 1 140 ? -4.309 -35.75 -7.004 1 86 140 GLY B CA 1
ATOM 4596 C C . GLY B 1 140 ? -3.125 -35.156 -7.738 1 86 140 GLY B C 1
ATOM 4597 O O . GLY B 1 140 ? -2.543 -34.156 -7.289 1 86 140 GLY B O 1
ATOM 4598 N N . ASP B 1 141 ? -2.672 -35.781 -8.742 1 90.12 141 ASP B N 1
ATOM 4599 C CA . ASP B 1 141 ? -1.503 -35.312 -9.492 1 90.12 141 ASP B CA 1
ATOM 4600 C C . ASP B 1 141 ? -1.915 -34.656 -10.797 1 90.12 141 ASP B C 1
ATOM 4602 O O . ASP B 1 141 ? -1.178 -34.688 -11.781 1 90.12 141 ASP B O 1
ATOM 4606 N N . GLN B 1 142 ? -3.205 -34.156 -10.781 1 93.75 142 GLN B N 1
ATOM 4607 C CA . GLN B 1 142 ? -3.674 -33.406 -11.938 1 93.75 142 GLN B CA 1
ATOM 4608 C C . GLN B 1 142 ? -2.744 -32.25 -12.25 1 93.75 142 GLN B C 1
ATOM 4610 O O . GLN B 1 142 ? -2.262 -31.562 -11.336 1 93.75 142 GLN B O 1
ATOM 4615 N N . GLY B 1 143 ? -2.58 -32 -13.516 1 96.88 143 GLY B N 1
ATOM 4616 C CA . GLY B 1 143 ? -1.544 -31.078 -13.922 1 96.88 143 GLY B CA 1
ATOM 4617 C C . GLY B 1 143 ? -2.074 -29.672 -14.188 1 96.88 143 GLY B C 1
ATOM 4618 O O . GLY B 1 143 ? -1.298 -28.734 -14.391 1 96.88 143 GLY B O 1
ATOM 4619 N N . LEU B 1 144 ? -3.414 -29.516 -14.219 1 97.88 144 LEU B N 1
ATOM 4620 C CA . LEU B 1 144 ? -3.984 -28.219 -14.594 1 97.88 144 LEU B CA 1
ATOM 4621 C C . LEU B 1 144 ? -5.18 -27.875 -13.711 1 97.88 144 LEU B C 1
ATOM 4623 O O . LEU B 1 144 ? -5.992 -28.75 -13.391 1 97.88 144 LEU B O 1
ATOM 4627 N N . MET B 1 145 ? -5.27 -26.625 -13.297 1 97.06 145 MET B N 1
ATOM 4628 C CA . MET B 1 145 ? -6.367 -26.141 -12.469 1 97.06 145 MET B CA 1
ATOM 4629 C C . MET B 1 145 ? -6.559 -24.641 -12.648 1 97.06 145 MET B C 1
ATOM 4631 O O . MET B 1 145 ? -5.629 -23.938 -13.047 1 97.06 145 MET B O 1
ATOM 4635 N N . TYR B 1 146 ? -7.777 -24.141 -12.461 1 97 146 TYR B N 1
ATOM 4636 C CA . TYR B 1 146 ? -7.953 -22.703 -12.289 1 97 146 TYR B CA 1
ATOM 4637 C C . TYR B 1 146 ? -7.25 -22.203 -11.031 1 97 146 TYR B C 1
ATOM 4639 O O . TYR B 1 146 ? -7.383 -22.812 -9.961 1 97 146 TYR B O 1
ATOM 4647 N N . SER B 1 147 ? -6.43 -21.125 -11.117 1 93.62 147 SER B N 1
ATOM 4648 C CA . SER B 1 147 ? -5.625 -20.75 -9.961 1 93.62 147 SER B CA 1
ATOM 4649 C C . SER B 1 147 ? -5.652 -19.234 -9.75 1 93.62 147 SER B C 1
ATOM 4651 O O . SER B 1 147 ? -4.973 -18.719 -8.859 1 93.62 147 SER B O 1
ATOM 4653 N N . GLY B 1 148 ? -6.359 -18.406 -10.43 1 93 148 GLY B N 1
ATOM 4654 C CA . GLY B 1 148 ? -6.414 -16.953 -10.312 1 93 148 GLY B CA 1
ATOM 4655 C C . GLY B 1 148 ? -7.828 -16.406 -10.375 1 93 148 GLY B C 1
ATOM 4656 O O . GLY B 1 148 ? -8.023 -15.188 -10.375 1 93 148 GLY B O 1
ATOM 4657 N N . GLY B 1 149 ? -8.727 -17.297 -10.445 1 95.62 149 GLY B N 1
ATOM 4658 C CA . GLY B 1 149 ? -10.117 -16.875 -10.547 1 95.62 149 GLY B CA 1
ATOM 4659 C C . GLY B 1 149 ? -10.531 -16.5 -11.953 1 95.62 149 GLY B C 1
ATOM 4660 O O . GLY B 1 149 ? -11.422 -15.664 -12.148 1 95.62 149 GLY B O 1
ATOM 4661 N N . GLU B 1 150 ? -9.891 -17.141 -12.984 1 97.44 150 GLU B N 1
ATOM 4662 C CA . GLU B 1 150 ? -10.156 -16.844 -14.383 1 97.44 150 GLU B CA 1
ATOM 4663 C C . GLU B 1 150 ? -11.625 -17.078 -14.734 1 97.44 150 GLU B C 1
ATOM 4665 O O . GLU B 1 150 ? -12.148 -16.484 -15.672 1 97.44 150 GLU B O 1
ATOM 4670 N N . ASN B 1 151 ? -12.281 -17.953 -14 1 97.12 151 ASN B N 1
ATOM 4671 C CA . ASN B 1 151 ? -13.633 -18.359 -14.352 1 97.12 151 ASN B CA 1
ATOM 4672 C C . ASN B 1 151 ? -14.68 -17.672 -13.477 1 97.12 151 ASN B C 1
ATOM 4674 O O . ASN B 1 151 ? -15.836 -18.078 -13.445 1 97.12 151 ASN B O 1
ATOM 4678 N N . SER B 1 152 ? -14.289 -16.719 -12.719 1 97.31 152 SER B N 1
ATOM 4679 C CA . SER B 1 152 ? -15.219 -16.031 -11.836 1 97.31 152 SER B CA 1
ATOM 4680 C C . SER B 1 152 ? -15.398 -14.57 -12.25 1 97.31 152 SER B C 1
ATOM 4682 O O . SER B 1 152 ? -14.547 -14.016 -12.945 1 97.31 152 SER B O 1
ATOM 4684 N N . TYR B 1 153 ? -16.453 -13.992 -11.797 1 96.69 153 TYR B N 1
ATOM 4685 C CA . TYR B 1 153 ? -16.719 -12.57 -12.031 1 96.69 153 TYR B CA 1
ATOM 4686 C C . TYR B 1 153 ? -15.719 -11.703 -11.273 1 96.69 153 TYR B C 1
ATOM 4688 O O . TYR B 1 153 ? -15.336 -12.023 -10.148 1 96.69 153 TYR B O 1
ATOM 4696 N N . PRO B 1 154 ? -15.344 -10.586 -11.867 1 96.06 154 PRO B N 1
ATOM 4697 C CA . PRO B 1 154 ? -15.727 -10.109 -13.195 1 96.06 154 PRO B CA 1
ATOM 4698 C C . PRO B 1 154 ? -14.789 -10.617 -14.297 1 96.06 154 PRO B C 1
ATOM 4700 O O . PRO B 1 154 ? -14.938 -10.234 -15.461 1 96.06 154 PRO B O 1
ATOM 4703 N N . PHE B 1 155 ? -13.812 -11.414 -13.969 1 97.5 155 PHE B N 1
ATOM 4704 C CA . PHE B 1 155 ? -12.727 -11.781 -14.875 1 97.5 155 PHE B CA 1
ATOM 4705 C C . PHE B 1 155 ? -13.258 -12.57 -16.062 1 97.5 155 PHE B C 1
ATOM 4707 O O . PHE B 1 155 ? -12.781 -12.406 -17.188 1 97.5 155 PHE B O 1
ATOM 4714 N N . ASN B 1 156 ? -14.266 -13.391 -15.805 1 97.56 156 ASN B N 1
ATOM 4715 C CA . ASN B 1 156 ? -14.852 -14.227 -16.844 1 97.56 156 ASN B CA 1
ATOM 4716 C C . ASN B 1 156 ? -15.625 -13.406 -17.859 1 97.56 156 ASN B C 1
ATOM 4718 O O . ASN B 1 156 ? -16.078 -13.93 -18.875 1 97.56 156 ASN B O 1
ATOM 4722 N N . THR B 1 157 ? -15.812 -12.086 -17.594 1 97.56 157 THR B N 1
ATOM 4723 C CA . THR B 1 157 ? -16.438 -11.195 -18.562 1 97.56 157 THR B CA 1
ATOM 4724 C C . THR B 1 157 ? -15.391 -10.406 -19.328 1 97.56 157 THR B C 1
ATOM 4726 O O . THR B 1 157 ? -15.703 -9.781 -20.359 1 97.56 157 THR B O 1
ATOM 4729 N N . ILE B 1 158 ? -14.188 -10.477 -18.938 1 97.62 158 ILE B N 1
ATOM 4730 C CA . ILE B 1 158 ? -13.102 -9.688 -19.5 1 97.62 158 ILE B CA 1
ATOM 4731 C C . ILE B 1 158 ? -12.25 -10.562 -20.422 1 97.62 158 ILE B C 1
ATOM 4733 O O . ILE B 1 158 ? -11.852 -10.133 -21.5 1 97.62 158 ILE B O 1
ATOM 4737 N N . ALA B 1 159 ? -11.914 -11.727 -20 1 98.19 159 ALA B N 1
ATOM 4738 C CA . ALA B 1 159 ? -11.172 -12.75 -20.734 1 98.19 159 ALA B CA 1
ATOM 4739 C C . ALA B 1 159 ? -11.914 -14.078 -20.734 1 98.19 159 ALA B C 1
ATOM 4741 O O . ALA B 1 159 ? -12.625 -14.406 -19.781 1 98.19 159 ALA B O 1
ATOM 4742 N N . THR B 1 160 ? -11.766 -14.828 -21.859 1 98.12 160 THR B N 1
ATOM 4743 C CA . THR B 1 160 ? -12.352 -16.172 -21.891 1 98.12 160 THR B CA 1
ATOM 4744 C C . THR B 1 160 ? -11.727 -17.047 -20.812 1 98.12 160 THR B C 1
ATOM 4746 O O . THR B 1 160 ? -10.5 -17.172 -20.734 1 98.12 160 THR B O 1
ATOM 4749 N N . PRO B 1 161 ? -12.57 -17.625 -19.969 1 98 161 PRO B N 1
ATOM 4750 C CA . PRO B 1 161 ? -12.008 -18.453 -18.891 1 98 161 PRO B CA 1
ATOM 4751 C C . PRO B 1 161 ? -11.086 -19.547 -19.422 1 98 161 PRO B C 1
ATOM 4753 O O . PRO B 1 161 ? -11.461 -20.312 -20.328 1 98 161 PRO B O 1
ATOM 4756 N N . ALA B 1 162 ? -9.93 -19.641 -18.922 1 98.44 162 ALA B N 1
ATOM 4757 C CA . ALA B 1 162 ? -8.914 -20.656 -19.188 1 98.44 162 ALA B CA 1
ATOM 4758 C C . ALA B 1 162 ? -8.094 -20.938 -17.938 1 98.44 162 ALA B C 1
ATOM 4760 O O . ALA B 1 162 ? -7.617 -20.016 -17.266 1 98.44 162 ALA B O 1
ATOM 4761 N N . PRO B 1 163 ? -8.062 -22.297 -17.547 1 98.38 163 PRO B N 1
ATOM 4762 C CA . PRO B 1 163 ? -7.188 -22.609 -16.406 1 98.38 163 PRO B CA 1
ATOM 4763 C C . PRO B 1 163 ? -5.711 -22.375 -16.719 1 98.38 163 PRO B C 1
ATOM 4765 O O . PRO B 1 163 ? -5.238 -22.75 -17.797 1 98.38 163 PRO B O 1
ATOM 4768 N N . ARG B 1 164 ? -5 -21.797 -15.773 1 98.69 164 ARG B N 1
ATOM 4769 C CA . ARG B 1 164 ? -3.617 -21.422 -16.062 1 98.69 164 ARG B CA 1
ATOM 4770 C C . ARG B 1 164 ? -2.689 -21.844 -14.922 1 98.69 164 ARG B C 1
ATOM 4772 O O . ARG B 1 164 ? -1.526 -21.438 -14.883 1 98.69 164 ARG B O 1
ATOM 4779 N N . GLY B 1 165 ? -3.234 -22.562 -13.898 1 98.12 165 GLY B N 1
ATOM 4780 C CA . GLY B 1 165 ? -2.412 -23.141 -12.859 1 98.12 165 GLY B CA 1
ATOM 4781 C C . GLY B 1 165 ? -1.814 -24.484 -13.25 1 98.12 165 GLY B C 1
ATOM 4782 O O . GLY B 1 165 ? -2.473 -25.516 -13.141 1 98.12 165 GLY B O 1
ATOM 4783 N N . HIS B 1 166 ? -0.573 -24.5 -13.695 1 98.44 166 HIS B N 1
ATOM 4784 C CA . HIS B 1 166 ? 0.141 -25.734 -14.023 1 98.44 166 HIS B CA 1
ATOM 4785 C C . HIS B 1 166 ? 0.819 -26.328 -12.789 1 98.44 166 HIS B C 1
ATOM 4787 O O . HIS B 1 166 ? 1.45 -25.594 -12.016 1 98.44 166 HIS B O 1
ATOM 4793 N N . VAL B 1 167 ? 0.615 -27.562 -12.57 1 96.5 167 VAL B N 1
ATOM 4794 C CA . VAL B 1 167 ? 1.163 -28.219 -11.391 1 96.5 167 VAL B CA 1
ATOM 4795 C C . VAL B 1 167 ? 1.99 -29.438 -11.812 1 96.5 167 VAL B C 1
ATOM 4797 O O . VAL B 1 167 ? 1.484 -30.328 -12.492 1 96.5 167 VAL B O 1
ATOM 4800 N N . PRO B 1 168 ? 3.279 -29.438 -11.43 1 95.75 168 PRO B N 1
ATOM 4801 C CA . PRO B 1 168 ? 4.078 -30.641 -11.727 1 95.75 168 PRO B CA 1
ATOM 4802 C C . PRO B 1 168 ? 3.465 -31.906 -11.156 1 95.75 168 PRO B C 1
ATOM 4804 O O . PRO B 1 168 ? 2.904 -31.891 -10.055 1 95.75 168 PRO B O 1
ATOM 4807 N N . GLN B 1 169 ? 3.613 -32.938 -11.953 1 92.88 169 GLN B N 1
ATOM 4808 C CA . GLN B 1 169 ? 3.076 -34.25 -11.539 1 92.88 169 GLN B CA 1
ATOM 4809 C C . GLN B 1 169 ? 3.77 -34.75 -10.281 1 92.88 169 GLN B C 1
ATOM 4811 O O . GLN B 1 169 ? 5 -34.844 -10.227 1 92.88 169 GLN B O 1
ATOM 4816 N N . MET B 1 170 ? 2.934 -34.938 -9.32 1 84.12 170 MET B N 1
ATOM 4817 C CA . MET B 1 170 ? 3.471 -35.469 -8.062 1 84.12 170 MET B CA 1
ATOM 4818 C C . MET B 1 170 ? 3.666 -36.969 -8.141 1 84.12 170 MET B C 1
ATOM 4820 O O . MET B 1 170 ? 2.951 -37.656 -8.867 1 84.12 170 MET B O 1
ATOM 4824 N N . SER B 1 171 ? 4.766 -37.438 -7.758 1 74.81 171 SER B N 1
ATOM 4825 C CA . SER B 1 171 ? 4.988 -38.875 -7.605 1 74.81 171 SER B CA 1
ATOM 4826 C C . SER B 1 171 ? 5.031 -39.281 -6.137 1 74.81 171 SER B C 1
ATOM 4828 O O . SER B 1 171 ? 5.664 -38.594 -5.32 1 74.81 171 SER B O 1
ATOM 4830 N N . ASN B 1 172 ? 4.344 -40.219 -5.855 1 67.75 172 ASN B N 1
ATOM 4831 C CA . ASN B 1 172 ? 4.309 -40.688 -4.473 1 67.75 172 ASN B CA 1
ATOM 4832 C C . ASN B 1 172 ? 4.062 -39.531 -3.5 1 67.75 172 ASN B C 1
ATOM 4834 O O . ASN B 1 172 ? 4.824 -39.344 -2.547 1 67.75 172 ASN B O 1
ATOM 4838 N N . LYS B 1 173 ? 3.029 -38.625 -3.74 1 60.91 173 LYS B N 1
ATOM 4839 C CA . LYS B 1 173 ? 2.695 -37.406 -3.025 1 60.91 173 LYS B CA 1
ATOM 4840 C C . LYS B 1 173 ? 2.637 -37.656 -1.519 1 60.91 173 LYS B C 1
ATOM 4842 O O . LYS B 1 173 ? 1.939 -38.562 -1.057 1 60.91 173 LYS B O 1
ATOM 4847 N N . LYS B 1 174 ? 3.59 -37.281 -0.744 1 55.88 174 LYS B N 1
ATOM 4848 C CA . LYS B 1 174 ? 3.449 -37.094 0.698 1 55.88 174 LYS B CA 1
ATOM 4849 C C . LYS B 1 174 ? 3.367 -35.625 1.062 1 55.88 174 LYS B C 1
ATOM 4851 O O . LYS B 1 174 ? 4.285 -34.844 0.768 1 55.88 174 LYS B O 1
ATOM 4856 N N . GLN B 1 175 ? 2.068 -35.25 1.329 1 48.28 175 GLN B N 1
ATOM 4857 C CA . GLN B 1 175 ? 1.867 -33.875 1.7 1 48.28 175 GLN B CA 1
ATOM 4858 C C . GLN B 1 175 ? 3.02 -33.344 2.559 1 48.28 175 GLN B C 1
ATOM 4860 O O . GLN B 1 175 ? 3.447 -34.031 3.498 1 48.28 175 GLN B O 1
ATOM 4865 N N . GLY B 1 176 ? 3.689 -32.312 2.275 1 49.66 176 GLY B N 1
ATOM 4866 C CA . GLY B 1 176 ? 4.762 -31.672 3.027 1 49.66 176 GLY B CA 1
ATOM 4867 C C . GLY B 1 176 ? 6.137 -32.188 2.652 1 49.66 176 GLY B C 1
ATOM 4868 O O . GLY B 1 176 ? 7.152 -31.562 2.984 1 49.66 176 GLY B O 1
ATOM 4869 N N . GLU B 1 177 ? 6.301 -33.406 2.141 1 55.5 177 GLU B N 1
ATOM 4870 C CA . GLU B 1 177 ? 7.598 -34.031 1.845 1 55.5 177 GLU B CA 1
ATOM 4871 C C . GLU B 1 177 ? 7.863 -34.062 0.343 1 55.5 177 GLU B C 1
ATOM 4873 O O . GLU B 1 177 ? 8.977 -33.75 -0.101 1 55.5 177 GLU B O 1
ATOM 4878 N N . ALA B 1 178 ? 6.914 -34.375 -0.353 1 63.81 178 ALA B N 1
ATOM 4879 C CA . ALA B 1 178 ? 7.004 -34.469 -1.808 1 63.81 178 ALA B CA 1
ATOM 4880 C C . ALA B 1 178 ? 5.891 -33.688 -2.479 1 63.81 178 ALA B C 1
ATOM 4882 O O . ALA B 1 178 ? 5.023 -34.25 -3.148 1 63.81 178 ALA B O 1
ATOM 4883 N N . SER B 1 179 ? 6.09 -32.406 -2.232 1 79.31 179 SER B N 1
ATOM 4884 C CA . SER B 1 179 ? 5.082 -31.5 -2.777 1 79.31 179 SER B CA 1
ATOM 4885 C C . SER B 1 179 ? 5.363 -31.172 -4.242 1 79.31 179 SER B C 1
ATOM 4887 O O . SER B 1 179 ? 6.41 -31.547 -4.773 1 79.31 179 SER B O 1
ATOM 4889 N N . ALA B 1 180 ? 4.375 -30.703 -4.859 1 86.88 180 ALA B N 1
ATOM 4890 C CA . ALA B 1 180 ? 4.531 -30.344 -6.266 1 86.88 180 ALA B CA 1
ATOM 4891 C C . ALA B 1 180 ? 5.645 -29.312 -6.449 1 86.88 180 ALA B C 1
ATOM 4893 O O . ALA B 1 180 ? 6.328 -29.312 -7.477 1 86.88 180 ALA B O 1
ATOM 4894 N N . GLY B 1 181 ? 5.867 -28.531 -5.441 1 91.44 181 GLY B N 1
ATOM 4895 C CA . GLY B 1 181 ? 6.996 -27.625 -5.484 1 91.44 181 GLY B CA 1
ATOM 4896 C C . GLY B 1 181 ? 8.336 -28.328 -5.566 1 91.44 181 GLY B C 1
ATOM 4897 O O . GLY B 1 181 ? 9.234 -27.891 -6.289 1 91.44 181 GLY B O 1
ATOM 4898 N N . TYR B 1 182 ? 8.422 -29.375 -4.812 1 92.31 182 TYR B N 1
ATOM 4899 C CA . TYR B 1 182 ? 9.633 -30.188 -4.859 1 92.31 182 TYR B CA 1
ATOM 4900 C C . TYR B 1 182 ? 9.828 -30.797 -6.246 1 92.31 182 TYR B C 1
ATOM 4902 O O . TYR B 1 182 ? 10.953 -30.859 -6.754 1 92.31 182 TYR B O 1
ATOM 4910 N N . MET B 1 183 ? 8.75 -31.219 -6.844 1 93.25 183 MET B N 1
ATOM 4911 C CA . MET B 1 183 ? 8.805 -31.859 -8.156 1 93.25 183 MET B CA 1
ATOM 4912 C C . MET B 1 183 ? 9.156 -30.844 -9.242 1 93.25 183 MET B C 1
ATOM 4914 O O . MET B 1 183 ? 9.578 -31.203 -10.336 1 93.25 183 MET B O 1
ATOM 4918 N N . LEU B 1 184 ? 8.93 -29.641 -8.992 1 95.12 184 LEU B N 1
ATOM 4919 C CA . LEU B 1 184 ? 9.375 -28.547 -9.859 1 95.12 184 LEU B CA 1
ATOM 4920 C C . LEU B 1 184 ? 10.867 -28.297 -9.68 1 95.12 184 LEU B C 1
ATOM 4922 O O . LEU B 1 184 ? 11.617 -28.219 -10.664 1 95.12 184 LEU B O 1
ATOM 4926 N N . MET B 1 185 ? 11.32 -28.25 -8.445 1 96.44 185 MET B N 1
ATOM 4927 C CA . MET B 1 185 ? 12.664 -27.812 -8.102 1 96.44 185 MET B CA 1
ATOM 4928 C C . MET B 1 185 ? 13.695 -28.891 -8.438 1 96.44 185 MET B C 1
ATOM 4930 O O . MET B 1 185 ? 14.781 -28.578 -8.938 1 96.44 185 MET B O 1
ATOM 4934 N N . LYS B 1 186 ? 13.344 -30.109 -8.211 1 95.31 186 LYS B N 1
ATOM 4935 C CA . LYS B 1 186 ? 14.297 -31.203 -8.344 1 95.31 186 LYS B CA 1
ATOM 4936 C C . LYS B 1 186 ? 14.852 -31.266 -9.766 1 95.31 186 LYS B C 1
ATOM 4938 O O . LYS B 1 186 ? 16.078 -31.25 -9.961 1 95.31 186 LYS B O 1
ATOM 4943 N N . PRO B 1 187 ? 14.031 -31.344 -10.773 1 97.06 187 PRO B N 1
ATOM 4944 C CA . PRO B 1 187 ? 14.586 -31.406 -12.125 1 97.06 187 PRO B CA 1
ATOM 4945 C C . PRO B 1 187 ? 15.359 -30.141 -12.492 1 97.06 187 PRO B C 1
ATOM 4947 O O . PRO B 1 187 ? 16.328 -30.203 -13.258 1 97.06 187 PRO B O 1
ATOM 4950 N N . LEU B 1 188 ? 14.953 -28.938 -12.039 1 98.31 188 LEU B N 1
ATOM 4951 C CA . LEU B 1 188 ? 15.664 -27.703 -12.344 1 98.31 188 LEU B CA 1
ATOM 4952 C C . LEU B 1 188 ? 17.078 -27.734 -11.766 1 98.31 188 LEU B C 1
ATOM 4954 O O . LEU B 1 188 ? 18.047 -27.375 -12.453 1 98.31 188 LEU B O 1
ATOM 4958 N N . VAL B 1 189 ? 17.203 -28.141 -10.492 1 98.38 189 VAL B N 1
ATOM 4959 C CA . VAL B 1 189 ? 18.5 -28.203 -9.836 1 98.38 189 VAL B CA 1
ATOM 4960 C C . VAL B 1 189 ? 19.375 -29.266 -10.508 1 98.38 189 VAL B C 1
ATOM 4962 O O . VAL B 1 189 ? 20.562 -29.062 -10.727 1 98.38 189 VAL B O 1
ATOM 4965 N N . LYS B 1 190 ? 18.734 -30.422 -10.82 1 98.38 190 LYS B N 1
ATOM 4966 C CA . LYS B 1 190 ? 19.453 -31.484 -11.531 1 98.38 190 LYS B CA 1
ATOM 4967 C C . LYS B 1 190 ? 19.984 -30.969 -12.867 1 98.38 190 LYS B C 1
ATOM 4969 O O . LYS B 1 190 ? 21.125 -31.281 -13.242 1 98.38 190 LYS B O 1
ATOM 4974 N N . THR B 1 191 ? 19.203 -30.266 -13.578 1 98.81 191 THR B N 1
ATOM 4975 C CA . THR B 1 191 ? 19.594 -29.719 -14.867 1 98.81 191 THR B CA 1
ATOM 4976 C C . THR B 1 191 ? 20.75 -28.719 -14.703 1 98.81 191 THR B C 1
ATOM 4978 O O . THR B 1 191 ? 21.703 -28.75 -15.477 1 98.81 191 THR B O 1
ATOM 4981 N N . ALA B 1 192 ? 20.641 -27.828 -13.727 1 98.81 192 ALA B N 1
ATOM 4982 C CA . ALA B 1 192 ? 21.719 -26.875 -13.461 1 98.81 192 ALA B CA 1
ATOM 4983 C C . ALA B 1 192 ? 23.016 -27.578 -13.117 1 98.81 192 ALA B C 1
ATOM 4985 O O . ALA B 1 192 ? 24.078 -27.234 -13.641 1 98.81 192 ALA B O 1
ATOM 4986 N N . THR B 1 193 ? 22.891 -28.578 -12.273 1 98.44 193 THR B N 1
ATOM 4987 C CA . THR B 1 193 ? 24.062 -29.359 -11.852 1 98.44 193 THR B CA 1
ATOM 4988 C C . THR B 1 193 ? 24.688 -30.078 -13.047 1 98.44 193 THR B C 1
ATOM 4990 O O . THR B 1 193 ? 25.906 -30.047 -13.211 1 98.44 193 THR B O 1
ATOM 4993 N N . ALA B 1 194 ? 23.844 -30.672 -13.805 1 98.56 194 ALA B N 1
ATOM 4994 C CA . ALA B 1 194 ? 24.328 -31.391 -14.992 1 98.56 194 ALA B CA 1
ATOM 4995 C C . ALA B 1 194 ? 25 -30.438 -15.969 1 98.56 194 ALA B C 1
ATOM 4997 O O . ALA B 1 194 ? 25.938 -30.828 -16.672 1 98.56 194 ALA B O 1
ATOM 4998 N N . ALA B 1 195 ? 24.562 -29.219 -15.969 1 98.56 195 ALA B N 1
ATOM 4999 C CA . ALA B 1 195 ? 25.125 -28.219 -16.875 1 98.56 195 ALA B CA 1
ATOM 5000 C C . ALA B 1 195 ? 26.406 -27.641 -16.312 1 98.56 195 ALA B C 1
ATOM 5002 O O . ALA B 1 195 ? 27.094 -26.859 -16.969 1 98.56 195 ALA B O 1
ATOM 5003 N N . GLY B 1 196 ? 26.734 -27.953 -14.984 1 98.38 196 GLY B N 1
ATOM 5004 C CA . GLY B 1 196 ? 28.047 -27.594 -14.453 1 98.38 196 GLY B CA 1
ATOM 5005 C C . GLY B 1 196 ? 27.969 -26.594 -13.32 1 98.38 196 GLY B C 1
ATOM 5006 O O . GLY B 1 196 ? 29 -26.172 -12.781 1 98.38 196 GLY B O 1
ATOM 5007 N N . ALA B 1 197 ? 26.812 -26.172 -12.953 1 98.75 197 ALA B N 1
ATOM 5008 C CA . ALA B 1 197 ? 26.688 -25.219 -11.859 1 98.75 197 ALA B CA 1
ATOM 5009 C C . ALA B 1 197 ? 27.109 -25.844 -10.531 1 98.75 197 ALA B C 1
ATOM 5011 O O . ALA B 1 197 ? 26.797 -27 -10.25 1 98.75 197 ALA B O 1
ATOM 5012 N N . ARG B 1 198 ? 27.812 -25.062 -9.703 1 98.5 198 ARG B N 1
ATOM 5013 C CA . ARG B 1 198 ? 28.203 -25.453 -8.344 1 98.5 198 ARG B CA 1
ATOM 5014 C C . ARG B 1 198 ? 27.328 -24.734 -7.312 1 98.5 198 ARG B C 1
ATOM 5016 O O . ARG B 1 198 ? 26.75 -23.688 -7.598 1 98.5 198 ARG B O 1
ATOM 5023 N N . ALA B 1 199 ? 27.297 -25.391 -6.16 1 98.5 199 ALA B N 1
ATOM 5024 C CA . ALA B 1 199 ? 26.547 -24.766 -5.078 1 98.5 199 ALA B CA 1
ATOM 5025 C C . ALA B 1 199 ? 27.328 -24.828 -3.766 1 98.5 199 ALA B C 1
ATOM 5027 O O . ALA B 1 199 ? 27.984 -25.812 -3.469 1 98.5 199 ALA B O 1
ATOM 5028 N N . LEU B 1 200 ? 27.344 -23.766 -3.084 1 98 200 LEU B N 1
ATOM 5029 C CA . LEU B 1 200 ? 27.797 -23.703 -1.7 1 98 200 LEU B CA 1
ATOM 5030 C C . LEU B 1 200 ? 26.625 -23.484 -0.751 1 98 200 LEU B C 1
ATOM 5032 O O . LEU B 1 200 ? 25.875 -22.516 -0.909 1 98 200 LEU B O 1
ATOM 5036 N N . TYR B 1 201 ? 26.422 -24.328 0.173 1 97.62 201 TYR B N 1
ATOM 5037 C CA . TYR B 1 201 ? 25.328 -24.281 1.126 1 97.62 201 TYR B CA 1
ATOM 5038 C C . TYR B 1 201 ? 25.781 -23.672 2.451 1 97.62 201 TYR B C 1
ATOM 5040 O O . TYR B 1 201 ? 26.969 -23.484 2.672 1 97.62 201 TYR B O 1
ATOM 5048 N N . ASP B 1 202 ? 24.812 -23.266 3.287 1 97.12 202 ASP B N 1
ATOM 5049 C CA . ASP B 1 202 ? 25.047 -22.656 4.594 1 97.12 202 ASP B CA 1
ATOM 5050 C C . ASP B 1 202 ? 25.844 -21.359 4.461 1 97.12 202 ASP B C 1
ATOM 5052 O O . ASP B 1 202 ? 26.703 -21.078 5.293 1 97.12 202 ASP B O 1
ATOM 5056 N N . VAL B 1 203 ? 25.609 -20.672 3.375 1 96.5 203 VAL B N 1
ATOM 5057 C CA . VAL B 1 203 ? 26.312 -19.422 3.094 1 96.5 203 VAL B CA 1
ATOM 5058 C C . VAL B 1 203 ? 25.297 -18.266 3.062 1 96.5 203 VAL B C 1
ATOM 5060 O O . VAL B 1 203 ? 24.375 -18.266 2.246 1 96.5 203 VAL B O 1
ATOM 5063 N N . ARG B 1 204 ? 25.469 -17.328 3.889 1 94.88 204 ARG B N 1
ATOM 5064 C CA . ARG B 1 204 ? 24.562 -16.172 3.963 1 94.88 204 ARG B CA 1
ATOM 5065 C C . ARG B 1 204 ? 25.188 -14.953 3.301 1 94.88 204 ARG B C 1
ATOM 5067 O O . ARG B 1 204 ? 26.234 -14.469 3.73 1 94.88 204 ARG B O 1
ATOM 5074 N N . ALA B 1 205 ? 24.578 -14.469 2.197 1 96 205 ALA B N 1
ATOM 5075 C CA . ALA B 1 205 ? 25.031 -13.234 1.56 1 96 205 ALA B CA 1
ATOM 5076 C C . ALA B 1 205 ? 24.844 -12.031 2.488 1 96 205 ALA B C 1
ATOM 5078 O O . ALA B 1 205 ? 23.812 -11.914 3.15 1 96 205 ALA B O 1
ATOM 5079 N N . GLN B 1 206 ? 25.828 -11.109 2.514 1 95.62 206 GLN B N 1
ATOM 5080 C CA . GLN B 1 206 ? 25.781 -10.016 3.471 1 95.62 206 GLN B CA 1
ATOM 5081 C C . GLN B 1 206 ? 25.844 -8.664 2.762 1 95.62 206 GLN B C 1
ATOM 5083 O O . GLN B 1 206 ? 25.125 -7.73 3.117 1 95.62 206 GLN B O 1
ATOM 5088 N N . SER B 1 207 ? 26.797 -8.492 1.85 1 97.19 207 SER B N 1
ATOM 5089 C CA . SER B 1 207 ? 26.969 -7.234 1.136 1 97.19 207 SER B CA 1
ATOM 5090 C C . SER B 1 207 ? 27.516 -7.465 -0.27 1 97.19 207 SER B C 1
ATOM 5092 O O . SER B 1 207 ? 27.938 -8.57 -0.602 1 97.19 207 SER B O 1
ATOM 5094 N N . LEU B 1 208 ? 27.422 -6.461 -1.047 1 98.75 208 LEU B N 1
ATOM 5095 C CA . LEU B 1 208 ? 27.922 -6.535 -2.414 1 98.75 208 LEU B CA 1
ATOM 5096 C C . LEU B 1 208 ? 29.312 -5.926 -2.51 1 98.75 208 LEU B C 1
ATOM 5098 O O . LEU B 1 208 ? 29.641 -4.992 -1.775 1 98.75 208 LEU B O 1
ATOM 5102 N N . VAL B 1 209 ? 30.125 -6.457 -3.309 1 98.62 209 VAL B N 1
ATOM 5103 C CA . VAL B 1 209 ? 31.453 -5.918 -3.611 1 98.62 209 VAL B CA 1
ATOM 5104 C C . VAL B 1 209 ? 31.391 -5.102 -4.902 1 98.62 209 VAL B C 1
ATOM 5106 O O . VAL B 1 209 ? 30.891 -5.582 -5.922 1 98.62 209 VAL B O 1
ATOM 5109 N N . VAL B 1 210 ? 31.906 -3.895 -4.863 1 98.44 210 VAL B N 1
ATOM 5110 C CA . VAL B 1 210 ? 31.688 -2.988 -5.988 1 98.44 210 VAL B CA 1
ATOM 5111 C C . VAL B 1 210 ? 33.031 -2.357 -6.398 1 98.44 210 VAL B C 1
ATOM 5113 O O . VAL B 1 210 ? 33.875 -2.082 -5.547 1 98.44 210 VAL B O 1
ATOM 5116 N N . GLU B 1 211 ? 33.188 -2.125 -7.699 1 97.81 211 GLU B N 1
ATOM 5117 C CA . GLU B 1 211 ? 34.312 -1.365 -8.234 1 97.81 211 GLU B CA 1
ATOM 5118 C C . GLU B 1 211 ? 34.062 0.136 -8.086 1 97.81 211 GLU B C 1
ATOM 5120 O O . GLU B 1 211 ? 32.969 0.571 -7.727 1 97.81 211 GLU B O 1
ATOM 5125 N N . SER B 1 212 ? 35.094 0.898 -8.383 1 93.38 212 SER B N 1
ATOM 5126 C CA . SER B 1 212 ? 35.062 2.346 -8.211 1 93.38 212 SER B CA 1
ATOM 5127 C C . SER B 1 212 ? 34.031 2.979 -9.156 1 93.38 212 SER B C 1
ATOM 5129 O O . SER B 1 212 ? 33.5 4.051 -8.875 1 93.38 212 SER B O 1
ATOM 5131 N N . ASP B 1 213 ? 33.719 2.316 -10.234 1 92.56 213 ASP B N 1
ATOM 5132 C CA . ASP B 1 213 ? 32.781 2.871 -11.203 1 92.56 213 ASP B CA 1
ATOM 5133 C C . ASP B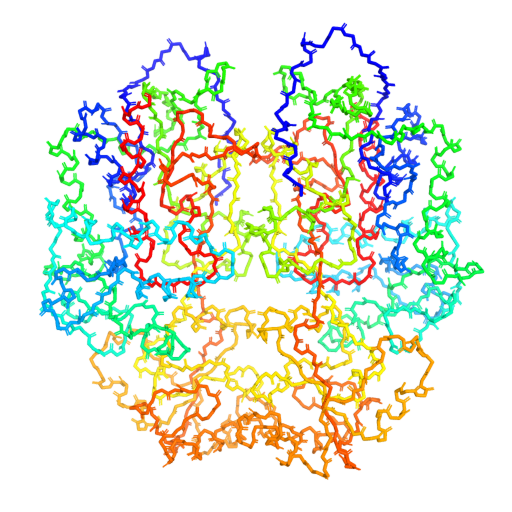 1 213 ? 31.359 2.412 -10.906 1 92.56 213 ASP B C 1
ATOM 5135 O O . ASP B 1 213 ? 30.438 2.719 -11.664 1 92.56 213 ASP B O 1
ATOM 5139 N N . GLY B 1 214 ? 31.203 1.628 -9.852 1 94.56 214 GLY B N 1
ATOM 5140 C CA . GLY B 1 214 ? 29.875 1.247 -9.422 1 94.56 214 GLY B CA 1
ATOM 5141 C C . GLY B 1 214 ? 29.469 -0.147 -9.867 1 94.56 214 GLY B C 1
ATOM 5142 O O . GLY B 1 214 ? 28.406 -0.647 -9.484 1 94.56 214 GLY B O 1
ATOM 5143 N N . ARG B 1 215 ? 30.328 -0.807 -10.625 1 98.19 215 ARG B N 1
ATOM 5144 C CA . ARG B 1 215 ? 30 -2.15 -11.094 1 98.19 215 ARG B CA 1
ATOM 5145 C C . ARG B 1 215 ? 30.094 -3.16 -9.953 1 98.19 215 ARG B C 1
ATOM 5147 O O . ARG B 1 215 ? 31.062 -3.168 -9.195 1 98.19 215 ARG B O 1
ATOM 5154 N N . VAL B 1 216 ? 29.094 -3.965 -9.805 1 98.88 216 VAL B N 1
ATOM 5155 C CA . VAL B 1 216 ? 29.109 -5.055 -8.836 1 98.88 216 VAL B CA 1
ATOM 5156 C C . VAL B 1 216 ? 29.969 -6.199 -9.352 1 98.88 216 VAL B C 1
ATOM 5158 O O . VAL B 1 216 ? 29.766 -6.691 -10.469 1 98.88 216 VAL B O 1
ATOM 5161 N N . VAL B 1 217 ? 30.938 -6.688 -8.469 1 98.81 217 VAL B N 1
ATOM 5162 C CA . VAL B 1 217 ? 31.891 -7.68 -8.961 1 98.81 217 VAL B CA 1
ATOM 5163 C C . VAL B 1 217 ? 31.984 -8.844 -7.973 1 98.81 217 VAL B C 1
ATOM 5165 O O . VAL B 1 217 ? 32.875 -9.695 -8.086 1 98.81 217 VAL B O 1
ATOM 5168 N N . GLY B 1 218 ? 31.125 -8.859 -6.996 1 98.75 218 GLY B N 1
ATOM 5169 C CA . GLY B 1 218 ? 31.141 -9.992 -6.082 1 98.75 218 GLY B CA 1
ATOM 5170 C C . GLY B 1 218 ? 30.234 -9.805 -4.883 1 98.75 218 GLY B C 1
ATOM 5171 O O . GLY B 1 218 ? 29.438 -8.867 -4.836 1 98.75 218 GLY B O 1
ATOM 5172 N N . ILE B 1 219 ? 30.297 -10.789 -3.979 1 98.5 219 ILE B N 1
ATOM 5173 C CA . ILE B 1 219 ? 29.5 -10.828 -2.762 1 98.5 219 ILE B CA 1
ATOM 5174 C C . ILE B 1 219 ? 30.391 -11.133 -1.562 1 98.5 219 ILE B C 1
ATOM 5176 O O . ILE B 1 219 ? 31.297 -11.969 -1.646 1 98.5 219 ILE B O 1
ATOM 5180 N N . ARG B 1 220 ? 30.234 -10.367 -0.55 1 97.75 220 ARG B N 1
ATOM 5181 C CA . ARG B 1 220 ? 30.703 -10.781 0.762 1 97.75 220 ARG B CA 1
ATOM 5182 C C . ARG B 1 220 ? 29.656 -11.617 1.491 1 97.75 220 ARG B C 1
ATOM 5184 O O . ARG B 1 220 ? 28.5 -11.219 1.576 1 97.75 220 ARG B O 1
ATOM 5191 N N . ALA B 1 221 ? 30.016 -12.758 1.987 1 96.88 221 ALA B N 1
ATOM 5192 C CA . ALA B 1 221 ? 29.109 -13.688 2.648 1 96.88 221 ALA B CA 1
ATOM 5193 C C . ALA B 1 221 ? 29.719 -14.234 3.936 1 96.88 221 ALA B C 1
ATOM 5195 O O . ALA B 1 221 ? 30.859 -13.914 4.27 1 96.88 221 ALA B O 1
ATOM 5196 N N . ARG B 1 222 ? 28.891 -14.883 4.672 1 95.44 222 ARG B N 1
ATOM 5197 C CA . ARG B 1 222 ? 29.328 -15.531 5.898 1 95.44 222 ARG B CA 1
ATOM 5198 C C . ARG B 1 222 ? 28.922 -17 5.914 1 95.44 222 ARG B C 1
ATOM 5200 O O . ARG B 1 222 ? 27.797 -17.344 5.559 1 95.44 222 ARG B O 1
ATOM 5207 N N . ARG B 1 223 ? 29.812 -17.844 6.246 1 94.75 223 ARG B N 1
ATOM 5208 C CA . ARG B 1 223 ? 29.578 -19.281 6.43 1 94.75 223 ARG B CA 1
ATOM 5209 C C . ARG B 1 223 ? 30.141 -19.75 7.766 1 94.75 223 ARG B C 1
ATOM 5211 O O . ARG B 1 223 ? 31.359 -19.719 7.98 1 94.75 223 ARG B O 1
ATOM 5218 N N . TYR B 1 224 ? 29.391 -20.266 8.656 1 91.62 224 TYR B N 1
ATOM 5219 C CA . TYR B 1 224 ? 29.781 -20.766 9.969 1 91.62 224 TYR B CA 1
ATOM 5220 C C . TYR B 1 224 ? 30.656 -19.75 10.688 1 91.62 224 TYR B C 1
ATOM 5222 O O . TYR B 1 224 ? 31.734 -20.094 11.203 1 91.62 224 TYR B O 1
ATOM 5230 N N . GLY B 1 225 ? 30.359 -18.484 10.656 1 87.75 225 GLY B N 1
ATOM 5231 C CA . GLY B 1 225 ? 31.062 -17.453 11.391 1 87.75 225 GLY B CA 1
ATOM 5232 C C . GLY B 1 225 ? 32.25 -16.891 10.633 1 87.75 225 GLY B C 1
ATOM 5233 O O . GLY B 1 225 ? 32.844 -15.891 11.055 1 87.75 225 GLY B O 1
ATOM 5234 N N . THR B 1 226 ? 32.594 -17.516 9.555 1 94 226 THR B N 1
ATOM 5235 C CA . THR B 1 226 ? 33.719 -17.062 8.75 1 94 226 THR B CA 1
ATOM 5236 C C . THR B 1 226 ? 33.25 -16.203 7.578 1 94 226 THR B C 1
ATOM 5238 O O . THR B 1 226 ? 32.312 -16.578 6.871 1 94 226 THR B O 1
ATOM 5241 N N . GLU B 1 227 ? 33.906 -15.125 7.367 1 94.62 227 GLU B N 1
ATOM 5242 C CA . GLU B 1 227 ? 33.594 -14.242 6.246 1 94.62 227 GLU B CA 1
ATOM 5243 C C . GLU B 1 227 ? 34.188 -14.766 4.945 1 94.62 227 GLU B C 1
ATOM 5245 O O . GLU B 1 227 ? 35.344 -15.211 4.93 1 94.62 227 GLU B O 1
ATOM 5250 N N . LEU B 1 228 ? 33.406 -14.758 3.926 1 96.62 228 LEU B N 1
ATOM 5251 C CA . LEU B 1 228 ? 33.812 -15.156 2.59 1 96.62 228 LEU B CA 1
ATOM 5252 C C . LEU B 1 228 ? 33.656 -14.016 1.598 1 96.62 228 LEU B C 1
ATOM 5254 O O . LEU B 1 228 ? 32.656 -13.281 1.653 1 96.62 228 LEU B O 1
ATOM 5258 N N . THR B 1 229 ? 34.656 -13.852 0.771 1 98.19 229 THR B N 1
ATOM 5259 C CA . THR B 1 229 ? 34.531 -12.969 -0.382 1 98.19 229 THR B CA 1
ATOM 5260 C C . THR B 1 229 ? 34.562 -13.766 -1.683 1 98.19 229 THR B C 1
ATOM 5262 O O . THR B 1 229 ? 35.5 -14.508 -1.944 1 98.19 229 THR B O 1
ATOM 5265 N N . ILE B 1 230 ? 33.469 -13.664 -2.42 1 98.75 230 ILE B N 1
ATOM 5266 C CA . ILE B 1 230 ? 33.312 -14.438 -3.648 1 98.75 230 ILE B CA 1
ATOM 5267 C C . ILE B 1 230 ? 33.25 -13.484 -4.848 1 98.75 230 ILE B C 1
ATOM 5269 O O . ILE B 1 230 ? 32.406 -12.594 -4.906 1 98.75 230 ILE B O 1
ATOM 5273 N N . ARG B 1 231 ? 34.125 -13.703 -5.828 1 98.75 231 ARG B N 1
ATOM 5274 C CA . ARG B 1 231 ? 34.219 -12.852 -7.012 1 98.75 231 ARG B CA 1
ATOM 5275 C C . ARG B 1 231 ? 33.25 -13.312 -8.086 1 98.75 231 ARG B C 1
ATOM 5277 O O . ARG B 1 231 ? 33.094 -14.516 -8.32 1 98.75 231 ARG B O 1
ATOM 5284 N N . ALA B 1 232 ? 32.5 -12.445 -8.664 1 98.88 232 ALA B N 1
ATOM 5285 C CA . ALA B 1 232 ? 31.656 -12.648 -9.844 1 98.88 232 ALA B CA 1
ATOM 5286 C C . ALA B 1 232 ? 32.219 -11.906 -11.055 1 98.88 232 ALA B C 1
ATOM 5288 O O . ALA B 1 232 ? 32.094 -10.688 -11.148 1 98.88 232 ALA B O 1
ATOM 5289 N N . ARG B 1 233 ? 32.719 -12.602 -12.039 1 98.5 233 ARG B N 1
ATOM 5290 C CA . ARG B 1 233 ? 33.406 -11.977 -13.156 1 98.5 233 ARG B CA 1
ATOM 5291 C C . ARG B 1 233 ? 32.438 -11.305 -14.117 1 98.5 233 ARG B C 1
ATOM 5293 O O . ARG B 1 233 ? 32.75 -10.242 -14.664 1 98.5 233 ARG B O 1
ATOM 5300 N N . SER B 1 234 ? 31.266 -11.938 -14.289 1 98.5 234 SER B N 1
ATOM 5301 C CA . SER B 1 234 ? 30.297 -11.414 -15.25 1 98.5 234 SER B CA 1
ATOM 5302 C C . SER B 1 234 ? 29.125 -10.734 -14.539 1 98.5 234 SER B C 1
ATOM 5304 O O . SER B 1 234 ? 28.656 -9.688 -14.984 1 98.5 234 SER B O 1
ATOM 5306 N N . GLY B 1 235 ? 28.672 -11.305 -13.445 1 98.56 235 GLY B N 1
ATOM 5307 C CA . GLY B 1 235 ? 27.562 -10.656 -12.781 1 98.56 235 GLY B CA 1
ATOM 5308 C C . GLY B 1 235 ? 27.078 -11.398 -11.539 1 98.56 235 GLY B C 1
ATOM 5309 O O . GLY B 1 235 ? 27.453 -12.547 -11.32 1 98.56 235 GLY B O 1
ATOM 5310 N N . VAL B 1 236 ? 26.328 -10.727 -10.695 1 98.94 236 VAL B N 1
ATOM 5311 C CA . VAL B 1 236 ? 25.672 -11.25 -9.508 1 98.94 236 VAL B CA 1
ATOM 5312 C C . VAL B 1 236 ? 24.156 -11.289 -9.727 1 98.94 236 VAL B C 1
ATOM 5314 O O . VAL B 1 236 ? 23.578 -10.336 -10.234 1 98.94 236 VAL B O 1
ATOM 5317 N N . VAL B 1 237 ? 23.469 -12.391 -9.422 1 98.94 237 VAL B N 1
ATOM 5318 C CA . VAL B 1 237 ? 22.016 -12.516 -9.453 1 98.94 237 VAL B CA 1
ATOM 5319 C C . VAL B 1 237 ? 21.469 -12.656 -8.031 1 98.94 237 VAL B C 1
ATOM 5321 O O . VAL B 1 237 ? 21.828 -13.594 -7.316 1 98.94 237 VAL B O 1
ATOM 5324 N N . LEU B 1 238 ? 20.641 -11.742 -7.613 1 98.88 238 LEU B N 1
ATOM 5325 C CA . LEU B 1 238 ? 19.969 -11.805 -6.32 1 98.88 238 LEU B CA 1
ATOM 5326 C C . LEU B 1 238 ? 18.625 -12.539 -6.441 1 98.88 238 LEU B C 1
ATOM 5328 O O . LEU B 1 238 ? 17.719 -12.07 -7.129 1 98.88 238 LEU B O 1
ATOM 5332 N N . ALA B 1 239 ? 18.469 -13.641 -5.824 1 98.56 239 ALA B N 1
ATOM 5333 C CA . ALA B 1 239 ? 17.281 -14.5 -5.867 1 98.56 239 ALA B CA 1
ATOM 5334 C C . ALA B 1 239 ? 16.984 -15.086 -4.492 1 98.56 239 ALA B C 1
ATOM 5336 O O . ALA B 1 239 ? 16.766 -16.297 -4.359 1 98.56 239 ALA B O 1
ATOM 5337 N N . THR B 1 240 ? 16.922 -14.273 -3.432 1 96.81 240 THR B N 1
ATOM 5338 C CA . THR B 1 240 ? 16.938 -14.75 -2.053 1 96.81 240 THR B CA 1
ATOM 5339 C C . THR B 1 240 ? 15.523 -14.719 -1.459 1 96.81 240 THR B C 1
ATOM 5341 O O . THR B 1 240 ? 15.344 -14.961 -0.265 1 96.81 240 THR B O 1
ATOM 5344 N N . GLY B 1 241 ? 14.539 -14.422 -2.215 1 95.88 241 GLY B N 1
ATOM 5345 C CA . GLY B 1 241 ? 13.18 -14.43 -1.705 1 95.88 241 GLY B CA 1
ATOM 5346 C C . GLY B 1 241 ? 12.727 -13.07 -1.19 1 95.88 241 GLY B C 1
ATOM 5347 O O . GLY B 1 241 ? 13.406 -12.062 -1.395 1 95.88 241 GLY B O 1
ATOM 5348 N N . SER B 1 242 ? 11.562 -13.062 -0.522 1 96.31 242 SER B N 1
ATOM 5349 C CA . SER B 1 242 ? 10.883 -11.828 -0.13 1 96.31 242 SER B CA 1
ATOM 5350 C C . SER B 1 242 ? 11.406 -11.312 1.209 1 96.31 242 SER B C 1
ATOM 5352 O O . SER B 1 242 ? 12.547 -11.586 1.586 1 96.31 242 SER B O 1
ATOM 5354 N N . PHE B 1 243 ? 10.602 -10.398 1.907 1 97.31 243 PHE B N 1
ATOM 5355 C CA . PHE B 1 243 ? 11.008 -9.859 3.197 1 97.31 243 PHE B CA 1
ATOM 5356 C C . PHE B 1 243 ? 9.953 -10.133 4.262 1 97.31 243 PHE B C 1
ATOM 5358 O O . PHE B 1 243 ? 9.883 -9.438 5.273 1 97.31 243 PHE B O 1
ATOM 5365 N N . ALA B 1 244 ? 9.133 -11.148 4.062 1 96.38 244 ALA B N 1
ATOM 5366 C CA . ALA B 1 244 ? 7.969 -11.453 4.887 1 96.38 244 ALA B CA 1
ATOM 5367 C C . ALA B 1 244 ? 8.375 -11.727 6.332 1 96.38 244 ALA B C 1
ATOM 5369 O O . ALA B 1 244 ? 7.566 -11.562 7.25 1 96.38 244 ALA B O 1
ATOM 5370 N N . TYR B 1 245 ? 9.633 -12.156 6.547 1 96.06 245 TYR B N 1
ATOM 5371 C CA . TYR B 1 245 ? 10.062 -12.477 7.902 1 96.06 245 TYR B CA 1
ATOM 5372 C C . TYR B 1 245 ? 11.008 -11.414 8.445 1 96.06 245 TYR B C 1
ATOM 5374 O O . TYR B 1 245 ? 11.719 -11.648 9.422 1 96.06 245 TYR B O 1
ATOM 5382 N N . ASN B 1 246 ? 11.141 -10.328 7.766 1 95.69 246 ASN B N 1
ATOM 5383 C CA . ASN B 1 246 ? 11.805 -9.133 8.289 1 95.69 246 ASN B CA 1
ATOM 5384 C C . ASN B 1 246 ? 10.805 -8.18 8.938 1 95.69 246 ASN B C 1
ATOM 5386 O O . ASN B 1 246 ? 10.227 -7.328 8.266 1 95.69 246 ASN B O 1
ATOM 5390 N N . ASP B 1 247 ? 10.656 -8.242 10.234 1 95.31 247 ASP B N 1
ATOM 5391 C CA . ASP B 1 247 ? 9.602 -7.531 10.953 1 95.31 247 ASP B CA 1
ATOM 5392 C C . ASP B 1 247 ? 9.695 -6.027 10.719 1 95.31 247 ASP B C 1
ATOM 5394 O O . ASP B 1 247 ? 8.672 -5.359 10.547 1 95.31 247 ASP B O 1
ATOM 5398 N N . SER B 1 248 ? 10.891 -5.504 10.719 1 95.31 248 SER B N 1
ATOM 5399 C CA . SER B 1 248 ? 11.07 -4.07 10.531 1 95.31 248 SER B CA 1
ATOM 5400 C C . SER B 1 248 ? 10.625 -3.627 9.141 1 95.31 248 SER B C 1
ATOM 5402 O O . SER B 1 248 ? 9.938 -2.615 8.992 1 95.31 248 SER B O 1
ATOM 5404 N N . MET B 1 249 ? 11.047 -4.387 8.078 1 96.81 249 MET B N 1
ATOM 5405 C CA . MET B 1 249 ? 10.617 -4.066 6.723 1 96.81 249 MET B CA 1
ATOM 5406 C C . MET B 1 249 ? 9.109 -4.215 6.578 1 96.81 249 MET B C 1
ATOM 5408 O O . MET B 1 249 ? 8.453 -3.389 5.938 1 96.81 249 MET B O 1
ATOM 5412 N N . VAL B 1 250 ? 8.539 -5.293 7.207 1 97.31 250 VAL B N 1
ATOM 5413 C CA . VAL B 1 250 ? 7.102 -5.527 7.125 1 97.31 250 VAL B CA 1
ATOM 5414 C C . VAL B 1 250 ? 6.348 -4.371 7.777 1 97.31 250 VAL B C 1
ATOM 5416 O O . VAL B 1 250 ? 5.359 -3.875 7.23 1 97.31 250 VAL B O 1
ATOM 5419 N N . ALA B 1 251 ? 6.789 -3.879 8.875 1 96.06 251 ALA B N 1
ATOM 5420 C CA . ALA B 1 251 ? 6.148 -2.768 9.57 1 96.06 251 ALA B CA 1
ATOM 5421 C C . ALA B 1 251 ? 6.141 -1.51 8.711 1 96.06 251 ALA B C 1
ATOM 5423 O O . ALA B 1 251 ? 5.172 -0.745 8.727 1 96.06 251 ALA B O 1
ATOM 5424 N N . ARG B 1 252 ? 7.156 -1.299 7.914 1 96.38 252 ARG B N 1
ATOM 5425 C CA . ARG B 1 252 ? 7.305 -0.072 7.141 1 96.38 252 ARG B CA 1
ATOM 5426 C C . ARG B 1 252 ? 6.57 -0.175 5.809 1 96.38 252 ARG B C 1
ATOM 5428 O O . ARG B 1 252 ? 6.043 0.82 5.301 1 96.38 252 ARG B O 1
ATOM 5435 N N . PHE B 1 253 ? 6.555 -1.385 5.223 1 97.75 253 PHE B N 1
ATOM 5436 C CA . PHE B 1 253 ? 6.121 -1.463 3.834 1 97.75 253 PHE B CA 1
ATOM 5437 C C . PHE B 1 253 ? 4.809 -2.232 3.719 1 97.75 253 PHE B C 1
ATOM 5439 O O . PHE B 1 253 ? 4.027 -2.004 2.793 1 97.75 253 PHE B O 1
ATOM 5446 N N . ALA B 1 254 ? 4.543 -3.184 4.598 1 97.19 254 ALA B N 1
ATOM 5447 C CA . ALA B 1 254 ? 3.369 -4.047 4.512 1 97.19 254 ALA B CA 1
ATOM 5448 C C . ALA B 1 254 ? 2.834 -4.387 5.898 1 97.19 254 ALA B C 1
ATOM 5450 O O . ALA B 1 254 ? 2.633 -5.559 6.223 1 97.19 254 ALA B O 1
ATOM 5451 N N . PRO B 1 255 ? 2.471 -3.42 6.652 1 96.5 255 PRO B N 1
ATOM 5452 C CA . PRO B 1 255 ? 2.182 -3.645 8.07 1 96.5 255 PRO B CA 1
ATOM 5453 C C . PRO B 1 255 ? 0.933 -4.496 8.289 1 96.5 255 PRO B C 1
ATOM 5455 O O . PRO B 1 255 ? 0.751 -5.066 9.367 1 96.5 255 PRO B O 1
ATOM 5458 N N . ARG B 1 256 ? 0.037 -4.66 7.414 1 94.44 256 ARG B N 1
ATOM 5459 C CA . ARG B 1 256 ? -1.227 -5.359 7.613 1 94.44 256 ARG B CA 1
ATOM 5460 C C . ARG B 1 256 ? -1.01 -6.867 7.684 1 94.44 256 ARG B C 1
ATOM 5462 O O . ARG B 1 256 ? -1.896 -7.609 8.109 1 94.44 256 ARG B O 1
ATOM 5469 N N . ILE B 1 257 ? 0.13 -7.336 7.219 1 96.31 257 ILE B N 1
ATOM 5470 C CA . ILE B 1 257 ? 0.396 -8.766 7.367 1 96.31 257 ILE B CA 1
ATOM 5471 C C . ILE B 1 257 ? 1.395 -8.984 8.5 1 96.31 257 ILE B C 1
ATOM 5473 O O . ILE B 1 257 ? 1.927 -10.086 8.656 1 96.31 257 ILE B O 1
ATOM 5477 N N . ALA B 1 258 ? 1.722 -7.938 9.273 1 93.88 258 ALA B N 1
ATOM 5478 C CA . ALA B 1 258 ? 2.641 -8.078 10.398 1 93.88 258 ALA B CA 1
ATOM 5479 C C . ALA B 1 258 ? 2.166 -9.172 11.352 1 93.88 258 ALA B C 1
ATOM 5481 O O . ALA B 1 258 ? 1.002 -9.188 11.758 1 93.88 258 ALA B O 1
ATOM 5482 N N . GLY B 1 259 ? 3.021 -10.086 11.633 1 90.88 259 GLY B N 1
ATOM 5483 C CA . GLY B 1 259 ? 2.721 -11.148 12.578 1 90.88 259 GLY B CA 1
ATOM 5484 C C . GLY B 1 259 ? 1.933 -12.289 11.961 1 90.88 259 GLY B C 1
ATOM 5485 O O . GLY B 1 259 ? 1.514 -13.211 12.664 1 90.88 259 GLY B O 1
ATOM 5486 N N . ARG B 1 260 ? 1.722 -12.227 10.648 1 91.94 260 ARG B N 1
ATOM 5487 C CA . ARG B 1 260 ? 0.93 -13.273 10.016 1 91.94 260 ARG B CA 1
ATOM 5488 C C . ARG B 1 260 ? 1.562 -13.719 8.695 1 91.94 260 ARG B C 1
ATOM 5490 O O . ARG B 1 260 ? 0.906 -13.711 7.656 1 91.94 260 ARG B O 1
ATOM 5497 N N . PRO B 1 261 ? 2.85 -14.07 8.789 1 84.19 261 PRO B N 1
ATOM 5498 C CA . PRO B 1 261 ? 3.434 -14.617 7.562 1 84.19 261 PRO B CA 1
ATOM 5499 C C . PRO B 1 261 ? 2.818 -15.953 7.156 1 84.19 261 PRO B C 1
ATOM 5501 O O . PRO B 1 261 ? 2.492 -16.766 8.016 1 84.19 261 PRO B O 1
ATOM 5504 N N . ALA B 1 262 ? 2.564 -16.078 5.926 1 85.12 262 ALA B N 1
ATOM 5505 C CA . ALA B 1 262 ? 2.068 -17.328 5.352 1 85.12 262 ALA B CA 1
ATOM 5506 C C . ALA B 1 262 ? 2.785 -17.656 4.043 1 85.12 262 ALA B C 1
ATOM 5508 O O . ALA B 1 262 ? 3.238 -16.75 3.336 1 85.12 262 ALA B O 1
ATOM 5509 N N . ALA B 1 263 ? 2.939 -18.969 3.734 1 75.56 263 ALA B N 1
ATOM 5510 C CA . ALA B 1 263 ? 3.562 -19.469 2.51 1 75.56 263 ALA B CA 1
ATOM 5511 C C . ALA B 1 263 ? 4.941 -18.844 2.307 1 75.56 263 ALA B C 1
ATOM 5513 O O . ALA B 1 263 ? 5.305 -18.469 1.188 1 75.56 263 ALA B O 1
ATOM 5514 N N . SER B 1 264 ? 5.598 -18.547 3.348 1 78.44 264 SER B N 1
ATOM 5515 C CA . SER B 1 264 ? 6.957 -18.016 3.395 1 78.44 264 SER B CA 1
ATOM 5516 C C . SER B 1 264 ? 7.816 -18.781 4.395 1 78.44 264 SER B C 1
ATOM 5518 O O . SER B 1 264 ? 7.309 -19.594 5.16 1 78.44 264 SER B O 1
ATOM 5520 N N . ILE B 1 265 ? 9.031 -18.656 4.117 1 84.75 265 ILE B N 1
ATOM 5521 C CA . ILE B 1 265 ? 9.961 -19.297 5.035 1 84.75 265 ILE B CA 1
ATOM 5522 C C . ILE B 1 265 ? 10.797 -18.234 5.754 1 84.75 265 ILE B C 1
ATOM 5524 O O . ILE B 1 265 ? 10.852 -17.094 5.32 1 84.75 265 ILE B O 1
ATOM 5528 N N . GLU B 1 266 ? 11.453 -18.625 6.836 1 86 266 GLU B N 1
ATOM 5529 C CA . GLU B 1 266 ? 12.18 -17.703 7.707 1 86 266 GLU B CA 1
ATOM 5530 C C . GLU B 1 266 ? 13.336 -17.031 6.965 1 86 266 GLU B C 1
ATOM 5532 O O . GLU B 1 266 ? 13.781 -15.953 7.348 1 86 266 GLU B O 1
ATOM 5537 N N . GLN B 1 267 ? 13.734 -17.609 5.867 1 90.44 267 GLN B N 1
ATOM 5538 C CA . GLN B 1 267 ? 14.859 -17.109 5.09 1 90.44 267 GLN B CA 1
ATOM 5539 C C . GLN B 1 267 ? 14.445 -15.906 4.242 1 90.44 267 GLN B C 1
ATOM 5541 O O . GLN B 1 267 ? 15.297 -15.211 3.688 1 90.44 267 GLN B O 1
ATOM 5546 N N . HIS B 1 268 ? 13.18 -15.648 4.184 1 94.12 268 HIS B N 1
ATOM 5547 C CA . HIS B 1 268 ? 12.695 -14.445 3.514 1 94.12 268 HIS B CA 1
ATOM 5548 C C . HIS B 1 268 ? 12.922 -13.203 4.375 1 94.12 268 HIS B C 1
ATOM 5550 O O . HIS B 1 268 ? 11.969 -12.602 4.871 1 94.12 268 HIS B O 1
ATOM 5556 N N . ASP B 1 269 ? 14.141 -12.742 4.426 1 95.25 269 ASP B N 1
ATOM 5557 C CA . ASP B 1 269 ? 14.523 -11.727 5.402 1 95.25 269 ASP B CA 1
ATOM 5558 C C . ASP B 1 269 ? 14.773 -10.375 4.723 1 95.25 269 ASP B C 1
ATOM 5560 O O . ASP B 1 269 ? 15.156 -9.406 5.383 1 95.25 269 ASP B O 1
ATOM 5564 N N . GLY B 1 270 ? 14.656 -10.273 3.4 1 96.56 270 GLY B N 1
ATOM 5565 C CA . GLY B 1 270 ? 14.766 -9.016 2.682 1 96.56 270 GLY B CA 1
ATOM 5566 C C . GLY B 1 270 ? 16.203 -8.562 2.48 1 96.56 270 GLY B C 1
ATOM 5567 O O . GLY B 1 270 ? 16.438 -7.445 2.008 1 96.56 270 GLY B O 1
ATOM 5568 N N . GLN B 1 271 ? 17.203 -9.398 2.756 1 96.12 271 GLN B N 1
ATOM 5569 C CA . GLN B 1 271 ? 18.609 -8.992 2.746 1 96.12 271 GLN B CA 1
ATOM 5570 C C . GLN B 1 271 ? 19.047 -8.57 1.348 1 96.12 271 GLN B C 1
ATOM 5572 O O . GLN B 1 271 ? 19.766 -7.578 1.191 1 96.12 271 GLN B O 1
ATOM 5577 N N . ALA B 1 272 ? 18.641 -9.312 0.321 1 96.62 272 ALA B N 1
ATOM 5578 C CA . ALA B 1 272 ? 19.016 -8.984 -1.05 1 96.62 272 ALA B CA 1
ATOM 5579 C C . ALA B 1 272 ? 18.516 -7.594 -1.438 1 96.62 272 ALA B C 1
ATOM 5581 O O . ALA B 1 272 ? 19.203 -6.848 -2.131 1 96.62 272 ALA B O 1
ATOM 5582 N N . ILE B 1 273 ? 17.312 -7.293 -1.021 1 98.44 273 ILE B N 1
ATOM 5583 C CA . ILE B 1 273 ? 16.719 -5.992 -1.322 1 98.44 273 ILE B CA 1
ATOM 5584 C C . ILE B 1 273 ? 17.531 -4.887 -0.658 1 98.44 273 ILE B C 1
ATOM 5586 O O . ILE B 1 273 ? 17.906 -3.91 -1.31 1 98.44 273 ILE B O 1
ATOM 5590 N N . ARG B 1 274 ? 17.859 -5.074 0.578 1 98.12 274 ARG B N 1
ATOM 5591 C CA . ARG B 1 274 ? 18.594 -4.074 1.338 1 98.12 274 ARG B CA 1
ATOM 5592 C C . ARG B 1 274 ? 20 -3.885 0.767 1 98.12 274 ARG B C 1
ATOM 5594 O O . ARG B 1 274 ? 20.484 -2.756 0.659 1 98.12 274 ARG B O 1
ATOM 5601 N N . MET B 1 275 ? 20.688 -4.973 0.395 1 98.06 275 MET B N 1
ATOM 5602 C CA . MET B 1 275 ? 22.016 -4.895 -0.208 1 98.06 275 MET B CA 1
ATOM 5603 C C . MET B 1 275 ? 21.984 -4.039 -1.47 1 98.06 275 MET B C 1
ATOM 5605 O O . MET B 1 275 ? 22.859 -3.197 -1.673 1 98.06 275 MET B O 1
ATOM 5609 N N . ALA B 1 276 ? 20.969 -4.27 -2.291 1 98.75 276 ALA B N 1
ATOM 5610 C CA . ALA B 1 276 ? 20.859 -3.512 -3.535 1 98.75 276 ALA B CA 1
ATOM 5611 C C . ALA B 1 276 ? 20.5 -2.057 -3.262 1 98.75 276 ALA B C 1
ATOM 5613 O O . ALA B 1 276 ? 21 -1.147 -3.93 1 98.75 276 ALA B O 1
ATOM 5614 N N . GLN B 1 277 ? 19.641 -1.79 -2.303 1 98.62 277 GLN B N 1
ATOM 5615 C CA . GLN B 1 277 ? 19.281 -0.43 -1.92 1 98.62 277 GLN B CA 1
ATOM 5616 C C . GLN B 1 277 ? 20.5 0.363 -1.479 1 98.62 277 GLN B C 1
ATOM 5618 O O . GLN B 1 277 ? 20.578 1.569 -1.717 1 98.62 277 GLN B O 1
ATOM 5623 N N . ALA B 1 278 ? 21.391 -0.322 -0.793 1 98.12 278 ALA B N 1
ATOM 5624 C CA . ALA B 1 278 ? 22.609 0.342 -0.342 1 98.12 278 ALA B CA 1
ATOM 5625 C C . ALA B 1 278 ? 23.391 0.915 -1.521 1 98.12 278 ALA B C 1
ATOM 5627 O O . ALA B 1 278 ? 24.219 1.818 -1.35 1 98.12 278 ALA B O 1
ATOM 5628 N N . LEU B 1 279 ? 23.125 0.423 -2.73 1 97.94 279 LEU B N 1
ATOM 5629 C CA . LEU B 1 279 ? 23.766 0.92 -3.947 1 97.94 279 LEU B CA 1
ATOM 5630 C C . LEU B 1 279 ? 22.828 1.878 -4.691 1 97.94 279 LEU B C 1
ATOM 5632 O O . LEU B 1 279 ? 23.125 2.273 -5.82 1 97.94 279 LEU B O 1
ATOM 5636 N N . GLY B 1 280 ? 21.688 2.213 -4.105 1 98 280 GLY B N 1
ATOM 5637 C CA . GLY B 1 280 ? 20.75 3.146 -4.707 1 98 280 GLY B CA 1
ATOM 5638 C C . GLY B 1 280 ? 19.703 2.467 -5.562 1 98 280 GLY B C 1
ATOM 5639 O O . GLY B 1 280 ? 19.047 3.115 -6.383 1 98 280 GLY B O 1
ATOM 5640 N N . ALA B 1 281 ? 19.531 1.17 -5.414 1 98.75 281 ALA B N 1
ATOM 5641 C CA . ALA B 1 281 ? 18.531 0.453 -6.195 1 98.75 281 ALA B CA 1
ATOM 5642 C C . ALA B 1 281 ? 17.125 0.967 -5.891 1 98.75 281 ALA B C 1
ATOM 5644 O O . ALA B 1 281 ? 16.812 1.266 -4.738 1 98.75 281 ALA B O 1
ATOM 5645 N N . ASP B 1 282 ? 16.297 1.029 -6.922 1 98.44 282 ASP B N 1
ATOM 5646 C CA . ASP B 1 282 ? 14.906 1.438 -6.785 1 98.44 282 ASP B CA 1
ATOM 5647 C C . ASP B 1 282 ? 14.016 0.248 -6.438 1 98.44 282 ASP B C 1
ATOM 5649 O O . ASP B 1 282 ? 14.43 -0.905 -6.566 1 98.44 282 ASP B O 1
ATOM 5653 N N . LEU B 1 283 ? 12.852 0.54 -5.887 1 98.69 283 LEU B N 1
ATOM 5654 C CA . LEU B 1 283 ? 11.875 -0.445 -5.43 1 98.69 283 LEU B CA 1
ATOM 5655 C C . LEU B 1 283 ? 10.531 -0.245 -6.125 1 98.69 283 LEU B C 1
ATOM 5657 O O . LEU B 1 283 ? 10.273 0.82 -6.691 1 98.69 283 LEU B O 1
ATOM 5661 N N . ALA B 1 284 ? 9.695 -1.243 -6.113 1 98.44 284 ALA B N 1
ATOM 5662 C CA . ALA B 1 284 ? 8.32 -1.125 -6.598 1 98.44 284 ALA B CA 1
ATOM 5663 C C . ALA B 1 284 ? 7.383 -2.025 -5.801 1 98.44 284 ALA B C 1
ATOM 5665 O O . ALA B 1 284 ? 7.766 -3.125 -5.387 1 98.44 284 ALA B O 1
ATOM 5666 N N . HIS B 1 285 ? 6.156 -1.507 -5.504 1 98.19 285 HIS B N 1
ATOM 5667 C CA . HIS B 1 285 ? 5 -2.223 -4.977 1 98.19 285 HIS B CA 1
ATOM 5668 C C . HIS B 1 285 ? 5.336 -2.908 -3.656 1 98.19 285 HIS B C 1
ATOM 5670 O O . HIS B 1 285 ? 4.941 -4.055 -3.43 1 98.19 285 HIS B O 1
ATOM 5676 N N . MET B 1 286 ? 6.027 -2.215 -2.797 1 98.25 286 MET B N 1
ATOM 5677 C CA . MET B 1 286 ? 6.523 -2.771 -1.543 1 98.25 286 MET B CA 1
ATOM 5678 C C . MET B 1 286 ? 5.375 -3.094 -0.594 1 98.25 286 MET B C 1
ATOM 5680 O O . MET B 1 286 ? 5.539 -3.873 0.346 1 98.25 286 MET B O 1
ATOM 5684 N N . ASP B 1 287 ? 4.191 -2.584 -0.88 1 97.12 287 ASP B N 1
ATOM 5685 C CA . ASP B 1 287 ? 3.027 -2.816 -0.03 1 97.12 287 ASP B CA 1
ATOM 5686 C C . ASP B 1 287 ? 2.234 -4.031 -0.504 1 97.12 287 ASP B C 1
ATOM 5688 O O . ASP B 1 287 ? 1.354 -4.52 0.206 1 97.12 287 ASP B O 1
ATOM 5692 N N . ALA B 1 288 ? 2.49 -4.523 -1.651 1 97.25 288 ALA B N 1
ATOM 5693 C CA . ALA B 1 288 ? 1.707 -5.602 -2.252 1 97.25 288 ALA B CA 1
ATOM 5694 C C . ALA B 1 288 ? 1.958 -6.926 -1.536 1 97.25 288 ALA B C 1
ATOM 5696 O O . ALA B 1 288 ? 3.102 -7.254 -1.206 1 97.25 288 ALA B O 1
ATOM 5697 N N . THR B 1 289 ? 0.869 -7.668 -1.255 1 97.12 289 THR B N 1
ATOM 5698 C CA . THR B 1 289 ? 0.967 -8.969 -0.6 1 97.12 289 THR B CA 1
ATOM 5699 C C . THR B 1 289 ? -0.052 -9.945 -1.179 1 97.12 289 THR B C 1
ATOM 5701 O O . THR B 1 289 ? -1.108 -9.531 -1.664 1 97.12 289 THR B O 1
ATOM 5704 N N . GLU B 1 290 ? 0.306 -11.18 -1.275 1 96.5 290 GLU B N 1
ATOM 5705 C CA . GLU B 1 290 ? -0.666 -12.266 -1.378 1 96.5 290 GLU B CA 1
ATOM 5706 C C . GLU B 1 290 ? -1.195 -12.664 -0.004 1 96.5 290 GLU B C 1
ATOM 5708 O O . GLU B 1 290 ? -0.432 -12.742 0.961 1 96.5 290 GLU B O 1
ATOM 5713 N N . VAL B 1 291 ? -2.533 -12.82 0.102 1 96.81 291 VAL B N 1
ATOM 5714 C CA . VAL B 1 291 ? -3.158 -13.148 1.38 1 96.81 291 VAL B CA 1
ATOM 5715 C C . VAL B 1 291 ? -4.035 -14.383 1.222 1 96.81 291 VAL B C 1
ATOM 5717 O O . VAL B 1 291 ? -4.879 -14.445 0.323 1 96.81 291 VAL B O 1
ATOM 5720 N N . ALA B 1 292 ? -3.785 -15.328 2.018 1 95.25 292 ALA B N 1
ATOM 5721 C CA . ALA B 1 292 ? -4.652 -16.5 2.1 1 95.25 292 ALA B CA 1
ATOM 5722 C C . ALA B 1 292 ? -5.707 -16.328 3.189 1 95.25 292 ALA B C 1
ATOM 5724 O O . ALA B 1 292 ? -5.465 -15.648 4.191 1 95.25 292 ALA B O 1
ATOM 5725 N N . ILE B 1 293 ? -6.871 -16.828 2.951 1 96.12 293 ILE B N 1
ATOM 5726 C CA . ILE B 1 293 ? -7.879 -17.047 3.986 1 96.12 293 ILE B CA 1
ATOM 5727 C C . ILE B 1 293 ? -7.945 -18.531 4.344 1 96.12 293 ILE B C 1
ATOM 5729 O O . ILE B 1 293 ? -8.008 -19.391 3.461 1 96.12 293 ILE B O 1
ATOM 5733 N N . PHE B 1 294 ? -7.902 -18.891 5.582 1 94.94 294 PHE B N 1
ATOM 5734 C CA . PHE B 1 294 ? -7.719 -20.281 6.012 1 94.94 294 PHE B CA 1
ATOM 5735 C C . PHE B 1 294 ? -9.062 -20.984 6.164 1 94.94 294 PHE B C 1
ATOM 5737 O O . PHE B 1 294 ? -9.547 -21.172 7.281 1 94.94 294 PHE B O 1
ATOM 5744 N N . ILE B 1 295 ? -9.539 -21.453 5.113 1 96.25 295 ILE B N 1
ATOM 5745 C CA . ILE B 1 295 ? -10.766 -22.234 5.012 1 96.25 295 ILE B CA 1
ATOM 5746 C C . ILE B 1 295 ? -10.789 -22.984 3.688 1 96.25 295 ILE B C 1
ATOM 5748 O O . ILE B 1 295 ? -10.164 -22.562 2.711 1 96.25 295 ILE B O 1
ATOM 5752 N N . ASP B 1 296 ? -11.422 -24.078 3.695 1 95.88 296 ASP B N 1
ATOM 5753 C CA . ASP B 1 296 ? -11.492 -24.891 2.49 1 95.88 296 ASP B CA 1
ATOM 5754 C C . ASP B 1 296 ? -12.43 -24.281 1.46 1 95.88 296 ASP B C 1
ATOM 5756 O O . ASP B 1 296 ? -13.578 -23.969 1.774 1 95.88 296 ASP B O 1
ATOM 5760 N N . PRO B 1 297 ? -11.992 -24.172 0.187 1 95.62 297 PRO B N 1
ATOM 5761 C CA . PRO B 1 297 ? -12.844 -23.594 -0.857 1 95.62 297 PRO B CA 1
ATOM 5762 C C . PRO B 1 297 ? -14.156 -24.359 -1.029 1 95.62 297 PRO B C 1
ATOM 5764 O O . PRO B 1 297 ? -15.148 -23.797 -1.487 1 95.62 297 PRO B O 1
ATOM 5767 N N . GLN B 1 298 ? -14.203 -25.641 -0.649 1 96.44 298 GLN B N 1
ATOM 5768 C CA . GLN B 1 298 ? -15.438 -26.422 -0.729 1 96.44 298 GLN B CA 1
ATOM 5769 C C . GLN B 1 298 ? -16.5 -25.859 0.194 1 96.44 298 GLN B C 1
ATOM 5771 O O . GLN B 1 298 ? -17.703 -25.938 -0.106 1 96.44 298 GLN B O 1
ATOM 5776 N N . GLN B 1 299 ? -16.078 -25.297 1.275 1 97.56 299 GLN B N 1
ATOM 5777 C CA . GLN B 1 299 ? -17.031 -24.641 2.15 1 97.56 299 GLN B CA 1
ATOM 5778 C C . GLN B 1 299 ? -17.375 -23.25 1.628 1 97.56 299 GLN B C 1
ATOM 5780 O O . GLN B 1 299 ? -18.547 -22.844 1.649 1 97.56 299 GLN B O 1
ATOM 5785 N N . LEU B 1 300 ? -16.406 -22.531 1.142 1 97.81 300 LEU B N 1
ATOM 5786 C CA . LEU B 1 300 ? -16.609 -21.156 0.666 1 97.81 300 LEU B CA 1
ATOM 5787 C C . LEU B 1 300 ? -17.688 -21.109 -0.416 1 97.81 300 LEU B C 1
ATOM 5789 O O . LEU B 1 300 ? -18.625 -20.328 -0.323 1 97.81 300 LEU B O 1
ATOM 5793 N N . VAL B 1 301 ? -17.562 -21.984 -1.427 1 97.75 301 VAL B N 1
ATOM 5794 C CA . VAL B 1 301 ? -18.422 -21.875 -2.602 1 97.75 301 VAL B CA 1
ATOM 5795 C C . VAL B 1 301 ? -19.859 -22.25 -2.23 1 97.75 301 VAL B C 1
ATOM 5797 O O . VAL B 1 301 ? -20.812 -21.891 -2.93 1 97.75 301 VAL B O 1
ATOM 5800 N N . ARG B 1 302 ? -20.062 -22.953 -1.086 1 98.12 302 ARG B N 1
ATOM 5801 C CA . ARG B 1 302 ? -21.375 -23.484 -0.748 1 98.12 302 ARG B CA 1
ATOM 5802 C C . ARG B 1 302 ? -22.094 -22.578 0.24 1 98.12 302 ARG B C 1
ATOM 5804 O O . ARG B 1 302 ? -23.266 -22.828 0.583 1 98.12 302 ARG B O 1
ATOM 5811 N N . GLY B 1 303 ? -21.391 -21.562 0.744 1 98.62 303 GLY B N 1
ATOM 5812 C CA . GLY B 1 303 ? -21.984 -20.562 1.621 1 98.62 303 GLY B CA 1
ATOM 5813 C C . GLY B 1 303 ? -21.844 -19.156 1.079 1 98.62 303 GLY B C 1
ATOM 5814 O O . GLY B 1 303 ? -21.625 -18.953 -0.117 1 98.62 303 GLY B O 1
ATOM 5815 N N . ILE B 1 304 ? -22.156 -18.172 1.953 1 98.88 304 ILE B N 1
ATOM 5816 C CA . ILE B 1 304 ? -21.891 -16.781 1.622 1 98.88 304 ILE B CA 1
ATOM 5817 C C . ILE B 1 304 ? -21.031 -16.141 2.711 1 98.88 304 ILE B C 1
ATOM 5819 O O . ILE B 1 304 ? -21.172 -16.484 3.891 1 98.88 304 ILE B O 1
ATOM 5823 N N . LEU B 1 305 ? -20.109 -15.289 2.314 1 98.88 305 LEU B N 1
ATOM 5824 C CA . LEU B 1 305 ? -19.25 -14.547 3.236 1 98.88 305 LEU B CA 1
ATOM 5825 C C . LEU B 1 305 ? -19.859 -13.203 3.596 1 98.88 305 LEU B C 1
ATOM 5827 O O . LEU B 1 305 ? -20.297 -12.461 2.713 1 98.88 305 LEU B O 1
ATOM 5831 N N . VAL B 1 306 ? -19.906 -12.898 4.871 1 98.88 306 VAL B N 1
ATOM 5832 C CA . VAL B 1 306 ? -20.359 -11.578 5.309 1 98.88 306 VAL B CA 1
ATOM 5833 C C . VAL B 1 306 ? -19.312 -10.945 6.215 1 98.88 306 VAL B C 1
ATOM 5835 O O . VAL B 1 306 ? -18.531 -11.648 6.855 1 98.88 306 VAL B O 1
ATOM 5838 N N . ASN B 1 307 ? -19.25 -9.625 6.195 1 98.5 307 ASN B N 1
ATOM 5839 C CA . ASN B 1 307 ? -18.328 -8.867 7.039 1 98.5 307 ASN B CA 1
ATOM 5840 C C . ASN B 1 307 ? -18.922 -8.586 8.414 1 98.5 307 ASN B C 1
ATOM 5842 O O . ASN B 1 307 ? -19.969 -9.141 8.766 1 98.5 307 ASN B O 1
ATOM 5846 N N . GLY B 1 308 ? -18.234 -7.773 9.195 1 97.75 308 GLY B N 1
ATOM 5847 C CA . GLY B 1 308 ? -18.656 -7.445 10.547 1 97.75 308 GLY B CA 1
ATOM 5848 C C . GLY B 1 308 ? -19.984 -6.719 10.594 1 97.75 308 GLY B C 1
ATOM 5849 O O . GLY B 1 308 ? -20.609 -6.629 11.656 1 97.75 308 GLY B O 1
ATOM 5850 N N . SER B 1 309 ? -20.453 -6.246 9.469 1 97.19 309 SER B N 1
ATOM 5851 C CA . SER B 1 309 ? -21.734 -5.539 9.367 1 97.19 309 SER B CA 1
ATOM 5852 C C . SER B 1 309 ? -22.828 -6.445 8.82 1 97.19 309 SER B C 1
ATOM 5854 O O . SER B 1 309 ? -23.922 -5.984 8.516 1 97.19 309 SER B O 1
ATOM 5856 N N . GLY B 1 310 ? -22.484 -7.66 8.617 1 98.25 310 GLY B N 1
ATOM 5857 C CA . GLY B 1 310 ? -23.453 -8.609 8.094 1 98.25 310 GLY B CA 1
ATOM 5858 C C . GLY B 1 310 ? -23.703 -8.445 6.605 1 98.25 310 GLY B C 1
ATOM 5859 O O . GLY B 1 310 ? -24.734 -8.875 6.094 1 98.25 310 GLY B O 1
ATOM 5860 N N . GLN B 1 311 ? -22.828 -7.82 5.914 1 98.44 311 GLN B N 1
ATOM 5861 C CA . GLN B 1 311 ? -22.953 -7.527 4.492 1 98.44 311 GLN B CA 1
ATOM 5862 C C . GLN B 1 311 ? -22.047 -8.414 3.656 1 98.44 311 GLN B C 1
ATOM 5864 O O . GLN B 1 311 ? -20.906 -8.68 4.047 1 98.44 311 GLN B O 1
ATOM 5869 N N . ARG B 1 312 ? -22.547 -8.945 2.498 1 98.56 312 ARG B N 1
ATOM 5870 C CA . ARG B 1 312 ? -21.688 -9.68 1.564 1 98.56 312 ARG B CA 1
ATOM 5871 C C . ARG B 1 312 ? -20.719 -8.734 0.861 1 98.56 312 ARG B C 1
ATOM 5873 O O . ARG B 1 312 ? -21.078 -7.598 0.542 1 98.56 312 ARG B O 1
ATOM 5880 N N . TYR B 1 313 ? -19.516 -9.156 0.583 1 98.06 313 TYR B N 1
ATOM 5881 C CA . TYR B 1 313 ? -18.516 -8.227 0.057 1 98.06 313 TYR B CA 1
ATOM 5882 C C . TYR B 1 313 ? -17.719 -8.867 -1.07 1 98.06 313 TYR B C 1
ATOM 5884 O O . TYR B 1 313 ? -17 -8.188 -1.796 1 98.06 313 TYR B O 1
ATOM 5892 N N . VAL B 1 314 ? -17.812 -10.164 -1.282 1 98 314 VAL B N 1
ATOM 5893 C CA . VAL B 1 314 ? -17.062 -10.875 -2.312 1 98 314 VAL B CA 1
ATOM 5894 C C . VAL B 1 314 ? -17.797 -12.148 -2.709 1 98 314 VAL B C 1
ATOM 5896 O O . VAL B 1 314 ? -18.469 -12.766 -1.879 1 98 314 VAL B O 1
ATOM 5899 N N . ALA B 1 315 ? -17.703 -12.43 -3.982 1 97.88 315 ALA B N 1
ATOM 5900 C CA . ALA B 1 315 ? -18.266 -13.703 -4.422 1 97.88 315 ALA B CA 1
ATOM 5901 C C . ALA B 1 315 ? -17.406 -14.867 -3.912 1 97.88 315 ALA B C 1
ATOM 5903 O O . ALA B 1 315 ? -16.188 -14.883 -4.09 1 97.88 315 ALA B O 1
ATOM 5904 N N . GLU B 1 316 ? -18.031 -15.867 -3.404 1 98.31 316 GLU B N 1
ATOM 5905 C CA . GLU B 1 316 ? -17.344 -16.938 -2.682 1 98.31 316 GLU B CA 1
ATOM 5906 C C . GLU B 1 316 ? -16.719 -17.922 -3.643 1 98.31 316 GLU B C 1
ATOM 5908 O O . GLU B 1 316 ? -15.898 -18.75 -3.234 1 98.31 316 GLU B O 1
ATOM 5913 N N . ASP B 1 317 ? -17.078 -17.844 -4.891 1 97.62 317 ASP B N 1
ATOM 5914 C CA . ASP B 1 317 ? -16.516 -18.766 -5.879 1 97.62 317 ASP B CA 1
ATOM 5915 C C . ASP B 1 317 ? -15.32 -18.141 -6.586 1 97.62 317 ASP B C 1
ATOM 5917 O O . ASP B 1 317 ? -14.82 -18.688 -7.57 1 97.62 317 ASP B O 1
ATOM 5921 N N . THR B 1 318 ? -14.906 -16.969 -6.113 1 97 318 THR B N 1
ATOM 5922 C CA . THR B 1 318 ? -13.727 -16.344 -6.703 1 97 318 THR B CA 1
ATOM 5923 C C . THR B 1 318 ? -12.453 -16.969 -6.129 1 97 318 THR B C 1
ATOM 5925 O O . THR B 1 318 ? -12.516 -17.906 -5.332 1 97 318 THR B O 1
ATOM 5928 N N . TYR B 1 319 ? -11.266 -16.5 -6.668 1 96 319 TYR B N 1
ATOM 5929 C CA . TYR B 1 319 ? -9.953 -16.953 -6.215 1 96 319 TYR B CA 1
ATOM 5930 C C . TYR B 1 319 ? -9.789 -16.719 -4.719 1 96 319 TYR B C 1
ATOM 5932 O O . TYR B 1 319 ? -9.953 -15.602 -4.234 1 96 319 TYR B O 1
ATOM 5940 N N . PRO B 1 320 ? -9.445 -17.781 -3.93 1 95 320 PRO B N 1
ATOM 5941 C CA . PRO B 1 320 ? -9.383 -17.625 -2.475 1 95 320 PRO B CA 1
ATOM 5942 C C . PRO B 1 320 ? -8.383 -16.562 -2.033 1 95 320 PRO B C 1
ATOM 5944 O O . PRO B 1 320 ? -8.586 -15.906 -1.013 1 95 320 PRO B O 1
ATOM 5947 N N . GLY B 1 321 ? -7.262 -16.469 -2.775 1 95.44 321 GLY B N 1
ATOM 5948 C CA . GLY B 1 321 ? -6.324 -15.406 -2.461 1 95.44 321 GLY B CA 1
ATOM 5949 C C . GLY B 1 321 ? -6.961 -14.031 -2.502 1 95.44 321 GLY B C 1
ATOM 5950 O O . GLY B 1 321 ? -6.621 -13.156 -1.695 1 95.44 321 GLY B O 1
ATOM 5951 N N . ARG B 1 322 ? -7.891 -13.781 -3.436 1 96.75 322 ARG B N 1
ATOM 5952 C CA . ARG B 1 322 ? -8.617 -12.516 -3.527 1 96.75 322 ARG B CA 1
ATOM 5953 C C . ARG B 1 322 ? -9.539 -12.328 -2.328 1 96.75 322 ARG B C 1
ATOM 5955 O O . ARG B 1 322 ? -9.641 -11.227 -1.785 1 96.75 322 ARG B O 1
ATOM 5962 N N . ILE B 1 323 ? -10.211 -13.43 -1.915 1 97.94 323 ILE B N 1
ATOM 5963 C CA . ILE B 1 323 ? -11.055 -13.375 -0.725 1 97.94 323 ILE B CA 1
ATOM 5964 C C . ILE B 1 323 ? -10.211 -12.961 0.483 1 97.94 323 ILE B C 1
ATOM 5966 O O . ILE B 1 323 ? -10.617 -12.102 1.267 1 97.94 323 ILE B O 1
ATOM 5970 N N . GLY B 1 324 ? -9.055 -13.648 0.574 1 97.56 324 GLY B N 1
ATOM 5971 C CA . GLY B 1 324 ? -8.164 -13.312 1.672 1 97.56 324 GLY B CA 1
ATOM 5972 C C . GLY B 1 324 ? -7.742 -11.852 1.673 1 97.56 324 GLY B C 1
ATOM 5973 O O . GLY B 1 324 ? -7.781 -11.188 2.711 1 97.56 324 GLY B O 1
ATOM 5974 N N . GLN B 1 325 ? -7.336 -11.297 0.568 1 96.94 325 GLN B N 1
ATOM 5975 C CA . GLN B 1 325 ? -6.902 -9.914 0.446 1 96.94 325 GLN B CA 1
ATOM 5976 C C . GLN B 1 325 ? -8.031 -8.945 0.793 1 96.94 325 GLN B C 1
ATOM 5978 O O . GLN B 1 325 ? -7.836 -8.008 1.564 1 96.94 325 GLN B O 1
ATOM 5983 N N . LEU B 1 326 ? -9.203 -9.164 0.229 1 97.62 326 LEU B N 1
ATOM 5984 C CA . LEU B 1 326 ? -10.336 -8.281 0.495 1 97.62 326 LEU B CA 1
ATOM 5985 C C . LEU B 1 326 ? -10.727 -8.328 1.969 1 97.62 326 LEU B C 1
ATOM 5987 O O . LEU B 1 326 ? -11.094 -7.305 2.553 1 97.62 326 LEU B O 1
ATOM 5991 N N . THR B 1 327 ? -10.688 -9.531 2.549 1 98.38 327 THR B N 1
ATOM 5992 C CA . THR B 1 327 ? -11.016 -9.672 3.963 1 98.38 327 THR B CA 1
ATOM 5993 C C . THR B 1 327 ? -10.039 -8.883 4.828 1 98.38 327 THR B C 1
ATOM 5995 O O . THR B 1 327 ? -10.445 -8.078 5.664 1 98.38 327 THR B O 1
ATOM 5998 N N . LEU B 1 328 ? -8.789 -9.094 4.543 1 97.12 328 LEU B N 1
ATOM 5999 C CA . LEU B 1 328 ? -7.754 -8.477 5.367 1 97.12 328 LEU B CA 1
ATOM 6000 C C . LEU B 1 328 ? -7.727 -6.961 5.164 1 97.12 328 LEU B C 1
ATOM 6002 O O . LEU B 1 328 ? -7.645 -6.203 6.129 1 97.12 328 LEU B O 1
ATOM 6006 N N . TYR B 1 329 ? -7.875 -6.52 3.986 1 94.94 329 TYR B N 1
ATOM 6007 C CA . TYR B 1 329 ? -7.602 -5.117 3.678 1 94.94 329 TYR B CA 1
ATOM 6008 C C . TYR B 1 329 ? -8.883 -4.289 3.73 1 94.94 329 TYR B C 1
ATOM 6010 O O . TYR B 1 329 ? -8.836 -3.094 4.027 1 94.94 329 TYR B O 1
ATOM 6018 N N . HIS B 1 330 ? -10 -4.891 3.457 1 96.25 330 HIS B N 1
ATOM 6019 C CA . HIS B 1 330 ? -11.18 -4.062 3.266 1 96.25 330 HIS B CA 1
ATOM 6020 C C . HIS B 1 330 ? -12.242 -4.367 4.316 1 96.25 330 HIS B C 1
ATOM 6022 O O . HIS B 1 330 ? -13.242 -3.646 4.426 1 96.25 330 HIS B O 1
ATOM 6028 N N . GLN B 1 331 ? -12.031 -5.465 5.094 1 97.5 331 GLN B N 1
ATOM 6029 C CA . GLN B 1 331 ? -13.062 -5.848 6.051 1 97.5 331 GLN B CA 1
ATOM 6030 C C . GLN B 1 331 ? -12.484 -5.965 7.461 1 97.5 331 GLN B C 1
ATOM 6032 O O . GLN B 1 331 ? -12.953 -6.773 8.266 1 97.5 331 GLN B O 1
ATOM 6037 N N . ASP B 1 332 ? -11.344 -5.285 7.699 1 95.19 332 ASP B N 1
ATOM 6038 C CA . ASP B 1 332 ? -10.711 -5.266 9.016 1 95.19 332 ASP B CA 1
ATOM 6039 C C . ASP B 1 332 ? -10.406 -6.68 9.5 1 95.19 332 ASP B C 1
ATOM 6041 O O . ASP B 1 332 ? -10.516 -6.969 10.695 1 95.19 332 ASP B O 1
ATOM 6045 N N . ASN B 1 333 ? -10.195 -7.602 8.562 1 97.62 333 ASN B N 1
ATOM 6046 C CA . ASN B 1 333 ? -9.867 -9 8.836 1 97.62 333 ASN B CA 1
ATOM 6047 C C . ASN B 1 333 ? -11.016 -9.703 9.555 1 97.62 333 ASN B C 1
ATOM 6049 O O . ASN B 1 333 ? -10.781 -10.57 10.398 1 97.62 333 ASN B O 1
ATOM 6053 N N . VAL B 1 334 ? -12.242 -9.266 9.305 1 98.38 334 VAL B N 1
ATOM 6054 C CA . VAL B 1 334 ? -13.453 -9.867 9.852 1 98.38 334 VAL B CA 1
ATOM 6055 C C . VAL B 1 334 ? -14.281 -10.492 8.719 1 98.38 334 VAL B C 1
ATOM 6057 O O . VAL B 1 334 ? -14.672 -9.797 7.781 1 98.38 334 VAL B O 1
ATOM 6060 N N . ALA B 1 335 ? -14.484 -11.742 8.812 1 98.62 335 ALA B N 1
ATOM 6061 C CA . ALA B 1 335 ? -15.352 -12.461 7.887 1 98.62 335 ALA B CA 1
ATOM 6062 C C . ALA B 1 335 ? -16.047 -13.633 8.586 1 98.62 335 ALA B C 1
ATOM 6064 O O . ALA B 1 335 ? -15.492 -14.227 9.516 1 98.62 335 ALA B O 1
ATOM 6065 N N . TYR B 1 336 ? -17.219 -13.938 8.203 1 98.88 336 TYR B N 1
ATOM 6066 C CA . TYR B 1 336 ? -17.984 -15.109 8.602 1 98.88 336 TYR B CA 1
ATOM 6067 C C . TYR B 1 336 ? -18.531 -15.844 7.387 1 98.88 336 TYR B C 1
ATOM 6069 O O . TYR B 1 336 ? -19.016 -15.219 6.445 1 98.88 336 TYR B O 1
ATOM 6077 N N . LEU B 1 337 ? -18.375 -17.094 7.363 1 98.88 337 LEU B N 1
ATOM 6078 C CA . LEU B 1 337 ? -19.062 -17.891 6.348 1 98.88 337 LEU B CA 1
ATOM 6079 C C . LEU B 1 337 ? -20.391 -18.406 6.867 1 98.88 337 LEU B C 1
ATOM 6081 O O . LEU B 1 337 ? -20.438 -19.172 7.84 1 98.88 337 LEU B O 1
ATOM 6085 N N . ILE B 1 338 ? -21.453 -17.953 6.277 1 98.94 338 ILE B N 1
ATOM 6086 C CA . ILE B 1 338 ? -22.797 -18.422 6.582 1 98.94 338 ILE B CA 1
ATOM 6087 C C . ILE B 1 338 ? -23.141 -19.625 5.695 1 98.94 338 ILE B C 1
ATOM 6089 O O . ILE B 1 338 ? -23.094 -19.531 4.469 1 98.94 338 ILE B O 1
ATOM 6093 N N . ILE B 1 339 ? -23.453 -20.719 6.281 1 98.81 339 ILE B N 1
ATOM 6094 C CA . ILE B 1 339 ? -23.656 -21.969 5.543 1 98.81 339 ILE B CA 1
ATOM 6095 C C . ILE B 1 339 ? -24.672 -22.844 6.281 1 98.81 339 ILE B C 1
ATOM 6097 O O . ILE B 1 339 ? -24.641 -22.922 7.512 1 98.81 339 ILE B O 1
ATOM 6101 N N . ASP B 1 340 ? -25.609 -23.453 5.582 1 98.62 340 ASP B N 1
ATOM 6102 C CA . ASP B 1 340 ? -26.562 -24.312 6.246 1 98.62 340 ASP B CA 1
ATOM 6103 C C . ASP B 1 340 ? -26.016 -25.734 6.395 1 98.62 340 ASP B C 1
ATOM 6105 O O . ASP B 1 340 ? -24.953 -26.047 5.863 1 98.62 340 ASP B O 1
ATOM 6109 N N . SER B 1 341 ? -26.75 -26.5 7.113 1 97.81 341 SER B N 1
ATOM 6110 C CA . SER B 1 341 ? -26.281 -27.844 7.488 1 97.81 341 SER B CA 1
ATOM 6111 C C . SER B 1 341 ? -26.094 -28.719 6.258 1 97.81 341 SER B C 1
ATOM 6113 O O . SER B 1 341 ? -25.094 -29.453 6.16 1 97.81 341 SER B O 1
ATOM 6115 N N . ASP B 1 342 ? -26.984 -28.703 5.309 1 97.75 342 ASP B N 1
ATOM 6116 C CA . ASP B 1 342 ? -26.875 -29.547 4.117 1 97.75 342 ASP B CA 1
ATOM 6117 C C . ASP B 1 342 ? -25.641 -29.188 3.299 1 97.75 342 ASP B C 1
ATOM 6119 O O . ASP B 1 342 ? -24.891 -30.062 2.883 1 97.75 342 ASP B O 1
ATOM 6123 N N . ALA B 1 343 ? -25.5 -27.922 3.045 1 97.75 343 ALA B N 1
ATOM 6124 C CA . ALA B 1 343 ? -24.344 -27.453 2.279 1 97.75 343 ALA B CA 1
ATOM 6125 C C . ALA B 1 343 ? -23.031 -27.797 2.986 1 97.75 343 ALA B C 1
ATOM 6127 O O . ALA B 1 343 ? -22.062 -28.188 2.342 1 97.75 343 ALA B O 1
ATOM 6128 N N . ASN B 1 344 ? -23 -27.594 4.262 1 97.25 344 ASN B N 1
ATOM 6129 C CA . ASN B 1 344 ? -21.812 -27.938 5.031 1 97.25 344 ASN B CA 1
ATOM 6130 C C . ASN B 1 344 ? -21.516 -29.438 4.953 1 97.25 344 ASN B C 1
ATOM 6132 O O . ASN B 1 344 ? -20.344 -29.828 4.828 1 97.25 344 ASN B O 1
ATOM 6136 N N . ASP B 1 345 ? -22.516 -30.25 5.066 1 96.12 345 ASP B N 1
ATOM 6137 C CA . ASP B 1 345 ? -22.344 -31.688 4.953 1 96.12 345 ASP B CA 1
ATOM 6138 C C . ASP B 1 345 ? -21.781 -32.062 3.586 1 96.12 345 ASP B C 1
ATOM 6140 O O . ASP B 1 345 ? -20.938 -32.969 3.482 1 96.12 345 ASP B O 1
ATOM 6144 N N . GLU B 1 346 ? -22.281 -31.391 2.576 1 96.12 346 GLU B N 1
ATOM 6145 C CA . GLU B 1 346 ? -21.75 -31.625 1.235 1 96.12 346 GLU B CA 1
ATOM 6146 C C . GLU B 1 346 ? -20.266 -31.266 1.155 1 96.12 346 GLU B C 1
ATOM 6148 O O . GLU B 1 346 ? -19.484 -32 0.537 1 96.12 346 GLU B O 1
ATOM 6153 N N . ALA B 1 347 ? -19.938 -30.156 1.729 1 95.5 347 ALA B N 1
ATOM 6154 C CA . ALA B 1 347 ? -18.531 -29.75 1.75 1 95.5 347 ALA B CA 1
ATOM 6155 C C . ALA B 1 347 ? -17.672 -30.781 2.492 1 95.5 347 ALA B C 1
ATOM 6157 O O . ALA B 1 347 ? -16.609 -31.172 2.016 1 95.5 347 ALA B O 1
ATOM 6158 N N . MET B 1 348 ? -18.188 -31.219 3.602 1 92.5 348 MET B N 1
ATOM 6159 C CA . MET B 1 348 ? -17.453 -32.188 4.434 1 92.5 348 MET B CA 1
ATOM 6160 C C . MET B 1 348 ? -17.281 -33.5 3.713 1 92.5 348 MET B C 1
ATOM 6162 O O . MET B 1 348 ? -16.312 -34.219 3.951 1 92.5 348 MET B O 1
ATOM 6166 N N . ALA B 1 349 ? -18.156 -33.75 2.828 1 92.31 349 ALA B N 1
ATOM 6167 C CA . ALA B 1 349 ? -18.141 -35.031 2.102 1 92.31 349 ALA B CA 1
ATOM 6168 C C . ALA B 1 349 ? -17.328 -34.906 0.821 1 92.31 349 ALA B C 1
ATOM 6170 O O . ALA B 1 349 ? -17.031 -35.938 0.173 1 92.31 349 ALA B O 1
ATOM 6171 N N . SER B 1 350 ? -17.016 -33.75 0.485 1 88.75 350 SER B N 1
ATOM 6172 C CA . SER B 1 350 ? -16.281 -33.531 -0.758 1 88.75 350 SER B CA 1
ATOM 6173 C C . SER B 1 350 ? -14.891 -34.125 -0.701 1 88.75 350 SER B C 1
ATOM 6175 O O . SER B 1 350 ? -14.438 -34.562 0.364 1 88.75 350 SER B O 1
ATOM 6177 N N . TRP B 1 351 ? -14.25 -34.188 -1.956 1 82.44 351 TRP B N 1
ATOM 6178 C CA . TRP B 1 351 ? -12.875 -34.656 -2.053 1 82.44 351 TRP B CA 1
ATOM 6179 C C . TRP B 1 351 ? -11.898 -33.531 -1.731 1 82.44 351 TRP B C 1
ATOM 6181 O O . TRP B 1 351 ? -11.602 -32.688 -2.586 1 82.44 351 TRP B O 1
ATOM 6191 N N . SER B 1 352 ? -11.703 -33.156 -0.584 1 79.75 352 SER B N 1
ATOM 6192 C CA . SER B 1 352 ? -10.773 -32.125 -0.149 1 79.75 352 SER B CA 1
ATOM 6193 C C . SER B 1 352 ? -9.969 -32.594 1.062 1 79.75 352 SER B C 1
ATOM 6195 O O . SER B 1 352 ? -10.391 -33.469 1.793 1 79.75 352 SER B O 1
ATOM 6197 N N . PRO B 1 353 ? -8.719 -31.938 1.094 1 73 353 PRO B N 1
ATOM 6198 C CA . PRO B 1 353 ? -8.016 -32.219 2.352 1 73 353 PRO B CA 1
ATOM 6199 C C . PRO B 1 353 ? -8.773 -31.719 3.574 1 73 353 PRO B C 1
ATOM 6201 O O . PRO B 1 353 ? -9.227 -30.562 3.598 1 73 353 PRO B O 1
ATOM 6204 N N . LYS B 1 354 ? -9.109 -32.5 4.43 1 73.81 354 LYS B N 1
ATOM 6205 C CA . LYS B 1 354 ? -10.016 -32.219 5.543 1 73.81 354 LYS B CA 1
ATOM 6206 C C . LYS B 1 354 ? -9.414 -31.219 6.508 1 73.81 354 LYS B C 1
ATOM 6208 O O . LYS B 1 354 ? -10.141 -30.578 7.27 1 73.81 354 LYS B O 1
ATOM 6213 N N . PHE B 1 355 ? -8.172 -30.859 6.27 1 76.31 355 PHE B N 1
ATOM 6214 C CA . PHE B 1 355 ? -7.508 -30.094 7.309 1 76.31 355 PHE B CA 1
ATOM 6215 C C . PHE B 1 355 ? -7.922 -28.625 7.25 1 76.31 355 PHE B C 1
ATOM 6217 O O . PHE B 1 355 ? -7.785 -27.906 8.234 1 76.31 355 PHE B O 1
ATOM 6224 N N . MET B 1 356 ? -8.484 -28.219 6.215 1 84.94 356 MET B N 1
ATOM 6225 C CA . MET B 1 356 ? -8.852 -26.812 6.129 1 84.94 356 MET B CA 1
ATOM 6226 C C . MET B 1 356 ? -10.344 -26.625 6.34 1 84.94 356 MET B C 1
ATOM 6228 O O . MET B 1 356 ? -10.844 -25.5 6.301 1 84.94 356 MET B O 1
ATOM 6232 N N . LEU B 1 357 ? -11.031 -27.734 6.488 1 90.12 357 LEU B N 1
ATOM 6233 C CA . LEU B 1 357 ? -12.453 -27.656 6.793 1 90.12 357 LEU B CA 1
ATOM 6234 C C . LEU B 1 357 ? -12.672 -27.219 8.242 1 90.12 357 LEU B C 1
ATOM 6236 O O . LEU B 1 357 ? -11.922 -27.641 9.133 1 90.12 357 LEU B O 1
ATOM 6240 N N . ARG B 1 358 ? -13.688 -26.438 8.422 1 93.62 358 ARG B N 1
ATOM 6241 C CA . ARG B 1 358 ? -13.914 -25.844 9.742 1 93.62 358 ARG B CA 1
ATOM 6242 C C . ARG B 1 358 ? -15.344 -26.094 10.203 1 93.62 358 ARG B C 1
ATOM 6244 O O . ARG B 1 358 ? -16.266 -26.188 9.391 1 93.62 358 ARG B O 1
ATOM 6251 N N . GLU B 1 359 ? -15.398 -26.156 11.5 1 94.19 359 GLU B N 1
ATOM 6252 C CA . GLU B 1 359 ? -16.734 -26.281 12.094 1 94.19 359 GLU B CA 1
ATOM 6253 C C . GLU B 1 359 ? -17.359 -24.922 12.336 1 94.19 359 GLU B C 1
ATOM 6255 O O . GLU B 1 359 ? -16.656 -23.938 12.562 1 94.19 359 GLU B O 1
ATOM 6260 N N . ALA B 1 360 ? -18.672 -24.953 12.273 1 96.88 360 ALA B N 1
ATOM 6261 C CA . ALA B 1 360 ? -19.406 -23.719 12.57 1 96.88 360 ALA B CA 1
ATOM 6262 C C . ALA B 1 360 ? -19.219 -23.312 14.031 1 96.88 360 ALA B C 1
ATOM 6264 O O . ALA B 1 360 ? -19.281 -24.172 14.93 1 96.88 360 ALA B O 1
ATOM 6265 N N . SER B 1 361 ? -18.953 -22.094 14.312 1 98 361 SER B N 1
ATOM 6266 C CA . SER B 1 361 ? -18.828 -21.547 15.664 1 98 361 SER B CA 1
ATOM 6267 C C . SER B 1 361 ? -20.203 -21.297 16.281 1 98 361 SER B C 1
ATOM 6269 O O . SER B 1 361 ? -20.359 -21.359 17.5 1 98 361 SER B O 1
ATOM 6271 N N . TRP B 1 362 ? -21.188 -20.906 15.461 1 98.56 362 TRP B N 1
ATOM 6272 C CA . TRP B 1 362 ? -22.578 -20.703 15.852 1 98.56 362 TRP B CA 1
ATOM 6273 C C . TRP B 1 362 ? -23.531 -21.516 14.969 1 98.56 362 TRP B C 1
ATOM 6275 O O . TRP B 1 362 ? -23.297 -21.656 13.766 1 98.56 362 TRP B O 1
ATOM 6285 N N . VAL B 1 363 ? -24.5 -22.047 15.531 1 98.38 363 VAL B N 1
ATOM 6286 C CA . VAL B 1 363 ? -25.578 -22.734 14.82 1 98.38 363 VAL B CA 1
ATOM 6287 C C . VAL B 1 363 ? -26.938 -22.297 15.375 1 98.38 363 VAL B C 1
ATOM 6289 O O . VAL B 1 363 ? -27.094 -22.141 16.594 1 98.38 363 VAL B O 1
ATOM 6292 N N . ALA B 1 364 ? -27.812 -22.047 14.555 1 98.69 364 ALA B N 1
ATOM 6293 C CA . ALA B 1 364 ? -29.172 -21.641 14.961 1 98.69 364 ALA B CA 1
ATOM 6294 C C . ALA B 1 364 ? -30.219 -22.219 14.016 1 98.69 364 ALA B C 1
ATOM 6296 O O . ALA B 1 364 ? -29.891 -22.719 12.938 1 98.69 364 ALA B O 1
ATOM 6297 N N . ASP B 1 365 ? -31.516 -22.156 14.438 1 98.19 365 ASP B N 1
ATOM 6298 C CA . ASP B 1 365 ? -32.625 -22.703 13.641 1 98.19 365 ASP B CA 1
ATOM 6299 C C . ASP B 1 365 ? -33.094 -21.688 12.617 1 98.19 365 ASP B C 1
ATOM 6301 O O . ASP B 1 365 ? -33.812 -22.031 11.672 1 98.19 365 ASP B O 1
ATOM 6305 N N . ASN B 1 366 ? -32.719 -20.453 12.875 1 97.94 366 ASN B N 1
ATOM 6306 C CA . ASN B 1 366 ? -33.094 -19.406 11.922 1 97.94 366 ASN B CA 1
ATOM 6307 C C . ASN B 1 366 ? -32.062 -18.281 11.898 1 97.94 366 ASN B C 1
ATOM 6309 O O . ASN B 1 366 ? -31.234 -18.188 12.805 1 97.94 366 ASN B O 1
ATOM 6313 N N . ILE B 1 367 ? -32.156 -17.422 10.891 1 98.62 367 ILE B N 1
ATOM 6314 C CA . ILE B 1 367 ? -31.172 -16.391 10.633 1 98.62 367 ILE B CA 1
ATOM 6315 C C . ILE B 1 367 ? -31.203 -15.352 11.742 1 98.62 367 ILE B C 1
ATOM 6317 O O . ILE B 1 367 ? -30.172 -14.828 12.141 1 98.62 367 ILE B O 1
ATOM 6321 N N . ALA B 1 368 ? -32.406 -15.008 12.25 1 98.44 368 ALA B N 1
ATOM 6322 C CA . ALA B 1 368 ? -32.531 -14 13.297 1 98.44 368 ALA B CA 1
ATOM 6323 C C . ALA B 1 368 ? -31.781 -14.414 14.555 1 98.44 368 ALA B C 1
ATOM 6325 O O . ALA B 1 368 ? -31.094 -13.594 15.164 1 98.44 368 ALA B O 1
ATOM 6326 N N . ASP B 1 369 ? -31.938 -15.68 14.938 1 98.69 369 ASP B N 1
ATOM 6327 C CA . ASP B 1 369 ? -31.234 -16.203 16.109 1 98.69 369 ASP B CA 1
ATOM 6328 C C . ASP B 1 369 ? -29.734 -16.234 15.891 1 98.69 369 ASP B C 1
ATOM 6330 O O . ASP B 1 369 ? -28.953 -15.93 16.797 1 98.69 369 ASP B O 1
ATOM 6334 N N . LEU B 1 370 ? -29.312 -16.625 14.695 1 98.81 370 LEU B N 1
ATOM 6335 C CA . LEU B 1 370 ? -27.891 -16.625 14.367 1 98.81 370 LEU B CA 1
ATOM 6336 C C . LEU B 1 370 ? -27.312 -15.227 14.453 1 98.81 370 LEU B C 1
ATOM 6338 O O . LEU B 1 370 ? -26.234 -15.016 15.031 1 98.81 370 LEU B O 1
ATOM 6342 N N . GLU B 1 371 ? -28 -14.281 13.852 1 98.69 371 GLU B N 1
ATOM 6343 C CA . GLU B 1 371 ? -27.625 -12.867 13.867 1 98.69 371 GLU B CA 1
ATOM 6344 C C . GLU B 1 371 ? -27.406 -12.375 15.289 1 98.69 371 GLU B C 1
ATOM 6346 O O . GLU B 1 371 ? -26.391 -11.719 15.578 1 98.69 371 GLU B O 1
ATOM 6351 N N . ARG B 1 372 ? -28.328 -12.664 16.188 1 98.25 372 ARG B N 1
ATOM 6352 C CA . ARG B 1 372 ? -28.234 -12.258 17.594 1 98.25 372 ARG B CA 1
ATOM 6353 C C . ARG B 1 372 ? -27.047 -12.922 18.281 1 98.25 372 ARG B C 1
ATOM 6355 O O . ARG B 1 372 ? -26.312 -12.266 19.016 1 98.25 372 ARG B O 1
ATOM 6362 N N . ALA B 1 373 ? -26.922 -14.219 18.016 1 98.44 373 ALA B N 1
ATOM 6363 C CA . ALA B 1 373 ? -25.828 -14.969 18.641 1 98.44 373 ALA B CA 1
ATOM 6364 C C . ALA B 1 373 ? -24.469 -14.414 18.203 1 98.44 373 ALA B C 1
ATOM 6366 O O . ALA B 1 373 ? -23.516 -14.406 18.984 1 98.44 373 ALA B O 1
ATOM 6367 N N . MET B 1 374 ? -24.344 -13.914 17 1 98.38 374 MET B N 1
ATOM 6368 C CA . MET B 1 374 ? -23.109 -13.414 16.438 1 98.38 374 MET B CA 1
ATOM 6369 C C . MET B 1 374 ? -22.859 -11.961 16.828 1 98.38 374 MET B C 1
ATOM 6371 O O . MET B 1 374 ? -21.75 -11.445 16.656 1 98.38 374 MET B O 1
ATOM 6375 N N . GLY B 1 375 ? -23.859 -11.359 17.312 1 97.75 375 GLY B N 1
ATOM 6376 C CA . GLY B 1 375 ? -23.719 -9.961 17.719 1 97.75 375 GLY B CA 1
ATOM 6377 C C . GLY B 1 375 ? -23.672 -9.008 16.531 1 97.75 375 GLY B C 1
ATOM 6378 O O . GLY B 1 375 ? -23.016 -7.965 16.609 1 97.75 375 GLY B O 1
ATOM 6379 N N . LEU B 1 376 ? -24.266 -9.32 15.383 1 98.06 376 LEU B N 1
ATOM 6380 C CA . LEU B 1 376 ? -24.312 -8.453 14.219 1 98.06 376 LEU B CA 1
ATOM 6381 C C . LEU B 1 376 ? -25.406 -7.395 14.375 1 98.06 376 LEU B C 1
ATOM 6383 O O . LEU B 1 376 ? -26.312 -7.551 15.188 1 98.06 376 LEU B O 1
ATOM 6387 N N . PRO B 1 377 ? -25.281 -6.297 13.664 1 96.5 377 PRO B N 1
ATOM 6388 C CA . PRO B 1 377 ? -26.359 -5.301 13.703 1 96.5 377 PRO B CA 1
ATOM 6389 C C . PRO B 1 377 ? -27.734 -5.898 13.398 1 96.5 377 PRO B C 1
ATOM 6391 O O . PRO B 1 377 ? -27.859 -6.715 12.484 1 96.5 377 PRO B O 1
ATOM 6394 N N . PRO B 1 378 ? -28.734 -5.496 14.164 1 96.06 378 PRO B N 1
ATOM 6395 C CA . PRO B 1 378 ? -30.062 -6.098 13.992 1 96.06 378 PRO B CA 1
ATOM 6396 C C . PRO B 1 378 ? -30.594 -5.949 12.562 1 96.06 378 PRO B C 1
ATOM 6398 O O . PRO B 1 378 ? -30.609 -4.844 12.016 1 96.06 378 PRO B O 1
ATOM 6401 N N . GLY B 1 379 ? -30.984 -7.086 11.992 1 96.44 379 GLY B N 1
ATOM 6402 C CA . GLY B 1 379 ? -31.625 -7.117 10.688 1 96.44 379 GLY B CA 1
ATOM 6403 C C . GLY B 1 379 ? -30.641 -7.203 9.539 1 96.44 379 GLY B C 1
ATOM 6404 O O . GLY B 1 379 ? -31.016 -7.461 8.398 1 96.44 379 GLY B O 1
ATOM 6405 N N . SER B 1 380 ? -29.359 -6.961 9.805 1 97.06 380 SER B N 1
ATOM 6406 C CA . SER B 1 380 ? -28.375 -6.902 8.742 1 97.06 380 SER B CA 1
ATOM 6407 C C . SER B 1 380 ? -28.203 -8.258 8.07 1 97.06 380 SER B C 1
ATOM 6409 O O . SER B 1 380 ? -28.391 -8.391 6.855 1 97.06 380 SER B O 1
ATOM 6411 N N . LEU B 1 381 ? -27.906 -9.258 8.844 1 98.56 381 LEU B N 1
ATOM 6412 C CA . LEU B 1 381 ? -27.719 -10.594 8.281 1 98.56 381 LEU B CA 1
ATOM 6413 C C . LEU B 1 381 ? -29.016 -11.109 7.668 1 98.56 381 LEU B C 1
ATOM 6415 O O . LEU B 1 381 ? -29 -11.773 6.633 1 98.56 381 LEU B O 1
ATOM 6419 N N . GLN B 1 382 ? -30.172 -10.852 8.359 1 98 382 GLN B N 1
ATOM 6420 C CA . GLN B 1 382 ? -31.484 -11.273 7.848 1 98 382 GLN B CA 1
ATOM 6421 C C . GLN B 1 382 ? -31.719 -10.734 6.445 1 98 382 GLN B C 1
ATOM 6423 O O . GLN B 1 382 ? -32.125 -11.469 5.551 1 98 382 GLN B O 1
ATOM 6428 N N . SER B 1 383 ? -31.453 -9.469 6.27 1 96.94 383 SER B N 1
ATOM 6429 C CA . SER B 1 383 ? -31.641 -8.844 4.969 1 96.94 383 SER B CA 1
ATOM 6430 C C . SER B 1 383 ? -30.703 -9.445 3.926 1 96.94 383 SER B C 1
ATOM 6432 O O . SER B 1 383 ? -31.109 -9.68 2.785 1 96.94 383 SER B O 1
ATOM 6434 N N . THR B 1 384 ? -29.453 -9.633 4.289 1 98.31 384 THR B N 1
ATOM 6435 C CA . THR B 1 384 ? -28.453 -10.188 3.391 1 98.31 384 THR B CA 1
ATOM 6436 C C . THR B 1 384 ? -28.859 -11.578 2.916 1 98.31 384 THR B C 1
ATOM 6438 O O . THR B 1 384 ? -28.859 -11.859 1.716 1 98.31 384 THR B O 1
ATOM 6441 N N . VAL B 1 385 ? -29.25 -12.438 3.826 1 98.62 385 VAL B N 1
ATOM 6442 C CA . VAL B 1 385 ? -29.578 -13.82 3.492 1 98.62 385 VAL B CA 1
ATOM 6443 C C . VAL B 1 385 ? -30.875 -13.859 2.684 1 98.62 385 VAL B C 1
ATOM 6445 O O . VAL B 1 385 ? -31 -14.648 1.741 1 98.62 385 VAL B O 1
ATOM 6448 N N . THR B 1 386 ? -31.844 -13.031 3.072 1 97.88 386 THR B N 1
ATOM 6449 C CA . THR B 1 386 ? -33.094 -12.969 2.312 1 97.88 386 THR B CA 1
ATOM 6450 C C . THR B 1 386 ? -32.812 -12.609 0.854 1 97.88 386 THR B C 1
ATOM 6452 O O . THR B 1 386 ? -33.312 -13.281 -0.057 1 97.88 386 THR B O 1
ATOM 6455 N N . ALA B 1 387 ? -32.031 -11.57 0.645 1 97.44 387 ALA B N 1
ATOM 6456 C CA . ALA B 1 387 ? -31.703 -11.133 -0.71 1 97.44 387 ALA B CA 1
ATOM 6457 C C . ALA B 1 387 ? -30.969 -12.234 -1.479 1 97.44 387 ALA B C 1
ATOM 6459 O O . ALA B 1 387 ? -31.266 -12.477 -2.65 1 97.44 387 ALA B O 1
ATOM 6460 N N . PHE B 1 388 ? -30.031 -12.875 -0.818 1 98.44 388 PHE B N 1
ATOM 6461 C CA . PHE B 1 388 ? -29.281 -13.953 -1.461 1 98.44 388 PHE B CA 1
ATOM 6462 C C . PHE B 1 388 ? -30.219 -15.094 -1.849 1 98.44 388 PHE B C 1
ATOM 6464 O O . PHE B 1 388 ? -30.156 -15.602 -2.973 1 98.44 388 PHE B O 1
ATOM 6471 N N . ASN B 1 389 ? -31.031 -15.492 -0.883 1 98.56 389 ASN B N 1
ATOM 6472 C CA . ASN B 1 389 ? -31.953 -16.609 -1.117 1 98.56 389 ASN B CA 1
ATOM 6473 C C . ASN B 1 389 ? -32.906 -16.297 -2.258 1 98.56 389 ASN B C 1
ATOM 6475 O O . ASN B 1 389 ? -33.219 -17.172 -3.072 1 98.56 389 ASN B O 1
ATOM 6479 N N . ASP B 1 390 ? -33.406 -15.102 -2.312 1 97.56 390 ASP B N 1
ATOM 6480 C CA . ASP B 1 390 ? -34.312 -14.711 -3.396 1 97.56 390 ASP B CA 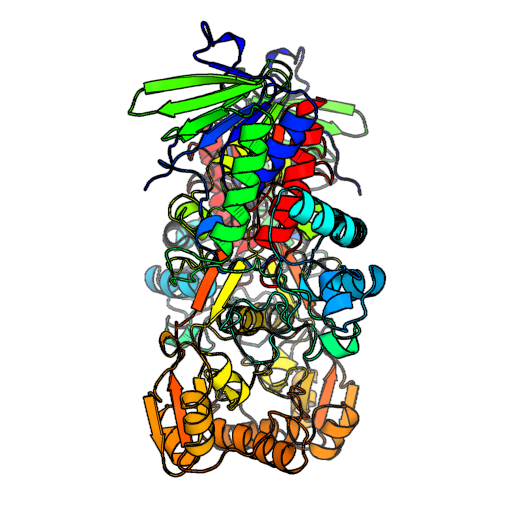1
ATOM 6481 C C . ASP B 1 390 ? -33.625 -14.852 -4.754 1 97.56 390 ASP B C 1
ATOM 6483 O O . ASP B 1 390 ? -34.219 -15.383 -5.699 1 97.56 390 ASP B O 1
ATOM 6487 N N . GLY B 1 391 ? -32.406 -14.367 -4.867 1 97.62 391 GLY B N 1
ATOM 6488 C CA . GLY B 1 391 ? -31.625 -14.523 -6.094 1 97.62 391 GLY B CA 1
ATOM 6489 C C . GLY B 1 391 ? -31.312 -15.969 -6.418 1 97.62 391 GLY B C 1
ATOM 6490 O O . GLY B 1 391 ? -31.5 -16.406 -7.555 1 97.62 391 GLY B O 1
ATOM 6491 N N . ALA B 1 392 ? -30.859 -16.672 -5.375 1 98.31 392 ALA B N 1
ATOM 6492 C CA . ALA B 1 392 ? -30.469 -18.078 -5.547 1 98.31 392 ALA B CA 1
ATOM 6493 C C . ALA B 1 392 ? -31.656 -18.906 -6.043 1 98.31 392 ALA B C 1
ATOM 6495 O O . ALA B 1 392 ? -31.484 -19.812 -6.855 1 98.31 392 ALA B O 1
ATOM 6496 N N . ALA B 1 393 ? -32.812 -18.641 -5.527 1 97.75 393 ALA B N 1
ATOM 6497 C CA . ALA B 1 393 ? -34 -19.344 -5.961 1 97.75 393 ALA B CA 1
ATOM 6498 C C . ALA B 1 393 ? -34.25 -19.156 -7.453 1 97.75 393 ALA B C 1
ATOM 6500 O O . ALA B 1 393 ? -34.812 -20.031 -8.117 1 97.75 393 ALA B O 1
ATOM 6501 N N . ARG B 1 394 ? -33.781 -18.078 -8.008 1 97.06 394 ARG B N 1
ATOM 6502 C CA . ARG B 1 394 ? -33.938 -17.781 -9.43 1 97.06 394 ARG B CA 1
ATOM 6503 C C . ARG B 1 394 ? -32.688 -18.141 -10.203 1 97.06 394 ARG B C 1
ATOM 6505 O O . ARG B 1 394 ? -32.562 -17.828 -11.391 1 97.06 394 ARG B O 1
ATOM 6512 N N . GLY B 1 395 ? -31.75 -18.656 -9.539 1 97.19 395 GLY B N 1
ATOM 6513 C CA . GLY B 1 395 ? -30.5 -19.078 -10.172 1 97.19 395 GLY B CA 1
ATOM 6514 C C . GLY B 1 395 ? -29.578 -17.906 -10.484 1 97.19 395 GLY B C 1
ATOM 6515 O O . GLY B 1 395 ? -28.75 -18 -11.398 1 97.19 395 GLY B O 1
ATOM 6516 N N . GLU B 1 396 ? -29.781 -16.812 -9.812 1 97.44 396 GLU B N 1
ATOM 6517 C CA . GLU B 1 396 ? -28.953 -15.641 -10.062 1 97.44 396 GLU B CA 1
ATOM 6518 C C . GLU B 1 396 ? -28.422 -15.047 -8.758 1 97.44 396 GLU B C 1
ATOM 6520 O O . GLU B 1 396 ? -28.953 -15.32 -7.684 1 97.44 396 GLU B O 1
ATOM 6525 N N . ASP B 1 397 ? -27.344 -14.406 -8.844 1 98.19 397 ASP B N 1
ATOM 6526 C CA . ASP B 1 397 ? -26.797 -13.57 -7.777 1 98.19 397 ASP B CA 1
ATOM 6527 C C . ASP B 1 397 ? -26.578 -12.141 -8.266 1 98.19 397 ASP B C 1
ATOM 6529 O O . ASP B 1 397 ? -25.469 -11.766 -8.641 1 98.19 397 ASP B O 1
ATOM 6533 N N . PRO B 1 398 ? -27.641 -11.336 -8.195 1 97.12 398 PRO B N 1
ATOM 6534 C CA . PRO B 1 398 ? -27.562 -9.992 -8.773 1 97.12 398 PRO B CA 1
ATOM 6535 C C . PRO B 1 398 ? -26.516 -9.109 -8.094 1 97.12 398 PRO B C 1
ATOM 6537 O O . PRO B 1 398 ? -26.062 -8.133 -8.68 1 97.12 398 PRO B O 1
ATOM 6540 N N . LEU B 1 399 ? -26.172 -9.438 -6.898 1 97.62 399 LEU B N 1
ATOM 6541 C CA . LEU B 1 399 ? -25.297 -8.578 -6.121 1 97.62 399 LEU B CA 1
ATOM 6542 C C . LEU B 1 399 ? -23.828 -8.805 -6.508 1 97.62 399 LEU B C 1
ATOM 6544 O O . LEU B 1 399 ? -23.094 -7.852 -6.773 1 97.62 399 LEU B O 1
ATOM 6548 N N . LEU B 1 400 ? -23.344 -10.117 -6.512 1 98.06 400 LEU B N 1
ATOM 6549 C CA . LEU B 1 400 ? -21.922 -10.367 -6.633 1 98.06 400 LEU B CA 1
ATOM 6550 C C . LEU B 1 400 ? -21.641 -11.344 -7.766 1 98.06 400 LEU B C 1
ATOM 6552 O O . LEU B 1 400 ? -20.469 -11.68 -8.023 1 98.06 400 LEU B O 1
ATOM 6556 N N . HIS B 1 401 ? -22.641 -11.828 -8.391 1 98 401 HIS B N 1
ATOM 6557 C CA . HIS B 1 401 ? -22.531 -12.602 -9.625 1 98 401 HIS B CA 1
ATOM 6558 C C . HIS B 1 401 ? -21.844 -13.945 -9.383 1 98 401 HIS B C 1
ATOM 6560 O O . HIS B 1 401 ? -21.047 -14.391 -10.203 1 98 401 HIS B O 1
ATOM 6566 N N . LYS B 1 402 ? -22.094 -14.547 -8.203 1 98.12 402 LYS B N 1
ATOM 6567 C CA . LYS B 1 402 ? -21.672 -15.922 -7.965 1 98.12 402 LYS B CA 1
ATOM 6568 C C . LYS B 1 402 ? -22.203 -16.859 -9.055 1 98.12 402 LYS B C 1
ATOM 6570 O O . LYS B 1 402 ? -23.328 -16.688 -9.531 1 98.12 402 LYS B O 1
ATOM 6575 N N . LYS B 1 403 ? -21.438 -17.844 -9.438 1 97.12 403 LYS B N 1
ATOM 6576 C CA . LYS B 1 403 ? -21.812 -18.75 -10.516 1 97.12 403 LYS B CA 1
ATOM 6577 C C . LYS B 1 403 ? -23.062 -19.547 -10.148 1 97.12 403 LYS B C 1
ATOM 6579 O O . LYS B 1 403 ? -23.203 -19.984 -9 1 97.12 403 LYS B O 1
ATOM 6584 N N . PRO B 1 404 ? -23.875 -19.844 -11.164 1 97.06 404 PRO B N 1
ATOM 6585 C CA . PRO B 1 404 ? -25.156 -20.516 -10.914 1 97.06 404 PRO B CA 1
ATOM 6586 C C . PRO B 1 404 ? -24.984 -21.891 -10.273 1 97.06 404 PRO B C 1
ATOM 6588 O O . PRO B 1 404 ? -25.812 -22.297 -9.453 1 97.06 404 PRO B O 1
ATOM 6591 N N . GLU B 1 405 ? -23.922 -22.609 -10.555 1 95.81 405 GLU B N 1
ATOM 6592 C CA . GLU B 1 405 ? -23.734 -23.969 -10.07 1 95.81 405 GLU B CA 1
ATOM 6593 C C . GLU B 1 405 ? -23.562 -23.984 -8.555 1 95.81 405 GLU B C 1
ATOM 6595 O O . GLU B 1 405 ? -23.719 -25.031 -7.918 1 95.81 405 GLU B O 1
ATOM 6600 N N . TRP B 1 406 ? -23.328 -22.812 -7.961 1 97.31 406 TRP B N 1
ATOM 6601 C CA . TRP B 1 406 ? -23.078 -22.766 -6.52 1 97.31 406 TRP B CA 1
ATOM 6602 C C . TRP B 1 406 ? -24.203 -22.016 -5.805 1 97.31 406 TRP B C 1
ATOM 6604 O O . TRP B 1 406 ? -24.109 -21.719 -4.613 1 97.31 406 TRP B O 1
ATOM 6614 N N . LEU B 1 407 ? -25.219 -21.641 -6.578 1 98.06 407 LEU B N 1
ATOM 6615 C CA . LEU B 1 407 ? -26.312 -20.875 -6 1 98.06 407 LEU B CA 1
ATOM 6616 C C . LEU B 1 407 ? -27.406 -21.812 -5.461 1 98.06 407 LEU B C 1
ATOM 6618 O O . LEU B 1 407 ? -28.094 -22.469 -6.238 1 98.06 407 LEU B O 1
ATOM 6622 N N . LYS B 1 408 ? -27.469 -21.922 -4.145 1 97.44 408 LYS B N 1
ATOM 6623 C CA . LYS B 1 408 ? -28.5 -22.609 -3.396 1 97.44 408 LYS B CA 1
ATOM 6624 C C . LYS B 1 408 ? -28.984 -21.781 -2.211 1 97.44 408 LYS B C 1
ATOM 6626 O O . LYS B 1 408 ? -28.172 -21.234 -1.459 1 97.44 408 LYS B O 1
ATOM 6631 N N . PRO B 1 409 ? -30.312 -21.656 -2.121 1 98.5 409 PRO B N 1
ATOM 6632 C CA . PRO B 1 409 ? -30.781 -20.922 -0.952 1 98.5 409 PRO B CA 1
ATOM 6633 C C . PRO B 1 409 ? -30.266 -21.484 0.365 1 98.5 409 PRO B C 1
ATOM 6635 O O . PRO B 1 409 ? -30.188 -22.719 0.519 1 98.5 409 PRO B O 1
ATOM 6638 N N . ILE B 1 410 ? -29.922 -20.641 1.246 1 98.69 410 ILE B N 1
ATOM 6639 C CA . ILE B 1 410 ? -29.484 -21.031 2.58 1 98.69 410 ILE B CA 1
ATOM 6640 C C . ILE B 1 410 ? -30.688 -21.438 3.426 1 98.69 410 ILE B C 1
ATOM 6642 O O . ILE B 1 410 ? -31.609 -20.641 3.623 1 98.69 410 ILE B O 1
ATOM 6646 N N . GLY B 1 411 ? -30.625 -22.609 3.895 1 98 411 GLY B N 1
ATOM 6647 C CA . GLY B 1 411 ? -31.719 -23.141 4.688 1 98 411 GLY B CA 1
ATOM 6648 C C . GLY B 1 411 ? -31.422 -23.172 6.176 1 98 411 GLY B C 1
ATOM 6649 O O . GLY B 1 411 ? -30.656 -22.359 6.68 1 98 411 GLY B O 1
ATOM 6650 N N . SER B 1 412 ? -32.125 -24.094 6.879 1 97.19 412 SER B N 1
ATOM 6651 C CA . SER B 1 412 ? -31.969 -24.297 8.32 1 97.19 412 SER B CA 1
ATOM 6652 C C . SER B 1 412 ? -31.672 -25.766 8.641 1 97.19 412 SER B C 1
ATOM 6654 O O . SER B 1 412 ? -32.094 -26.656 7.914 1 97.19 412 SER B O 1
ATOM 6656 N N . PRO B 1 413 ? -31.078 -26.125 9.719 1 98.19 413 PRO B N 1
ATOM 6657 C CA . PRO B 1 413 ? -30.391 -25.156 10.562 1 98.19 413 PRO B CA 1
ATOM 6658 C C . PRO B 1 413 ? -29.266 -24.422 9.836 1 98.19 413 PRO B C 1
ATOM 6660 O O . PRO B 1 413 ? -28.734 -24.938 8.844 1 98.19 413 PRO B O 1
ATOM 6663 N N . VAL B 1 414 ? -28.969 -23.234 10.25 1 98.69 414 VAL B N 1
ATOM 6664 C CA . VAL B 1 414 ? -27.953 -22.391 9.633 1 98.69 414 VAL B CA 1
ATOM 6665 C C . VAL B 1 414 ? -26.812 -22.156 10.617 1 98.69 414 VAL B C 1
ATOM 6667 O O . VAL B 1 414 ? -27.031 -22.016 11.82 1 98.69 414 VAL B O 1
ATOM 6670 N N . GLY B 1 415 ? -25.578 -22.234 10.117 1 98.62 415 GLY B N 1
ATOM 6671 C CA . GLY B 1 415 ? -24.391 -22 10.922 1 98.62 415 GLY B CA 1
ATOM 6672 C C . GLY B 1 415 ? -23.531 -20.875 10.383 1 98.62 415 GLY B C 1
ATOM 6673 O O . GLY B 1 415 ? -23.719 -20.422 9.258 1 98.62 415 GLY B O 1
ATOM 6674 N N . ALA B 1 416 ? -22.672 -20.375 11.266 1 98.81 416 ALA B N 1
ATOM 6675 C CA . ALA B 1 416 ? -21.641 -19.406 10.898 1 98.81 416 ALA B CA 1
ATOM 6676 C C . ALA B 1 416 ? -20.25 -19.922 11.281 1 98.81 416 ALA B C 1
ATOM 6678 O O . ALA B 1 416 ? -20.031 -20.344 12.422 1 98.81 416 ALA B O 1
ATOM 6679 N N . ILE B 1 417 ? -19.375 -20 10.328 1 98.62 417 ILE B N 1
ATOM 6680 C CA . ILE B 1 417 ? -17.969 -20.281 10.578 1 98.62 417 ILE B CA 1
ATOM 6681 C C . ILE B 1 417 ? -17.203 -18.984 10.828 1 98.62 417 ILE B C 1
ATOM 6683 O O . ILE B 1 417 ? -17.219 -18.078 9.992 1 98.62 417 ILE B O 1
ATOM 6687 N N . ASP B 1 418 ? -16.594 -18.891 12.039 1 98.62 418 ASP B N 1
ATOM 6688 C CA . ASP B 1 418 ? -15.836 -17.719 12.445 1 98.62 418 ASP B CA 1
ATOM 6689 C C . ASP B 1 418 ? -14.492 -17.656 11.727 1 98.62 418 ASP B C 1
ATOM 6691 O O . ASP B 1 418 ? -13.625 -18.5 11.945 1 98.62 418 ASP B O 1
ATOM 6695 N N . LEU B 1 419 ? -14.328 -16.703 10.836 1 98.31 419 LEU B N 1
ATOM 6696 C CA . LEU B 1 419 ? -13.086 -16.547 10.094 1 98.31 419 LEU B CA 1
ATOM 6697 C C . LEU B 1 419 ? -12.352 -15.273 10.508 1 98.31 419 LEU B C 1
ATOM 6699 O O . LEU B 1 419 ? -11.477 -14.797 9.789 1 98.31 419 LEU B O 1
ATOM 6703 N N . ARG B 1 420 ? -12.781 -14.641 11.695 1 98.12 420 ARG B N 1
ATOM 6704 C CA . ARG B 1 420 ? -12.062 -13.477 12.211 1 98.12 420 ARG B CA 1
ATOM 6705 C C . ARG B 1 420 ? -10.594 -13.812 12.453 1 98.12 420 ARG B C 1
ATOM 6707 O O . ARG B 1 420 ? -10.273 -14.859 13.023 1 98.12 420 ARG B O 1
ATOM 6714 N N . GLU B 1 421 ? -9.664 -12.977 11.898 1 96.69 421 GLU B N 1
ATOM 6715 C CA . GLU B 1 421 ? -8.227 -13.062 12.102 1 96.69 421 GLU B CA 1
ATOM 6716 C C . GLU B 1 421 ? -7.652 -14.336 11.477 1 96.69 421 GLU B C 1
ATOM 6718 O O . GLU B 1 421 ? -6.625 -14.844 11.93 1 96.69 421 GLU B O 1
ATOM 6723 N N . ASN B 1 422 ? -8.297 -14.875 10.461 1 96.81 422 ASN B N 1
ATOM 6724 C CA . ASN B 1 422 ? -7.859 -16.125 9.844 1 96.81 422 ASN B CA 1
ATOM 6725 C C . ASN B 1 422 ? -7.27 -15.883 8.453 1 96.81 422 ASN B C 1
ATOM 6727 O O . ASN B 1 422 ? -7.617 -16.578 7.5 1 96.81 422 ASN B O 1
ATOM 6731 N N . THR B 1 423 ? -6.477 -14.828 8.344 1 96.94 423 THR B N 1
ATOM 6732 C CA . THR B 1 423 ? -5.746 -14.523 7.117 1 96.94 423 THR B CA 1
ATOM 6733 C C . THR B 1 423 ? -4.246 -14.461 7.383 1 96.94 423 THR B C 1
ATOM 6735 O O . THR B 1 423 ? -3.82 -14.289 8.531 1 96.94 423 THR B O 1
ATOM 6738 N N . GLY B 1 424 ? -3.439 -14.719 6.453 1 95.44 424 GLY B N 1
ATOM 6739 C CA . GLY B 1 424 ? -1.991 -14.578 6.441 1 95.44 424 GLY B CA 1
ATOM 6740 C C . GLY B 1 424 ? -1.418 -14.414 5.047 1 95.44 424 GLY B C 1
ATOM 6741 O O . GLY B 1 424 ? -2.074 -14.742 4.059 1 95.44 424 GLY B O 1
ATOM 6742 N N . GLY B 1 425 ? -0.241 -13.844 5.016 1 95.19 425 GLY B N 1
ATOM 6743 C CA . GLY B 1 425 ? 0.217 -13.57 3.662 1 95.19 425 GLY B CA 1
ATOM 6744 C C . GLY B 1 425 ? 1.723 -13.422 3.561 1 95.19 425 GLY B C 1
ATOM 6745 O O . GLY B 1 425 ? 2.441 -13.641 4.539 1 95.19 425 GLY B O 1
ATOM 6746 N N . PHE B 1 426 ? 2.232 -13.172 2.314 1 96.12 426 PHE B N 1
ATOM 6747 C CA . PHE B 1 426 ? 3.631 -12.883 2.023 1 96.12 426 PHE B CA 1
ATOM 6748 C C . PHE B 1 426 ? 3.754 -11.688 1.088 1 96.12 426 PHE B C 1
ATOM 6750 O O . PHE B 1 426 ? 2.785 -11.305 0.428 1 96.12 426 PHE B O 1
ATOM 6757 N N . THR B 1 427 ? 4.906 -11.086 1.052 1 97.44 427 THR B N 1
ATOM 6758 C CA . THR B 1 427 ? 5.102 -9.844 0.32 1 97.44 427 THR B CA 1
ATOM 6759 C C . THR B 1 427 ? 5.43 -10.125 -1.145 1 97.44 427 THR B C 1
ATOM 6761 O O . THR B 1 427 ? 6.055 -11.133 -1.465 1 97.44 427 THR B O 1
ATOM 6764 N N . LEU B 1 428 ? 5.031 -9.234 -2.023 1 97.44 428 LEU B N 1
ATOM 6765 C CA . LEU B 1 428 ? 5.164 -9.406 -3.467 1 97.44 428 LEU B CA 1
ATOM 6766 C C . LEU B 1 428 ? 6.102 -8.367 -4.059 1 97.44 428 LEU B C 1
ATOM 6768 O O . LEU B 1 428 ? 6.574 -8.516 -5.188 1 97.44 428 LEU B O 1
ATOM 6772 N N . GLY B 1 429 ? 6.328 -7.258 -3.361 1 97.62 429 GLY B N 1
ATOM 6773 C CA . GLY B 1 429 ? 7.16 -6.176 -3.857 1 97.62 429 GLY B CA 1
ATOM 6774 C C . GLY B 1 429 ? 8.641 -6.41 -3.639 1 97.62 429 GLY B C 1
ATOM 6775 O O . GLY B 1 429 ? 9.031 -7.34 -2.926 1 97.62 429 GLY B O 1
ATOM 6776 N N . GLY B 1 430 ? 9.484 -5.586 -4.223 1 98.5 430 GLY B N 1
ATOM 6777 C CA . GLY B 1 430 ? 10.93 -5.684 -4.129 1 98.5 430 GLY B CA 1
ATOM 6778 C C . GLY B 1 430 ? 11.656 -4.773 -5.105 1 98.5 430 GLY B C 1
ATOM 6779 O O . GLY B 1 430 ? 11.188 -3.67 -5.395 1 98.5 430 GLY B O 1
ATOM 6780 N N . LEU B 1 431 ? 12.828 -5.242 -5.57 1 98.94 431 LEU B N 1
ATOM 6781 C CA . LEU B 1 431 ? 13.695 -4.48 -6.469 1 98.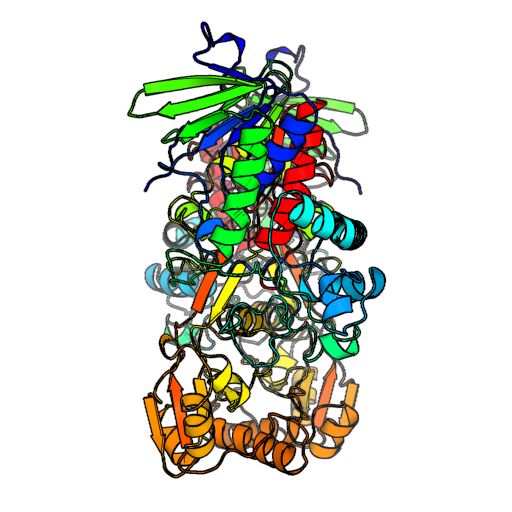94 431 LEU B CA 1
ATOM 6782 C C . LEU B 1 431 ? 13 -4.242 -7.809 1 98.94 431 LEU B C 1
ATOM 6784 O O . LEU B 1 431 ? 12.352 -5.141 -8.344 1 98.94 431 LEU B O 1
ATOM 6788 N N . ASN B 1 432 ? 13.047 -3.008 -8.266 1 98.75 432 ASN B N 1
ATOM 6789 C CA . ASN B 1 432 ? 12.641 -2.674 -9.625 1 98.75 432 ASN B CA 1
ATOM 6790 C C . ASN B 1 432 ? 13.672 -3.143 -10.648 1 98.75 432 ASN B C 1
ATOM 6792 O O . ASN B 1 432 ? 14.859 -2.838 -10.523 1 98.75 432 ASN B O 1
ATOM 6796 N N . THR B 1 433 ? 13.258 -3.928 -11.672 1 98.81 433 THR B N 1
ATOM 6797 C CA . THR B 1 433 ? 14.188 -4.488 -12.641 1 98.81 433 THR B CA 1
ATOM 6798 C C . THR B 1 433 ? 13.68 -4.27 -14.062 1 98.81 433 THR B C 1
ATOM 6800 O O . THR B 1 433 ? 12.477 -4.066 -14.273 1 98.81 433 THR B O 1
ATOM 6803 N N . THR B 1 434 ? 14.555 -4.234 -15.031 1 98.69 434 THR B N 1
ATOM 6804 C CA . THR B 1 434 ? 14.164 -4.305 -16.438 1 98.69 434 THR B CA 1
ATOM 6805 C C . THR B 1 434 ? 13.617 -5.688 -16.781 1 98.69 434 THR B C 1
ATOM 6807 O O . THR B 1 434 ? 13.672 -6.602 -15.945 1 98.69 434 THR B O 1
ATOM 6810 N N . LEU B 1 435 ? 13.133 -5.855 -18.016 1 98.69 435 LEU B N 1
ATOM 6811 C CA . LEU B 1 435 ? 12.648 -7.152 -18.484 1 98.69 435 LEU B CA 1
ATOM 6812 C C . LEU B 1 435 ? 13.805 -8.141 -18.625 1 98.69 435 LEU B C 1
ATOM 6814 O O . LEU B 1 435 ? 13.586 -9.352 -18.719 1 98.69 435 LEU B O 1
ATOM 6818 N N . ASP B 1 436 ? 15.031 -7.684 -18.672 1 98.69 436 ASP B N 1
ATOM 6819 C CA . ASP B 1 436 ? 16.219 -8.531 -18.734 1 98.69 436 ASP B CA 1
ATOM 6820 C C . ASP B 1 436 ? 16.812 -8.758 -17.359 1 98.69 436 ASP B C 1
ATOM 6822 O O . ASP B 1 436 ? 17.969 -9.141 -17.219 1 98.69 436 ASP B O 1
ATOM 6826 N N . ALA B 1 437 ? 16.062 -8.359 -16.312 1 98.81 437 ALA B N 1
ATOM 6827 C CA . ALA B 1 437 ? 16.328 -8.672 -14.914 1 98.81 437 ALA B CA 1
ATOM 6828 C C . ALA B 1 437 ? 17.469 -7.816 -14.359 1 98.81 437 ALA B C 1
ATOM 6830 O O . ALA B 1 437 ? 18.078 -8.172 -13.352 1 98.81 437 ALA B O 1
ATOM 6831 N N . GLU B 1 438 ? 17.828 -6.727 -15.07 1 98.88 438 GLU B N 1
ATOM 6832 C CA . GLU B 1 438 ? 18.797 -5.781 -14.531 1 98.88 438 GLU B CA 1
ATOM 6833 C C . GLU B 1 438 ? 18.188 -4.949 -13.406 1 98.88 438 GLU B C 1
ATOM 6835 O O . GLU B 1 438 ? 17.094 -4.398 -13.555 1 98.88 438 GLU B O 1
ATOM 6840 N N . VAL B 1 439 ? 18.875 -4.906 -12.258 1 98.94 439 VAL B N 1
ATOM 6841 C CA . VAL B 1 439 ? 18.406 -4.086 -11.148 1 98.94 439 VAL B CA 1
ATOM 6842 C C . VAL B 1 439 ? 18.562 -2.607 -11.5 1 98.94 439 VAL B C 1
ATOM 6844 O O . VAL B 1 439 ? 19.625 -2.166 -11.914 1 98.94 439 VAL B O 1
ATOM 6847 N N . LEU B 1 440 ? 17.5 -1.841 -11.32 1 98.69 440 LEU B N 1
ATOM 6848 C CA . LEU B 1 440 ? 17.516 -0.431 -11.695 1 98.69 440 LEU B CA 1
ATOM 6849 C C . LEU B 1 440 ? 17.891 0.443 -10.508 1 98.69 440 LEU B C 1
ATOM 6851 O O . LEU B 1 440 ? 17.391 0.238 -9.398 1 98.69 440 LEU B O 1
ATOM 6855 N N . HIS B 1 441 ? 18.828 1.368 -10.758 1 98.12 441 HIS B N 1
ATOM 6856 C CA . HIS B 1 441 ? 19.109 2.471 -9.844 1 98.12 441 HIS B CA 1
ATOM 6857 C C . HIS B 1 441 ? 17.984 3.496 -9.852 1 98.12 441 HIS B C 1
ATOM 6859 O O . HIS B 1 441 ? 17.203 3.572 -10.812 1 98.12 441 HIS B O 1
ATOM 6865 N N . VAL B 1 442 ? 17.844 4.32 -8.828 1 97.44 442 VAL B N 1
ATOM 6866 C CA . VAL B 1 442 ? 16.797 5.34 -8.719 1 97.44 442 VAL B CA 1
ATOM 6867 C C . VAL B 1 442 ? 16.953 6.359 -9.844 1 97.44 442 VAL B C 1
ATOM 6869 O O . VAL B 1 442 ? 16.016 7.098 -10.148 1 97.44 442 VAL B O 1
ATOM 6872 N N . SER B 1 443 ? 18.078 6.496 -10.477 1 95.94 443 SER B N 1
ATOM 6873 C CA . SER B 1 443 ? 18.281 7.359 -11.633 1 95.94 443 SER B CA 1
ATOM 6874 C C . SER B 1 443 ? 17.531 6.836 -12.852 1 95.94 443 SER B C 1
ATOM 6876 O O . SER B 1 443 ? 17.359 7.559 -13.836 1 95.94 443 SER B O 1
ATOM 6878 N N . GLY B 1 444 ? 17.141 5.543 -12.836 1 95.69 444 GLY B N 1
ATOM 6879 C CA . GLY B 1 444 ? 16.5 4.906 -13.969 1 95.69 444 GLY B CA 1
ATOM 6880 C C . GLY B 1 444 ? 17.438 4.031 -14.781 1 95.69 444 GLY B C 1
ATOM 6881 O O . GLY B 1 444 ? 17 3.275 -15.648 1 95.69 444 GLY B O 1
ATOM 6882 N N . GLU B 1 445 ? 18.719 4.062 -14.469 1 96.88 445 GLU B N 1
ATOM 6883 C CA . GLU B 1 445 ? 19.703 3.262 -15.188 1 96.88 445 GLU B CA 1
ATOM 6884 C C . GLU B 1 445 ? 19.984 1.953 -14.453 1 96.88 445 GLU B C 1
ATOM 6886 O O . GLU B 1 445 ? 19.906 1.892 -13.227 1 96.88 445 GLU B O 1
ATOM 6891 N N . PRO B 1 446 ? 20.359 0.901 -15.18 1 98.12 446 PRO B N 1
ATOM 6892 C CA . PRO B 1 446 ? 20.75 -0.346 -14.523 1 98.12 446 PRO B CA 1
ATOM 6893 C C . PRO B 1 446 ? 22.016 -0.193 -13.672 1 98.12 446 PRO B C 1
ATOM 6895 O O . PRO B 1 446 ? 22.906 0.58 -14.023 1 98.12 446 PRO B O 1
ATOM 6898 N N . ILE B 1 447 ? 22.078 -0.855 -12.547 1 98.5 447 ILE B N 1
ATOM 6899 C CA . ILE B 1 447 ? 23.312 -1.02 -11.797 1 98.5 447 ILE B CA 1
ATOM 6900 C C . ILE B 1 447 ? 24.188 -2.078 -12.477 1 98.5 447 ILE B C 1
ATOM 6902 O O . ILE B 1 447 ? 23.812 -3.254 -12.523 1 98.5 447 ILE B O 1
ATOM 6906 N N . PRO B 1 448 ? 25.344 -1.709 -13.016 1 98.5 448 PRO B N 1
ATOM 6907 C CA . PRO B 1 448 ? 26.141 -2.66 -13.805 1 98.5 448 PRO B CA 1
ATOM 6908 C C . PRO B 1 448 ? 26.547 -3.891 -13.008 1 98.5 448 PRO B C 1
ATOM 6910 O O . PRO B 1 448 ? 27.031 -3.766 -11.875 1 98.5 448 PRO B O 1
ATOM 6913 N N . GLY B 1 449 ? 26.312 -5.074 -13.578 1 98.81 449 GLY B N 1
ATOM 6914 C CA . GLY B 1 449 ? 26.734 -6.332 -12.984 1 98.81 449 GLY B CA 1
ATOM 6915 C C . GLY B 1 449 ? 25.75 -6.887 -11.977 1 98.81 449 GLY B C 1
ATOM 6916 O O . GLY B 1 449 ? 26.016 -7.918 -11.352 1 98.81 449 GLY B O 1
ATOM 6917 N N . LEU B 1 450 ? 24.641 -6.203 -11.773 1 98.94 450 LEU B N 1
ATOM 6918 C CA . LEU B 1 450 ? 23.688 -6.637 -10.758 1 98.94 450 LEU B CA 1
ATOM 6919 C C . LEU B 1 450 ? 22.344 -7.012 -11.383 1 98.94 450 LEU B C 1
ATOM 6921 O O . LEU B 1 450 ? 21.719 -6.191 -12.062 1 98.94 450 LEU B O 1
ATOM 6925 N N . PHE B 1 451 ? 21.922 -8.203 -11.156 1 98.94 451 PHE B N 1
ATOM 6926 C CA . PHE B 1 451 ? 20.656 -8.758 -11.648 1 98.94 451 PHE B CA 1
ATOM 6927 C C . PHE B 1 451 ? 19.844 -9.344 -10.5 1 98.94 451 PHE B C 1
ATOM 6929 O O . PHE B 1 451 ? 20.375 -9.594 -9.414 1 98.94 451 PHE B O 1
ATOM 6936 N N . ALA B 1 452 ? 18.547 -9.492 -10.719 1 98.94 452 ALA B N 1
ATOM 6937 C CA . ALA B 1 452 ? 17.703 -10.062 -9.672 1 98.94 452 ALA B CA 1
ATOM 6938 C C . ALA B 1 452 ? 16.438 -10.688 -10.273 1 98.94 452 ALA B C 1
ATOM 6940 O O . ALA B 1 452 ? 16 -10.305 -11.359 1 98.94 452 ALA B O 1
ATOM 6941 N N . ALA B 1 453 ? 15.852 -11.609 -9.547 1 98.81 453 ALA B N 1
ATOM 6942 C CA . ALA B 1 453 ? 14.609 -12.273 -9.945 1 98.81 453 ALA B CA 1
ATOM 6943 C C . ALA B 1 453 ? 13.922 -12.906 -8.742 1 98.81 453 ALA B C 1
ATOM 6945 O O . ALA B 1 453 ? 14.508 -13 -7.66 1 98.81 453 ALA B O 1
ATOM 6946 N N . GLY B 1 454 ? 12.68 -13.312 -8.93 1 98.06 454 GLY B N 1
ATOM 6947 C CA . GLY B 1 454 ? 11.898 -13.914 -7.863 1 98.06 454 GLY B CA 1
ATOM 6948 C C . GLY B 1 454 ? 11.359 -12.898 -6.875 1 98.06 454 GLY B C 1
ATOM 6949 O O . GLY B 1 454 ? 11.172 -11.727 -7.219 1 98.06 454 GLY B O 1
ATOM 6950 N N . ARG B 1 455 ? 11.109 -13.328 -5.648 1 97.19 455 ARG B N 1
ATOM 6951 C CA . ARG B 1 455 ? 10.391 -12.516 -4.672 1 97.19 455 ARG B CA 1
ATOM 6952 C C . ARG B 1 455 ? 11.305 -11.453 -4.066 1 97.19 455 ARG B C 1
ATOM 6954 O O . ARG B 1 455 ? 10.852 -10.609 -3.295 1 97.19 455 ARG B O 1
ATOM 6961 N N . SER B 1 456 ? 12.562 -11.406 -4.531 1 97.81 456 SER B N 1
ATOM 6962 C CA . SER B 1 456 ? 13.406 -10.258 -4.207 1 97.81 456 SER B CA 1
ATOM 6963 C C . SER B 1 456 ? 13.055 -9.047 -5.066 1 97.81 456 SER B C 1
ATOM 6965 O O . SER B 1 456 ? 13.5 -7.934 -4.793 1 97.81 456 SER B O 1
ATOM 6967 N N . THR B 1 457 ? 12.289 -9.305 -6.094 1 98.62 457 THR B N 1
ATOM 6968 C CA . THR B 1 457 ? 11.938 -8.266 -7.055 1 98.62 457 THR B CA 1
ATOM 6969 C C . THR B 1 457 ? 10.422 -8.062 -7.098 1 98.62 457 THR B C 1
ATOM 6971 O O . THR B 1 457 ? 9.664 -8.898 -6.613 1 98.62 457 THR B O 1
ATOM 6974 N N . ALA B 1 458 ? 10.07 -6.879 -7.59 1 98.19 458 ALA B N 1
ATOM 6975 C CA . ALA B 1 458 ? 8.688 -6.684 -7.996 1 98.19 458 ALA B CA 1
ATOM 6976 C C . ALA B 1 458 ? 8.398 -7.383 -9.328 1 98.19 458 ALA B C 1
ATOM 6978 O O . ALA B 1 458 ? 9.133 -7.195 -10.297 1 98.19 458 ALA B O 1
ATOM 6979 N N . GLY B 1 459 ? 7.453 -8.227 -9.383 1 97.5 459 GLY B N 1
ATOM 6980 C CA . GLY B 1 459 ? 7.125 -9 -10.57 1 97.5 459 GLY B CA 1
ATOM 6981 C C . GLY B 1 459 ? 5.812 -8.578 -11.211 1 97.5 459 GLY B C 1
ATOM 6982 O O . GLY B 1 459 ? 5.555 -7.383 -11.383 1 97.5 459 GLY B O 1
ATOM 6983 N N . LEU B 1 460 ? 5.059 -9.57 -11.617 1 98.19 460 LEU B N 1
ATOM 6984 C CA . LEU B 1 460 ? 3.812 -9.328 -12.328 1 98.19 460 LEU B CA 1
ATOM 6985 C C . LEU B 1 460 ? 2.762 -8.727 -11.398 1 98.19 460 LEU B C 1
ATOM 6987 O O . LEU B 1 460 ? 1.952 -7.898 -11.828 1 98.19 460 LEU B O 1
ATOM 6991 N N . ALA B 1 461 ? 2.729 -9.219 -10.172 1 97.5 461 ALA B N 1
ATOM 6992 C CA . ALA B 1 461 ? 1.664 -8.852 -9.242 1 97.5 461 ALA B CA 1
ATOM 6993 C C . ALA B 1 461 ? 1.967 -7.52 -8.562 1 97.5 461 ALA B C 1
ATOM 6995 O O . ALA B 1 461 ? 3.035 -7.348 -7.969 1 97.5 461 ALA B O 1
ATOM 6996 N N . ALA B 1 462 ? 1.057 -6.57 -8.641 1 96.44 462 ALA B N 1
ATOM 6997 C CA . ALA B 1 462 ? 1.209 -5.266 -8 1 96.44 462 ALA B CA 1
ATOM 6998 C C . ALA B 1 462 ? 0.225 -5.102 -6.848 1 96.44 462 ALA B C 1
ATOM 7000 O O . ALA B 1 462 ? 0.344 -4.168 -6.051 1 96.44 462 ALA B O 1
ATOM 7001 N N . TRP B 1 463 ? -0.739 -5.844 -6.707 1 93.19 463 TRP B N 1
ATOM 7002 C CA . TRP B 1 463 ? -1.73 -5.957 -5.645 1 93.19 463 TRP B CA 1
ATOM 7003 C C . TRP B 1 463 ? -2.418 -7.316 -5.68 1 93.19 463 TRP B C 1
ATOM 7005 O O . TRP B 1 463 ? -2.133 -8.188 -4.852 1 93.19 463 TRP B O 1
ATOM 7015 N N . GLY B 1 464 ? -3.143 -7.551 -6.82 1 93.75 464 GLY B N 1
ATOM 7016 C CA . GLY B 1 464 ? -3.742 -8.859 -7.027 1 93.75 464 GLY B CA 1
ATOM 7017 C C . GLY B 1 464 ? -2.719 -9.961 -7.219 1 93.75 464 GLY B C 1
ATOM 7018 O O . GLY B 1 464 ? -1.526 -9.688 -7.371 1 93.75 464 GLY B O 1
ATOM 7019 N N . TYR B 1 465 ? -3.195 -11.133 -7.211 1 95.5 465 TYR B N 1
ATOM 7020 C CA . TYR B 1 465 ? -2.314 -12.297 -7.301 1 95.5 465 TYR B CA 1
ATOM 7021 C C . TYR B 1 465 ? -3.062 -13.508 -7.836 1 95.5 465 TYR B C 1
ATOM 7023 O O . TYR B 1 465 ? -4.273 -13.633 -7.645 1 95.5 465 TYR B O 1
ATOM 7031 N N . ALA B 1 466 ? -2.428 -14.32 -8.586 1 96.5 466 ALA B N 1
ATOM 7032 C CA . ALA B 1 466 ? -2.855 -15.664 -8.977 1 96.5 466 ALA B CA 1
ATOM 7033 C C . ALA B 1 466 ? -1.858 -16.719 -8.508 1 96.5 466 ALA B C 1
ATOM 7035 O O . ALA B 1 466 ? -0.645 -16.516 -8.602 1 96.5 466 ALA B O 1
ATOM 7036 N N . SER B 1 467 ? -2.414 -17.781 -7.934 1 95.75 467 SER B N 1
ATOM 7037 C CA . SER B 1 467 ? -1.506 -18.828 -7.488 1 95.75 467 SER B CA 1
ATOM 7038 C C . SER B 1 467 ? -0.587 -19.281 -8.617 1 95.75 467 SER B C 1
ATOM 7040 O O . SER B 1 467 ? -1.039 -19.5 -9.75 1 95.75 467 SER B O 1
ATOM 7042 N N . GLY B 1 468 ? 0.71 -19.359 -8.273 1 96.69 468 GLY B N 1
ATOM 7043 C CA . GLY B 1 468 ? 1.689 -19.812 -9.242 1 96.69 468 GLY B CA 1
ATOM 7044 C C . GLY B 1 468 ? 2.473 -18.688 -9.883 1 96.69 468 GLY B C 1
ATOM 7045 O O . GLY B 1 468 ? 3.496 -18.922 -10.531 1 96.69 468 GLY B O 1
ATOM 7046 N N . VAL B 1 469 ? 1.985 -17.484 -9.695 1 97 469 VAL B N 1
ATOM 7047 C CA . VAL B 1 469 ? 2.658 -16.344 -10.305 1 97 469 VAL B CA 1
ATOM 7048 C C . VAL B 1 469 ? 4.074 -16.219 -9.742 1 97 469 VAL B C 1
ATOM 7050 O O . VAL B 1 469 ? 5.012 -15.898 -10.477 1 97 469 VAL B O 1
ATOM 7053 N N . SER B 1 470 ? 4.273 -16.453 -8.461 1 96.44 470 SER B N 1
ATOM 7054 C CA . SER B 1 470 ? 5.605 -16.344 -7.875 1 96.44 470 SER B CA 1
ATOM 7055 C C . SER B 1 470 ? 6.57 -17.344 -8.523 1 96.44 470 SER B C 1
ATOM 7057 O O . SER B 1 470 ? 7.691 -16.969 -8.883 1 96.44 470 SER B O 1
ATOM 7059 N N . LEU B 1 471 ? 6.129 -18.578 -8.625 1 97.75 471 LEU B N 1
ATOM 7060 C CA . LEU B 1 471 ? 6.977 -19.578 -9.273 1 97.75 471 LEU B CA 1
ATOM 7061 C C . LEU B 1 471 ? 7.125 -19.266 -10.766 1 97.75 471 LEU B C 1
ATOM 7063 O O . LEU B 1 471 ? 8.211 -19.438 -11.328 1 97.75 471 LEU B O 1
ATOM 7067 N N . GLY B 1 472 ? 5.977 -18.844 -11.383 1 98.31 472 GLY B N 1
ATOM 7068 C CA . GLY B 1 472 ? 6.008 -18.531 -12.805 1 98.31 472 GLY B CA 1
ATOM 7069 C C . GLY B 1 472 ? 6.93 -17.375 -13.141 1 98.31 472 GLY B C 1
ATOM 7070 O O . GLY B 1 472 ? 7.914 -17.547 -13.859 1 98.31 472 GLY B O 1
ATOM 7071 N N . ASP B 1 473 ? 6.633 -16.234 -12.594 1 97.12 473 ASP B N 1
ATOM 7072 C CA . ASP B 1 473 ? 7.445 -15.055 -12.898 1 97.12 473 ASP B CA 1
ATOM 7073 C C . ASP B 1 473 ? 8.867 -15.219 -12.367 1 97.12 473 ASP B C 1
ATOM 7075 O O . ASP B 1 473 ? 9.828 -14.766 -13 1 97.12 473 ASP B O 1
ATOM 7079 N N . GLY B 1 474 ? 9.055 -15.906 -11.219 1 98.19 474 GLY B N 1
ATOM 7080 C CA . GLY B 1 474 ? 10.375 -16.156 -10.664 1 98.19 474 GLY B CA 1
ATOM 7081 C C . GLY B 1 474 ? 11.266 -16.984 -11.578 1 98.19 474 GLY B C 1
ATOM 7082 O O . GLY B 1 474 ? 12.422 -16.625 -11.82 1 98.19 474 GLY B O 1
ATOM 7083 N N . SER B 1 475 ? 10.766 -18.094 -12.078 1 98.75 475 SER B N 1
ATOM 7084 C CA . SER B 1 475 ? 11.539 -18.938 -12.984 1 98.75 475 SER B CA 1
ATOM 7085 C C . SER B 1 475 ? 11.742 -18.25 -14.336 1 98.75 475 SER B C 1
ATOM 7087 O O . SER B 1 475 ? 12.836 -18.297 -14.898 1 98.75 475 SER B O 1
ATOM 7089 N N . PHE B 1 476 ? 10.703 -17.609 -14.852 1 98.94 476 PHE B N 1
ATOM 7090 C CA . PHE B 1 476 ? 10.75 -16.938 -16.141 1 98.94 476 PHE B CA 1
ATOM 7091 C C . PHE B 1 476 ? 11.828 -15.867 -16.172 1 98.94 476 PHE B C 1
ATOM 7093 O O . PHE B 1 476 ? 12.703 -15.867 -17.031 1 98.94 476 PHE B O 1
ATOM 7100 N N . TYR B 1 477 ? 11.812 -14.992 -15.25 1 98.88 477 TYR B N 1
ATOM 7101 C CA . TYR B 1 477 ? 12.797 -13.914 -15.219 1 98.88 477 TYR B CA 1
ATOM 7102 C C . TYR B 1 477 ? 14.109 -14.391 -14.594 1 98.88 477 TYR B C 1
ATOM 7104 O O . TYR B 1 477 ? 15.148 -13.766 -14.789 1 98.88 477 TYR B O 1
ATOM 7112 N N . GLY B 1 478 ? 14.039 -15.461 -13.766 1 98.94 478 GLY B N 1
ATOM 7113 C CA . GLY B 1 478 ? 15.281 -16.125 -13.391 1 98.94 478 GLY B CA 1
ATOM 7114 C C . GLY B 1 478 ? 16.109 -16.547 -14.578 1 98.94 478 GLY B C 1
ATOM 7115 O O . GLY B 1 478 ? 17.328 -16.328 -14.602 1 98.94 478 GLY B O 1
ATOM 7116 N N . ARG B 1 479 ? 15.477 -17.125 -15.586 1 98.94 479 ARG B N 1
ATOM 7117 C CA . ARG B 1 479 ? 16.156 -17.469 -16.828 1 98.94 479 ARG B CA 1
ATOM 7118 C C . ARG B 1 479 ? 16.844 -16.25 -17.438 1 98.94 479 ARG B C 1
ATOM 7120 O O . ARG B 1 479 ? 18 -16.328 -17.844 1 98.94 479 ARG B O 1
ATOM 7127 N N . ARG B 1 480 ? 16.109 -15.172 -17.484 1 98.69 480 ARG B N 1
ATOM 7128 C CA . ARG B 1 480 ? 16.641 -13.953 -18.078 1 98.69 480 ARG B CA 1
ATOM 7129 C C . ARG B 1 480 ? 17.812 -13.406 -17.266 1 98.69 480 ARG B C 1
ATOM 7131 O O . ARG B 1 480 ? 18.797 -12.914 -17.828 1 98.69 480 ARG B O 1
ATOM 7138 N N . ALA B 1 481 ? 17.641 -13.43 -15.977 1 98.94 481 ALA B N 1
ATOM 7139 C CA . ALA B 1 481 ? 18.734 -12.984 -15.102 1 98.94 481 ALA B CA 1
ATOM 7140 C C . ALA B 1 481 ? 20.016 -13.766 -15.375 1 98.94 481 ALA B C 1
ATOM 7142 O O . ALA B 1 481 ? 21.094 -13.18 -15.492 1 98.94 481 ALA B O 1
ATOM 7143 N N . GLY B 1 482 ? 19.859 -15.094 -15.484 1 98.88 482 GLY B N 1
ATOM 7144 C CA . GLY B 1 482 ? 21.016 -15.93 -15.781 1 98.88 482 GLY B CA 1
ATOM 7145 C C . GLY B 1 482 ? 21.656 -15.602 -17.109 1 98.88 482 GLY B C 1
ATOM 7146 O O . GLY B 1 482 ? 22.875 -15.461 -17.188 1 98.88 482 GLY B O 1
ATOM 7147 N N . ARG B 1 483 ? 20.844 -15.445 -18.125 1 98.69 483 ARG B N 1
ATOM 7148 C CA . ARG B 1 483 ? 21.359 -15.133 -19.469 1 98.69 483 ARG B CA 1
ATOM 7149 C C . ARG B 1 483 ? 22.047 -13.773 -19.484 1 98.69 483 ARG B C 1
ATOM 7151 O O . ARG B 1 483 ? 23.141 -13.633 -20.047 1 98.69 483 ARG B O 1
ATOM 7158 N N . SER B 1 484 ? 21.359 -12.828 -18.906 1 98.81 484 SER B N 1
ATOM 7159 C CA . SER B 1 484 ? 21.906 -11.469 -18.906 1 98.81 484 SER B CA 1
ATOM 7160 C C . SER B 1 484 ? 23.203 -11.406 -18.125 1 98.81 484 SER B C 1
ATOM 7162 O O . SER B 1 484 ? 24.156 -10.75 -18.547 1 98.81 484 SER B O 1
ATOM 7164 N N . ALA B 1 485 ? 23.234 -12.039 -16.969 1 98.81 485 ALA B N 1
ATOM 7165 C CA . ALA B 1 485 ? 24.438 -12.039 -16.141 1 98.81 485 ALA B CA 1
ATOM 7166 C C . ALA B 1 485 ? 25.594 -12.703 -16.875 1 98.81 485 ALA B C 1
ATOM 7168 O O . ALA B 1 485 ? 26.734 -12.242 -16.781 1 98.81 485 ALA B O 1
ATOM 7169 N N . ALA B 1 486 ? 25.328 -13.758 -17.594 1 98.5 486 ALA B N 1
ATOM 7170 C CA . ALA B 1 486 ? 26.359 -14.5 -18.297 1 98.5 486 ALA B CA 1
ATOM 7171 C C . ALA B 1 486 ? 26.953 -13.656 -19.422 1 98.5 486 ALA B C 1
ATOM 7173 O O . ALA B 1 486 ? 28.109 -13.852 -19.797 1 98.5 486 ALA B O 1
ATOM 7174 N N . LYS B 1 487 ? 26.25 -12.688 -19.969 1 96.38 487 LYS B N 1
ATOM 7175 C CA . LYS B 1 487 ? 26.688 -11.875 -21.109 1 96.38 487 LYS B CA 1
ATOM 7176 C C . LYS B 1 487 ? 27.281 -10.555 -20.641 1 96.38 487 LYS B C 1
ATOM 7178 O O . LYS B 1 487 ? 27.781 -9.766 -21.438 1 96.38 487 LYS B O 1
ATOM 7183 N N . SER B 1 488 ? 27.203 -10.312 -19.453 1 92.69 488 SER B N 1
ATOM 7184 C CA . SER B 1 488 ? 27.547 -9.008 -18.906 1 92.69 488 SER B CA 1
ATOM 7185 C C . SER B 1 488 ? 29.062 -8.852 -18.75 1 92.69 488 SER B C 1
ATOM 7187 O O . SER B 1 488 ? 29.766 -9.82 -18.453 1 92.69 488 SER B O 1
#

Sequence (976 aa):
MTPDTDVRPVPASSITSWDDEADVVIAGYGVAGAAAAVEAARAGADVLVLERTGSWGGAASMAGGFIYLGGGTPLQKACGFPDSVENMVAFLNIAMGPGADENRIADYCAGSVAHFDWLVGCGVPFKAEFFAEPGWEPMGDQGLMYSGGENSYPFNTIATPAPRGHVPQMSNKKQGEASAGYMLMKPLVKTATAAGARALYDVRAQSLVVESDGRVVGIRARRYGTELTIRARSGVVLATGSFAYNDSMVARFAPRIAGRPAASIEQHDGQAIRMAQALGADLAHMDATEVAIFIDPQQLVRGILVNGSGQRYVAEDTYPGRIGQLTLYHQDNVAYLIIDSDANDEAMASWSPKFMLREASWVADNIADLERAMGLPPGSLQSTVTAFNDGAARGEDPLLHKKPEWLKPIGSPVGAIDLRENTGGFTLGGLNTTLDAEVLHVSGEPIPGLFAAGRSTAGLAAWGYASGVSLGDGSFYGRRAGRSAAKSMTPDTDVRPVPASSITSWDDEADVVIAGYGVAGAAAAVEAARAGADVLVLERTGSWGGAASMAGGFIYLGGGTPLQKACGFPDSVENMVAFLNIAMGPGADENRIADYCAGSVAHFDWLVGCGVPFKAEFFAEPGWEPMGDQGLMYSGGENSYPFNTIATPAPRGHVPQMSNKKQGEASAGYMLMKPLVKTATAAGARALYDVRAQSLVVESDGRVVGIRARRYGTELTIRARSGVVLATGSFAYNDSMVARFAPRIAGRPAASIEQHDGQAIRMAQALGADLAHMDATEVAIFIDPQQLVRGILVNGSGQRYVAEDTYPGRIGQLTLYHQDNVAYLIIDSDANDEAMASWSPKFMLREASWVADNIADLERAMGLPPGSLQSTVTAFNDGAARGEDPLLHKKPEWLKPIGSPVGAIDLRENTGGFTLGGLNTTLDAEVLHVSGEPIPGLFAAGRSTAGLAAWGYASGVSLGDGSFYGRRAGRSAAKS

Radius of gyration: 29.15 Å; Cα contacts (8 Å, |Δi|>4): 2675; chains: 2; bounding box: 84×80×54 Å

pLDDT: mean 95.43, std 7.72, range [33.5, 98.94]

InterPro domains:
  IPR003953 FAD-dependent oxidoreductase 2, FAD-binding domain [PF00890] (23-463)
  IPR027477 Succinate dehydrogenase/fumarate reductase flavoprotein, catalytic domain superfamily [G3DSA:3.90.700.10] (296-421)
  IPR027477 Succinate dehydrogenase/fumarate reductase flavoprotein, catalytic domain superfamily [SSF56425] (302-413)
  IPR036188 FAD/NAD(P)-binding domain superfamily [G3DSA:3.50.50.60] (21-482)
  IPR036188 FAD/NAD(P)-binding domain superfamily [SSF51905] (4-487)
  IPR050315 FAD-dependent oxidoreductase 2 [PTHR43400] (16-487)

Secondary structure (DSSP, 8-state):
----S--SPEEGGG----SEEEEEEEE--SHHHHHHHHHHHHTT--EEEE-SSSSS-HHHHHS---EE--SS-HHHHHTT----HHHHHHHHHHHT-TT--HHHHHHHHHHHHHHHHHHHHTT--B---EE-SSSSS-SSS-SEE--S-TTSTTHHHHS-----EE-BPPSS--TTTS-HHHHHHHHHHHHHHHTT-EEE-S-EEEEEEE-TTS-EEEEEEEETTEEEEEEEEEEEEE-----TT-HHHHHHH-GGGTT-B-S--TT---HHHHHHHTTTB-EE-TT-EEEEE-S-HHHHTTSEEE-TTS-B-S-TTS-HHHHHHHHHHHSTT--EEEEEHHHHHHHHHSSS-GGG----SEEESSHHHHHHHHTPPTTHHHHHHHHHHHHHHTT--TTT---GGG-----SSEEEEE-TT-EEEEE--EE-B-TT-EEEBTTSSEEEEEEE-GGGB--S-SS---TTHHHHHHHHHHHHHHHHHHH-/----S--S-EEGGG----SEEEEEEEE--SHHHHHHHHHHHHTT--EEEE-SSSSS-HHHHHS---EE--SS-HHHHHTT----HHHHHHHHHHHT-TT--HHHHHHHHHHHHHHHHHHHHTT--B---EE-SSSSS-SSS-SEE--S-TTSTTHHHHS-----EE-BPPSS--TTTS-HHHHHHHHHHHHHHHTT-EEE-S-EEEEEEE-TTS-EEEEEEEETTEEEEEEEEEEEEE----STT-HHHHHHH-GGGTT-B-S--TT---HHHHHHHTTTB-EE-TT-EEEEE-S-HHHHTTSEEE-TTS-B-S-TTS-HHHHHHHHHHHSTT--EEEEEHHHHHHHHHSSS-GGG----SEEESSHHHHHHHHTPPTTHHHHHHHHHHHHHHTT--TTT---GGG-----SSEEEEE-TT-EEEEE--EE-B-TT-EEEBTTSSEEEEEEE-GGGB--S-SS---TTHHHHHHHHHHHHHHHHHHH-

Solvent-accessible surface area (backbone atoms only — not comparable to full-atom values): 45767 Å² total; per-residue (Å²): 127,82,72,79,58,58,21,63,64,38,56,47,88,74,57,88,69,68,75,45,75,28,32,26,31,27,39,19,41,21,51,14,22,26,30,14,38,30,38,16,13,70,71,67,35,46,30,35,32,34,17,55,46,87,59,77,23,61,55,44,26,68,31,80,23,38,30,38,42,38,36,47,27,70,56,36,49,66,54,69,37,75,52,34,38,68,43,44,36,53,38,48,64,60,50,13,25,64,51,36,50,63,67,58,41,45,51,48,30,68,42,22,38,62,48,52,50,49,44,44,72,41,60,34,45,68,36,70,33,70,40,87,68,71,50,94,61,64,89,65,44,39,13,32,26,68,36,53,26,36,74,17,67,70,41,43,77,71,17,77,57,47,63,29,17,35,21,28,35,44,65,83,66,34,88,86,76,30,23,18,8,31,40,45,39,51,28,37,46,51,43,11,44,74,50,59,32,43,75,44,57,40,26,37,80,43,23,37,20,24,43,96,86,57,35,34,40,30,37,33,28,35,38,92,89,38,80,38,38,36,37,11,75,20,4,38,35,38,15,48,33,21,31,53,55,18,64,69,59,24,34,33,38,33,30,88,42,57,97,24,66,31,98,64,46,80,71,14,46,32,57,61,42,43,26,41,25,40,69,7,37,30,68,24,24,54,56,17,42,48,21,41,43,81,53,36,42,47,50,38,32,50,29,46,42,23,33,76,58,27,41,70,81,60,42,44,64,38,32,57,46,54,53,14,38,46,29,49,73,63,34,80,30,26,36,32,39,40,33,16,54,68,45,47,51,51,31,71,67,43,94,61,78,66,82,39,56,78,70,58,75,45,74,24,75,42,60,67,59,38,33,58,75,70,65,37,34,85,62,30,42,46,50,43,49,51,54,48,27,58,25,16,71,71,52,39,35,73,75,57,47,44,57,50,95,49,44,62,56,74,55,67,45,28,26,31,28,76,41,60,74,40,55,29,20,32,46,33,18,24,32,30,52,51,93,54,11,32,30,21,24,61,53,70,46,65,41,48,34,36,25,34,18,27,34,24,14,38,60,60,43,29,41,29,62,37,54,15,41,64,53,24,51,6,28,57,33,5,30,32,20,14,44,44,26,53,72,75,127,82,71,80,57,57,20,63,65,40,57,46,88,75,59,89,71,68,75,44,73,28,31,26,31,28,37,19,41,21,51,13,23,26,29,12,37,30,38,15,13,70,70,68,35,47,31,36,32,32,18,57,44,87,58,76,24,61,55,45,24,70,30,79,25,38,28,38,43,38,34,46,25,70,56,36,50,64,54,70,37,76,52,33,36,68,42,46,35,52,39,47,65,59,49,12,27,67,51,37,49,63,66,58,41,45,51,50,31,71,42,21,38,63,49,52,51,49,42,43,71,41,58,34,45,68,36,69,34,70,40,87,66,70,50,94,61,63,89,64,43,39,13,33,24,67,38,52,27,37,75,17,69,70,41,42,77,70,15,78,57,45,62,29,18,34,22,28,35,44,65,84,65,35,88,90,75,34,24,19,7,31,41,45,38,50,29,37,46,51,44,13,44,75,48,59,32,42,76,45,59,40,27,39,80,42,23,37,20,25,44,97,87,57,35,35,41,28,37,33,26,37,38,92,90,38,79,39,39,36,37,12,74,20,5,38,35,36,16,49,35,22,31,55,55,19,66,70,58,23,35,34,38,31,31,88,43,58,96,24,66,30,98,65,45,78,71,14,46,31,58,60,42,43,27,43,25,40,70,7,38,30,67,26,25,53,56,16,42,48,21,40,43,79,54,33,42,46,49,38,32,51,30,46,42,23,34,74,58,27,41,69,82,59,41,44,64,37,31,56,46,54,53,14,39,46,29,51,73,63,35,80,31,26,36,31,40,39,33,16,54,68,46,47,50,50,31,71,67,43,96,59,77,65,84,39,57,79,70,58,74,43,74,25,76,42,59,66,58,37,33,60,73,70,65,38,31,88,62,32,40,47,51,44,50,50,54,48,27,58,27,17,72,70,51,39,34,73,75,57,49,44,57,53,95,50,44,63,55,75,56,67,45,30,27,32,29,76,40,58,71,39,55,28,18,31,46,33,19,25,31,29,52,50,93,55,12,32,30,22,25,62,53,69,45,65,41,48,34,37,24,34,17,28,34,24,15,37,60,63,42,28,41,30,61,38,53,15,40,65,52,24,52,6,29,58,33,5,29,32,20,14,43,45,26,53,72,74

Foldseek 3Di:
DPPDPFLAAAAPVVDPDAPAEWQEEEEAQALLRLLLLLQLLLVVTAYEYEAQAPDHHALLLQDLAWAFAFQAAPLLVLLPHDHHLVLQLQLLVVQLHPPFDSVQSSVLSVCRNVVVVVLVVLPFAADSAEDEDAFCHRLAQHFWYAFRQCCHPPNCVRGPRGTGTGFTGFDPDDNRPTHSSNSSSVSSNVSSVVSPYHYDYSKAWAAFYAYPVQATFWTWIDHPRDIGTYGHNQFYEYEQAAQQLQQVLCVVQAVLQRPFADSHDNSRRLRSQSNVVSSQFDKALSHAKFKAQQATLLQQLQWFKAALQLAGDAHSNGNRSVVRLCCSPPRVQWIKTKAADVSLVVSCPDSYDNPSHDDFPDWDFDQQVQCVVSVHPHCSNVVRLVLLQVQLVVQADPPHTRHSVNRDRHHPRMGMHTRRPRMHIGTQMAFDADLLQFGAGPVRHGRHRYGYAASNHRHRRSHGDTPSHRSHRSSNSSSSRSNNSSVD/DPPDPFLAAAAPVVDPDAPAEWQEEEEAQALLRLLLLLQLLLVVTAYEYEAQAPDHHALLLQDLAWAFAFQAAPLLVLLPHDHHLVLQLQLLVVQLDPPFDSVQSSVLSVCRNVVVVVLVVLPFAADSHEDEDAFCHRLAQHFWYAFRQCCHPPNCVRGPRGIGTGFTGFDPDDNRPGHSSNSSSVSSNVSSVVSPYHYDYSKAWAAFHAYPVQATFWTWIDHPNDIGTYGHNQFYEYEQAAQQLQQVLCVVQAVLQRPFADSHDNSRRLRSQSSVVSSQFDKALSHAKFKAQQATLLQQLQWFKAALQLAGDAHSNGNRSVVRLCCSPPRVQWIKTKAAPVSLVVSCPDSYDNPSHDDFPDWDFDQQVQCVVSVHPHCSNVVRLVLLQVQLVVQADPPHGRHSVNRDRHHPRMGMHTRRPRMHIGTQMAFDADLLQFGAGPVRHGRHRYGYAASNHRHRRSHGDTPSHRSHRSSNSSSSRSNNSSVD

Organism: NCBI:txid722731